Protein AF-0000000074348991 (afdb_homodimer)

Solvent-accessible surface area (backbone atoms only — not comparable to full-atom values): 45263 Å² total; per-residue (Å²): 136,55,72,43,71,66,46,67,35,63,48,34,35,74,49,80,70,52,80,92,56,30,65,42,67,34,27,38,48,21,31,56,59,82,60,31,51,48,46,37,37,40,30,33,69,56,85,78,79,43,39,41,62,57,38,49,52,49,49,36,43,49,51,55,18,43,14,53,38,24,48,67,44,35,65,44,15,8,23,32,58,52,93,51,30,32,35,25,71,50,68,14,24,43,36,32,38,31,39,31,73,45,47,51,62,62,43,41,61,57,63,55,77,89,54,54,53,74,50,27,69,58,70,78,49,81,76,64,64,44,72,66,30,64,26,27,32,33,14,42,35,38,18,65,52,19,12,38,35,43,8,32,36,32,33,28,56,43,32,37,71,68,22,47,43,47,50,50,46,24,29,17,27,44,40,52,66,46,84,64,76,60,71,60,32,79,55,46,26,70,44,30,50,51,87,69,62,63,51,37,53,51,34,50,51,51,47,63,54,61,62,63,90,60,56,23,33,56,48,42,39,34,28,45,50,64,39,46,52,51,47,34,48,55,24,36,77,64,70,38,77,81,60,50,68,68,42,43,51,50,23,47,53,50,46,49,50,52,52,26,48,18,66,73,70,72,50,68,54,29,34,34,43,33,38,54,41,74,41,59,84,42,44,71,83,88,52,76,74,41,37,46,28,36,55,57,46,81,23,35,24,76,44,56,50,86,52,82,80,48,58,40,60,40,26,48,38,46,48,54,22,48,60,66,69,36,43,66,50,54,60,51,34,33,40,91,65,2,60,58,51,46,52,53,49,48,45,66,50,59,46,74,77,63,67,75,84,57,57,50,64,35,41,36,38,70,58,52,92,67,52,76,61,63,46,35,52,67,84,53,50,31,56,44,72,44,60,78,73,22,61,73,29,52,89,36,54,31,30,32,40,33,30,53,36,80,86,63,64,25,38,34,33,38,38,18,26,43,45,72,46,39,64,46,44,79,64,34,63,73,61,54,73,43,24,44,75,64,65,42,67,59,80,130,135,56,74,44,70,65,46,65,36,63,48,34,37,74,49,80,70,53,80,90,56,31,65,42,67,33,27,40,50,20,32,56,58,82,60,30,50,48,45,37,36,39,31,33,68,55,86,78,78,43,39,41,63,56,40,49,53,48,50,36,42,50,53,55,16,43,13,53,38,25,47,66,43,35,63,44,14,8,23,32,57,53,92,50,29,31,35,25,72,50,68,14,24,42,36,32,38,31,40,31,74,45,46,50,63,62,43,42,62,57,61,55,76,89,55,53,52,74,49,28,68,58,69,76,50,84,78,66,64,45,72,66,30,63,26,28,32,34,14,40,33,38,17,64,49,19,11,36,36,45,8,33,36,31,34,28,55,45,31,36,71,67,22,47,44,48,51,50,47,26,30,16,27,43,39,50,64,45,86,63,76,61,71,61,31,78,54,45,27,69,44,30,48,51,88,70,62,62,51,36,54,50,35,51,52,51,48,62,53,62,60,63,89,62,56,22,33,56,48,40,38,34,28,45,49,66,39,46,52,52,47,34,49,55,22,35,76,65,70,38,78,80,59,50,69,68,43,43,53,51,22,48,51,50,45,48,49,50,54,25,48,18,67,73,69,71,50,67,54,29,33,34,42,33,37,55,39,73,43,58,85,41,45,69,83,86,51,76,72,42,38,45,28,36,55,56,47,80,23,34,26,76,44,57,51,86,52,80,80,47,59,39,60,39,26,50,36,46,48,54,21,49,60,67,70,37,44,66,50,53,58,51,35,32,41,91,66,2,61,56,51,47,50,53,49,48,44,67,51,59,47,74,78,64,67,75,84,56,58,48,64,35,41,36,40,70,59,53,90,68,51,74,61,64,48,35,52,66,84,54,50,30,57,44,73,44,62,80,74,23,61,73,28,53,90,36,54,32,31,32,40,33,30,53,35,81,87,62,66,26,37,35,34,38,38,18,27,42,46,71,45,40,63,46,45,79,65,34,62,73,61,52,74,41,25,46,75,64,64,45,67,58,81,130

Nearest PDB structures (foldseek):
  5kjv-assembly2_B  TM=7.854E-01  e=1.888E-31  Coleus scutellarioides
  5fal-assembly1_A  TM=7.527E-01  e=6.030E-32  Panicum virgatum
  5kjw-assembly1_A  TM=7.810E-01  e=7.012E-31  Coleus scutellarioides
  5fan-assembly1_A  TM=7.714E-01  e=3.963E-31  Panicum virgatum
  6lpv-assembly1_A  TM=7.382E-01  e=1.912E-26  Arabidopsis thaliana

Organism: Artemisia annua (NCBI:txid35608)

Foldseek 3Di:
DDKFWPDKDFQFAPDADDPVPQKAWFFPLLLLDLFFWWKKKFWFADPPQDFLVVLVVLVVLLSVLQNNLCNLVQLLQFWDADLTITRSGRSHETEIEMEDAAHSVVCLQFPDLVCVQVQAPHDGASPQRDHGHRFKYWYWYAYRSRIIMIMIIGTSSKADLLLVLLSLQQSLCSSQVHPDHRRADSCNCQFGPDPDSPSNVVSVVLLVLQQDDFFKAKWKWKFDLVLLVVQQVVLVVVPDDRQDSCLLLQLLLQLLLQVLVCVVVVAGFKEKEKEWAACLVLEDPPDDSNYIGDRTDIFMFIDHRPDDRDSNVSSVRRVVRRPVSHSVLSNCLTDPRNVVSNVVNCCVGCPPSPHRPRYHYAYEYESAPSCQQVSHSNNHGGLDMDIDGCGRHSSQANYWYWYAQNVRSMIIIIGMHHPSSCVRSVPDPSSVVRTDISGRSHDD/DDKFWPDKDFQFAPDADDPVPQKAWFFLLLLLDLFWWWKKKFWFADPPQDFLVVLVVLVVLLSVLQNNLCNLVQLLQFWDADLTITRSGRSHETEIEMEDADHSVVCLQFPDLVCVQVQAPHAGASPQRDGGHRFKYWYWYAYRSRIIMIMIIGTSSKADLLLVLLSLQQSLCSSQVHPDHRRADSCNCQFGPDPDSPSNVVSVVLLVLQQDDFFKAKWKWKFFLVLLVVQQVVLVVVPDPRQDSCLLLQLLLQLLLQVLVCVLVVAGFKEKEKEWAACLVLEDPPDDSNYIGDRTDIFMFIDHRPDDRDSNVSSVRRVVRRPVSHSVLSNCLTDPRNVVSRVVNCCVGCPPSPHRPRYHYAYEYESAPSCQQVSHSNNHGGLDMDIDGCGRHSSQANYWYWYAQNVRSMIIIIGMHHPSSVVRSVPDVSSVVRTDISGRSHDD

Secondary structure (DSSP, 8-state):
--EEEEEEEEE--SSPPPGGGSEEEPBGGGGG----EEEEEEEE---S---HHHHHHHHHHHHHHHHHHHHHTGGGGSEE--SSEEE-----EEEEEEEESS-HHHHHHS--GGGGGGGSSS---GGGGSTT-BSEEEEEEEETTS-EEEEEEEETTTB-HHHHHHHHHHHHHHHTT-S-----B--HHHHSB--SSHHHHHHHHHHHHH---S-EEEEEEEE-HHHHHHHHHHHHHTT-SS--HHHHHHHHHHHHHHHHHHHHHSSPPEEEEEEEEE-GGGS-TTS-S-B-B--EEEEEEEE-TTS---HHHHHHHHHHHHHTS-HHHHHHTSSTTHHHHHHHHHHHHH-S--STTSEEEEEEEE-TTS-GGG--SSS---SEEE----TT-GGGTTEEEEEE-TTSSSEEEEEEEEHHHHHHHTT-HHHHHHEEES--SS--/--EEEEEEEEE--SSPPPGGGSEEEPBGGGGG----EEEEEEEE---S---HHHHHHHHHHHHHHHHHHHHHTGGGGSEE--SSEEE-----EEEEEEEESS-HHHHHHS--GGGGGGGSSS---GGGGSTT-BSEEEEEEEETTS-EEEEEEEETTTB-HHHHHHHHHHHHHHHTT-S-----B--HHHHSB--SSHHHHHHHHHHHHH---S-EEEEEEEE-HHHHHHHHHHHHHTT-SS--HHHHHHHHHHHHHHHHHHHHHSSPPEEEEEEEEE-GGGS-TTS-S-B-B--EEEEEEEE-TTS---HHHHHHHHHHHHHTS-HHHHHHTSSTTHHHHHHHHHHHHH-S--STTSEEEEEEEE-TTS-GGG--SSS---SEEE----TT-GGGTTEEEEEE-TTSSSEEEEEEEEHHHHHHHTT-HHHHHHEEES--SS--

Structure (mmCIF, N/CA/C/O backbone):
data_AF-0000000074348991-model_v1
#
loop_
_entity.id
_entity.type
_entity.pdbx_description
1 polymer 'Uncharacterized protein'
#
loop_
_atom_site.group_PDB
_atom_site.id
_atom_site.type_symbol
_atom_site.label_atom_id
_atom_site.label_alt_id
_atom_site.label_comp_id
_atom_site.label_asym_id
_atom_site.label_entity_id
_atom_site.label_seq_id
_atom_site.pdbx_PDB_ins_code
_atom_site.Cartn_x
_atom_site.Cartn_y
_atom_site.Cartn_z
_atom_site.occupancy
_atom_site.B_iso_or_equiv
_atom_site.auth_seq_id
_atom_site.auth_comp_id
_atom_site.auth_asym_id
_atom_site.auth_atom_id
_atom_site.pdbx_PDB_model_num
ATOM 1 N N . MET A 1 1 ? -14.461 -16.938 4.84 1 86.19 1 MET A N 1
ATOM 2 C CA . MET A 1 1 ? -13.211 -16.266 5.168 1 86.19 1 MET A CA 1
ATOM 3 C C . MET A 1 1 ? -13.164 -14.859 4.566 1 86.19 1 MET A C 1
ATOM 5 O O . MET A 1 1 ? -13.328 -14.695 3.357 1 86.19 1 MET A O 1
ATOM 9 N N . GLU A 1 2 ? -13.055 -13.852 5.336 1 89.94 2 GLU A N 1
ATOM 10 C CA . GLU A 1 2 ? -13.078 -12.453 4.922 1 89.94 2 GLU A CA 1
ATOM 11 C C . GLU A 1 2 ? -11.664 -11.914 4.695 1 89.94 2 GLU A C 1
ATOM 13 O O . GLU A 1 2 ? -10.773 -12.141 5.516 1 89.94 2 GLU A O 1
ATOM 18 N N . ILE A 1 3 ? -11.477 -11.352 3.51 1 93.81 3 ILE A N 1
ATOM 19 C CA . ILE A 1 3 ? -10.188 -10.773 3.154 1 93.81 3 ILE A CA 1
ATOM 20 C C . ILE A 1 3 ? -10.352 -9.281 2.863 1 93.81 3 ILE A C 1
ATOM 22 O O . ILE A 1 3 ? -11.297 -8.883 2.188 1 93.81 3 ILE A O 1
ATOM 26 N N . GLU A 1 4 ? -9.523 -8.477 3.438 1 93.88 4 GLU A N 1
ATOM 27 C CA . GLU A 1 4 ? -9.539 -7.039 3.207 1 93.88 4 GLU A CA 1
ATOM 28 C C . GLU A 1 4 ? -8.242 -6.566 2.551 1 93.88 4 GLU A C 1
ATOM 30 O O . GLU A 1 4 ? -7.152 -6.891 3.02 1 93.88 4 GLU A O 1
ATOM 35 N N . ILE A 1 5 ? -8.383 -5.785 1.547 1 95.56 5 ILE A N 1
ATOM 36 C CA . ILE A 1 5 ? -7.203 -5.258 0.86 1 95.56 5 ILE A CA 1
ATOM 37 C C . ILE A 1 5 ? -6.676 -4.035 1.605 1 95.56 5 ILE A C 1
ATOM 39 O O . ILE A 1 5 ? -7.398 -3.055 1.796 1 95.56 5 ILE A O 1
ATOM 43 N N . ILE A 1 6 ? -5.441 -4.07 2.02 1 94.56 6 ILE A N 1
ATOM 44 C CA . ILE A 1 6 ? -4.797 -2.992 2.762 1 94.56 6 ILE A CA 1
ATOM 45 C C . ILE A 1 6 ? -4.191 -1.984 1.789 1 94.56 6 ILE A C 1
ATOM 47 O O . ILE A 1 6 ? -4.301 -0.773 1.989 1 94.56 6 ILE A O 1
ATOM 51 N N . SER A 1 7 ? -3.551 -2.502 0.775 1 94.62 7 SER A N 1
ATOM 52 C CA . SER A 1 7 ? -2.91 -1.6 -0.175 1 94.62 7 SER A CA 1
ATOM 53 C C . SER A 1 7 ? -2.703 -2.277 -1.526 1 94.62 7 SER A C 1
ATOM 55 O O . SER A 1 7 ? -2.701 -3.506 -1.617 1 94.62 7 SER A O 1
ATOM 57 N N . LYS A 1 8 ? -2.672 -1.532 -2.553 1 94.94 8 LYS A N 1
ATOM 58 C CA . LYS A 1 8 ? -2.287 -1.913 -3.908 1 94.94 8 LYS A CA 1
ATOM 59 C C . LYS A 1 8 ? -1.206 -0.985 -4.453 1 94.94 8 LYS A C 1
ATOM 61 O O . LYS A 1 8 ? -1.374 0.237 -4.457 1 94.94 8 LYS A O 1
ATOM 66 N N . GLU A 1 9 ? -0.074 -1.6 -4.867 1 95.75 9 GLU A N 1
ATOM 67 C CA . GLU A 1 9 ? 1.062 -0.821 -5.348 1 95.75 9 GLU A CA 1
ATOM 68 C C . GLU A 1 9 ? 1.662 -1.439 -6.605 1 95.75 9 GLU A C 1
ATOM 70 O O . GLU A 1 9 ? 1.386 -2.598 -6.93 1 95.75 9 GLU A O 1
ATOM 75 N N . SER A 1 10 ? 2.373 -0.638 -7.336 1 96.62 10 SER A N 1
ATOM 76 C CA . SER A 1 10 ? 3.246 -1.126 -8.398 1 96.62 10 SER A CA 1
ATOM 77 C C . SER A 1 10 ? 4.699 -1.179 -7.941 1 96.62 10 SER A C 1
ATOM 79 O O . SER A 1 10 ? 5.301 -0.143 -7.648 1 96.62 10 SER A O 1
ATOM 81 N N . ILE A 1 11 ? 5.219 -2.346 -7.832 1 98.12 11 ILE A N 1
ATOM 82 C CA . ILE A 1 11 ? 6.605 -2.498 -7.41 1 98.12 11 ILE A CA 1
ATOM 83 C C . ILE A 1 11 ? 7.523 -2.514 -8.633 1 98.12 11 ILE A C 1
ATOM 85 O O . ILE A 1 11 ? 7.566 -3.5 -9.367 1 98.12 11 ILE A O 1
ATOM 89 N N . LYS A 1 12 ? 8.258 -1.476 -8.836 1 98 12 LYS A N 1
ATOM 90 C CA . LYS A 1 12 ? 9.164 -1.32 -9.969 1 98 12 LYS A CA 1
ATOM 91 C C . LYS A 1 12 ? 10.547 -1.873 -9.648 1 98 12 LYS A C 1
ATOM 93 O O . LYS A 1 12 ? 10.914 -2.012 -8.477 1 98 12 LYS A O 1
ATOM 98 N N . PRO A 1 13 ? 11.266 -2.318 -10.719 1 98.25 13 PRO A N 1
ATOM 99 C CA . PRO A 1 13 ? 12.664 -2.672 -10.445 1 98.25 13 PRO A CA 1
ATOM 100 C C . PRO A 1 13 ? 13.438 -1.542 -9.773 1 98.25 13 PRO A C 1
ATOM 102 O O . PRO A 1 13 ? 13.219 -0.368 -10.094 1 98.25 13 PRO A O 1
ATOM 105 N N . SER A 1 14 ? 14.297 -1.888 -8.844 1 97.19 14 SER A N 1
ATOM 106 C CA . SER A 1 14 ? 15.055 -0.895 -8.086 1 97.19 14 SER A CA 1
ATOM 107 C C . SER A 1 14 ? 15.977 -0.089 -8.992 1 97.19 14 SER A C 1
ATOM 109 O O . SER A 1 14 ? 16.391 1.017 -8.641 1 97.19 14 SER A O 1
ATOM 111 N N . SER A 1 15 ? 16.359 -0.663 -10.109 1 97.19 15 SER A N 1
ATOM 112 C CA . SER A 1 15 ? 17.078 0.033 -11.164 1 97.19 15 SER A CA 1
ATOM 113 C C . SER A 1 15 ? 16.344 -0.072 -12.5 1 97.19 15 SER A C 1
ATOM 115 O O . SER A 1 15 ? 15.82 -1.13 -12.836 1 97.19 15 SER A O 1
ATOM 117 N N . PRO A 1 16 ? 16.312 0.953 -13.25 1 96.94 16 PRO A N 1
ATOM 118 C CA . PRO A 1 16 ? 15.555 0.938 -14.5 1 96.94 16 PRO A CA 1
ATOM 119 C C . PRO A 1 16 ? 16.109 -0.052 -15.516 1 96.94 16 PRO A C 1
ATOM 121 O O . PRO A 1 16 ? 17.328 -0.228 -15.609 1 96.94 16 PRO A O 1
ATOM 124 N N . THR A 1 17 ? 15.219 -0.67 -16.219 1 97.75 17 THR A N 1
ATOM 125 C CA . THR A 1 17 ? 15.625 -1.525 -17.328 1 97.75 17 THR A CA 1
ATOM 126 C C . THR A 1 17 ? 16.312 -0.708 -18.406 1 97.75 17 THR A C 1
ATOM 128 O O . THR A 1 17 ? 15.789 0.306 -18.875 1 97.75 17 THR A O 1
ATOM 131 N N . PRO A 1 18 ? 17.484 -1.064 -18.828 1 96.62 18 PRO A N 1
ATOM 132 C CA . PRO A 1 18 ? 18.203 -0.329 -19.875 1 96.62 18 PRO A CA 1
ATOM 133 C C . PRO A 1 18 ? 17.391 -0.209 -21.172 1 96.62 18 PRO A C 1
ATOM 135 O O . PRO A 1 18 ? 16.609 -1.099 -21.5 1 96.62 18 PRO A O 1
ATOM 138 N N . PRO A 1 19 ? 17.641 0.796 -21.922 1 95.19 19 PRO A N 1
ATOM 139 C CA . PRO A 1 19 ? 16.875 1.061 -23.125 1 95.19 19 PRO A CA 1
ATOM 140 C C . PRO A 1 19 ? 16.984 -0.063 -24.156 1 95.19 19 PRO A C 1
ATOM 142 O O . PRO A 1 19 ? 16.031 -0.341 -24.891 1 95.19 19 PRO A O 1
ATOM 145 N N . ASP A 1 20 ? 18.078 -0.737 -24.25 1 95.5 20 ASP A N 1
ATOM 146 C CA . ASP A 1 20 ? 18.297 -1.773 -25.25 1 95.5 20 ASP A CA 1
ATOM 147 C C . ASP A 1 20 ? 17.578 -3.064 -24.875 1 95.5 20 ASP A C 1
ATOM 149 O O . ASP A 1 20 ? 17.469 -3.986 -25.688 1 95.5 20 ASP A O 1
ATOM 153 N N . LEU A 1 21 ? 17.016 -3.057 -23.688 1 96.06 21 LEU A N 1
ATOM 154 C CA . LEU A 1 21 ? 16.328 -4.25 -23.203 1 96.06 21 LEU A CA 1
ATOM 155 C C . LEU A 1 21 ? 14.836 -3.986 -23.047 1 96.06 21 LEU A C 1
ATOM 157 O O . LEU A 1 21 ? 14.125 -4.766 -22.406 1 96.06 21 LEU A O 1
ATOM 161 N N . LYS A 1 22 ? 14.375 -3.041 -23.641 1 95.75 22 LYS A N 1
ATOM 162 C CA . LYS A 1 22 ? 13 -2.598 -23.422 1 95.75 22 LYS A CA 1
ATOM 163 C C . LYS A 1 22 ? 12.008 -3.531 -24.109 1 95.75 22 LYS A C 1
ATOM 165 O O . LYS A 1 22 ? 10.82 -3.531 -23.781 1 95.75 22 LYS A O 1
ATOM 170 N N . THR A 1 23 ? 12.492 -4.277 -25.078 1 96.38 23 THR A N 1
ATOM 171 C CA . THR A 1 23 ? 11.656 -5.281 -25.734 1 96.38 23 THR A CA 1
ATOM 172 C C . THR A 1 23 ? 12.234 -6.676 -25.547 1 96.38 23 THR A C 1
ATOM 174 O O . THR A 1 23 ? 13.352 -6.957 -25.984 1 96.38 23 THR A O 1
ATOM 177 N N . PHE A 1 24 ? 11.523 -7.52 -24.938 1 96.75 24 PHE A N 1
ATOM 178 C CA . PHE A 1 24 ? 11.922 -8.914 -24.766 1 96.75 24 PHE A CA 1
ATOM 179 C C . PHE A 1 24 ? 11.141 -9.82 -25.719 1 96.75 24 PHE A C 1
ATOM 181 O O . PHE A 1 24 ? 9.914 -9.898 -25.625 1 96.75 24 PHE A O 1
ATOM 188 N N . LYS A 1 25 ? 11.844 -10.516 -26.547 1 94.75 25 LYS A N 1
ATOM 189 C CA . LYS A 1 25 ? 11.195 -11.43 -27.469 1 94.75 25 LYS A CA 1
ATOM 190 C C . LYS A 1 25 ? 10.836 -12.75 -26.781 1 94.75 25 LYS A C 1
ATOM 192 O O . LYS A 1 25 ? 11.594 -13.25 -25.953 1 94.75 25 LYS A O 1
ATOM 197 N N . LEU A 1 26 ? 9.719 -13.289 -27.172 1 93.94 26 LEU A N 1
ATOM 198 C CA . LEU A 1 26 ? 9.281 -14.57 -26.641 1 93.94 26 LEU A CA 1
ATOM 199 C C . LEU A 1 26 ? 9.695 -15.711 -27.578 1 93.94 26 LEU A C 1
ATOM 201 O O . LEU A 1 26 ? 10.023 -15.484 -28.734 1 93.94 26 LEU A O 1
ATOM 205 N N . SER A 1 27 ? 9.758 -16.891 -27.016 1 94.25 27 SER A N 1
ATOM 206 C CA . SER A 1 27 ? 10.109 -18.078 -27.781 1 94.25 27 SER A CA 1
ATOM 207 C C . SER A 1 27 ? 8.875 -18.688 -28.438 1 94.25 27 SER A C 1
ATOM 209 O O . SER A 1 27 ? 7.746 -18.391 -28.062 1 94.25 27 SER A O 1
ATOM 211 N N . ILE A 1 28 ? 9.125 -19.547 -29.406 1 94.31 28 ILE A N 1
ATOM 212 C CA . ILE A 1 28 ? 8.023 -20.219 -30.078 1 94.31 28 ILE A CA 1
ATOM 213 C C . ILE A 1 28 ? 7.281 -21.125 -29.078 1 94.31 28 ILE A C 1
ATOM 215 O O . ILE A 1 28 ? 6.07 -21.328 -29.203 1 94.31 28 ILE A O 1
ATOM 219 N N . LEU A 1 29 ? 7.945 -21.625 -28.078 1 94.06 29 LEU A N 1
ATOM 220 C CA . LEU A 1 29 ? 7.348 -22.5 -27.078 1 94.06 29 LEU A CA 1
ATOM 221 C C . LEU A 1 29 ? 6.328 -21.734 -26.234 1 94.06 29 LEU A C 1
ATOM 223 O O . LEU A 1 29 ? 5.43 -22.344 -25.656 1 94.06 29 LEU A O 1
ATOM 227 N N . ASP A 1 30 ? 6.484 -20.438 -26.172 1 91.88 30 ASP A N 1
ATOM 228 C CA . ASP A 1 30 ? 5.594 -19.594 -25.391 1 91.88 30 ASP A CA 1
ATOM 229 C C . ASP A 1 30 ? 4.207 -19.516 -26.016 1 91.88 30 ASP A C 1
ATOM 231 O O . ASP A 1 30 ? 3.242 -19.109 -25.359 1 91.88 30 ASP A O 1
ATOM 235 N N . GLN A 1 31 ? 4.105 -19.906 -27.172 1 88.31 31 GLN A N 1
ATOM 236 C CA . GLN A 1 31 ? 2.846 -19.859 -27.906 1 88.31 31 GLN A CA 1
ATOM 237 C C . GLN A 1 31 ? 2.01 -21.109 -27.641 1 88.31 31 GLN A C 1
ATOM 239 O O . GLN A 1 31 ? 0.835 -21.172 -28.016 1 88.31 31 GLN A O 1
ATOM 244 N N . LEU A 1 32 ? 2.551 -22.062 -26.984 1 86.56 32 LEU A N 1
ATOM 245 C CA . LEU A 1 32 ? 1.924 -23.375 -26.781 1 86.56 32 LEU A CA 1
ATOM 246 C C . LEU A 1 32 ? 0.726 -23.25 -25.844 1 86.56 32 LEU A C 1
ATOM 248 O O . LEU A 1 32 ? -0.209 -24.047 -25.922 1 86.56 32 LEU A O 1
ATOM 252 N N . PHE A 1 33 ? 0.726 -22.281 -25.016 1 82.69 33 PHE A N 1
ATOM 253 C CA . PHE A 1 33 ? -0.28 -22.234 -23.953 1 82.69 33 PHE A CA 1
ATOM 254 C C . PHE A 1 33 ? -1.258 -21.094 -24.188 1 82.69 33 PHE A C 1
ATOM 256 O O . PHE A 1 33 ? -0.853 -19.984 -24.562 1 82.69 33 PHE A O 1
ATOM 263 N N . VAL A 1 34 ? -2.494 -21.469 -23.922 1 74.69 34 VAL A N 1
ATOM 264 C CA . VAL A 1 34 ? -3.561 -20.5 -24.141 1 74.69 34 VAL A CA 1
ATOM 265 C C . VAL A 1 34 ? -3.975 -19.859 -22.828 1 74.69 34 VAL A C 1
ATOM 267 O O . VAL A 1 34 ? -4.57 -18.781 -22.797 1 74.69 34 VAL A O 1
ATOM 270 N N . ILE A 1 35 ? -3.637 -20.578 -21.703 1 72 35 ILE A N 1
ATOM 271 C CA . ILE A 1 35 ? -3.971 -20.047 -20.391 1 72 35 ILE A CA 1
ATOM 272 C C . ILE A 1 35 ? -3.139 -18.797 -20.109 1 72 35 ILE A C 1
ATOM 274 O O . ILE A 1 35 ? -1.912 -18.812 -20.234 1 72 35 ILE A O 1
ATOM 278 N N . PRO A 1 36 ? -3.793 -17.828 -19.609 1 80.69 36 PRO A N 1
ATOM 279 C CA . PRO A 1 36 ? -3.074 -16.547 -19.562 1 80.69 36 PRO A CA 1
ATOM 280 C C . PRO A 1 36 ? -2.104 -16.453 -18.391 1 80.69 36 PRO A C 1
ATOM 282 O O . PRO A 1 36 ? -0.99 -15.945 -18.547 1 80.69 36 PRO A O 1
ATOM 285 N N . TYR A 1 37 ? -2.523 -16.984 -17.234 1 90.44 37 TYR A N 1
ATOM 286 C CA . TYR A 1 37 ? -1.667 -16.812 -16.062 1 90.44 37 TYR A CA 1
ATOM 287 C C . TYR A 1 37 ? -1.473 -18.125 -15.32 1 90.44 37 TYR A C 1
ATOM 289 O O . TYR A 1 37 ? -2.375 -18.953 -15.281 1 90.44 37 TYR A O 1
ATOM 297 N N . VAL A 1 38 ? -0.334 -18.281 -14.75 1 92.06 38 VAL A N 1
ATOM 298 C CA . VAL A 1 38 ? 0.005 -19.406 -13.891 1 92.06 38 VAL A CA 1
ATOM 299 C C . VAL A 1 38 ? -0.1 -18.984 -12.422 1 92.06 38 VAL A C 1
ATOM 301 O O . VAL A 1 38 ? 0.701 -18.188 -11.945 1 92.06 38 VAL A O 1
ATOM 304 N N . PRO A 1 39 ? -1.048 -19.578 -11.727 1 94.31 39 PRO A N 1
ATOM 305 C CA . PRO A 1 39 ? -1.184 -19.234 -10.305 1 94.31 39 PRO A CA 1
ATOM 306 C C . PRO A 1 39 ? -0.357 -20.141 -9.398 1 94.31 39 PRO A C 1
ATOM 308 O O . PRO A 1 39 ? -0.129 -21.312 -9.734 1 94.31 39 PRO A O 1
ATOM 311 N N . ILE A 1 40 ? 0.1 -19.641 -8.328 1 96.88 40 ILE A N 1
ATOM 312 C CA . ILE A 1 40 ? 0.729 -20.422 -7.27 1 96.88 40 ILE A CA 1
ATOM 313 C C . ILE A 1 40 ? 0.518 -19.734 -5.926 1 96.88 40 ILE A C 1
ATOM 315 O O . ILE A 1 40 ? 0.462 -18.5 -5.855 1 96.88 40 ILE A O 1
ATOM 319 N N . VAL A 1 41 ? 0.301 -20.469 -4.875 1 97.94 41 VAL A N 1
ATOM 320 C CA . VAL A 1 41 ? 0.186 -19.922 -3.529 1 97.94 41 VAL A CA 1
ATOM 321 C C . VAL A 1 41 ? 1.142 -20.656 -2.59 1 97.94 41 VAL A C 1
ATOM 323 O O . VAL A 1 41 ? 1.178 -21.891 -2.572 1 97.94 41 VAL A O 1
ATOM 326 N N . LEU A 1 42 ? 1.979 -19.969 -1.871 1 98.44 42 LEU A N 1
ATOM 327 C CA . LEU A 1 42 ? 2.855 -20.5 -0.835 1 98.44 42 LEU A CA 1
ATOM 328 C C . LEU A 1 42 ? 2.328 -20.172 0.554 1 98.44 42 LEU A C 1
ATOM 330 O O . LEU A 1 42 ? 1.887 -19.047 0.796 1 98.44 42 LEU A O 1
ATOM 334 N N . TYR A 1 43 ? 2.332 -21.109 1.487 1 97.94 43 TYR A N 1
ATOM 335 C CA . TYR A 1 43 ? 1.752 -20.953 2.816 1 97.94 43 TYR A CA 1
ATOM 336 C C . TYR A 1 43 ? 2.832 -20.984 3.891 1 97.94 43 TYR A C 1
ATOM 338 O O . TYR A 1 43 ? 3.537 -22 4.031 1 97.94 43 TYR A O 1
ATOM 346 N N . TYR A 1 44 ? 2.936 -19.938 4.625 1 97.06 44 TYR A N 1
ATOM 347 C CA . TYR A 1 44 ? 3.918 -19.828 5.695 1 97.06 44 TYR A CA 1
ATOM 348 C C . TYR A 1 44 ? 3.234 -19.625 7.043 1 97.06 44 TYR A C 1
ATOM 350 O O . TYR A 1 44 ? 3.092 -18.484 7.512 1 97.06 44 TYR A O 1
ATOM 358 N N . PRO A 1 45 ? 2.861 -20.688 7.676 1 94.88 45 PRO A N 1
ATOM 359 C CA . PRO A 1 45 ? 2.318 -20.5 9.023 1 94.88 45 PRO A CA 1
ATOM 360 C C . PRO A 1 45 ? 3.342 -19.938 10 1 94.88 45 PRO A C 1
ATOM 362 O O . PRO A 1 45 ? 4.551 -20.062 9.789 1 94.88 45 PRO A O 1
ATOM 365 N N . ASP A 1 46 ? 2.846 -19.188 10.938 1 87.12 46 ASP A N 1
ATOM 366 C CA . ASP A 1 46 ? 3.758 -18.672 11.945 1 87.12 46 ASP A CA 1
ATOM 367 C C . ASP A 1 46 ? 4.125 -19.75 12.961 1 87.12 46 ASP A C 1
ATOM 369 O O . ASP A 1 46 ? 3.246 -20.344 13.594 1 87.12 46 ASP A O 1
ATOM 373 N N . ARG A 1 47 ? 5.367 -20.047 13.102 1 79.44 47 ARG A N 1
ATOM 374 C CA . ARG A 1 47 ? 5.832 -21.078 14.031 1 79.44 47 ARG A CA 1
ATOM 375 C C . ARG A 1 47 ? 6.578 -20.453 15.203 1 79.44 47 ARG A C 1
ATOM 377 O O . ARG A 1 47 ? 6.93 -21.141 16.156 1 79.44 47 ARG A O 1
ATOM 384 N N . ASN A 1 48 ? 6.738 -19.172 15.148 1 80.56 48 ASN A N 1
ATOM 385 C CA . ASN A 1 48 ? 7.605 -18.516 16.125 1 80.56 48 ASN A CA 1
ATOM 386 C C . ASN A 1 48 ? 6.812 -17.578 17.047 1 80.56 48 ASN A C 1
ATOM 388 O O . ASN A 1 48 ? 7.398 -16.828 17.828 1 80.56 48 ASN A O 1
ATOM 392 N N . GLY A 1 49 ? 5.543 -17.656 17.016 1 81.12 49 GLY A N 1
ATOM 393 C CA . GLY A 1 49 ? 4.746 -16.781 17.875 1 81.12 49 GLY A CA 1
ATOM 394 C C . GLY A 1 49 ? 4.707 -15.344 17.391 1 81.12 49 GLY A C 1
ATOM 395 O O . GLY A 1 49 ? 4.508 -14.43 18.188 1 81.12 49 GLY A O 1
ATOM 396 N N . ASN A 1 50 ? 5.008 -15.188 16.156 1 80 50 ASN A N 1
ATOM 397 C CA . ASN A 1 50 ? 4.973 -13.844 15.578 1 80 50 ASN A CA 1
ATOM 398 C C . ASN A 1 50 ? 3.541 -13.359 15.383 1 80 50 ASN A C 1
ATOM 400 O O . ASN A 1 50 ? 2.615 -14.164 15.273 1 80 50 ASN A O 1
ATOM 404 N N . ASN A 1 51 ? 3.41 -12.047 15.555 1 87.5 51 ASN A N 1
ATOM 405 C CA . ASN A 1 51 ? 2.102 -11.43 15.367 1 87.5 51 ASN A CA 1
ATOM 406 C C . ASN A 1 51 ? 2.037 -10.633 14.062 1 87.5 51 ASN A C 1
ATOM 408 O O . ASN A 1 51 ? 2.912 -10.773 13.211 1 87.5 51 ASN A O 1
ATOM 412 N N . VAL A 1 52 ? 1.003 -9.922 13.883 1 91.62 52 VAL A N 1
ATOM 413 C CA . VAL A 1 52 ? 0.725 -9.172 12.664 1 91.62 52 VAL A CA 1
ATOM 414 C C . VAL A 1 52 ? 1.815 -8.125 12.438 1 91.62 52 VAL A C 1
ATOM 416 O O . VAL A 1 52 ? 2.189 -7.848 11.297 1 91.62 52 VAL A O 1
ATOM 419 N N . PHE A 1 53 ? 2.391 -7.582 13.508 1 90.81 53 PHE A N 1
ATOM 420 C CA . PHE A 1 53 ? 3.449 -6.586 13.398 1 90.81 53 PHE A CA 1
ATOM 421 C C . PHE A 1 53 ? 4.66 -7.16 12.68 1 90.81 53 PHE A C 1
ATOM 423 O O . PHE A 1 53 ? 5.176 -6.555 11.734 1 90.81 53 PHE A O 1
ATOM 430 N N . GLN A 1 54 ? 5.094 -8.336 13.102 1 91.62 54 GLN A N 1
ATOM 431 C CA . GLN A 1 54 ? 6.238 -8.984 12.477 1 91.62 54 GLN A CA 1
ATOM 432 C C . GLN A 1 54 ? 5.922 -9.375 11.039 1 91.62 54 GLN A C 1
ATOM 434 O O . GLN A 1 54 ? 6.801 -9.344 10.172 1 91.62 54 GLN A O 1
ATOM 439 N N . ALA A 1 55 ? 4.68 -9.805 10.82 1 94 55 ALA A N 1
ATOM 440 C CA . ALA A 1 55 ? 4.273 -10.148 9.461 1 94 55 ALA A CA 1
ATOM 441 C C . ALA A 1 55 ? 4.375 -8.945 8.531 1 94 55 ALA A C 1
ATOM 443 O O . ALA A 1 55 ? 4.762 -9.078 7.367 1 94 55 ALA A O 1
ATOM 444 N N . LEU A 1 56 ? 4.027 -7.781 9.023 1 94.19 56 LEU A N 1
ATOM 445 C CA . LEU A 1 56 ? 4.129 -6.555 8.234 1 94.19 56 LEU A CA 1
ATOM 446 C C . LEU A 1 56 ? 5.586 -6.219 7.938 1 94.19 56 LEU A C 1
ATOM 448 O O . LEU A 1 56 ? 5.91 -5.773 6.836 1 94.19 56 LEU A O 1
ATOM 452 N N . GLU A 1 57 ? 6.441 -6.426 8.875 1 92.25 57 GLU A N 1
ATOM 453 C CA . GLU A 1 57 ? 7.867 -6.238 8.641 1 92.25 57 GLU A CA 1
ATOM 454 C C . GLU A 1 57 ? 8.359 -7.137 7.504 1 92.25 57 GLU A C 1
ATOM 456 O O . GLU A 1 57 ? 9.148 -6.703 6.66 1 92.25 57 GLU A O 1
ATOM 461 N N . ARG A 1 58 ? 7.898 -8.352 7.559 1 94.5 58 ARG A N 1
ATOM 462 C CA . ARG A 1 58 ? 8.266 -9.297 6.508 1 94.5 58 ARG A CA 1
ATOM 463 C C . ARG A 1 58 ? 7.75 -8.828 5.152 1 94.5 58 ARG A C 1
ATOM 465 O O . ARG A 1 58 ? 8.422 -8.992 4.133 1 94.5 58 ARG A O 1
ATOM 472 N N . SER A 1 59 ? 6.539 -8.273 5.184 1 95.12 59 SER A N 1
ATOM 473 C CA . SER A 1 59 ? 5.977 -7.754 3.941 1 95.12 59 SER A CA 1
ATOM 474 C C . SER A 1 59 ? 6.852 -6.652 3.354 1 95.12 59 SER A C 1
ATOM 476 O O . SER A 1 59 ? 6.973 -6.535 2.131 1 95.12 59 SER A O 1
ATOM 478 N N . VAL A 1 60 ? 7.469 -5.824 4.184 1 94.5 60 VAL A N 1
ATOM 479 C CA . VAL A 1 60 ? 8.367 -4.766 3.73 1 94.5 60 VAL A CA 1
ATOM 480 C C . VAL A 1 60 ? 9.586 -5.379 3.053 1 94.5 60 VAL A C 1
ATOM 482 O O . VAL A 1 60 ? 10.016 -4.914 1.993 1 94.5 60 VAL A O 1
ATOM 485 N N . VAL A 1 61 ? 10.109 -6.426 3.693 1 95.75 61 VAL A N 1
ATOM 486 C CA . VAL A 1 61 ? 11.266 -7.129 3.139 1 95.75 61 VAL A CA 1
ATOM 487 C C . VAL A 1 61 ? 10.898 -7.738 1.787 1 95.75 61 VAL A C 1
ATOM 489 O O . VAL A 1 61 ? 11.68 -7.676 0.839 1 95.75 61 VAL A O 1
ATOM 492 N N . LEU A 1 62 ? 9.703 -8.336 1.688 1 97.81 62 LEU A N 1
ATOM 493 C CA . LEU A 1 62 ? 9.242 -8.953 0.449 1 97.81 62 LEU A CA 1
ATOM 494 C C . LEU A 1 62 ? 9.164 -7.922 -0.673 1 97.81 62 LEU A C 1
ATOM 496 O O . LEU A 1 62 ? 9.602 -8.18 -1.794 1 97.81 62 LEU A O 1
ATOM 500 N N . LYS A 1 63 ? 8.656 -6.754 -0.386 1 96.69 63 LYS A N 1
ATOM 501 C CA . LYS A 1 63 ? 8.508 -5.707 -1.393 1 96.69 63 LYS A CA 1
ATOM 502 C C . LYS A 1 63 ? 9.867 -5.219 -1.881 1 96.69 63 LYS A C 1
ATOM 504 O O . LYS A 1 63 ? 10.102 -5.113 -3.086 1 96.69 63 LYS A O 1
ATOM 509 N N . LYS A 1 64 ? 10.711 -4.914 -0.925 1 95.56 64 LYS A N 1
ATOM 510 C CA . LYS A 1 64 ? 12.047 -4.426 -1.261 1 95.56 64 LYS A CA 1
ATOM 511 C C . LYS A 1 64 ? 12.82 -5.449 -2.088 1 95.56 64 LYS A C 1
ATOM 513 O O . LYS A 1 64 ? 13.438 -5.102 -3.096 1 95.56 64 LYS A O 1
ATOM 518 N N . SER A 1 65 ? 12.805 -6.691 -1.617 1 97.5 65 SER A N 1
ATOM 519 C CA . SER A 1 65 ? 13.531 -7.746 -2.312 1 97.5 65 SER A CA 1
ATOM 520 C C . SER A 1 65 ? 12.93 -8.023 -3.686 1 97.5 65 SER A C 1
ATOM 522 O O . SER A 1 65 ? 13.648 -8.367 -4.629 1 97.5 65 SER A O 1
ATOM 524 N N . LEU A 1 66 ? 11.594 -7.922 -3.832 1 98.25 66 LEU A N 1
ATOM 525 C CA . LEU A 1 66 ? 10.961 -8.07 -5.141 1 98.25 66 LEU A CA 1
ATOM 526 C C . LEU A 1 66 ? 11.484 -7.023 -6.117 1 98.25 66 LEU A C 1
ATOM 528 O O . LEU A 1 66 ? 11.844 -7.348 -7.25 1 98.25 66 LEU A O 1
ATOM 532 N N . SER A 1 67 ? 11.508 -5.758 -5.652 1 97.75 67 SER A N 1
ATOM 533 C CA . SER A 1 67 ? 12.016 -4.664 -6.469 1 97.75 67 SER A CA 1
ATOM 534 C C . SER A 1 67 ? 13.438 -4.945 -6.945 1 97.75 67 SER A C 1
ATOM 536 O O . SER A 1 67 ? 13.773 -4.699 -8.109 1 97.75 67 SER A O 1
ATOM 538 N N . GLU A 1 68 ? 14.25 -5.465 -6.082 1 96.75 68 GLU A N 1
ATOM 539 C CA . GLU A 1 68 ? 15.641 -5.789 -6.406 1 96.75 68 GLU A CA 1
ATOM 540 C C . GLU A 1 68 ? 15.719 -6.973 -7.367 1 96.75 68 GLU A C 1
ATOM 542 O O . GLU A 1 68 ? 16.531 -6.977 -8.289 1 96.75 68 GLU A O 1
ATOM 547 N N . THR A 1 69 ? 14.898 -7.98 -7.152 1 97.44 69 THR A N 1
ATOM 548 C CA . THR A 1 69 ? 14.891 -9.188 -7.977 1 97.44 69 THR A CA 1
ATOM 549 C C . THR A 1 69 ? 14.461 -8.859 -9.406 1 97.44 69 THR A C 1
ATOM 551 O O . THR A 1 69 ? 14.984 -9.43 -10.359 1 97.44 69 THR A O 1
ATOM 554 N N . LEU A 1 70 ? 13.531 -7.918 -9.547 1 98.06 70 LEU A N 1
ATOM 555 C CA . LEU A 1 70 ? 12.961 -7.578 -10.844 1 98.06 70 LEU A CA 1
ATOM 556 C C . LEU A 1 70 ? 14.008 -6.945 -11.75 1 98.06 70 LEU A C 1
ATOM 558 O O . LEU A 1 70 ? 13.812 -6.871 -12.969 1 98.06 70 LEU A O 1
ATOM 562 N N . VAL A 1 71 ? 15.117 -6.488 -11.188 1 96.94 71 VAL A N 1
ATOM 563 C CA . VAL A 1 71 ? 16.188 -5.949 -12.016 1 96.94 71 VAL A CA 1
ATOM 564 C C . VAL A 1 71 ? 16.734 -7.039 -12.938 1 96.94 71 VAL A C 1
ATOM 566 O O . VAL A 1 71 ? 16.922 -6.812 -14.133 1 96.94 71 VAL A O 1
ATOM 569 N N . GLN A 1 72 ? 17 -8.242 -12.336 1 95.88 72 GLN A N 1
ATOM 570 C CA . GLN A 1 72 ? 17.5 -9.367 -13.125 1 95.88 72 GLN A CA 1
ATOM 571 C C . GLN A 1 72 ? 16.375 -10.016 -13.93 1 95.88 72 GLN A C 1
ATOM 573 O O . GLN A 1 72 ? 16.609 -10.586 -14.992 1 95.88 72 GLN A O 1
ATOM 578 N N . PHE A 1 73 ? 15.148 -9.938 -13.43 1 98 73 PHE A N 1
ATOM 579 C CA . PHE A 1 73 ? 13.969 -10.508 -14.078 1 98 73 PHE A CA 1
ATOM 580 C C . PHE A 1 73 ? 13.109 -9.414 -14.695 1 98 73 PHE A C 1
ATOM 582 O O . PHE A 1 73 ? 11.891 -9.43 -14.562 1 98 73 PHE A O 1
ATOM 589 N N . TYR A 1 74 ? 13.719 -8.477 -15.367 1 97.81 74 TYR A N 1
ATOM 590 C CA . TYR A 1 74 ? 13.117 -7.223 -15.812 1 97.81 74 TYR A CA 1
ATOM 591 C C . TYR A 1 74 ? 11.914 -7.48 -16.703 1 97.81 74 TYR A C 1
ATOM 593 O O . TYR A 1 74 ? 10.953 -6.707 -16.703 1 97.81 74 TYR A O 1
ATOM 601 N N . PRO A 1 75 ? 11.797 -8.578 -17.516 1 97.75 75 PRO A N 1
ATOM 602 C CA . PRO A 1 75 ? 10.586 -8.781 -18.312 1 97.75 75 PRO A CA 1
ATOM 603 C C . PRO A 1 75 ? 9.336 -8.953 -17.453 1 97.75 75 PRO A C 1
ATOM 605 O O . PRO A 1 75 ? 8.227 -8.641 -17.891 1 97.75 75 PRO A O 1
ATOM 608 N N . LEU A 1 76 ? 9.523 -9.453 -16.234 1 98.19 76 LEU A N 1
ATOM 609 C CA . LEU A 1 76 ? 8.383 -9.672 -15.344 1 98.19 76 LEU A CA 1
ATOM 610 C C . LEU A 1 76 ? 7.836 -8.344 -14.82 1 98.19 76 LEU A C 1
ATOM 612 O O . LEU A 1 76 ? 6.727 -8.297 -14.289 1 98.19 76 LEU A O 1
ATOM 616 N N . ALA A 1 77 ? 8.609 -7.277 -14.953 1 98.31 77 ALA A N 1
ATOM 617 C CA . ALA A 1 77 ? 8.188 -5.953 -14.516 1 98.31 77 ALA A CA 1
ATOM 618 C C . ALA A 1 77 ? 7.527 -5.18 -15.656 1 98.31 77 ALA A C 1
ATOM 620 O O . ALA A 1 77 ? 7.297 -3.975 -15.547 1 98.31 77 ALA A O 1
ATOM 621 N N . GLY A 1 78 ? 7.266 -5.875 -16.781 1 97.75 78 GLY A N 1
ATOM 622 C CA . GLY A 1 78 ? 6.715 -5.219 -17.969 1 97.75 78 GLY A CA 1
ATOM 623 C C . GLY A 1 78 ? 5.258 -5.566 -18.203 1 97.75 78 GLY A C 1
ATOM 624 O O . GLY A 1 78 ? 4.555 -6.008 -17.297 1 97.75 78 GLY A O 1
ATOM 625 N N . THR A 1 79 ? 4.809 -5.27 -19.438 1 96.5 79 THR A N 1
ATOM 626 C CA . THR A 1 79 ? 3.465 -5.578 -19.922 1 96.5 79 THR A CA 1
ATOM 627 C C . THR A 1 79 ? 3.525 -6.383 -21.203 1 96.5 79 THR A C 1
ATOM 629 O O . THR A 1 79 ? 4.488 -6.277 -21.969 1 96.5 79 THR A O 1
ATOM 632 N N . ILE A 1 80 ? 2.506 -7.199 -21.359 1 93.31 80 ILE A N 1
ATOM 633 C CA . ILE A 1 80 ? 2.414 -7.969 -22.594 1 93.31 80 ILE A CA 1
ATOM 634 C C . ILE A 1 80 ? 2.184 -7.031 -23.781 1 93.31 80 ILE A C 1
ATOM 636 O O . ILE A 1 80 ? 1.223 -6.258 -23.781 1 93.31 80 ILE A O 1
ATOM 640 N N . LYS A 1 81 ? 3.08 -7.047 -24.688 1 91.56 81 LYS A N 1
ATOM 641 C CA . LYS A 1 81 ? 2.916 -6.25 -25.906 1 91.56 81 LYS A CA 1
ATOM 642 C C . LYS A 1 81 ? 2.139 -7.016 -26.969 1 91.56 81 LYS A C 1
ATOM 644 O O . LYS A 1 81 ? 1.219 -6.477 -27.594 1 91.56 81 LYS A O 1
ATOM 649 N N . SER A 1 82 ? 2.59 -8.227 -27.188 1 86.56 82 SER A N 1
ATOM 650 C CA . SER A 1 82 ? 1.986 -9.148 -28.141 1 86.56 82 SER A CA 1
ATOM 651 C C . SER A 1 82 ? 2.344 -10.594 -27.812 1 86.56 82 SER A C 1
ATOM 653 O O . SER A 1 82 ? 2.881 -10.883 -26.734 1 86.56 82 SER A O 1
ATOM 655 N N . ASP A 1 83 ? 1.986 -11.484 -28.688 1 83.81 83 ASP A N 1
ATOM 656 C CA . ASP A 1 83 ? 2.35 -12.883 -28.516 1 83.81 83 ASP A CA 1
ATOM 657 C C . ASP A 1 83 ? 3.83 -13.109 -28.812 1 83.81 83 ASP A C 1
ATOM 659 O O . ASP A 1 83 ? 4.355 -14.203 -28.578 1 83.81 83 ASP A O 1
ATOM 663 N N . PHE A 1 84 ? 4.469 -11.969 -29.156 1 88.81 84 PHE A N 1
ATOM 664 C CA . PHE A 1 84 ? 5.848 -12.148 -29.594 1 88.81 84 PHE A CA 1
ATOM 665 C C . PHE A 1 84 ? 6.809 -11.43 -28.656 1 88.81 84 PHE A C 1
ATOM 667 O O . PHE A 1 84 ? 8.023 -11.648 -28.703 1 88.81 84 PHE A O 1
ATOM 674 N N . SER A 1 85 ? 6.141 -10.609 -27.828 1 93.38 85 SER A N 1
ATOM 675 C CA . SER A 1 85 ? 7.109 -9.82 -27.062 1 93.38 85 SER A CA 1
ATOM 676 C C . SER A 1 85 ? 6.477 -9.227 -25.812 1 93.38 85 SE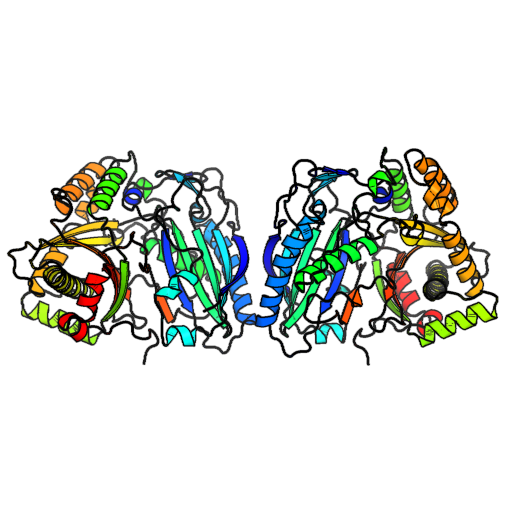R A C 1
ATOM 678 O O . SER A 1 85 ? 5.254 -9.164 -25.703 1 93.38 85 SER A O 1
ATOM 680 N N . ILE A 1 86 ? 7.297 -8.898 -24.891 1 95.44 86 ILE A N 1
ATOM 681 C CA . ILE A 1 86 ? 6.973 -8.164 -23.672 1 95.44 86 ILE A CA 1
ATOM 682 C C . ILE A 1 86 ? 7.57 -6.758 -23.75 1 95.44 86 ILE A C 1
ATOM 684 O O . ILE A 1 86 ? 8.711 -6.582 -24.172 1 95.44 86 ILE A O 1
ATOM 688 N N . ASP A 1 87 ? 6.734 -5.777 -23.484 1 97.44 87 ASP A N 1
ATOM 689 C CA . ASP A 1 87 ? 7.242 -4.422 -23.297 1 97.44 87 ASP A CA 1
ATOM 690 C C . ASP A 1 87 ? 7.836 -4.254 -21.891 1 97.44 87 ASP A C 1
ATOM 692 O O . ASP A 1 87 ? 7.102 -4.188 -20.906 1 97.44 87 ASP A O 1
ATOM 696 N N . CYS A 1 88 ? 9.148 -4.223 -21.875 1 98 88 CYS A N 1
ATOM 697 C CA . CYS A 1 88 ? 9.836 -4.059 -20.609 1 98 88 CYS A CA 1
ATOM 698 C C . CYS A 1 88 ? 9.859 -2.594 -20.188 1 98 88 CYS A C 1
ATOM 700 O O . CYS A 1 88 ? 10.93 -1.992 -20.078 1 98 88 CYS A O 1
ATOM 702 N N . ASN A 1 89 ? 8.719 -2.049 -19.766 1 97.31 89 ASN A N 1
ATOM 703 C CA . ASN A 1 89 ? 8.5 -0.627 -19.516 1 97.31 89 ASN A CA 1
ATOM 704 C C . ASN A 1 89 ? 8.578 -0.298 -18.031 1 97.31 89 ASN A C 1
ATOM 706 O O . ASN A 1 89 ? 8.281 0.826 -17.625 1 97.31 89 ASN A O 1
ATOM 710 N N . ASP A 1 90 ? 8.875 -1.217 -17.203 1 97.81 90 ASP A N 1
ATOM 711 C CA . ASP A 1 90 ? 9.086 -1.052 -15.773 1 97.81 90 ASP A CA 1
ATOM 712 C C . ASP A 1 90 ? 7.82 -0.547 -15.086 1 97.81 90 ASP A C 1
ATOM 714 O O . ASP A 1 90 ? 7.895 0.24 -14.141 1 97.81 90 ASP A O 1
ATOM 718 N N . VAL A 1 91 ? 6.621 -0.835 -15.648 1 96.88 91 VAL A N 1
ATOM 719 C CA . VAL A 1 91 ? 5.383 -0.519 -14.945 1 96.88 91 VAL A CA 1
ATOM 720 C C . VAL A 1 91 ? 5.391 -1.174 -13.57 1 96.88 91 VAL A C 1
ATOM 722 O O . VAL A 1 91 ? 4.812 -0.641 -12.617 1 96.88 91 VAL A O 1
ATOM 725 N N . GLY A 1 92 ? 6.082 -2.352 -13.461 1 97.5 92 GLY A N 1
ATOM 726 C CA . GLY A 1 92 ? 6.266 -3.027 -12.18 1 97.5 92 GLY A CA 1
ATOM 727 C C . GLY A 1 92 ? 5.238 -4.113 -11.93 1 97.5 92 GLY A C 1
ATOM 728 O O . GLY A 1 92 ? 4.254 -4.227 -12.664 1 97.5 92 GLY A O 1
ATOM 729 N N . ALA A 1 93 ? 5.457 -4.957 -10.938 1 98.19 93 ALA A N 1
ATOM 730 C CA . ALA A 1 93 ? 4.52 -5.992 -10.508 1 98.19 93 ALA A CA 1
ATOM 731 C C . ALA A 1 93 ? 3.359 -5.387 -9.727 1 98.19 93 ALA A C 1
ATOM 733 O O . ALA A 1 93 ? 3.562 -4.516 -8.875 1 98.19 93 ALA A O 1
ATOM 734 N N . ASN A 1 94 ? 2.152 -5.77 -10.117 1 97.62 94 ASN A N 1
ATOM 735 C CA . ASN A 1 94 ? 1.027 -5.449 -9.242 1 97.62 94 ASN A CA 1
ATOM 736 C C . ASN A 1 94 ? 1.16 -6.133 -7.883 1 97.62 94 ASN A C 1
ATOM 738 O O . ASN A 1 94 ? 1.26 -7.359 -7.805 1 97.62 94 ASN A O 1
ATOM 742 N N . TYR A 1 95 ? 1.254 -5.398 -6.852 1 97.81 95 TYR A N 1
ATOM 743 C CA . TYR A 1 95 ? 1.497 -5.914 -5.508 1 97.81 95 TYR A CA 1
ATOM 744 C C . TYR A 1 95 ? 0.361 -5.543 -4.566 1 97.81 95 TYR A C 1
ATOM 746 O O . TYR A 1 95 ? 0.154 -4.363 -4.27 1 97.81 95 TYR A O 1
ATOM 754 N N . VAL A 1 96 ? -0.324 -6.492 -4.078 1 97.75 96 VAL A N 1
ATOM 755 C CA . VAL A 1 96 ? -1.471 -6.301 -3.195 1 97.75 96 VAL A CA 1
ATOM 756 C C . VAL A 1 96 ? -1.142 -6.824 -1.798 1 97.75 96 VAL A C 1
ATOM 758 O O . VAL A 1 96 ? -0.618 -7.93 -1.65 1 97.75 96 VAL A O 1
ATOM 761 N N . LEU A 1 97 ? -1.32 -6.012 -0.824 1 97.31 97 LEU A N 1
ATOM 762 C CA . LEU A 1 97 ? -1.253 -6.438 0.569 1 97.31 97 LEU A CA 1
ATOM 763 C C . LEU A 1 97 ? -2.65 -6.617 1.151 1 97.31 97 LEU A C 1
ATOM 765 O O . LEU A 1 97 ? -3.469 -5.695 1.107 1 97.31 97 LEU A O 1
ATOM 769 N N . ALA A 1 98 ? -2.945 -7.812 1.668 1 97.38 98 ALA A N 1
ATOM 770 C CA . ALA A 1 98 ? -4.285 -8.117 2.164 1 97.38 98 ALA A CA 1
ATOM 771 C C . ALA A 1 98 ? -4.23 -8.633 3.602 1 97.38 98 ALA A C 1
ATOM 773 O O . ALA A 1 98 ? -3.209 -9.156 4.043 1 97.38 98 ALA A O 1
ATOM 774 N N . LEU A 1 99 ? -5.312 -8.438 4.332 1 95.38 99 LEU A N 1
ATOM 775 C CA . LEU A 1 99 ? -5.531 -8.938 5.688 1 95.38 99 LEU A CA 1
ATOM 776 C C . LEU A 1 99 ? -6.602 -10.023 5.703 1 95.38 99 LEU A C 1
ATOM 778 O O . LEU A 1 99 ? -7.664 -9.859 5.098 1 95.38 99 LEU A O 1
ATOM 782 N N . VAL A 1 100 ? -6.289 -11.156 6.301 1 96.06 100 VAL A N 1
ATOM 783 C CA . VAL A 1 100 ? -7.223 -12.273 6.363 1 96.06 100 VAL A CA 1
ATOM 784 C C . VAL A 1 100 ? -7.758 -12.422 7.785 1 96.06 100 VAL A C 1
ATOM 786 O O . VAL A 1 100 ? -6.984 -12.602 8.727 1 96.06 100 VAL A O 1
ATOM 789 N N . HIS A 1 101 ? -9.102 -12.406 7.91 1 93 101 HIS A N 1
ATOM 790 C CA . HIS A 1 101 ? -9.758 -12.484 9.211 1 93 101 HIS A CA 1
ATOM 791 C C . HIS A 1 101 ? -9.906 -13.93 9.664 1 93 101 HIS A C 1
ATOM 793 O O . HIS A 1 101 ? -11.016 -14.383 9.945 1 93 101 HIS A O 1
ATOM 799 N N . SER A 1 102 ? -8.93 -14.664 9.672 1 93.44 102 SER A N 1
ATOM 800 C CA . SER A 1 102 ? -8.852 -16.047 10.133 1 93.44 102 SER A CA 1
ATOM 801 C C . SER A 1 102 ? -7.418 -16.438 10.484 1 93.44 102 SER A C 1
ATOM 803 O O . SER A 1 102 ? -6.488 -15.648 10.281 1 93.44 102 SER A O 1
ATOM 805 N N . ARG A 1 103 ? -7.316 -17.547 11.125 1 93.38 103 ARG A N 1
ATOM 806 C CA . ARG A 1 103 ? -5.996 -18.094 11.398 1 93.38 103 ARG A CA 1
ATOM 807 C C . ARG A 1 103 ? -5.559 -19.031 10.281 1 93.38 103 ARG A C 1
ATOM 809 O O . ARG A 1 103 ? -6.352 -19.844 9.797 1 93.38 103 ARG A O 1
ATOM 816 N N . LEU A 1 104 ? -4.332 -18.938 9.789 1 95.75 104 LEU A N 1
ATOM 817 C CA . LEU A 1 104 ? -3.826 -19.781 8.711 1 95.75 104 LEU A CA 1
ATOM 818 C C . LEU A 1 104 ? -3.871 -21.25 9.094 1 95.75 104 LEU A C 1
ATOM 820 O O . LEU A 1 104 ? -4.227 -22.109 8.273 1 95.75 104 LEU A O 1
ATOM 824 N N . ASP A 1 105 ? -3.605 -21.531 10.336 1 93.56 105 ASP A N 1
ATOM 825 C CA . ASP A 1 105 ? -3.627 -22.906 10.812 1 93.56 105 ASP A CA 1
ATOM 826 C C . ASP A 1 105 ? -5.023 -23.516 10.672 1 93.56 105 ASP A C 1
ATOM 828 O O . ASP A 1 105 ? -5.164 -24.703 10.344 1 93.56 105 ASP A O 1
ATOM 832 N N . ASP A 1 106 ? -6 -22.719 11 1 93.81 106 ASP A N 1
ATOM 833 C CA . ASP A 1 106 ? -7.375 -23.188 10.852 1 93.81 106 ASP A CA 1
ATOM 834 C C . ASP A 1 106 ? -7.668 -23.562 9.398 1 93.81 106 ASP A C 1
ATOM 836 O O . ASP A 1 106 ? -8.297 -24.594 9.133 1 93.81 106 ASP A O 1
ATOM 840 N N . PHE A 1 107 ? -7.262 -22.797 8.484 1 95.44 107 PHE A N 1
ATOM 841 C CA . PHE A 1 107 ? -7.453 -23.078 7.066 1 95.44 107 PHE A CA 1
ATOM 842 C C . PHE A 1 107 ? -6.703 -24.344 6.66 1 95.44 107 PHE A C 1
ATOM 844 O O . PHE A 1 107 ? -7.238 -25.188 5.938 1 95.44 107 PHE A O 1
ATOM 851 N N . LEU A 1 108 ? -5.457 -24.484 7.137 1 95.75 108 LEU A N 1
ATOM 852 C CA . LEU A 1 108 ? -4.613 -25.594 6.742 1 95.75 108 LEU A CA 1
ATOM 853 C C . LEU A 1 108 ? -5.121 -26.906 7.355 1 95.75 108 LEU A C 1
ATOM 855 O O . LEU A 1 108 ? -4.906 -27.984 6.797 1 95.75 108 LEU A O 1
ATOM 859 N N . HIS A 1 109 ? -5.828 -26.844 8.469 1 94.75 109 HIS A N 1
ATOM 860 C CA . HIS A 1 109 ? -6.395 -28.047 9.094 1 94.75 109 HIS A CA 1
ATOM 861 C C . HIS A 1 109 ? -7.57 -28.578 8.281 1 94.75 109 HIS A C 1
ATOM 863 O O . HIS A 1 109 ? -7.797 -29.781 8.234 1 94.75 109 HIS A O 1
ATOM 869 N N . HIS A 1 110 ? -8.289 -27.688 7.684 1 92.88 110 HIS A N 1
ATOM 870 C CA . HIS A 1 110 ? -9.422 -28.047 6.832 1 92.88 110 HIS A CA 1
ATOM 871 C C . HIS A 1 110 ? -9.461 -27.188 5.578 1 92.88 110 HIS A C 1
ATOM 873 O O . HIS A 1 110 ? -10.391 -26.391 5.391 1 92.88 110 HIS A O 1
ATOM 879 N N . PRO A 1 111 ? -8.547 -27.562 4.734 1 92.12 111 PRO A N 1
ATOM 880 C CA . PRO A 1 111 ? -8.461 -26.672 3.57 1 92.12 111 PRO A CA 1
ATOM 881 C C . PRO A 1 111 ? -9.695 -26.766 2.678 1 92.12 111 PRO A C 1
ATOM 883 O O . PRO A 1 111 ? -10.211 -27.844 2.426 1 92.12 111 PRO A O 1
ATOM 886 N N . ASP A 1 112 ? -10.227 -25.625 2.34 1 91.12 112 ASP A N 1
ATOM 887 C CA . ASP A 1 112 ? -11.266 -25.484 1.327 1 91.12 112 ASP A CA 1
ATOM 888 C C . ASP A 1 112 ? -10.688 -24.953 0.014 1 91.12 112 ASP A C 1
ATOM 890 O O . ASP A 1 112 ? -10.383 -23.766 -0.106 1 91.12 112 ASP A O 1
ATOM 894 N N . HIS A 1 113 ? -10.625 -25.875 -0.975 1 88.75 113 HIS A N 1
ATOM 895 C CA . HIS A 1 113 ? -10.008 -25.531 -2.25 1 88.75 113 HIS A CA 1
ATOM 896 C C . HIS A 1 113 ? -10.711 -24.344 -2.902 1 88.75 113 HIS A C 1
ATOM 898 O O . HIS A 1 113 ? -10.086 -23.578 -3.646 1 88.75 113 HIS A O 1
ATOM 904 N N . ARG A 1 114 ? -12.039 -24.172 -2.613 1 89.75 114 ARG A N 1
ATOM 905 C CA . ARG A 1 114 ? -12.852 -23.125 -3.221 1 89.75 114 ARG A CA 1
ATOM 906 C C . ARG A 1 114 ? -12.414 -21.75 -2.744 1 89.75 114 ARG A C 1
ATOM 908 O O . ARG A 1 114 ? -12.75 -20.734 -3.359 1 89.75 114 ARG A O 1
ATOM 915 N N . LEU A 1 115 ? -11.57 -21.656 -1.671 1 92.38 115 LEU A N 1
ATOM 916 C CA . LEU A 1 115 ? -11.172 -20.391 -1.077 1 92.38 115 LEU A CA 1
ATOM 917 C C . LEU A 1 115 ? -9.75 -20.016 -1.484 1 92.38 115 LEU A C 1
ATOM 919 O O . LEU A 1 115 ? -9.312 -18.891 -1.267 1 92.38 115 LEU A O 1
ATOM 923 N N . ILE A 1 116 ? -9.031 -20.875 -2.152 1 93.31 116 ILE A N 1
ATOM 924 C CA . ILE A 1 116 ? -7.621 -20.672 -2.449 1 93.31 116 ILE A CA 1
ATOM 925 C C . ILE A 1 116 ? -7.453 -19.5 -3.408 1 93.31 116 ILE A C 1
ATOM 927 O O . ILE A 1 116 ? -6.488 -18.734 -3.307 1 93.31 116 ILE A O 1
ATOM 931 N N . HIS A 1 117 ? -8.438 -19.297 -4.301 1 91.88 117 HIS A N 1
ATOM 932 C CA . HIS A 1 117 ? -8.352 -18.219 -5.277 1 91.88 117 HIS A CA 1
ATOM 933 C C . HIS A 1 117 ? -8.359 -16.859 -4.59 1 91.88 117 HIS A C 1
ATOM 935 O O . HIS A 1 117 ? -7.898 -15.867 -5.164 1 91.88 117 HIS A O 1
ATOM 941 N N . LYS A 1 118 ? -8.859 -16.766 -3.332 1 94.81 118 LYS A N 1
ATOM 942 C CA . LYS A 1 118 ? -8.922 -15.5 -2.604 1 94.81 118 LYS A CA 1
ATOM 943 C C . LYS A 1 118 ? -7.527 -15.039 -2.182 1 94.81 118 LYS A C 1
ATOM 945 O O . LYS A 1 118 ? -7.332 -13.875 -1.846 1 94.81 118 LYS A O 1
ATOM 950 N N . PHE A 1 119 ? -6.562 -16.016 -2.158 1 97.12 119 PHE A N 1
ATOM 951 C CA . PHE A 1 119 ? -5.195 -15.672 -1.781 1 97.12 119 PHE A CA 1
ATOM 952 C C . PHE A 1 119 ? -4.398 -15.203 -2.994 1 97.12 119 PHE A C 1
ATOM 954 O O . PHE A 1 119 ? -3.205 -14.922 -2.889 1 97.12 119 PHE A O 1
ATOM 961 N N . LEU A 1 120 ? -5.066 -15.156 -4.176 1 96.19 120 LEU A N 1
ATOM 962 C CA . LEU A 1 120 ? -4.461 -14.695 -5.418 1 96.19 120 LEU A CA 1
ATOM 963 C C . LEU A 1 120 ? -4.902 -13.266 -5.734 1 96.19 120 LEU A C 1
ATOM 965 O O . LEU A 1 120 ? -5.953 -12.82 -5.266 1 96.19 120 LEU A O 1
ATOM 969 N N . PRO A 1 121 ? -4.039 -12.516 -6.473 1 95.19 121 PRO A N 1
ATOM 970 C CA . PRO A 1 121 ? -4.441 -11.156 -6.844 1 95.19 121 PRO A CA 1
ATOM 971 C C . PRO A 1 121 ? -5.762 -11.125 -7.617 1 95.19 121 PRO A C 1
ATOM 973 O O . PRO A 1 121 ? -6.496 -10.141 -7.543 1 95.19 121 PRO A O 1
ATOM 976 N N . PHE A 1 122 ? -6.02 -12.125 -8.352 1 89.75 122 PHE A N 1
ATOM 977 C CA . PHE A 1 122 ? -7.285 -12.305 -9.047 1 89.75 122 PHE A CA 1
ATOM 978 C C . PHE A 1 122 ? -7.488 -13.766 -9.438 1 89.75 122 PHE A C 1
ATOM 980 O O . PHE A 1 122 ? -6.559 -14.57 -9.367 1 89.75 122 PHE A O 1
ATOM 987 N N . ARG A 1 123 ? -8.672 -14.062 -9.773 1 83.56 123 ARG A N 1
ATOM 988 C CA . ARG A 1 123 ? -8.969 -15.391 -10.289 1 83.56 123 ARG A CA 1
ATOM 989 C C . ARG A 1 123 ? -8.609 -15.508 -11.766 1 83.56 123 ARG A C 1
ATOM 991 O O . ARG A 1 123 ? -9.148 -14.781 -12.602 1 83.56 123 ARG A O 1
ATOM 998 N N . PRO A 1 124 ? -7.676 -16.375 -12.031 1 78.81 124 PRO A N 1
ATOM 999 C CA . PRO A 1 124 ? -7.301 -16.516 -13.438 1 78.81 124 PRO A CA 1
ATOM 1000 C C . PRO A 1 124 ? -8.484 -16.859 -14.336 1 78.81 124 PRO A C 1
ATOM 1002 O O . PRO A 1 124 ? -9.359 -17.641 -13.938 1 78.81 124 PRO A O 1
ATOM 1005 N N . SER A 1 125 ? -8.609 -16.094 -15.43 1 74.75 125 SER A N 1
ATOM 1006 C CA . SER A 1 125 ? -9.633 -16.312 -16.438 1 74.75 125 SER A CA 1
ATOM 1007 C C . SER A 1 125 ? -9.062 -16.156 -17.844 1 74.75 125 SER A C 1
ATOM 1009 O O . SER A 1 125 ? -7.926 -15.703 -18.016 1 74.75 125 SER A O 1
ATOM 1011 N N . PHE A 1 126 ? -9.734 -16.703 -18.797 1 67.06 126 PHE A N 1
ATOM 1012 C CA . PHE A 1 126 ? -9.281 -16.641 -20.188 1 67.06 126 PHE A CA 1
ATOM 1013 C C . PHE A 1 126 ? -9.234 -15.203 -20.688 1 67.06 126 PHE A C 1
ATOM 1015 O O . PHE A 1 126 ? -8.523 -14.898 -21.641 1 67.06 126 PHE A O 1
ATOM 1022 N N . ASP A 1 127 ? -9.859 -14.281 -20 1 61.03 127 ASP A N 1
ATOM 1023 C CA . ASP A 1 127 ? -10.031 -12.93 -20.516 1 61.03 127 ASP A CA 1
ATOM 1024 C C . ASP A 1 127 ? -8.805 -12.07 -20.234 1 61.03 127 ASP A C 1
ATOM 1026 O O . ASP A 1 127 ? -8.547 -11.094 -20.938 1 61.03 127 ASP A O 1
ATOM 1030 N N . GLU A 1 128 ? -7.914 -12.391 -19.438 1 59.03 128 GLU A N 1
ATOM 1031 C CA . GLU A 1 128 ? -6.945 -11.445 -18.891 1 59.03 128 GLU A CA 1
ATOM 1032 C C . GLU A 1 128 ? -5.691 -11.375 -19.75 1 59.03 128 GLU A C 1
ATOM 1034 O O . GLU A 1 128 ? -4.762 -10.625 -19.453 1 59.03 128 GLU A O 1
ATOM 1039 N N . SER A 1 129 ? -5.523 -11.961 -20.953 1 60.97 129 SER A N 1
ATOM 1040 C CA . SER A 1 129 ? -4.223 -12.062 -21.594 1 60.97 129 SER A CA 1
ATOM 1041 C C . SER A 1 129 ? -4.086 -11.039 -22.719 1 60.97 129 SER A C 1
ATOM 1043 O O . SER A 1 129 ? -3.178 -11.141 -23.547 1 60.97 129 SER A O 1
ATOM 1045 N N . SER A 1 130 ? -4.762 -9.906 -22.516 1 66 130 SER A N 1
ATOM 1046 C CA . SER A 1 130 ? -4.73 -9.031 -23.688 1 66 130 SER A CA 1
ATOM 1047 C C . SER A 1 130 ? -3.588 -8.031 -23.594 1 66 130 SER A C 1
ATOM 1049 O O . SER A 1 130 ? -2.883 -7.973 -22.578 1 66 130 SER A O 1
ATOM 1051 N N . GLY A 1 131 ? -3.273 -7.5 -24.688 1 74.94 131 GLY A N 1
ATOM 1052 C CA . GLY A 1 131 ? -2.299 -6.426 -24.797 1 74.94 131 GLY A CA 1
ATOM 1053 C C . GLY A 1 131 ? -2.428 -5.383 -23.703 1 74.94 131 GLY A C 1
ATOM 1054 O O . GLY A 1 131 ? -3.539 -4.984 -23.344 1 74.94 131 GLY A O 1
ATOM 1055 N N . GLY A 1 132 ? -1.149 -5.168 -23.062 1 86.38 132 GLY A N 1
ATOM 1056 C CA . GLY A 1 132 ? -1.118 -4.148 -22.016 1 86.38 132 GLY A CA 1
ATOM 1057 C C . GLY A 1 132 ? -1.229 -4.715 -20.625 1 86.38 132 GLY A C 1
ATOM 1058 O O . GLY A 1 132 ? -1.007 -4.004 -19.641 1 86.38 132 GLY A O 1
ATOM 1059 N N . ALA A 1 133 ? -1.543 -6.027 -20.547 1 91.5 133 ALA A N 1
ATOM 1060 C CA . ALA A 1 133 ? -1.682 -6.66 -19.234 1 91.5 133 ALA A CA 1
ATOM 1061 C C . ALA A 1 133 ? -0.328 -6.789 -18.547 1 91.5 133 ALA A C 1
ATOM 1063 O O . ALA A 1 133 ? 0.684 -7.066 -19.188 1 91.5 133 ALA A O 1
ATOM 1064 N N . ARG A 1 134 ? -0.31 -6.594 -17.266 1 94.69 134 ARG A N 1
ATOM 1065 C CA . ARG A 1 134 ? 0.911 -6.766 -16.484 1 94.69 134 ARG A CA 1
ATOM 1066 C C . ARG A 1 134 ? 1.347 -8.227 -16.469 1 94.69 134 ARG A C 1
ATOM 1068 O O . ARG A 1 134 ? 0.507 -9.125 -16.438 1 94.69 134 ARG A O 1
ATOM 1075 N N . VAL A 1 135 ? 2.578 -8.461 -16.375 1 96.31 135 VAL A N 1
ATOM 1076 C CA . VAL A 1 135 ? 3.139 -9.812 -16.453 1 96.31 135 VAL A CA 1
ATOM 1077 C C . VAL A 1 135 ? 3.061 -10.477 -15.078 1 96.31 135 VAL A C 1
ATOM 1079 O O . VAL A 1 135 ? 2.754 -11.672 -14.984 1 96.31 135 VAL A O 1
ATOM 1082 N N . LEU A 1 136 ? 3.334 -9.688 -14.047 1 97.81 136 LEU A N 1
ATOM 1083 C CA . LEU A 1 136 ? 3.459 -10.266 -12.711 1 97.81 136 LEU A CA 1
ATOM 1084 C C . LEU A 1 136 ? 2.484 -9.609 -11.742 1 97.81 136 LEU A C 1
ATOM 1086 O O . LEU A 1 136 ? 2.414 -8.383 -11.656 1 97.81 136 LEU A O 1
ATOM 1090 N N . HIS A 1 137 ? 1.699 -10.43 -11.047 1 97.94 137 HIS A N 1
ATOM 1091 C CA . HIS A 1 137 ? 0.802 -10.008 -9.977 1 97.94 137 HIS A CA 1
ATOM 1092 C C . HIS A 1 137 ? 1.071 -10.789 -8.695 1 97.94 137 HIS A C 1
ATOM 1094 O O . HIS A 1 137 ? 1.216 -12.016 -8.727 1 97.94 137 HIS A O 1
ATOM 1100 N N . VAL A 1 138 ? 1.2 -10.094 -7.586 1 98.56 138 VAL A N 1
ATOM 1101 C CA . VAL A 1 138 ? 1.496 -10.695 -6.293 1 98.56 138 VAL A CA 1
ATOM 1102 C C . VAL A 1 138 ? 0.472 -10.234 -5.258 1 98.56 138 VAL A C 1
ATOM 1104 O O . VAL A 1 138 ? 0.079 -9.07 -5.242 1 98.56 138 VAL A O 1
ATOM 1107 N N . GLN A 1 139 ? -0.026 -11.086 -4.512 1 98.5 139 GLN A N 1
ATOM 1108 C CA . GLN A 1 139 ? -0.82 -10.75 -3.336 1 98.5 139 GLN A CA 1
ATOM 1109 C C . GLN A 1 139 ? -0.238 -11.391 -2.08 1 98.5 139 GLN A C 1
ATOM 1111 O O . GLN A 1 139 ? -0.047 -12.609 -2.029 1 98.5 139 GLN A O 1
ATOM 1116 N N . VAL A 1 140 ? 0.15 -10.609 -1.139 1 98.5 140 VAL A N 1
ATOM 1117 C CA . VAL A 1 140 ? 0.602 -11.078 0.168 1 98.5 140 VAL A CA 1
ATOM 1118 C C . VAL A 1 140 ? -0.549 -11 1.169 1 98.5 140 VAL A C 1
ATOM 1120 O O . VAL A 1 140 ? -1.131 -9.938 1.376 1 98.5 140 VAL A O 1
ATOM 1123 N N . ASN A 1 141 ? -0.9 -12.133 1.785 1 98.25 141 ASN A N 1
ATOM 1124 C CA . ASN A 1 141 ? -2.008 -12.242 2.729 1 98.25 141 ASN A CA 1
ATOM 1125 C C . ASN A 1 141 ? -1.511 -12.422 4.16 1 98.25 141 ASN A C 1
ATOM 1127 O O . ASN A 1 141 ? -0.868 -13.422 4.477 1 98.25 141 ASN A O 1
ATOM 1131 N N . ILE A 1 142 ? -1.821 -11.5 4.953 1 96.81 142 ILE A N 1
ATOM 1132 C CA . ILE A 1 142 ? -1.427 -11.562 6.355 1 96.81 142 ILE A CA 1
ATOM 1133 C C . ILE A 1 142 ? -2.605 -12.039 7.203 1 96.81 142 ILE A C 1
ATOM 1135 O O . ILE A 1 142 ? -3.662 -11.406 7.223 1 96.81 142 ILE A O 1
ATOM 1139 N N . PHE A 1 143 ? -2.402 -13.102 7.902 1 96.06 143 PHE A N 1
ATOM 1140 C CA . PHE A 1 143 ? -3.432 -13.68 8.758 1 96.06 143 PHE A CA 1
ATOM 1141 C C . PHE A 1 143 ? -3.359 -13.102 10.164 1 96.06 143 PHE A C 1
ATOM 1143 O O . PHE A 1 143 ? -2.316 -12.586 10.578 1 96.06 143 PHE A O 1
ATOM 1150 N N . ARG A 1 144 ? -4.391 -13.219 10.922 1 91.25 144 ARG A N 1
ATOM 1151 C CA . ARG A 1 144 ? -4.5 -12.695 12.273 1 91.25 144 ARG A CA 1
ATOM 1152 C C . ARG A 1 144 ? -3.416 -13.273 13.18 1 91.25 144 ARG A C 1
ATOM 1154 O O . ARG A 1 144 ? -2.967 -12.617 14.117 1 91.25 144 ARG A O 1
ATOM 1161 N N . CYS A 1 145 ? -3.006 -14.445 12.898 1 92.06 145 CYS A N 1
ATOM 1162 C CA . CYS A 1 145 ? -2.043 -15.148 13.742 1 92.06 145 CYS A CA 1
ATOM 1163 C C . CYS A 1 145 ? -0.614 -14.805 13.344 1 92.06 145 CYS A C 1
ATOM 1165 O O . CYS A 1 145 ? 0.341 -15.328 13.914 1 92.06 145 CYS A O 1
ATOM 1167 N N . GLY A 1 146 ? -0.474 -14.016 12.281 1 93.06 146 GLY A N 1
ATOM 1168 C CA . GLY A 1 146 ? 0.857 -13.672 11.812 1 93.06 146 GLY A CA 1
ATOM 1169 C C . GLY A 1 146 ? 1.329 -14.547 10.664 1 93.06 146 GLY A C 1
ATOM 1170 O O . GLY A 1 146 ? 2.363 -14.266 10.055 1 93.06 146 GLY A O 1
ATOM 1171 N N . GLY A 1 147 ? 0.579 -15.617 10.32 1 96.25 147 GLY A N 1
ATOM 1172 C CA . GLY A 1 147 ? 0.884 -16.406 9.141 1 96.25 147 GLY A CA 1
ATOM 1173 C C . GLY A 1 147 ? 0.75 -15.633 7.852 1 96.25 147 GLY A C 1
ATOM 1174 O O . GLY A 1 147 ? 0.024 -14.633 7.793 1 96.25 147 GLY A O 1
ATOM 1175 N N . ILE A 1 148 ? 1.464 -16.047 6.844 1 97.69 148 ILE A N 1
ATOM 1176 C CA . ILE A 1 148 ? 1.48 -15.336 5.57 1 97.69 148 ILE A CA 1
ATOM 1177 C C . ILE A 1 148 ? 1.265 -16.328 4.426 1 97.69 148 ILE A C 1
ATOM 1179 O O . ILE A 1 148 ? 1.818 -17.422 4.434 1 97.69 148 ILE A O 1
ATOM 1183 N N . THR A 1 149 ? 0.409 -16.016 3.521 1 98.31 149 THR A N 1
ATOM 1184 C CA . THR A 1 149 ? 0.431 -16.672 2.223 1 98.31 149 THR A CA 1
ATOM 1185 C C . THR A 1 149 ? 0.852 -15.703 1.125 1 98.31 149 THR A C 1
ATOM 1187 O O . THR A 1 149 ? 0.553 -14.508 1.198 1 98.31 149 THR A O 1
ATOM 1190 N N . ILE A 1 150 ? 1.561 -16.172 0.19 1 98.75 150 ILE A N 1
ATOM 1191 C CA . ILE A 1 150 ? 2.004 -15.406 -0.966 1 98.75 150 ILE A CA 1
ATOM 1192 C C . ILE A 1 150 ? 1.423 -16 -2.242 1 98.75 150 ILE A C 1
ATOM 1194 O O . ILE A 1 150 ? 1.778 -17.125 -2.625 1 98.75 150 ILE A O 1
ATOM 1198 N N . GLY A 1 151 ? 0.474 -15.312 -2.844 1 98.38 151 GLY A N 1
ATOM 1199 C CA . GLY A 1 151 ? -0.133 -15.734 -4.098 1 98.38 151 GLY A CA 1
ATOM 1200 C C . GLY A 1 151 ? 0.39 -14.977 -5.301 1 98.38 151 GLY A C 1
ATOM 1201 O O . GLY A 1 151 ? 0.55 -13.758 -5.25 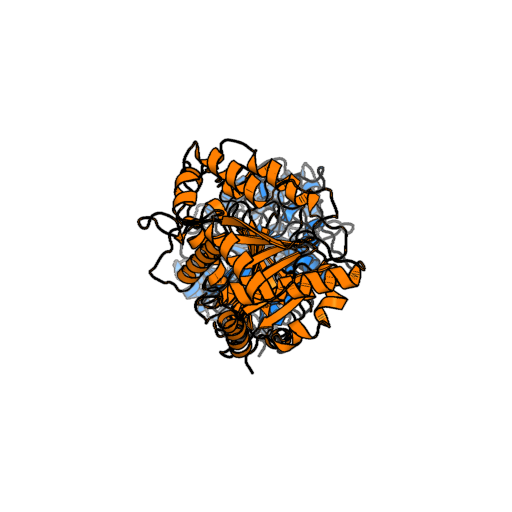1 98.38 151 GLY A O 1
ATOM 1202 N N . LEU A 1 152 ? 0.679 -15.695 -6.348 1 98.06 152 LEU A N 1
ATOM 1203 C CA . LEU A 1 152 ? 1.166 -15.086 -7.582 1 98.06 152 LEU A CA 1
ATOM 1204 C C . LEU A 1 152 ? 0.313 -15.508 -8.773 1 98.06 152 LEU A C 1
ATOM 1206 O O . LEU A 1 152 ? -0.177 -16.641 -8.82 1 98.06 152 LEU A O 1
ATOM 1210 N N . CYS A 1 153 ? 0.113 -14.625 -9.648 1 95.81 153 CYS A N 1
ATOM 1211 C CA . CYS A 1 153 ? -0.308 -14.883 -11.023 1 95.81 153 CYS A CA 1
ATOM 1212 C C . CYS A 1 153 ? 0.687 -14.289 -12.016 1 95.81 153 CYS A C 1
ATOM 1214 O O . CYS A 1 153 ? 0.849 -13.07 -12.086 1 95.81 153 CYS A O 1
ATOM 1216 N N . VAL A 1 154 ? 1.37 -15.133 -12.711 1 96.19 154 VAL A N 1
ATOM 1217 C CA . VAL A 1 154 ? 2.369 -14.695 -13.68 1 96.19 154 VAL A CA 1
ATOM 1218 C C . VAL A 1 154 ? 1.937 -15.102 -15.086 1 96.19 154 VAL A C 1
ATOM 1220 O O . VAL A 1 154 ? 1.394 -16.188 -15.289 1 96.19 154 VAL A O 1
ATOM 1223 N N . SER A 1 155 ? 2.188 -14.281 -16.016 1 94 155 SER A N 1
ATOM 1224 C CA . SER A 1 155 ? 1.772 -14.57 -17.375 1 94 155 SER A CA 1
ATOM 1225 C C . SER A 1 155 ? 2.395 -15.875 -17.875 1 94 155 SER A C 1
ATOM 1227 O O . SER A 1 155 ? 3.613 -16.047 -17.797 1 94 155 SER A O 1
ATOM 1229 N N . HIS A 1 156 ? 1.56 -16.703 -18.359 1 92.62 156 HIS A N 1
ATOM 1230 C CA . HIS A 1 156 ? 2.02 -17.984 -18.875 1 92.62 156 HIS A CA 1
ATOM 1231 C C . HIS A 1 156 ? 2.816 -17.797 -20.172 1 92.62 156 HIS A C 1
ATOM 1233 O O . HIS A 1 156 ? 3.502 -18.719 -20.609 1 92.62 156 HIS A O 1
ATOM 1239 N N . LYS A 1 157 ? 2.818 -16.625 -20.719 1 91.25 157 LYS A N 1
ATOM 1240 C CA . LYS A 1 157 ? 3.551 -16.328 -21.938 1 91.25 157 LYS A CA 1
ATOM 1241 C C . LYS A 1 157 ? 5.059 -16.328 -21.703 1 91.25 157 LYS A C 1
ATOM 1243 O O . LYS A 1 157 ? 5.848 -16.406 -22.641 1 91.25 157 LYS A O 1
ATOM 1248 N N . ILE A 1 158 ? 5.391 -16.281 -20.438 1 94.12 158 ILE A N 1
ATOM 1249 C CA . ILE A 1 158 ? 6.828 -16.141 -20.234 1 94.12 158 ILE A CA 1
ATOM 1250 C C . ILE A 1 158 ? 7.301 -17.094 -19.156 1 94.12 158 ILE A C 1
ATOM 1252 O O . ILE A 1 158 ? 8.5 -17.188 -18.875 1 94.12 158 ILE A O 1
ATOM 1256 N N . VAL A 1 159 ? 6.34 -17.797 -18.516 1 95.44 159 VAL A N 1
ATOM 1257 C CA . VAL A 1 159 ? 6.84 -18.688 -17.469 1 95.44 159 VAL A CA 1
ATOM 1258 C C . VAL A 1 159 ? 6.105 -20.016 -17.531 1 95.44 159 VAL A C 1
ATOM 1260 O O . VAL A 1 159 ? 4.906 -20.062 -17.797 1 95.44 159 VAL A O 1
ATOM 1263 N N . ASP A 1 160 ? 6.801 -21.078 -17.328 1 95.38 160 ASP A N 1
ATOM 1264 C CA . ASP A 1 160 ? 6.289 -22.375 -16.891 1 95.38 160 ASP A CA 1
ATOM 1265 C C . ASP A 1 160 ? 6.602 -22.625 -15.414 1 95.38 160 ASP A C 1
ATOM 1267 O O . ASP A 1 160 ? 7.066 -21.719 -14.711 1 95.38 160 ASP A O 1
ATOM 1271 N N . ALA A 1 161 ? 6.32 -23.719 -14.898 1 95.69 161 ALA A N 1
ATOM 1272 C CA . ALA A 1 161 ? 6.488 -23.984 -13.477 1 95.69 161 ALA A CA 1
ATOM 1273 C C . ALA A 1 161 ? 7.953 -23.859 -13.062 1 95.69 161 ALA A C 1
ATOM 1275 O O . ALA A 1 161 ? 8.266 -23.312 -12.008 1 95.69 161 ALA A O 1
ATOM 1276 N N . ALA A 1 162 ? 8.852 -24.375 -13.867 1 95.81 162 ALA A N 1
ATOM 1277 C CA . ALA A 1 162 ? 10.273 -24.312 -13.539 1 95.81 162 ALA A CA 1
ATOM 1278 C C . ALA A 1 162 ? 10.773 -22.875 -13.555 1 95.81 162 ALA A C 1
ATOM 1280 O O . ALA A 1 162 ? 11.594 -22.484 -12.719 1 95.81 162 ALA A O 1
ATOM 1281 N N . ALA A 1 163 ? 10.375 -22.141 -14.539 1 96.69 163 ALA A N 1
ATOM 1282 C CA . ALA A 1 163 ? 10.727 -20.719 -14.586 1 96.69 163 ALA A CA 1
ATOM 1283 C C . ALA A 1 163 ? 10.172 -19.984 -13.375 1 96.69 163 ALA A C 1
ATOM 1285 O O . ALA A 1 163 ? 10.836 -19.109 -12.812 1 96.69 163 ALA A O 1
ATOM 1286 N N . LEU A 1 164 ? 8.938 -20.312 -13.062 1 97.31 164 LEU A N 1
ATOM 1287 C CA . LEU A 1 164 ? 8.328 -19.734 -11.867 1 97.31 164 LEU A CA 1
ATOM 1288 C C . LEU A 1 164 ? 9.164 -20.031 -10.625 1 97.31 164 LEU A C 1
ATOM 1290 O O . LEU A 1 164 ? 9.383 -19.156 -9.789 1 97.31 164 LEU A O 1
ATOM 1294 N N . TYR A 1 165 ? 9.633 -21.25 -10.531 1 96.69 165 TYR A N 1
ATOM 1295 C CA . TYR A 1 165 ? 10.508 -21.625 -9.43 1 96.69 165 TYR A CA 1
ATOM 1296 C C . TYR A 1 165 ? 11.781 -20.781 -9.43 1 96.69 165 TYR A C 1
ATOM 1298 O O . TYR A 1 165 ? 12.219 -20.312 -8.375 1 96.69 165 TYR A O 1
ATOM 1306 N N . THR A 1 166 ? 12.391 -20.609 -10.578 1 96.44 166 THR A N 1
ATOM 1307 C CA . THR A 1 166 ? 13.617 -19.828 -10.695 1 96.44 166 THR A CA 1
ATOM 1308 C C . THR A 1 166 ? 13.398 -18.406 -10.188 1 96.44 166 THR A C 1
ATOM 1310 O O . THR A 1 166 ? 14.234 -17.859 -9.469 1 96.44 166 THR A O 1
ATOM 1313 N N . PHE A 1 167 ? 12.32 -17.875 -10.57 1 97.81 167 PHE A N 1
ATOM 1314 C CA . PHE A 1 167 ? 11.984 -16.531 -10.125 1 97.81 167 PHE A CA 1
ATOM 1315 C C . PHE A 1 167 ? 11.805 -16.5 -8.609 1 97.81 167 PHE A C 1
ATOM 1317 O O . PHE A 1 167 ? 12.383 -15.641 -7.93 1 97.81 167 PHE A O 1
ATOM 1324 N N . LEU A 1 168 ? 10.992 -17.406 -8.047 1 97.94 168 LEU A N 1
ATOM 1325 C CA . LEU A 1 168 ? 10.719 -17.453 -6.613 1 97.94 168 LEU A CA 1
ATOM 1326 C C . LEU A 1 168 ? 12 -17.688 -5.82 1 97.94 168 LEU A C 1
ATOM 1328 O O . LEU A 1 168 ? 12.195 -17.078 -4.762 1 97.94 168 LEU A O 1
ATOM 1332 N N . LYS A 1 169 ? 12.852 -18.516 -6.355 1 96.12 169 LYS A N 1
ATOM 1333 C CA . LYS A 1 169 ? 14.141 -18.766 -5.723 1 96.12 169 LYS A CA 1
ATOM 1334 C C . LYS A 1 169 ? 14.977 -17.484 -5.672 1 96.12 169 LYS A C 1
ATOM 1336 O O . LYS A 1 169 ? 15.57 -17.156 -4.645 1 96.12 169 LYS A O 1
ATOM 1341 N N . GLY A 1 170 ? 15.031 -16.797 -6.773 1 96.5 170 GLY A N 1
ATOM 1342 C CA . GLY A 1 170 ? 15.727 -15.516 -6.805 1 96.5 170 GLY A CA 1
ATOM 1343 C C . GLY A 1 170 ? 15.172 -14.508 -5.82 1 96.5 170 GLY A C 1
ATOM 1344 O O . GLY A 1 170 ? 15.93 -13.844 -5.105 1 96.5 170 GLY A O 1
ATOM 1345 N N . TRP A 1 171 ? 13.875 -14.406 -5.805 1 97.81 171 TRP A N 1
ATOM 1346 C CA . TRP A 1 171 ? 13.203 -13.484 -4.902 1 97.81 171 TRP A CA 1
ATOM 1347 C C . TRP A 1 171 ? 13.484 -13.844 -3.445 1 97.81 171 TRP A C 1
ATOM 1349 O O . TRP A 1 171 ? 13.836 -12.969 -2.645 1 97.81 171 TRP A O 1
ATOM 1359 N N . ALA A 1 172 ? 13.383 -15.125 -3.119 1 97.06 172 ALA A N 1
ATOM 1360 C CA . ALA A 1 172 ? 13.633 -15.594 -1.76 1 97.06 172 ALA A CA 1
ATOM 1361 C C . ALA A 1 172 ? 15.086 -15.344 -1.351 1 97.06 172 ALA A C 1
ATOM 1363 O O . ALA A 1 172 ? 15.352 -14.906 -0.23 1 97.06 172 ALA A O 1
ATOM 1364 N N . ASN A 1 173 ? 15.969 -15.594 -2.256 1 95.88 173 ASN A N 1
ATOM 1365 C CA . ASN A 1 173 ? 17.375 -15.344 -1.977 1 95.88 173 ASN A CA 1
ATOM 1366 C C . ASN A 1 173 ? 17.641 -13.867 -1.664 1 95.88 173 ASN A C 1
ATOM 1368 O O . ASN A 1 173 ? 18.375 -13.547 -0.738 1 95.88 173 ASN A O 1
ATOM 1372 N N . MET A 1 174 ? 17.031 -13.016 -2.447 1 95.69 174 MET A N 1
ATOM 1373 C CA . MET A 1 174 ? 17.203 -11.578 -2.234 1 95.69 174 MET A CA 1
ATOM 1374 C C . MET A 1 174 ? 16.625 -11.156 -0.884 1 95.69 174 MET A C 1
ATOM 1376 O O . MET A 1 174 ? 17.219 -10.336 -0.183 1 95.69 174 MET A O 1
ATOM 1380 N N . ALA A 1 175 ? 15.516 -11.711 -0.493 1 96 175 ALA A N 1
ATOM 1381 C CA . ALA A 1 175 ? 14.867 -11.391 0.773 1 96 175 ALA A CA 1
ATOM 1382 C C . ALA A 1 175 ? 15.727 -11.812 1.958 1 96 175 ALA A C 1
ATOM 1384 O O . ALA A 1 175 ? 15.711 -11.164 3.008 1 96 175 ALA A O 1
ATOM 1385 N N . CYS A 1 176 ? 16.453 -12.883 1.784 1 93.12 176 CYS A N 1
ATOM 1386 C CA . CYS A 1 176 ? 17.312 -13.398 2.846 1 93.12 176 CYS A CA 1
ATOM 1387 C C . CYS A 1 176 ? 18.625 -12.641 2.893 1 93.12 176 CYS A C 1
ATOM 1389 O O . CYS A 1 176 ? 19.422 -12.828 3.818 1 93.12 176 CYS A O 1
ATOM 1391 N N . GLY A 1 177 ? 18.812 -11.742 1.999 1 82.75 177 GLY A N 1
ATOM 1392 C CA . GLY A 1 177 ? 20.094 -11.047 1.942 1 82.75 177 GLY A CA 1
ATOM 1393 C C . GLY A 1 177 ? 21.219 -11.93 1.445 1 82.75 177 GLY A C 1
ATOM 1394 O O . GLY A 1 177 ? 22.391 -11.695 1.774 1 82.75 177 GLY A O 1
ATOM 1395 N N . ALA A 1 178 ? 20.797 -13.023 0.886 1 70 178 ALA A N 1
ATOM 1396 C CA . ALA A 1 178 ? 21.781 -14 0.445 1 70 178 ALA A CA 1
ATOM 1397 C C . ALA A 1 178 ? 22.703 -13.406 -0.621 1 70 178 ALA A C 1
ATOM 1399 O O . ALA A 1 178 ? 22.312 -12.508 -1.365 1 70 178 ALA A O 1
ATOM 1400 N N . ILE A 1 179 ? 23.844 -13.766 -0.507 1 69.5 179 ILE A N 1
ATOM 1401 C CA . ILE A 1 179 ? 24.906 -13.328 -1.404 1 69.5 179 ILE A CA 1
ATOM 1402 C C . ILE A 1 179 ? 24.672 -13.898 -2.801 1 69.5 179 ILE A C 1
ATOM 1404 O O . ILE A 1 179 ? 24.969 -13.25 -3.803 1 69.5 179 ILE A O 1
ATOM 1408 N N . GLU A 1 180 ? 23.906 -14.984 -2.875 1 81.06 180 GLU A N 1
ATOM 1409 C CA . GLU A 1 180 ? 23.797 -15.617 -4.184 1 81.06 180 GLU A CA 1
ATOM 1410 C C . GLU A 1 180 ? 22.641 -15.023 -4.98 1 81.06 180 GLU A C 1
ATOM 1412 O O . GLU A 1 180 ? 21.469 -15.227 -4.637 1 81.06 180 GLU A O 1
ATOM 1417 N N . VAL A 1 181 ? 22.938 -14.266 -5.934 1 82.56 181 VAL A N 1
ATOM 1418 C CA . VAL A 1 181 ? 21.969 -13.703 -6.859 1 82.56 181 VAL A CA 1
ATOM 1419 C C . VAL A 1 181 ? 21.656 -14.703 -7.965 1 82.56 181 VAL A C 1
ATOM 1421 O O . VAL A 1 181 ? 22.562 -15.352 -8.492 1 82.56 181 VAL A O 1
ATOM 1424 N N . VAL A 1 182 ? 20.359 -15.023 -8.156 1 89.56 182 VAL A N 1
ATOM 1425 C CA . VAL A 1 182 ? 19.922 -15.875 -9.258 1 89.56 182 VAL A CA 1
ATOM 1426 C C . VAL A 1 182 ? 19.812 -15.055 -10.539 1 89.56 182 VAL A C 1
ATOM 1428 O O . VAL A 1 182 ? 19.078 -14.062 -10.586 1 89.56 182 VAL A O 1
ATOM 1431 N N . TYR A 1 183 ? 20.578 -15.438 -11.5 1 91.25 183 TYR A N 1
ATOM 1432 C CA . TYR A 1 183 ? 20.484 -14.797 -12.812 1 91.25 183 TYR A CA 1
ATOM 1433 C C . TYR A 1 183 ? 19.703 -15.664 -13.789 1 91.25 183 TYR A C 1
ATOM 1435 O O . TYR A 1 183 ? 20.141 -16.766 -14.148 1 91.25 183 TYR A O 1
ATOM 1443 N N . PRO A 1 184 ? 18.547 -15.156 -14.18 1 94.88 184 PRO A N 1
ATOM 1444 C CA . PRO A 1 184 ? 17.781 -15.961 -15.125 1 94.88 184 PRO A CA 1
ATOM 1445 C C . PRO A 1 184 ? 18.438 -16.047 -16.5 1 94.88 184 PRO A C 1
ATOM 1447 O O . PRO A 1 184 ? 19.094 -15.094 -16.938 1 94.88 184 PRO A O 1
ATOM 1450 N N . ASN A 1 185 ? 18.375 -17.203 -17.125 1 94.88 185 ASN A N 1
ATOM 1451 C CA . ASN A 1 185 ? 18.781 -17.391 -18.516 1 94.88 185 ASN A CA 1
ATOM 1452 C C . ASN A 1 185 ? 17.703 -16.891 -19.469 1 94.88 185 ASN A C 1
ATOM 1454 O O . ASN A 1 185 ? 16.641 -17.5 -19.609 1 94.88 185 ASN A O 1
ATOM 1458 N N . LEU A 1 186 ? 17.969 -15.805 -20.203 1 94.88 186 LEU A N 1
ATOM 1459 C CA . LEU A 1 186 ? 16.969 -15.141 -21.031 1 94.88 186 LEU A CA 1
ATOM 1460 C C . LEU A 1 186 ? 17.203 -15.453 -22.516 1 94.88 186 LEU A C 1
ATOM 1462 O O . LEU A 1 186 ? 16.719 -14.734 -23.391 1 94.88 186 LEU A O 1
ATOM 1466 N N . THR A 1 187 ? 17.859 -16.562 -22.797 1 93.88 187 THR A N 1
ATOM 1467 C CA . THR A 1 187 ? 18.281 -16.844 -24.172 1 93.88 187 THR A CA 1
ATOM 1468 C C . THR A 1 187 ? 17.312 -17.797 -24.859 1 93.88 187 THR A C 1
ATOM 1470 O O . THR A 1 187 ? 17.547 -18.219 -25.984 1 93.88 187 THR A O 1
ATOM 1473 N N . ALA A 1 188 ? 16.219 -18.219 -24.219 1 94.25 188 ALA A N 1
ATOM 1474 C CA . ALA A 1 188 ? 15.266 -19.156 -24.781 1 94.25 188 ALA A CA 1
ATOM 1475 C C . ALA A 1 188 ? 14.781 -18.703 -26.156 1 94.25 188 ALA A C 1
ATOM 1477 O O . ALA A 1 188 ? 14.672 -19.5 -27.078 1 94.25 188 ALA A O 1
ATOM 1478 N N . PRO A 1 189 ? 14.555 -17.406 -26.359 1 94 189 PRO A N 1
ATOM 1479 C CA . PRO A 1 189 ? 14.102 -16.953 -27.688 1 94 189 PRO A CA 1
ATOM 1480 C C . PRO A 1 189 ? 15.141 -17.188 -28.781 1 94 189 PRO A C 1
ATOM 1482 O O . PRO A 1 189 ? 14.797 -17.359 -29.953 1 94 189 PRO A O 1
ATOM 1485 N N . SER A 1 190 ? 16.375 -17.156 -28.406 1 93.25 190 SER A N 1
ATOM 1486 C CA . SER A 1 190 ? 17.438 -17.422 -29.375 1 93.25 190 SER A CA 1
ATOM 1487 C C . SER A 1 190 ? 17.531 -18.906 -29.703 1 93.25 190 SER A C 1
ATOM 1489 O O . SER A 1 190 ? 17.828 -19.281 -30.844 1 93.25 190 SER A O 1
ATOM 1491 N N . LEU A 1 191 ? 17.281 -19.781 -28.75 1 93.69 191 LEU A N 1
ATOM 1492 C CA . LEU A 1 191 ? 17.328 -21.219 -28.938 1 93.69 191 LEU A CA 1
ATOM 1493 C C . LEU A 1 191 ? 16.109 -21.703 -29.734 1 93.69 191 LEU A C 1
ATOM 1495 O O . LEU A 1 191 ? 16.234 -22.578 -30.594 1 93.69 191 LEU A O 1
ATOM 1499 N N . PHE A 1 192 ? 14.977 -21.156 -29.391 1 95.06 192 PHE A N 1
ATOM 1500 C CA . PHE A 1 192 ? 13.711 -21.5 -30.016 1 95.06 192 PHE A CA 1
ATOM 1501 C C . PHE A 1 192 ? 13.023 -20.25 -30.578 1 95.06 192 PHE A C 1
ATOM 1503 O O . PHE A 1 192 ? 12 -19.812 -30.062 1 95.06 192 PHE A O 1
ATOM 1510 N N . PRO A 1 193 ? 13.469 -19.766 -31.688 1 94.38 193 PRO A N 1
ATOM 1511 C CA . PRO A 1 193 ? 12.969 -18.484 -32.188 1 94.38 193 PRO A CA 1
ATOM 1512 C C . PRO A 1 193 ? 11.516 -18.562 -32.656 1 94.38 193 PRO A C 1
ATOM 1514 O O . PRO A 1 193 ? 11.102 -19.578 -33.25 1 94.38 193 PRO A O 1
ATOM 1517 N N . ALA A 1 194 ? 10.727 -17.562 -32.375 1 91.56 194 ALA A N 1
ATOM 1518 C CA . ALA A 1 194 ? 9.352 -17.422 -32.844 1 91.56 194 ALA A CA 1
ATOM 1519 C C . ALA A 1 194 ? 9.281 -16.594 -34.125 1 91.56 194 ALA A C 1
ATOM 1521 O O . ALA A 1 194 ? 9.312 -15.359 -34.062 1 91.56 194 ALA A O 1
ATOM 1522 N N . THR A 1 195 ? 9.156 -17.203 -35.219 1 84.38 195 THR A N 1
ATOM 1523 C CA . THR A 1 195 ? 9.156 -16.5 -36.469 1 84.38 195 THR A CA 1
ATOM 1524 C C . THR A 1 195 ? 7.742 -16.375 -37.031 1 84.38 195 THR A C 1
ATOM 1526 O O . THR A 1 195 ? 7.504 -15.617 -38 1 84.38 195 THR A O 1
ATOM 1529 N N . SER A 1 196 ? 6.84 -17.172 -36.5 1 85.38 196 SER A N 1
ATOM 1530 C CA . SER A 1 196 ? 5.453 -17.109 -36.969 1 85.38 196 SER A CA 1
ATOM 1531 C C . SER A 1 196 ? 4.496 -17.5 -35.844 1 85.38 196 SER A C 1
ATOM 1533 O O . SER A 1 196 ? 4.926 -17.781 -34.719 1 85.38 196 SER A O 1
ATOM 1535 N N . PHE A 1 197 ? 3.137 -17.547 -36.188 1 86 197 PHE A N 1
ATOM 1536 C CA . PHE A 1 197 ? 2.102 -17.828 -35.219 1 86 197 PHE A CA 1
ATOM 1537 C C . PHE A 1 197 ? 1.565 -19.25 -35.375 1 86 197 PHE A C 1
ATOM 1539 O O . PHE A 1 197 ? 0.477 -19.562 -34.906 1 86 197 PHE A O 1
ATOM 1546 N N . TRP A 1 198 ? 2.332 -20.031 -36 1 87.19 198 TRP A N 1
ATOM 1547 C CA . TRP A 1 198 ? 1.785 -21.344 -36.344 1 87.19 198 TRP A CA 1
ATOM 1548 C C . TRP A 1 198 ? 1.448 -22.125 -35.062 1 87.19 198 TRP A C 1
ATOM 1550 O O . TRP A 1 198 ? 0.434 -22.828 -35 1 87.19 198 TRP A O 1
ATOM 1560 N N . MET A 1 199 ? 2.303 -22.062 -34.094 1 88.19 199 MET A N 1
ATOM 1561 C CA . MET A 1 199 ? 2.094 -22.812 -32.844 1 88.19 199 MET A CA 1
ATOM 1562 C C . MET A 1 199 ? 0.863 -22.297 -32.125 1 88.19 199 MET A C 1
ATOM 1564 O O . MET A 1 199 ? 0.092 -23.078 -31.562 1 88.19 199 MET A O 1
ATOM 1568 N N . LYS A 1 200 ? 0.688 -21.031 -32.094 1 87.44 200 LYS A N 1
ATOM 1569 C CA . LYS A 1 200 ? -0.488 -20.453 -31.453 1 87.44 200 LYS A CA 1
ATOM 1570 C C . LYS A 1 200 ? -1.772 -20.938 -32.125 1 87.44 200 LYS A C 1
ATOM 1572 O O . LYS A 1 200 ? -2.736 -21.281 -31.438 1 87.44 200 LYS A O 1
ATOM 1577 N N . GLU A 1 201 ? -1.744 -20.938 -33.375 1 85.81 201 GLU A N 1
ATOM 1578 C CA . GLU A 1 201 ? -2.906 -21.391 -34.125 1 85.81 201 GLU A CA 1
ATOM 1579 C C . GLU A 1 201 ? -3.219 -22.844 -33.844 1 85.81 201 GLU A C 1
ATOM 1581 O O . GLU A 1 201 ? -4.375 -23.203 -33.594 1 85.81 201 GLU A O 1
ATOM 1586 N N . LYS A 1 202 ? -2.211 -23.609 -33.844 1 83.75 202 LYS A N 1
ATOM 1587 C CA . LYS A 1 202 ? -2.395 -25.031 -33.562 1 83.75 202 LYS A CA 1
ATOM 1588 C C . LYS A 1 202 ? -2.875 -25.25 -32.156 1 83.75 202 LYS A C 1
ATOM 1590 O O . LYS A 1 202 ? -3.752 -26.078 -31.891 1 83.75 202 LYS A O 1
ATOM 1595 N N . SER A 1 203 ? -2.277 -24.562 -31.266 1 83.56 203 SER A N 1
ATOM 1596 C CA . SER A 1 203 ? -2.66 -24.672 -29.875 1 83.56 203 SER A CA 1
ATOM 1597 C C . SER A 1 203 ? -4.117 -24.281 -29.656 1 83.56 203 SER A C 1
ATOM 1599 O O . SER A 1 203 ? -4.836 -24.906 -28.875 1 83.56 203 SER A O 1
ATOM 1601 N N . MET A 1 204 ? -4.555 -23.266 -30.266 1 80.12 204 MET A N 1
ATOM 1602 C CA . MET A 1 204 ? -5.934 -22.812 -30.172 1 80.12 204 MET A CA 1
ATOM 1603 C C . MET A 1 204 ? -6.898 -23.859 -30.719 1 80.12 204 MET A C 1
ATOM 1605 O O . MET A 1 204 ? -7.973 -24.078 -30.156 1 80.12 204 MET A O 1
ATOM 1609 N N . ASP A 1 205 ? -6.449 -24.453 -31.703 1 77.38 205 ASP A N 1
ATOM 1610 C CA . ASP A 1 205 ? -7.262 -25.516 -32.312 1 77.38 205 ASP A CA 1
ATOM 1611 C C . ASP A 1 205 ? -7.414 -26.688 -31.359 1 77.38 205 ASP A C 1
ATOM 1613 O O . ASP A 1 205 ? -8.508 -27.25 -31.219 1 77.38 205 ASP A O 1
ATOM 1617 N N . ILE A 1 206 ? -6.359 -26.969 -30.828 1 74.75 206 ILE A N 1
ATOM 1618 C CA . ILE A 1 206 ? -6.359 -28.094 -29.891 1 74.75 206 ILE A CA 1
ATOM 1619 C C . ILE A 1 206 ? -7.227 -27.734 -28.672 1 74.75 206 ILE A C 1
ATOM 1621 O O . ILE A 1 206 ? -8.055 -28.547 -28.25 1 74.75 206 ILE A O 1
ATOM 1625 N N . ALA A 1 207 ? -7.086 -26.578 -28.172 1 74.75 207 ALA A N 1
ATOM 1626 C CA . ALA A 1 207 ? -7.844 -26.125 -27.016 1 74.75 207 ALA A CA 1
ATOM 1627 C C . ALA A 1 207 ? -9.344 -26.125 -27.297 1 74.75 207 ALA A C 1
ATOM 1629 O O . ALA A 1 207 ? -10.141 -26.562 -26.453 1 74.75 207 ALA A O 1
ATOM 1630 N N . LYS A 1 208 ? -9.688 -25.672 -28.406 1 70.94 208 LYS A N 1
ATOM 1631 C CA . LYS A 1 208 ? -11.086 -25.625 -28.812 1 70.94 208 LYS A CA 1
ATOM 1632 C C . LYS A 1 208 ? -11.672 -27.047 -28.906 1 70.94 208 LYS A C 1
ATOM 1634 O O . LYS A 1 208 ? -12.836 -27.25 -28.578 1 70.94 208 LYS A O 1
ATOM 1639 N N . SER A 1 209 ? -10.852 -27.891 -29.281 1 66.62 209 SER A N 1
ATOM 1640 C CA . SER A 1 209 ? -11.32 -29.25 -29.484 1 66.62 209 SER A CA 1
ATOM 1641 C C . SER A 1 209 ? -11.5 -30 -28.172 1 66.62 209 SER A C 1
ATOM 1643 O O . SER A 1 209 ? -12.289 -30.938 -28.078 1 66.62 209 SER A O 1
ATOM 1645 N N . VAL A 1 210 ? -10.812 -29.469 -27.219 1 64.44 210 VAL A N 1
ATOM 1646 C CA . VAL A 1 210 ? -10.82 -30.219 -25.953 1 64.44 210 VAL A CA 1
ATOM 1647 C C . VAL A 1 210 ? -11.695 -29.484 -24.938 1 64.44 210 VAL A C 1
ATOM 1649 O O . VAL A 1 210 ? -12.062 -30.062 -23.906 1 64.44 210 VAL A O 1
ATOM 1652 N N . LEU A 1 211 ? -12.008 -28.188 -25.266 1 61.81 211 LEU A N 1
ATOM 1653 C CA . LEU A 1 211 ? -12.797 -27.406 -24.328 1 61.81 211 LEU A CA 1
ATOM 1654 C C . LEU A 1 211 ? -14.172 -28.031 -24.125 1 61.81 211 LEU A C 1
ATOM 1656 O O . LEU A 1 211 ? -14.914 -28.25 -25.078 1 61.81 211 LEU A O 1
ATOM 1660 N N . LYS A 1 212 ? -14.289 -28.672 -23.016 1 64.25 212 LYS A N 1
ATOM 1661 C CA . LYS A 1 212 ? -15.555 -29.234 -22.578 1 64.25 212 LYS A CA 1
ATOM 1662 C C . LYS A 1 212 ? -16.391 -28.203 -21.828 1 64.25 212 LYS A C 1
ATOM 1664 O O . LYS A 1 212 ? -15.875 -27.453 -21.016 1 64.25 212 LYS A O 1
ATOM 1669 N N . GLN A 1 213 ? -17.578 -28.109 -22.375 1 65 213 GLN A N 1
ATOM 1670 C CA . GLN A 1 213 ? -18.547 -27.234 -21.688 1 65 213 GLN A CA 1
ATOM 1671 C C . GLN A 1 213 ? -18.984 -27.844 -20.359 1 65 213 GLN A C 1
ATOM 1673 O O . GLN A 1 213 ? -19.125 -29.062 -20.25 1 65 213 GLN A O 1
ATOM 1678 N N . GLY A 1 214 ? -18.75 -27.359 -19.266 1 72.69 214 GLY A N 1
ATOM 1679 C CA . GLY A 1 214 ? -19.25 -27.828 -17.984 1 72.69 214 GLY A CA 1
ATOM 1680 C C . GLY A 1 214 ? -18.672 -27.062 -16.812 1 72.69 214 GLY A C 1
ATOM 1681 O O . GLY A 1 214 ? -17.969 -26.078 -16.984 1 72.69 214 GLY A O 1
ATOM 1682 N N . LYS A 1 215 ? -19.266 -27.484 -15.656 1 83.25 215 LYS A N 1
ATOM 1683 C CA . LYS A 1 215 ? -18.766 -26.938 -14.398 1 83.25 215 LYS A CA 1
ATOM 1684 C C . LYS A 1 215 ? -17.562 -27.719 -13.891 1 83.25 215 LYS A C 1
ATOM 1686 O O . LYS A 1 215 ? -17.656 -28.922 -13.648 1 83.25 215 LYS A O 1
ATOM 1691 N N . SER A 1 216 ? -16.438 -27.125 -13.938 1 87.56 216 SER A N 1
ATOM 1692 C CA . SER A 1 216 ? -15.211 -27.781 -13.492 1 87.56 216 SER A CA 1
ATOM 1693 C C . SER A 1 216 ? -15.172 -27.906 -11.977 1 87.56 216 SER A C 1
ATOM 1695 O O . SER A 1 216 ? -15.594 -27 -11.258 1 87.56 216 SER A O 1
ATOM 1697 N N . CYS A 1 217 ? -14.734 -29.016 -11.555 1 91.12 217 CYS A N 1
ATOM 1698 C CA . CYS A 1 217 ? -14.555 -29.312 -10.133 1 91.12 217 CYS A CA 1
ATOM 1699 C C . CYS A 1 217 ? -13.156 -29.844 -9.859 1 91.12 217 CYS A C 1
ATOM 1701 O O . CYS A 1 217 ? -12.656 -30.703 -10.586 1 91.12 217 CYS A O 1
ATOM 1703 N N . THR A 1 218 ? -12.539 -29.281 -8.828 1 93.88 218 THR A N 1
ATOM 1704 C CA . THR A 1 218 ? -11.188 -29.703 -8.453 1 93.88 218 THR A CA 1
ATOM 1705 C C . THR A 1 218 ? -11.219 -30.531 -7.168 1 93.88 218 THR A C 1
ATOM 1707 O O . THR A 1 218 ? -11.906 -30.172 -6.211 1 93.88 218 THR A O 1
ATOM 1710 N N . LYS A 1 219 ? -10.523 -31.625 -7.207 1 95.44 219 LYS A N 1
ATOM 1711 C CA . LYS A 1 219 ? -10.25 -32.406 -6 1 95.44 219 LYS A CA 1
ATOM 1712 C C . LYS A 1 219 ? -8.766 -32.75 -5.898 1 95.44 219 LYS A C 1
ATOM 1714 O O . LYS A 1 219 ? -8.07 -32.812 -6.91 1 95.44 219 LYS A O 1
ATOM 1719 N N . ARG A 1 220 ? -8.367 -32.875 -4.684 1 96.44 220 ARG A N 1
ATOM 1720 C CA . ARG A 1 220 ? -6.973 -33.219 -4.406 1 96.44 220 ARG A CA 1
ATOM 1721 C C . ARG A 1 220 ? -6.852 -34.656 -3.893 1 96.44 220 ARG A C 1
ATOM 1723 O O . ARG A 1 220 ? -7.457 -35 -2.881 1 96.44 220 ARG A O 1
ATOM 1730 N N . PHE A 1 221 ? -6.133 -35.469 -4.605 1 97.88 221 PHE A N 1
ATOM 1731 C CA . PHE A 1 221 ? -5.832 -36.844 -4.215 1 97.88 221 PHE A CA 1
ATOM 1732 C C . PHE A 1 221 ? -4.379 -36.969 -3.785 1 97.88 221 PHE A C 1
ATOM 1734 O O . PHE A 1 221 ? -3.467 -36.812 -4.598 1 97.88 221 PHE A O 1
ATOM 1741 N N . VAL A 1 222 ? -4.191 -37.344 -2.533 1 97.56 222 VAL A N 1
ATOM 1742 C CA . VAL A 1 222 ? -2.832 -37.344 -2.002 1 97.56 222 VAL A CA 1
ATOM 1743 C C . VAL A 1 222 ? -2.342 -38.781 -1.904 1 97.56 222 VAL A C 1
ATOM 1745 O O . VAL A 1 222 ? -2.955 -39.625 -1.225 1 97.56 222 VAL A O 1
ATOM 1748 N N . PHE A 1 223 ? -1.261 -39.062 -2.631 1 98.31 223 PHE A N 1
ATOM 1749 C CA . PHE A 1 223 ? -0.587 -40.375 -2.602 1 98.31 223 PHE A CA 1
ATOM 1750 C C . PHE A 1 223 ? 0.608 -40.344 -1.656 1 98.31 223 PHE A C 1
ATOM 1752 O O . PHE A 1 223 ? 1.595 -39.656 -1.92 1 98.31 223 PHE A O 1
ATOM 1759 N N . GLY A 1 224 ? 0.505 -41.062 -0.583 1 96.69 224 GLY A N 1
ATOM 1760 C CA . GLY A 1 224 ? 1.644 -41.188 0.317 1 96.69 224 GLY A CA 1
ATOM 1761 C C . GLY A 1 224 ? 2.77 -42.031 -0.235 1 96.69 224 GLY A C 1
ATOM 1762 O O . GLY A 1 224 ? 2.617 -42.656 -1.28 1 96.69 224 GLY A O 1
ATOM 1763 N N . SER A 1 225 ? 3.875 -42.031 0.466 1 95.81 225 SER A N 1
ATOM 1764 C CA . SER A 1 225 ? 5.059 -42.75 0.032 1 95.81 225 SER A CA 1
ATOM 1765 C C . SER A 1 225 ? 4.781 -44.25 -0.058 1 95.81 225 SER A C 1
ATOM 1767 O O . SER A 1 225 ? 5.242 -44.938 -0.985 1 95.81 225 SER A O 1
ATOM 1769 N N . ASN A 1 226 ? 4.008 -44.781 0.837 1 96.62 226 ASN A N 1
ATOM 1770 C CA . ASN A 1 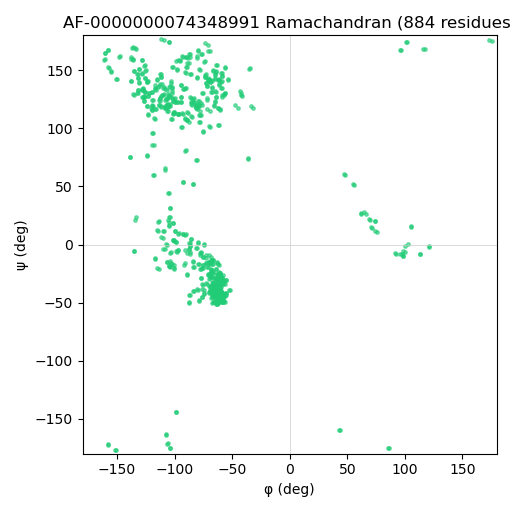226 ? 3.688 -46.188 0.837 1 96.62 226 ASN A CA 1
ATOM 1771 C C . ASN A 1 226 ? 2.822 -46.594 -0.361 1 96.62 226 ASN A C 1
ATOM 1773 O O . ASN A 1 226 ? 3.035 -47.625 -0.98 1 96.62 226 ASN A O 1
ATOM 1777 N N . ALA A 1 227 ? 1.836 -45.781 -0.599 1 97.62 227 ALA A N 1
ATOM 1778 C CA . ALA A 1 227 ? 0.96 -46.031 -1.741 1 97.62 227 ALA A CA 1
ATOM 1779 C C . ALA A 1 227 ? 1.749 -46.031 -3.049 1 97.62 227 ALA A C 1
ATOM 1781 O O . ALA A 1 227 ? 1.541 -46.875 -3.908 1 97.62 227 ALA A O 1
ATOM 1782 N N . ILE A 1 228 ? 2.66 -45.125 -3.188 1 98.12 228 ILE A N 1
ATOM 1783 C CA . ILE A 1 228 ? 3.473 -45 -4.391 1 98.12 228 ILE A CA 1
ATOM 1784 C C . ILE A 1 228 ? 4.387 -46.219 -4.527 1 98.12 228 ILE A C 1
ATOM 1786 O O . ILE A 1 228 ? 4.539 -46.781 -5.621 1 98.12 228 ILE A O 1
ATOM 1790 N N . ALA A 1 229 ? 4.949 -46.656 -3.408 1 97.62 229 ALA A N 1
ATOM 1791 C CA . ALA A 1 229 ? 5.797 -47.844 -3.418 1 97.62 229 ALA A CA 1
ATOM 1792 C C . ALA A 1 229 ? 5.016 -49.062 -3.869 1 97.62 229 ALA A C 1
ATOM 1794 O O . ALA A 1 229 ? 5.52 -49.875 -4.637 1 97.62 229 ALA A O 1
ATOM 1795 N N . THR A 1 230 ? 3.82 -49.156 -3.408 1 98.19 230 THR A N 1
ATOM 1796 C CA . THR A 1 230 ? 2.959 -50.281 -3.775 1 98.19 230 THR A CA 1
ATOM 1797 C C . THR A 1 230 ? 2.646 -50.25 -5.27 1 98.19 230 THR A C 1
ATOM 1799 O O . THR A 1 230 ? 2.684 -51.281 -5.93 1 98.19 230 THR A O 1
ATOM 1802 N N . LEU A 1 231 ? 2.346 -49.094 -5.789 1 98.38 231 LEU A N 1
ATOM 1803 C CA . LEU A 1 231 ? 2.055 -48.969 -7.211 1 98.38 231 LEU A CA 1
ATOM 1804 C C . LEU A 1 231 ? 3.275 -49.312 -8.055 1 98.38 231 LEU A C 1
ATOM 1806 O O . LEU A 1 231 ? 3.154 -49.969 -9.086 1 98.38 231 LEU A O 1
ATOM 1810 N N . LYS A 1 232 ? 4.426 -48.844 -7.625 1 98.19 232 LYS A N 1
ATOM 1811 C CA . LYS A 1 232 ? 5.664 -49.156 -8.328 1 98.19 232 LYS A CA 1
ATOM 1812 C C . LYS A 1 232 ? 5.91 -50.688 -8.352 1 98.19 232 LYS A C 1
ATOM 1814 O O . LYS A 1 232 ? 6.289 -51.219 -9.383 1 98.19 232 LYS A O 1
ATOM 1819 N N . GLU A 1 233 ? 5.672 -51.281 -7.254 1 98.06 233 GLU A N 1
ATOM 1820 C CA . GLU A 1 233 ? 5.867 -52.719 -7.148 1 98.06 233 GLU A CA 1
ATOM 1821 C C . GLU A 1 233 ? 4.914 -53.469 -8.07 1 98.06 233 GLU A C 1
ATOM 1823 O O . GLU A 1 233 ? 5.312 -54.438 -8.719 1 98.06 233 GLU A O 1
ATOM 1828 N N . GLU A 1 234 ? 3.738 -53.062 -8.062 1 97.38 234 GLU A N 1
ATOM 1829 C CA . GLU A 1 234 ? 2.742 -53.688 -8.914 1 97.38 234 GLU A CA 1
ATOM 1830 C C . GLU A 1 234 ? 3.137 -53.594 -10.391 1 97.38 234 GLU A C 1
ATOM 1832 O O . GLU A 1 234 ? 3.045 -54.562 -11.133 1 97.38 234 GLU A O 1
ATOM 1837 N N . ALA A 1 235 ? 3.52 -52.406 -10.812 1 97.5 235 ALA A N 1
ATOM 1838 C CA . ALA A 1 235 ? 3.949 -52.219 -12.195 1 97.5 235 ALA A CA 1
ATOM 1839 C C . ALA A 1 235 ? 5.195 -53.062 -12.5 1 97.5 235 ALA A C 1
ATOM 1841 O O . ALA A 1 235 ? 5.297 -53.656 -13.57 1 97.5 235 ALA A O 1
ATOM 1842 N N . HIS A 1 236 ? 6.102 -53.094 -11.547 1 97.25 236 HIS A N 1
ATOM 1843 C CA . HIS A 1 236 ? 7.355 -53.812 -11.711 1 97.25 236 HIS A CA 1
ATOM 1844 C C . HIS A 1 236 ? 7.109 -55.312 -11.844 1 97.25 236 HIS A C 1
ATOM 1846 O O . HIS A 1 236 ? 7.707 -56 -12.695 1 97.25 236 HIS A O 1
ATOM 1852 N N . LYS A 1 237 ? 6.254 -55.844 -11.047 1 97.19 237 LYS A N 1
ATOM 1853 C CA . LYS A 1 237 ? 5.922 -57.25 -11.078 1 97.19 237 LYS A CA 1
ATOM 1854 C C . LYS A 1 237 ? 5.344 -57.656 -12.43 1 97.19 237 LYS A C 1
ATOM 1856 O O . LYS A 1 237 ? 5.453 -58.812 -12.836 1 97.19 237 LYS A O 1
ATOM 1861 N N . ASN A 1 238 ? 4.812 -56.688 -13.078 1 95.88 238 ASN A N 1
ATOM 1862 C CA . ASN A 1 238 ? 4.172 -56.969 -14.359 1 95.88 238 ASN A CA 1
ATOM 1863 C C . ASN A 1 238 ? 5.035 -56.5 -15.523 1 95.88 238 ASN A C 1
ATOM 1865 O O . ASN A 1 238 ? 4.516 -56.219 -16.609 1 95.88 238 ASN A O 1
ATOM 1869 N N . GLY A 1 239 ? 6.359 -56.219 -15.273 1 94.38 239 GLY A N 1
ATOM 1870 C CA . GLY A 1 239 ? 7.289 -56.094 -16.391 1 94.38 239 GLY A CA 1
ATOM 1871 C C . GLY A 1 239 ? 7.828 -54.688 -16.578 1 94.38 239 GLY A C 1
ATOM 1872 O O . GLY A 1 239 ? 8.719 -54.469 -17.406 1 94.38 239 GLY A O 1
ATOM 1873 N N . VAL A 1 240 ? 7.328 -53.688 -15.883 1 96.31 240 VAL A N 1
ATOM 1874 C CA . VAL A 1 240 ? 7.836 -52.344 -16.047 1 96.31 240 VAL A CA 1
ATOM 1875 C C . VAL A 1 240 ? 9.133 -52.188 -15.25 1 96.31 240 VAL A C 1
ATOM 1877 O O . VAL A 1 240 ? 9.148 -52.406 -14.039 1 96.31 240 VAL A O 1
ATOM 1880 N N . GLN A 1 241 ? 10.156 -51.812 -15.922 1 96.5 241 GLN A N 1
ATOM 1881 C CA . GLN A 1 241 ? 11.453 -51.656 -15.266 1 96.5 241 GLN A CA 1
ATOM 1882 C C . GLN A 1 241 ? 11.547 -50.312 -14.539 1 96.5 241 GLN A C 1
ATOM 1884 O O . GLN A 1 241 ? 11.469 -49.25 -15.164 1 96.5 241 GLN A O 1
ATOM 1889 N N . GLN A 1 242 ? 11.711 -50.312 -13.305 1 96.44 242 GLN A N 1
ATOM 1890 C CA . GLN A 1 242 ? 11.961 -49.156 -12.445 1 96.44 242 GLN A CA 1
ATOM 1891 C C . GLN A 1 242 ? 10.984 -48.031 -12.742 1 96.44 242 GLN A C 1
ATOM 1893 O O . GLN A 1 242 ? 11.391 -46.906 -13.055 1 96.44 242 GLN A O 1
ATOM 1898 N N . PRO A 1 243 ? 9.711 -48.25 -12.594 1 97.75 243 PRO A N 1
ATOM 1899 C CA . PRO A 1 243 ? 8.75 -47.188 -12.828 1 97.75 243 PRO A CA 1
ATOM 1900 C C . PRO A 1 243 ? 8.945 -46 -11.883 1 97.75 243 PRO A C 1
ATOM 1902 O O . PRO A 1 243 ? 9.273 -46.188 -10.711 1 97.75 243 PRO A O 1
ATOM 1905 N N . THR A 1 244 ? 8.859 -44.75 -12.367 1 96.56 244 THR A N 1
ATOM 1906 C CA . THR A 1 244 ? 8.992 -43.562 -11.539 1 96.56 244 THR A CA 1
ATOM 1907 C C . THR A 1 244 ? 7.684 -43.281 -10.812 1 96.56 244 THR A C 1
ATOM 1909 O O . THR A 1 244 ? 6.633 -43.812 -11.172 1 96.56 244 THR A O 1
ATOM 1912 N N . ARG A 1 245 ? 7.691 -42.5 -9.781 1 97.25 245 ARG A N 1
ATOM 1913 C CA . ARG A 1 245 ? 6.496 -42.156 -9.023 1 97.25 245 ARG A CA 1
ATOM 1914 C C . ARG A 1 245 ? 5.5 -41.406 -9.898 1 97.25 245 ARG A C 1
ATOM 1916 O O . ARG A 1 245 ? 4.293 -41.625 -9.82 1 97.25 245 ARG A O 1
ATOM 1923 N N . VAL A 1 246 ? 5.996 -40.5 -10.82 1 97.5 246 VAL A N 1
ATOM 1924 C CA . VAL A 1 246 ? 5.125 -39.719 -11.703 1 97.5 246 VAL A CA 1
ATOM 1925 C C . VAL A 1 246 ? 4.418 -40.656 -12.68 1 97.5 246 VAL A C 1
ATOM 1927 O O . VAL A 1 246 ? 3.217 -40.531 -12.922 1 97.5 246 VAL A O 1
ATOM 1930 N N . GLU A 1 247 ? 5.102 -41.688 -13.227 1 97.94 247 GLU A N 1
ATOM 1931 C CA . GLU A 1 247 ? 4.535 -42.625 -14.18 1 97.94 247 GLU A CA 1
ATOM 1932 C C . GLU A 1 247 ? 3.395 -43.438 -13.562 1 97.94 247 GLU A C 1
ATOM 1934 O O . GLU A 1 247 ? 2.312 -43.531 -14.141 1 97.94 247 GLU A O 1
ATOM 1939 N N . VAL A 1 248 ? 3.613 -43.938 -12.391 1 98.5 248 VAL A N 1
ATOM 1940 C CA . VAL A 1 248 ? 2.635 -44.844 -11.812 1 98.5 248 VAL A CA 1
ATOM 1941 C C . VAL A 1 248 ? 1.418 -44.062 -11.328 1 98.5 248 VAL A C 1
ATOM 1943 O O . VAL A 1 248 ? 0.282 -44.531 -11.445 1 98.5 248 VAL A O 1
ATOM 1946 N N . VAL A 1 249 ? 1.634 -42.875 -10.742 1 98.69 249 VAL A N 1
ATOM 1947 C CA . VAL A 1 249 ? 0.52 -42.062 -10.258 1 98.69 249 VAL A CA 1
ATOM 1948 C C . VAL A 1 249 ? -0.299 -41.562 -11.445 1 98.69 249 VAL A C 1
ATOM 1950 O O . VAL A 1 249 ? -1.53 -41.594 -11.43 1 98.69 249 VAL A O 1
ATOM 1953 N N . SER A 1 250 ? 0.371 -41.094 -12.516 1 98.62 250 SER A N 1
ATOM 1954 C CA . SER A 1 250 ? -0.325 -40.625 -13.719 1 98.62 250 SER A CA 1
ATOM 1955 C C . SER A 1 250 ? -1.146 -41.781 -14.328 1 98.62 250 SER A C 1
ATOM 1957 O O . SER A 1 250 ? -2.303 -41.562 -14.711 1 98.62 250 SER A O 1
ATOM 1959 N N . ALA A 1 251 ? -0.539 -42.906 -14.406 1 98.31 251 ALA A N 1
ATOM 1960 C CA . ALA A 1 251 ? -1.211 -44.062 -15.008 1 98.31 251 ALA A CA 1
ATOM 1961 C C . ALA A 1 251 ? -2.447 -44.438 -14.203 1 98.31 251 ALA A C 1
ATOM 1963 O O . ALA A 1 251 ? -3.494 -44.75 -14.773 1 98.31 251 ALA A O 1
ATOM 1964 N N . LEU A 1 252 ? -2.305 -44.5 -12.898 1 98.62 252 LEU A N 1
ATOM 1965 C CA . LEU A 1 252 ? -3.438 -44.844 -12.055 1 98.62 252 LEU A CA 1
ATOM 1966 C C . LEU A 1 252 ? -4.582 -43.875 -12.227 1 98.62 252 LEU A C 1
ATOM 1968 O O . LEU A 1 252 ? -5.738 -44.25 -12.367 1 98.62 252 LEU A O 1
ATOM 1972 N N . ILE A 1 253 ? -4.266 -42.562 -12.172 1 98.56 253 ILE A N 1
ATOM 1973 C CA . ILE A 1 253 ? -5.289 -41.531 -12.312 1 98.56 253 ILE A CA 1
ATOM 1974 C C . ILE A 1 253 ? -5.949 -41.656 -13.68 1 98.56 253 ILE A C 1
ATOM 1976 O O . ILE A 1 253 ? -7.172 -41.562 -13.805 1 98.56 253 ILE A O 1
ATOM 1980 N N . TRP A 1 254 ? -5.113 -41.844 -14.703 1 97.81 254 TRP A N 1
ATOM 1981 C CA . TRP A 1 254 ? -5.613 -42.031 -16.062 1 97.81 254 TRP A CA 1
ATOM 1982 C C . TRP A 1 254 ? -6.562 -43.219 -16.141 1 97.81 254 TRP A C 1
ATOM 1984 O O . TRP A 1 254 ? -7.652 -43.125 -16.719 1 97.81 254 TRP A O 1
ATOM 1994 N N . LYS A 1 255 ? -6.227 -44.312 -15.57 1 97.44 255 LYS A N 1
ATOM 1995 C CA . LYS A 1 255 ? -7.043 -45.5 -15.523 1 97.44 255 LYS A CA 1
ATOM 1996 C C . LYS A 1 255 ? -8.398 -45.219 -14.875 1 97.44 255 LYS A C 1
ATOM 1998 O O . LYS A 1 255 ? -9.438 -45.594 -15.422 1 97.44 255 LYS A O 1
ATOM 2003 N N . CYS A 1 256 ? -8.312 -44.594 -13.75 1 97.56 256 CYS A N 1
ATOM 2004 C CA . CYS A 1 256 ? -9.531 -44.312 -13 1 97.56 256 CYS A CA 1
ATOM 2005 C C . CYS A 1 256 ? -10.383 -43.281 -13.742 1 97.56 256 CYS A C 1
ATOM 2007 O O . CYS A 1 256 ? -11.617 -43.344 -13.68 1 97.56 256 CYS A O 1
ATOM 2009 N N . ALA A 1 257 ? -9.758 -42.312 -14.406 1 96.25 257 ALA A N 1
ATOM 2010 C CA . ALA A 1 257 ? -10.492 -41.344 -15.195 1 96.25 257 ALA A CA 1
ATOM 2011 C C . ALA A 1 257 ? -11.234 -42 -16.359 1 96.25 257 ALA A C 1
ATOM 2013 O O . ALA A 1 257 ? -12.375 -41.625 -16.656 1 96.25 257 ALA A O 1
ATOM 2014 N N . MET A 1 258 ? -10.586 -42.906 -17 1 95.38 258 MET A N 1
ATOM 2015 C CA . MET A 1 258 ? -11.234 -43.656 -18.078 1 95.38 258 MET A CA 1
ATOM 2016 C C . MET A 1 258 ? -12.438 -44.438 -17.562 1 95.38 258 MET A C 1
ATOM 2018 O O . MET A 1 258 ? -13.492 -44.469 -18.188 1 95.38 258 MET A O 1
ATOM 2022 N N . ALA A 1 259 ? -12.242 -45.094 -16.453 1 95.25 259 ALA A N 1
ATOM 2023 C CA . ALA A 1 259 ? -13.352 -45.844 -15.844 1 95.25 259 ALA A CA 1
ATOM 2024 C C . ALA A 1 259 ? -14.5 -44.906 -15.492 1 95.25 259 ALA A C 1
ATOM 2026 O O . ALA A 1 259 ? -15.672 -45.25 -15.664 1 95.25 259 ALA A O 1
ATOM 2027 N N . THR A 1 260 ? -14.156 -43.781 -14.953 1 95.69 260 THR A N 1
ATOM 2028 C CA . THR A 1 260 ? -15.133 -42.75 -14.594 1 95.69 260 THR A CA 1
ATOM 2029 C C . THR A 1 260 ? -15.906 -42.281 -15.828 1 95.69 260 THR A C 1
ATOM 2031 O O . THR A 1 260 ? -17.125 -42.188 -15.797 1 95.69 260 THR A O 1
ATOM 2034 N N . SER A 1 261 ? -15.164 -41.969 -16.891 1 93.31 261 SER A N 1
ATOM 2035 C CA . SER A 1 261 ? -15.781 -41.562 -18.156 1 93.31 261 SER A CA 1
ATOM 2036 C C . SER A 1 261 ? -16.719 -42.656 -18.688 1 93.31 261 SER A C 1
ATOM 2038 O O . SER A 1 261 ? -17.812 -42.344 -19.156 1 93.31 261 SER A O 1
ATOM 2040 N N . LYS A 1 262 ? -16.312 -43.844 -18.625 1 93.62 262 LYS A N 1
ATOM 2041 C CA . LYS A 1 262 ? -17.141 -44.969 -19.078 1 93.62 262 LYS A CA 1
ATOM 2042 C C . LYS A 1 262 ? -18.438 -45.062 -18.281 1 93.62 262 LYS A C 1
ATOM 2044 O O . LYS A 1 262 ? -19.516 -45.25 -18.875 1 93.62 262 LYS A O 1
ATOM 2049 N N . GLU A 1 263 ? -18.266 -44.938 -17.031 1 94.5 263 GLU A N 1
ATOM 2050 C CA . GLU A 1 263 ? -19.453 -44.969 -16.188 1 94.5 263 GLU A CA 1
ATOM 2051 C C . GLU A 1 263 ? -20.391 -43.812 -16.484 1 94.5 263 GLU A C 1
ATOM 2053 O O . GLU A 1 263 ? -21.609 -43.969 -16.484 1 94.5 263 GLU A O 1
ATOM 2058 N N . ALA A 1 264 ? -19.859 -42.688 -16.656 1 92.12 264 ALA A N 1
ATOM 2059 C CA . ALA A 1 264 ? -20.641 -41.469 -16.891 1 92.12 264 ALA A CA 1
ATOM 2060 C C . ALA A 1 264 ? -21.344 -41.531 -18.234 1 92.12 264 ALA A C 1
ATOM 2062 O O . ALA A 1 264 ? -22.484 -41.094 -18.359 1 92.12 264 ALA A O 1
ATOM 2063 N N . CYS A 1 265 ? -20.703 -42.062 -19.25 1 90.06 265 CYS A N 1
ATOM 2064 C CA . CYS A 1 265 ? -21.266 -42 -20.594 1 90.06 265 CYS A CA 1
ATOM 2065 C C . CYS A 1 265 ? -21.859 -43.344 -21.016 1 90.06 265 CYS A C 1
ATOM 2067 O O . CYS A 1 265 ? -22.625 -43.438 -21.969 1 90.06 265 CYS A O 1
ATOM 2069 N N . GLY A 1 266 ? -21.484 -44.438 -20.391 1 90.75 266 GLY A N 1
ATOM 2070 C CA . GLY A 1 266 ? -22.094 -45.719 -20.641 1 90.75 266 GLY A CA 1
ATOM 2071 C C . GLY A 1 266 ? -21.266 -46.594 -21.578 1 90.75 266 GLY A C 1
ATOM 2072 O O . GLY A 1 266 ? -21.609 -47.75 -21.828 1 90.75 266 GLY A O 1
ATOM 2073 N N . PHE A 1 267 ? -20.156 -46 -22.141 1 90.06 267 PHE A N 1
ATOM 2074 C CA . PHE A 1 267 ? -19.281 -46.812 -23 1 90.06 267 PHE A CA 1
ATOM 2075 C C . PHE A 1 267 ? -17.828 -46.344 -22.875 1 90.06 267 PHE A C 1
ATOM 2077 O O . PHE A 1 267 ? -17.562 -45.219 -22.406 1 90.06 267 PHE A O 1
ATOM 2084 N N . GLN A 1 268 ? -16.938 -47.156 -23.281 1 88.81 268 GLN A N 1
ATOM 2085 C CA . GLN A 1 268 ? -15.516 -46.844 -23.203 1 88.81 268 GLN A CA 1
ATOM 2086 C C . GLN A 1 268 ? -15.07 -46.062 -24.422 1 88.81 268 GLN A C 1
ATOM 2088 O O . GLN A 1 268 ? -15.273 -46.469 -25.562 1 88.81 268 GLN A O 1
ATOM 2093 N N . LYS A 1 269 ? -14.539 -44.938 -24.172 1 89.38 269 LYS A N 1
ATOM 2094 C CA . LYS A 1 269 ? -13.984 -44.094 -25.219 1 89.38 269 LYS A CA 1
ATOM 2095 C C . LYS A 1 269 ? -12.477 -44.281 -25.328 1 89.38 269 LYS A C 1
ATOM 2097 O O . LYS A 1 269 ? -11.836 -44.75 -24.391 1 89.38 269 LYS A O 1
ATOM 2102 N N . GLN A 1 270 ? -12.008 -43.906 -26.531 1 90.75 270 GLN A N 1
ATOM 2103 C CA . GLN A 1 270 ? -10.562 -43.688 -26.625 1 90.75 270 GLN A CA 1
ATOM 2104 C C . GLN A 1 270 ? -10.117 -42.562 -25.703 1 90.75 270 GLN A C 1
ATOM 2106 O O . GLN A 1 270 ? -10.852 -41.594 -25.5 1 90.75 270 GLN A O 1
ATOM 2111 N N . SER A 1 271 ? -8.953 -42.812 -25.125 1 92.25 271 SER A N 1
ATOM 2112 C CA . SER A 1 271 ? -8.461 -41.844 -24.156 1 92.25 271 SER A CA 1
ATOM 2113 C C . SER A 1 271 ? -7.008 -41.469 -24.453 1 92.25 271 SER A C 1
ATOM 2115 O O . SER A 1 271 ? -6.219 -42.312 -24.875 1 92.25 271 SER A O 1
ATOM 2117 N N . ARG A 1 272 ? -6.695 -40.188 -24.312 1 92 272 ARG A N 1
ATOM 2118 C CA . ARG A 1 272 ? -5.336 -39.688 -24.5 1 92 272 ARG A CA 1
ATOM 2119 C C . ARG A 1 272 ? -4.84 -38.969 -23.234 1 92 272 ARG A C 1
ATOM 2121 O O . ARG A 1 272 ? -5.562 -38.188 -22.656 1 92 272 ARG A O 1
ATOM 2128 N N . LEU A 1 273 ? -3.68 -39.344 -22.812 1 94.12 273 LEU A N 1
ATOM 2129 C CA . LEU A 1 273 ? -2.969 -38.625 -21.766 1 94.12 273 LEU A CA 1
ATOM 2130 C C . LEU A 1 273 ? -1.827 -37.812 -22.328 1 94.12 273 LEU A C 1
ATOM 2132 O O . LEU A 1 273 ? -0.968 -38.344 -23.047 1 94.12 273 LEU A O 1
ATOM 2136 N N . THR A 1 274 ? -1.908 -36.531 -22.125 1 92.69 274 THR A N 1
ATOM 2137 C CA . THR A 1 274 ? -0.831 -35.625 -22.516 1 92.69 274 THR A CA 1
ATOM 2138 C C . THR A 1 274 ? -0.019 -35.188 -21.312 1 92.69 274 THR A C 1
ATOM 2140 O O . THR A 1 274 ? -0.584 -34.75 -20.297 1 92.69 274 THR A O 1
ATOM 2143 N N . HIS A 1 275 ? 1.292 -35.344 -21.328 1 94.5 275 HIS A N 1
ATOM 2144 C CA . HIS A 1 275 ? 2.199 -34.812 -20.312 1 94.5 275 HIS A CA 1
ATOM 2145 C C . HIS A 1 275 ? 3.031 -33.656 -20.844 1 94.5 275 HIS A C 1
ATOM 2147 O O . HIS A 1 275 ? 3.52 -33.719 -21.984 1 94.5 275 HIS A O 1
ATOM 2153 N N . PHE A 1 276 ? 3.16 -32.656 -20.125 1 93.5 276 PHE A N 1
ATOM 2154 C CA . PHE A 1 276 ? 4.105 -31.594 -20.438 1 93.5 276 PHE A CA 1
ATOM 2155 C C . PHE A 1 276 ? 5.496 -31.922 -19.922 1 93.5 276 PHE A C 1
ATOM 2157 O O . PHE A 1 276 ? 5.676 -32.125 -18.719 1 93.5 276 PHE A O 1
ATOM 2164 N N . VAL A 1 277 ? 6.418 -31.984 -20.812 1 94.69 277 VAL A N 1
ATOM 2165 C CA . VAL A 1 277 ? 7.758 -32.469 -20.484 1 94.69 277 VAL A CA 1
ATOM 2166 C C . VAL A 1 277 ? 8.727 -31.281 -20.422 1 94.69 277 VAL A C 1
ATOM 2168 O O . VAL A 1 277 ? 8.773 -30.453 -21.344 1 94.69 277 VAL A O 1
ATOM 2171 N N . ASN A 1 278 ? 9.469 -31.203 -19.344 1 94.69 278 ASN A N 1
ATOM 2172 C CA . ASN A 1 278 ? 10.492 -30.172 -19.156 1 94.69 278 ASN A CA 1
ATOM 2173 C C . ASN A 1 278 ? 11.703 -30.422 -20.047 1 94.69 278 ASN A C 1
ATOM 2175 O O . ASN A 1 278 ? 12.352 -31.469 -19.953 1 94.69 278 ASN A O 1
ATOM 2179 N N . LEU A 1 279 ? 12.109 -29.469 -20.828 1 95.62 279 LEU A N 1
ATOM 2180 C CA . LEU A 1 279 ? 13.156 -29.656 -21.844 1 95.62 279 LEU A CA 1
ATOM 2181 C C . LEU A 1 279 ? 14.523 -29.312 -21.266 1 95.62 279 LEU A C 1
ATOM 2183 O O . LEU A 1 279 ? 15.555 -29.641 -21.859 1 95.62 279 LEU A O 1
ATOM 2187 N N . ARG A 1 280 ? 14.562 -28.609 -20.172 1 93.88 280 ARG A N 1
ATOM 2188 C CA . ARG A 1 280 ? 15.781 -28 -19.641 1 93.88 280 ARG A CA 1
ATOM 2189 C C . ARG A 1 280 ? 16.875 -29.047 -19.438 1 93.88 280 ARG A C 1
ATOM 2191 O O . ARG A 1 280 ? 18.031 -28.828 -19.812 1 93.88 280 ARG A O 1
ATOM 2198 N N . ARG A 1 281 ? 16.531 -30.172 -18.906 1 88.38 281 ARG A N 1
ATOM 2199 C CA . ARG A 1 281 ? 17.531 -31.203 -18.625 1 88.38 281 ARG A CA 1
ATOM 2200 C C . ARG A 1 281 ? 17.969 -31.906 -19.906 1 88.38 281 ARG A C 1
ATOM 2202 O O . ARG A 1 281 ? 18.984 -32.594 -19.922 1 88.38 281 ARG A O 1
ATOM 2209 N N . LYS A 1 282 ? 17.297 -31.688 -20.984 1 92.25 282 LYS A N 1
ATOM 2210 C CA . LYS A 1 282 ? 17.594 -32.344 -22.25 1 92.25 282 LYS A CA 1
ATOM 2211 C C . LYS A 1 282 ? 18.438 -31.438 -23.156 1 92.25 282 LYS A C 1
ATOM 2213 O O . LYS A 1 282 ? 18.844 -31.844 -24.25 1 92.25 282 LYS A O 1
ATOM 2218 N N . LEU A 1 283 ? 18.594 -30.234 -22.641 1 91 283 LEU A N 1
ATOM 2219 C CA . LEU A 1 283 ? 19.438 -29.297 -23.359 1 91 283 LEU A CA 1
ATOM 2220 C C . LEU A 1 283 ? 20.922 -29.594 -23.078 1 91 283 LEU A C 1
ATOM 2222 O O . LEU A 1 283 ? 21.25 -30.344 -22.172 1 91 283 LEU A O 1
ATOM 2226 N N . ALA A 1 284 ? 21.719 -28.938 -23.922 1 79.81 284 ALA A N 1
ATOM 2227 C CA . ALA A 1 284 ? 23.156 -29.125 -23.75 1 79.81 284 ALA A CA 1
ATOM 2228 C C . ALA A 1 284 ? 23.609 -28.703 -22.359 1 79.81 284 ALA A C 1
ATOM 2230 O O . ALA A 1 284 ? 23.109 -27.719 -21.812 1 79.81 284 ALA A O 1
ATOM 2231 N N . THR A 1 285 ? 24.562 -29.375 -21.828 1 72.5 285 THR A N 1
ATOM 2232 C CA . THR A 1 285 ? 24.984 -29.297 -20.422 1 72.5 285 THR A CA 1
ATOM 2233 C C . THR A 1 285 ? 25.641 -27.953 -20.125 1 72.5 285 THR A C 1
ATOM 2235 O O . THR A 1 285 ? 25.656 -27.5 -18.984 1 72.5 285 THR A O 1
ATOM 2238 N N . THR A 1 286 ? 26.031 -27.25 -20.969 1 71.88 286 THR A N 1
ATOM 2239 C CA . THR A 1 286 ? 26.812 -26.031 -20.734 1 71.88 286 THR A CA 1
ATOM 2240 C C . THR A 1 286 ? 25.891 -24.844 -20.484 1 71.88 286 THR A C 1
ATOM 2242 O O . THR A 1 286 ? 26.344 -23.781 -20.031 1 71.88 286 THR A O 1
ATOM 2245 N N . MET A 1 287 ? 24.719 -25.125 -20.547 1 72.81 287 MET A N 1
ATOM 2246 C CA . MET A 1 287 ? 23.812 -24 -20.438 1 72.81 287 MET A CA 1
ATOM 2247 C C . MET A 1 287 ? 23.172 -23.938 -19.047 1 72.81 287 MET A C 1
ATOM 2249 O O . MET A 1 287 ? 22.922 -24.969 -18.438 1 72.81 287 MET A O 1
ATOM 2253 N N . SER A 1 288 ? 23.078 -22.719 -18.562 1 80.06 288 SER A N 1
ATOM 2254 C CA . SER A 1 288 ? 22.312 -22.562 -17.344 1 80.06 288 SER A CA 1
ATOM 2255 C C . SER A 1 288 ? 20.875 -23.047 -17.531 1 80.06 288 SER A C 1
ATOM 2257 O O . SER A 1 288 ? 20.266 -22.812 -18.578 1 80.06 288 SER A O 1
ATOM 2259 N N . LYS A 1 289 ? 20.359 -23.703 -16.5 1 83.25 289 LYS A N 1
ATOM 2260 C CA . LYS A 1 289 ? 19.031 -24.297 -16.609 1 83.25 289 LYS A CA 1
ATOM 2261 C C . LYS A 1 289 ? 17.969 -23.375 -16.016 1 83.25 289 LYS A C 1
ATOM 2263 O O .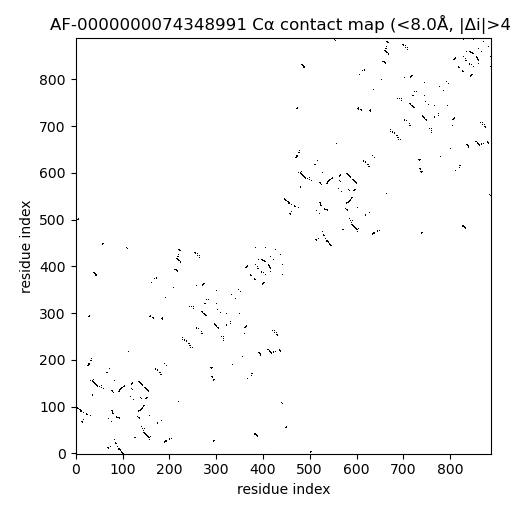 LYS A 1 289 ? 16.781 -23.734 -15.977 1 83.25 289 LYS A O 1
ATOM 2268 N N . ASP A 1 290 ? 18.453 -22.172 -15.711 1 91.94 290 ASP A N 1
ATOM 2269 C CA . ASP A 1 290 ? 17.516 -21.234 -15.102 1 91.94 290 ASP A CA 1
ATOM 2270 C C . ASP A 1 290 ? 16.844 -20.359 -16.156 1 91.94 290 ASP A C 1
ATOM 2272 O O . ASP A 1 290 ? 16.828 -19.125 -16.047 1 91.94 290 ASP A O 1
ATOM 2276 N N . PHE A 1 291 ? 16.25 -21.062 -17.141 1 92.94 291 PHE A N 1
ATOM 2277 C CA . PHE A 1 291 ? 15.594 -20.375 -18.234 1 92.94 291 PHE A CA 1
ATOM 2278 C C . PHE A 1 291 ? 14.297 -19.734 -17.781 1 92.94 291 PHE A C 1
ATOM 2280 O O . PHE A 1 291 ? 13.555 -20.312 -16.969 1 92.94 291 PHE A O 1
ATOM 2287 N N . ILE A 1 292 ? 14.18 -18.531 -18.266 1 92.88 292 ILE A N 1
ATOM 2288 C CA . ILE A 1 292 ? 12.844 -17.953 -18.219 1 92.88 292 ILE A CA 1
ATOM 2289 C C . ILE A 1 292 ? 12.156 -18.125 -19.578 1 92.88 292 ILE A C 1
ATOM 2291 O O . ILE A 1 292 ? 12.82 -18.328 -20.594 1 92.88 292 ILE A O 1
ATOM 2295 N N . CYS A 1 293 ? 10.906 -18.234 -19.641 1 92.94 293 CYS A N 1
ATOM 2296 C CA . CYS A 1 293 ? 10.047 -18.656 -20.75 1 92.94 293 CYS A CA 1
ATOM 2297 C C . CYS A 1 293 ? 9.578 -20.094 -20.578 1 92.94 293 CYS A C 1
ATOM 2299 O O . CYS A 1 293 ? 9.93 -20.75 -19.594 1 92.94 293 CYS A O 1
ATOM 2301 N N . ASN A 1 294 ? 8.766 -20.453 -21.422 1 94.94 294 ASN A N 1
ATOM 2302 C CA . ASN A 1 294 ? 8.328 -21.844 -21.422 1 94.94 294 ASN A CA 1
ATOM 2303 C C . ASN A 1 294 ? 9.359 -22.75 -22.078 1 94.94 294 ASN A C 1
ATOM 2305 O O . ASN A 1 294 ? 9.805 -22.484 -23.203 1 94.94 294 ASN A O 1
ATOM 2309 N N . MET A 1 295 ? 9.836 -23.719 -21.328 1 95.25 295 MET A N 1
ATOM 2310 C CA . MET A 1 295 ? 10.734 -24.766 -21.828 1 95.25 295 MET A CA 1
ATOM 2311 C C . MET A 1 295 ? 10.102 -26.141 -21.688 1 95.25 295 MET A C 1
ATOM 2313 O O . MET A 1 295 ? 10.641 -27.016 -21.016 1 95.25 295 MET A O 1
ATOM 2317 N N . VAL A 1 296 ? 8.945 -26.297 -22.344 1 95.44 296 VAL A N 1
ATOM 2318 C CA . VAL A 1 296 ? 8.148 -27.516 -22.219 1 95.44 296 VAL A CA 1
ATOM 2319 C C . VAL A 1 296 ? 7.672 -27.969 -23.594 1 95.44 296 VAL A C 1
ATOM 2321 O O . VAL A 1 296 ? 7.547 -27.156 -24.516 1 95.44 296 VAL A O 1
ATOM 2324 N N . TRP A 1 297 ? 7.52 -29.234 -23.75 1 94.81 297 TRP A N 1
ATOM 2325 C CA . TRP A 1 297 ? 6.895 -29.828 -24.922 1 94.81 297 TRP A CA 1
ATOM 2326 C C . TRP A 1 297 ? 5.891 -30.906 -24.516 1 94.81 297 TRP A C 1
ATOM 2328 O O . TRP A 1 297 ? 5.77 -31.234 -23.328 1 94.81 297 TRP A O 1
ATOM 2338 N N . ILE A 1 298 ? 5.098 -31.359 -25.469 1 92.44 298 ILE A N 1
ATOM 2339 C CA . ILE A 1 298 ? 3.973 -32.25 -25.172 1 92.44 298 ILE A CA 1
ATOM 2340 C C . ILE A 1 298 ? 4.336 -33.688 -25.531 1 92.44 298 ILE A C 1
ATOM 2342 O O . ILE A 1 298 ? 4.922 -33.938 -26.594 1 92.44 298 ILE A O 1
ATOM 2346 N N . SER A 1 299 ? 4.074 -34.562 -24.641 1 93.88 299 SER A N 1
ATOM 2347 C CA . SER A 1 299 ? 4.102 -36 -24.906 1 93.88 299 SER A CA 1
ATOM 2348 C C . SER A 1 299 ? 2.701 -36.594 -24.812 1 93.88 299 SER A C 1
ATOM 2350 O O . SER A 1 299 ? 1.859 -36.125 -24.047 1 93.88 299 SER A O 1
ATOM 2352 N N . SER A 1 300 ? 2.438 -37.594 -25.609 1 92.81 300 SER A N 1
ATOM 2353 C CA . SER A 1 300 ? 1.098 -38.156 -25.625 1 92.81 300 SER A CA 1
ATOM 2354 C C . SER A 1 300 ? 1.147 -39.688 -25.516 1 92.81 300 SER A C 1
ATOM 2356 O O . SER A 1 300 ? 2.078 -40.312 -26 1 92.81 300 SER A O 1
ATOM 2358 N N . ALA A 1 301 ? 0.222 -40.219 -24.828 1 93.38 301 ALA A N 1
ATOM 2359 C CA . ALA A 1 301 ? -0.091 -41.625 -24.75 1 93.38 301 ALA A CA 1
ATOM 2360 C C . ALA A 1 301 ? -1.566 -41.875 -25.047 1 93.38 301 ALA A C 1
ATOM 2362 O O . ALA A 1 301 ? -2.439 -41.188 -24.516 1 93.38 301 ALA A O 1
ATOM 2363 N N . VAL A 1 302 ? -1.837 -42.844 -25.891 1 92.06 302 VAL A N 1
ATOM 2364 C CA . VAL A 1 302 ? -3.213 -43.125 -26.297 1 92.06 302 VAL A CA 1
ATOM 2365 C C . VAL A 1 302 ? -3.617 -44.531 -25.844 1 92.06 302 VAL A C 1
ATOM 2367 O O . VAL A 1 302 ? -2.822 -45.469 -25.938 1 92.06 302 VAL A O 1
ATOM 2370 N N . CYS A 1 303 ? -4.719 -44.625 -25.328 1 92.81 303 CYS A N 1
ATOM 2371 C CA . CYS A 1 303 ? -5.367 -45.875 -25.016 1 92.81 303 CYS A CA 1
ATOM 2372 C C . CYS A 1 303 ? -6.648 -46.062 -25.812 1 92.81 303 CYS A C 1
ATOM 2374 O O . CYS A 1 303 ? -7.617 -45.312 -25.625 1 92.81 303 CYS A O 1
ATOM 2376 N N . LEU A 1 304 ? -6.695 -47.062 -26.656 1 90.62 304 LEU A N 1
ATOM 2377 C CA . LEU A 1 304 ? -7.855 -47.312 -27.516 1 90.62 304 LEU A CA 1
ATOM 2378 C C . LEU A 1 304 ? -9.016 -47.875 -26.703 1 90.62 304 LEU A C 1
ATOM 2380 O O . LEU A 1 304 ? -8.805 -48.469 -25.641 1 90.62 304 LEU A O 1
ATOM 2384 N N . ALA A 1 305 ? -10.188 -47.719 -27.219 1 88.5 305 ALA A N 1
ATOM 2385 C CA . ALA A 1 305 ? -11.391 -48.188 -26.547 1 88.5 305 ALA A CA 1
ATOM 2386 C C . ALA A 1 305 ? -11.359 -49.688 -26.312 1 88.5 305 ALA A C 1
ATOM 2388 O O . ALA A 1 305 ? -11.914 -50.188 -25.344 1 88.5 305 ALA A O 1
ATOM 2389 N N . SER A 1 306 ? -10.664 -50.406 -27.141 1 84.88 306 SER A N 1
ATOM 2390 C CA . SER A 1 306 ? -10.656 -51.844 -27.125 1 84.88 306 SER A CA 1
ATOM 2391 C C . SER A 1 306 ? -9.562 -52.375 -26.203 1 84.88 306 SER A C 1
ATOM 2393 O O . SER A 1 306 ? -9.531 -53.562 -25.875 1 84.88 306 SER A O 1
ATOM 2395 N N . CYS A 1 307 ? -8.773 -51.531 -25.734 1 80.31 307 CYS A N 1
ATOM 2396 C CA . CYS A 1 307 ? -7.594 -51.969 -25 1 80.31 307 CYS A CA 1
ATOM 2397 C C . CYS A 1 307 ? -7.922 -52.219 -23.531 1 80.31 307 CYS A C 1
ATOM 2399 O O . CYS A 1 307 ? -8.82 -51.562 -22.984 1 80.31 307 CYS A O 1
ATOM 2401 N N . GLU A 1 308 ? -7.195 -53.188 -23.062 1 77.12 308 GLU A N 1
ATOM 2402 C CA . GLU A 1 308 ? -7.262 -53.375 -21.609 1 77.12 308 GLU A CA 1
ATOM 2403 C C . GLU A 1 308 ? -6.566 -52.25 -20.859 1 77.12 308 GLU A C 1
ATOM 2405 O O . GLU A 1 308 ? -5.52 -51.781 -21.297 1 77.12 308 GLU A O 1
ATOM 2410 N N . THR A 1 309 ? -7.117 -51.906 -19.797 1 87.62 309 THR A N 1
ATOM 2411 C CA . THR A 1 309 ? -6.621 -50.75 -19.047 1 87.62 309 THR A CA 1
ATOM 2412 C C . THR A 1 309 ? -5.934 -51.219 -17.766 1 87.62 309 THR A C 1
ATOM 2414 O O . THR A 1 309 ? -6.34 -50.812 -16.672 1 87.62 309 THR A O 1
ATOM 2417 N N . THR A 1 310 ? -4.789 -51.938 -17.969 1 94.38 310 THR A N 1
ATOM 2418 C CA . THR A 1 310 ? -4.047 -52.344 -16.781 1 94.38 310 THR A CA 1
ATOM 2419 C C . THR A 1 310 ? -3.037 -51.25 -16.406 1 94.38 310 THR A C 1
ATOM 2421 O O . THR A 1 310 ? -2.609 -50.469 -17.266 1 94.38 310 THR A O 1
ATOM 2424 N N . LEU A 1 311 ? -2.67 -51.25 -15.164 1 96.88 311 LEU A N 1
ATOM 2425 C CA . LEU A 1 311 ? -1.749 -50.25 -14.672 1 96.88 311 LEU A CA 1
ATOM 2426 C C . LEU A 1 311 ? -0.417 -50.312 -15.406 1 96.88 311 LEU A C 1
ATOM 2428 O O . LEU A 1 311 ? 0.1 -49.281 -15.859 1 96.88 311 LEU A O 1
ATOM 2432 N N . HIS A 1 312 ? 0.195 -51.531 -15.531 1 97.06 312 HIS A N 1
ATOM 2433 C CA . HIS A 1 312 ? 1.519 -51.688 -16.125 1 97.06 312 HIS A CA 1
ATOM 2434 C C . HIS A 1 312 ? 1.508 -51.281 -17.594 1 97.06 312 HIS A C 1
ATOM 2436 O O . HIS A 1 312 ? 2.467 -50.688 -18.094 1 97.06 312 HIS A O 1
ATOM 2442 N N . ASP A 1 313 ? 0.389 -51.562 -18.344 1 96.38 313 ASP A N 1
ATOM 2443 C CA . ASP A 1 313 ? 0.28 -51.156 -19.734 1 96.38 313 ASP A CA 1
ATOM 2444 C C . ASP A 1 313 ? 0.24 -49.656 -19.859 1 96.38 313 ASP A C 1
ATOM 2446 O O . ASP A 1 313 ? 0.865 -49.062 -20.766 1 96.38 313 ASP A O 1
ATOM 2450 N N . LEU A 1 314 ? -0.499 -49.062 -19 1 97.56 314 LEU A N 1
ATOM 2451 C CA . LEU A 1 314 ? -0.644 -47.594 -19.062 1 97.56 314 LEU A CA 1
ATOM 2452 C C . LEU A 1 314 ? 0.66 -46.906 -18.672 1 97.56 314 LEU A C 1
ATOM 2454 O O . LEU A 1 314 ? 1.024 -45.906 -19.266 1 97.56 314 LEU A O 1
ATOM 2458 N N . VAL A 1 315 ? 1.396 -47.438 -17.641 1 98.25 315 VAL A N 1
ATOM 2459 C CA . VAL A 1 315 ? 2.701 -46.875 -17.266 1 98.25 315 VAL A CA 1
ATOM 2460 C C . VAL A 1 315 ? 3.645 -46.938 -18.469 1 98.25 315 VAL A C 1
ATOM 2462 O O . VAL A 1 315 ? 4.348 -45.969 -18.75 1 98.25 315 VAL A O 1
ATOM 2465 N N . GLU A 1 316 ? 3.613 -48 -19.188 1 97.12 316 GLU A N 1
ATOM 2466 C CA . GLU A 1 316 ? 4.48 -48.156 -20.359 1 97.12 316 GLU A CA 1
ATOM 2467 C C . GLU A 1 316 ? 4.113 -47.156 -21.453 1 97.12 316 GLU A C 1
ATOM 2469 O O . GLU A 1 316 ? 4.992 -46.625 -22.125 1 97.12 316 GLU A O 1
ATOM 2474 N N . LYS A 1 317 ? 2.848 -47 -21.641 1 96 317 LYS A N 1
ATOM 2475 C CA . LYS A 1 317 ? 2.404 -46.031 -22.641 1 96 317 LYS A CA 1
ATOM 2476 C C . LYS A 1 317 ? 2.863 -44.625 -22.281 1 96 317 LYS A C 1
ATOM 2478 O O . LYS A 1 317 ? 3.307 -43.875 -23.141 1 96 317 LYS A O 1
ATOM 2483 N N . VAL A 1 318 ? 2.689 -44.25 -20.984 1 96.81 318 VAL A N 1
ATOM 2484 C CA . VAL A 1 318 ? 3.129 -42.938 -20.516 1 96.81 318 VAL A CA 1
ATOM 2485 C C . VAL A 1 318 ? 4.633 -42.781 -20.719 1 96.81 318 VAL A C 1
ATOM 2487 O O . VAL A 1 318 ? 5.094 -41.781 -21.25 1 96.81 318 VAL A O 1
ATOM 2490 N N . ARG A 1 319 ? 5.391 -43.844 -20.359 1 97.31 319 ARG A N 1
ATOM 2491 C CA . ARG A 1 319 ? 6.84 -43.812 -20.516 1 97.31 319 ARG A CA 1
ATOM 2492 C C . ARG A 1 319 ? 7.23 -43.688 -21.984 1 97.31 319 ARG A C 1
ATOM 2494 O O . ARG A 1 319 ? 8.133 -42.906 -22.312 1 97.31 319 ARG A O 1
ATOM 2501 N N . LYS A 1 320 ? 6.598 -44.438 -22.812 1 95.38 320 LYS A N 1
ATOM 2502 C CA . LYS A 1 320 ? 6.891 -44.375 -24.25 1 95.38 320 LYS A CA 1
ATOM 2503 C C . LYS A 1 320 ? 6.633 -42.969 -24.812 1 95.38 320 LYS A C 1
ATOM 2505 O O . LYS A 1 320 ? 7.43 -42.469 -25.594 1 95.38 320 LYS A O 1
ATOM 2510 N N . GLY A 1 321 ? 5.535 -42.406 -24.438 1 94.06 321 GLY A N 1
ATOM 2511 C CA . GLY A 1 321 ? 5.25 -41.031 -24.859 1 94.06 321 GLY A CA 1
ATOM 2512 C C . GLY A 1 321 ? 6.312 -40.062 -24.422 1 94.06 321 GLY A C 1
ATOM 2513 O O . GLY A 1 321 ? 6.801 -39.25 -25.234 1 94.06 321 GLY A O 1
ATOM 2514 N N . ILE A 1 322 ? 6.703 -40.094 -23.172 1 95 322 ILE A N 1
ATOM 2515 C CA . ILE A 1 322 ? 7.668 -39.156 -22.594 1 95 322 ILE A CA 1
ATOM 2516 C C . ILE A 1 322 ? 9.039 -39.375 -23.234 1 95 322 ILE A C 1
ATOM 2518 O O . ILE A 1 322 ? 9.766 -38.406 -23.5 1 95 322 ILE A O 1
ATOM 2522 N N . SER A 1 323 ? 9.406 -40.625 -23.531 1 94.31 323 SER A N 1
ATOM 2523 C CA . SER A 1 323 ? 10.727 -40.969 -24.031 1 94.31 323 SER A CA 1
ATOM 2524 C C . SER A 1 323 ? 10.953 -40.438 -25.438 1 94.31 323 SER A C 1
ATOM 2526 O O . SER A 1 323 ? 12.102 -40.281 -25.875 1 94.31 323 SER A O 1
ATOM 2528 N N . LYS A 1 324 ? 9.859 -40.156 -26.156 1 93.62 324 LYS A N 1
ATOM 2529 C CA . LYS A 1 324 ? 9.984 -39.594 -27.5 1 93.62 324 LYS A CA 1
ATOM 2530 C C . LYS A 1 324 ? 10.562 -38.188 -27.453 1 93.62 324 LYS A C 1
ATOM 2532 O O . LYS A 1 324 ? 11.117 -37.688 -28.453 1 93.62 324 LYS A O 1
ATOM 2537 N N . ILE A 1 325 ? 10.383 -37.562 -26.344 1 95.12 325 ILE A N 1
ATOM 2538 C CA . ILE A 1 325 ? 10.969 -36.219 -26.141 1 95.12 325 ILE A CA 1
ATOM 2539 C C . ILE A 1 325 ? 12.359 -36.375 -25.531 1 95.12 325 ILE A C 1
ATOM 2541 O O . ILE A 1 325 ? 12.539 -36.156 -24.328 1 95.12 325 ILE A O 1
ATOM 2545 N N . ASP A 1 326 ? 13.344 -36.656 -26.344 1 94.62 326 ASP A N 1
ATOM 2546 C CA . ASP A 1 326 ? 14.711 -36.906 -25.891 1 94.62 326 ASP A CA 1
ATOM 2547 C C . ASP A 1 326 ? 15.656 -35.781 -26.328 1 94.62 326 ASP A C 1
ATOM 2549 O O . ASP A 1 326 ? 15.234 -34.844 -26.984 1 94.62 326 ASP A O 1
ATOM 2553 N N . PRO A 1 327 ? 16.906 -35.875 -25.922 1 94.31 327 PRO A N 1
ATOM 2554 C CA . PRO A 1 327 ? 17.859 -34.812 -26.25 1 94.31 327 PRO A CA 1
ATOM 2555 C C . PRO A 1 327 ? 18 -34.594 -27.75 1 94.31 327 PRO A C 1
ATOM 2557 O O . PRO A 1 327 ? 18.203 -33.469 -28.203 1 94.31 327 PRO A O 1
ATOM 2560 N N . GLU A 1 328 ? 17.891 -35.625 -28.516 1 95.44 328 GLU A N 1
ATOM 2561 C CA . GLU A 1 328 ? 18 -35.5 -29.953 1 95.44 328 GLU A CA 1
ATOM 2562 C C . GLU A 1 328 ? 16.844 -34.688 -30.531 1 95.44 328 GLU A C 1
ATOM 2564 O O . GLU A 1 328 ? 17.062 -33.812 -31.375 1 95.44 328 GLU A O 1
ATOM 2569 N N . PHE A 1 329 ? 15.711 -35 -30.094 1 95.44 329 PHE A N 1
ATOM 2570 C CA . PHE A 1 329 ? 14.57 -34.188 -30.516 1 95.44 329 PHE A CA 1
ATOM 2571 C C . PHE A 1 329 ? 14.781 -32.719 -30.156 1 95.44 329 PHE A C 1
ATOM 2573 O O . PHE A 1 329 ? 14.547 -31.844 -30.984 1 95.44 329 PHE A O 1
ATOM 2580 N N . VAL A 1 330 ? 15.172 -32.469 -28.906 1 95.5 330 VAL A N 1
ATOM 2581 C CA . VAL A 1 330 ? 15.328 -31.094 -28.422 1 95.5 330 VAL A CA 1
ATOM 2582 C C . VAL A 1 330 ? 16.375 -30.359 -29.25 1 95.5 330 VAL A C 1
ATOM 2584 O O . VAL A 1 330 ? 16.203 -29.188 -29.578 1 95.5 330 VAL A O 1
ATOM 2587 N N . LYS A 1 331 ? 17.422 -31.031 -29.594 1 94.81 331 LYS A N 1
ATOM 2588 C CA . LYS A 1 331 ? 18.453 -30.453 -30.438 1 94.81 331 LYS A CA 1
ATOM 2589 C C . LYS A 1 331 ? 17.891 -30.078 -31.797 1 94.81 331 LYS A C 1
ATOM 2591 O O . LYS A 1 331 ? 18.156 -28.969 -32.312 1 94.81 331 LYS A O 1
ATOM 2596 N N . LYS A 1 332 ? 17.125 -30.969 -32.375 1 95.75 332 LYS A N 1
ATOM 2597 C CA . LYS A 1 332 ? 16.562 -30.75 -33.688 1 95.75 332 LYS A CA 1
ATOM 2598 C C . LYS A 1 332 ? 15.508 -29.641 -33.688 1 95.75 332 LYS A C 1
ATOM 2600 O O . LYS A 1 332 ? 15.258 -28.984 -34.688 1 95.75 332 LYS A O 1
ATOM 2605 N N . ALA A 1 333 ? 14.898 -29.484 -32.562 1 95.62 333 ALA A N 1
ATOM 2606 C CA . ALA A 1 333 ? 13.82 -28.5 -32.406 1 95.62 333 ALA A CA 1
ATOM 2607 C C . ALA A 1 333 ? 14.367 -27.094 -32.25 1 95.62 333 ALA A C 1
ATOM 2609 O O . ALA A 1 333 ? 13.617 -26.125 -32.312 1 95.62 333 ALA A O 1
ATOM 2610 N N . GLN A 1 334 ? 15.664 -26.906 -32.125 1 95 334 GLN A N 1
ATOM 2611 C CA . GLN A 1 334 ? 16.297 -25.609 -31.938 1 95 334 GLN A CA 1
ATOM 2612 C C . GLN A 1 334 ? 16.609 -24.953 -33.281 1 95 334 GLN A C 1
ATOM 2614 O O . GLN A 1 334 ? 16.641 -25.625 -34.312 1 95 334 GLN A O 1
ATOM 2619 N N . GLY A 1 335 ? 16.797 -23.625 -33.219 1 93.44 335 GLY A N 1
ATOM 2620 C CA . GLY A 1 335 ? 17.25 -22.891 -34.406 1 93.44 335 GLY A CA 1
ATOM 2621 C C . GLY A 1 335 ? 16.109 -22.469 -35.312 1 93.44 335 GLY A C 1
ATOM 2622 O O . GLY A 1 335 ? 14.945 -22.75 -35.031 1 93.44 335 GLY A O 1
ATOM 2623 N N . ASP A 1 336 ? 16.391 -21.938 -36.375 1 91.56 336 ASP A N 1
ATOM 2624 C CA . ASP A 1 336 ? 15.438 -21.328 -37.312 1 91.56 336 ASP A CA 1
ATOM 2625 C C . ASP A 1 336 ? 14.586 -22.406 -37.969 1 91.56 336 ASP A C 1
ATOM 2627 O O . ASP A 1 336 ? 13.422 -22.156 -38.312 1 91.56 336 ASP A O 1
ATOM 2631 N N . GLU A 1 337 ? 15.18 -23.578 -38.094 1 92.5 337 GLU A N 1
ATOM 2632 C CA . GLU A 1 337 ? 14.445 -24.641 -38.781 1 92.5 337 GLU A CA 1
ATOM 2633 C C . GLU A 1 337 ? 13.844 -25.625 -37.781 1 92.5 337 GLU A C 1
ATOM 2635 O O . GLU A 1 337 ? 13.25 -26.625 -38.188 1 92.5 337 GLU A O 1
ATOM 2640 N N . GLY A 1 338 ? 13.992 -25.359 -36.562 1 94.19 338 GLY A N 1
ATOM 2641 C CA . GLY A 1 338 ? 13.508 -26.266 -35.531 1 94.19 338 GLY A CA 1
ATOM 2642 C C . GLY A 1 338 ? 12.008 -26.484 -35.594 1 94.19 338 GLY A C 1
ATOM 2643 O O . GLY A 1 338 ? 11.516 -27.531 -35.156 1 94.19 338 GLY A O 1
ATOM 2644 N N . TYR A 1 339 ? 11.312 -25.516 -36.125 1 91.62 339 TYR A N 1
ATOM 2645 C CA . TYR A 1 339 ? 9.859 -25.594 -36.219 1 91.62 339 TYR A CA 1
ATOM 2646 C C . TYR A 1 339 ? 9.406 -26.797 -37 1 91.62 339 TYR A C 1
ATOM 2648 O O . TYR A 1 339 ? 8.328 -27.344 -36.781 1 91.62 339 TYR A O 1
ATOM 2656 N N . ILE A 1 340 ? 10.211 -27.281 -37.875 1 93.38 340 ILE A N 1
ATOM 2657 C CA . ILE A 1 340 ? 9.875 -28.438 -38.719 1 93.38 340 ILE A CA 1
ATOM 2658 C C . ILE A 1 340 ? 9.75 -29.688 -37.844 1 93.38 340 ILE A C 1
ATOM 2660 O O . ILE A 1 340 ? 8.766 -30.422 -37.938 1 93.38 340 ILE A O 1
ATOM 2664 N N . GLU A 1 341 ? 10.766 -29.859 -37.031 1 95 341 GLU A N 1
ATOM 2665 C CA . GLU A 1 341 ? 10.742 -31 -36.125 1 95 341 GLU A CA 1
ATOM 2666 C C . GLU A 1 341 ? 9.586 -30.875 -35.125 1 95 341 GLU A C 1
ATOM 2668 O O . GLU A 1 341 ? 8.969 -31.891 -34.781 1 95 341 GLU A O 1
ATOM 2673 N N . MET A 1 342 ? 9.305 -29.719 -34.688 1 93.94 342 MET A N 1
ATOM 2674 C CA . MET A 1 342 ? 8.211 -29.484 -33.75 1 93.94 342 MET A CA 1
ATOM 2675 C C . MET A 1 342 ? 6.863 -29.812 -34.375 1 93.94 342 MET A C 1
ATOM 2677 O O . MET A 1 342 ? 6.004 -30.422 -33.75 1 93.94 342 MET A O 1
ATOM 2681 N N . GLN A 1 343 ? 6.723 -29.406 -35.594 1 91.56 343 GLN A N 1
ATOM 2682 C CA . GLN A 1 343 ? 5.484 -29.688 -36.312 1 91.56 343 GLN A CA 1
ATOM 2683 C C . GLN A 1 343 ? 5.289 -31.188 -36.5 1 91.56 343 GLN A C 1
ATOM 2685 O O . GLN A 1 343 ? 4.184 -31.703 -36.312 1 91.56 343 GLN A O 1
ATOM 2690 N N . LYS A 1 344 ? 6.324 -31.828 -36.875 1 92.12 344 LYS A N 1
ATOM 2691 C CA . LYS A 1 344 ? 6.273 -33.281 -37.031 1 92.12 344 LYS A CA 1
ATOM 2692 C C . LYS A 1 344 ? 5.898 -33.969 -35.719 1 92.12 344 LYS A C 1
ATOM 2694 O O . LYS A 1 344 ? 5.051 -34.844 -35.688 1 92.12 344 LYS A O 1
ATOM 2699 N N . SER A 1 345 ? 6.562 -33.531 -34.719 1 92.12 345 SER A N 1
ATOM 2700 C CA . SER A 1 345 ? 6.309 -34.094 -33.406 1 92.12 345 SER A CA 1
ATOM 2701 C C . SER A 1 345 ? 4.863 -33.875 -32.969 1 92.12 345 SER A C 1
ATOM 2703 O O . SER A 1 345 ? 4.215 -34.781 -32.438 1 92.12 345 SER A O 1
ATOM 2705 N N . LEU A 1 346 ? 4.348 -32.688 -33.156 1 88.25 346 LEU A N 1
ATOM 2706 C CA . LEU A 1 346 ? 2.984 -32.344 -32.781 1 88.25 346 LEU A CA 1
ATOM 2707 C C . LEU A 1 346 ? 1.972 -33.219 -33.531 1 88.25 346 LEU A C 1
ATOM 2709 O O . LEU A 1 346 ? 0.976 -33.656 -32.969 1 88.25 346 LEU A O 1
ATOM 2713 N N . GLU A 1 347 ? 2.232 -33.375 -34.719 1 84.62 347 GLU A N 1
ATOM 2714 C CA . GLU A 1 347 ? 1.363 -34.219 -35.531 1 84.62 347 GLU A CA 1
ATOM 2715 C C . GLU A 1 347 ? 1.368 -35.656 -35.062 1 84.62 347 GLU A C 1
ATOM 2717 O O . GLU A 1 347 ? 0.326 -36.312 -35.031 1 84.62 347 GLU A O 1
ATOM 2722 N N . GLU A 1 348 ? 2.506 -36.094 -34.719 1 83.38 348 GLU A N 1
ATOM 2723 C CA . GLU A 1 348 ? 2.643 -37.438 -34.219 1 83.38 348 GLU A CA 1
ATOM 2724 C C . GLU A 1 348 ? 1.93 -37.594 -32.875 1 83.38 348 GLU A C 1
ATOM 2726 O O . GLU A 1 348 ? 1.33 -38.656 -32.594 1 83.38 348 GLU A O 1
ATOM 2731 N N . GLN A 1 349 ? 2.072 -36.656 -32.062 1 79.75 349 GLN A N 1
ATOM 2732 C CA . GLN A 1 349 ? 1.563 -36.719 -30.703 1 79.75 349 GLN A CA 1
ATOM 2733 C C . GLN A 1 349 ? 0.052 -36.5 -30.672 1 79.75 349 GLN A C 1
ATOM 2735 O O . GLN A 1 349 ? -0.655 -37.188 -29.906 1 79.75 349 GLN A O 1
ATOM 2740 N N . ILE A 1 350 ? -0.467 -35.562 -31.359 1 74.88 350 ILE A N 1
ATOM 2741 C CA . ILE A 1 350 ? -1.873 -35.188 -31.234 1 74.88 350 ILE A CA 1
ATOM 2742 C C . ILE A 1 350 ? -2.68 -35.875 -32.344 1 74.88 350 ILE A C 1
ATOM 2744 O O . ILE A 1 350 ? -3.855 -36.188 -32.156 1 74.88 350 ILE A O 1
ATOM 2748 N N . GLY A 1 351 ? -1.926 -36.562 -33.219 1 65.12 351 GLY A N 1
ATOM 2749 C CA . GLY A 1 351 ? -2.611 -37.219 -34.344 1 65.12 351 GLY A CA 1
ATOM 2750 C C . GLY A 1 351 ? -3.676 -36.344 -34.969 1 65.12 351 GLY A C 1
ATOM 2751 O O . GLY A 1 351 ? -3.574 -35.094 -34.938 1 65.12 351 GLY A O 1
ATOM 2752 N N . GLU A 1 352 ? -4.59 -37.031 -35.688 1 55.31 352 GLU A N 1
ATOM 2753 C CA . GLU A 1 352 ? -5.738 -36.344 -36.25 1 55.31 352 GLU A CA 1
ATOM 2754 C C . GLU A 1 352 ? -6.699 -35.906 -35.125 1 55.31 352 GLU A C 1
ATOM 2756 O O . GLU A 1 352 ? -7.059 -36.688 -34.25 1 55.31 352 GLU A O 1
ATOM 2761 N N . ILE A 1 353 ? -6.621 -34.531 -34.75 1 54.53 353 ILE A N 1
ATOM 2762 C CA . ILE A 1 353 ? -7.582 -33.969 -33.812 1 54.53 353 ILE A CA 1
ATOM 2763 C C . ILE A 1 353 ? -8.961 -34.594 -34.031 1 54.53 353 ILE A C 1
ATOM 2765 O O . ILE A 1 353 ? -9.523 -34.469 -35.125 1 54.53 353 ILE A O 1
ATOM 2769 N N . GLY A 1 354 ? -9.102 -35.844 -33.594 1 50.28 354 GLY A N 1
ATOM 2770 C CA . GLY A 1 354 ? -10.383 -36.5 -33.75 1 50.28 354 GLY A CA 1
ATOM 2771 C C . GLY A 1 354 ? -11.562 -35.562 -33.594 1 50.28 354 GLY A C 1
ATOM 2772 O O . GLY A 1 354 ? -11.414 -34.438 -33.125 1 50.28 354 GLY A O 1
ATOM 2773 N N . ALA A 1 355 ? -12.719 -35.875 -34.281 1 49.44 355 ALA A N 1
ATOM 2774 C CA . ALA A 1 355 ? -14 -35.188 -34.125 1 49.44 355 ALA A CA 1
ATOM 2775 C C . ALA A 1 355 ? -14.289 -34.938 -32.625 1 49.44 355 ALA A C 1
ATOM 2777 O O . ALA A 1 355 ? -13.906 -35.75 -31.781 1 49.44 355 ALA A O 1
ATOM 2778 N N . LYS A 1 356 ? -14.688 -33.719 -32.25 1 55.28 356 LYS A N 1
ATOM 2779 C CA . LYS A 1 356 ? -15.172 -33.25 -30.938 1 55.28 356 LYS A CA 1
ATOM 2780 C C . LYS A 1 356 ? -15.969 -34.375 -30.234 1 55.28 356 LYS A C 1
ATOM 2782 O O . LYS A 1 356 ? -16.891 -34.938 -30.812 1 55.28 356 LYS A O 1
ATOM 2787 N N . GLY A 1 357 ? -15.555 -34.844 -29.078 1 57.53 357 GLY A N 1
ATOM 2788 C CA . GLY A 1 357 ? -16.375 -35.719 -28.25 1 57.53 357 GLY A CA 1
ATOM 2789 C C . GLY A 1 357 ? -16.016 -37.188 -28.359 1 57.53 357 GLY A C 1
ATOM 2790 O O . GLY A 1 357 ? -16.484 -38 -27.562 1 57.53 357 GLY A O 1
ATOM 2791 N N . THR A 1 358 ? -14.969 -37.531 -29.25 1 68.12 358 THR A N 1
ATOM 2792 C CA . THR A 1 358 ? -14.75 -38.969 -29.438 1 68.12 358 THR A CA 1
ATOM 2793 C C . THR A 1 358 ? -13.562 -39.438 -28.594 1 68.12 358 THR A C 1
ATOM 2795 O O . THR A 1 358 ? -13.477 -40.625 -28.25 1 68.12 358 THR A O 1
ATOM 2798 N N . ILE A 1 359 ? -12.711 -38.562 -28.125 1 83.06 359 ILE A N 1
ATOM 2799 C CA . ILE A 1 359 ? -11.531 -38.938 -27.359 1 83.06 359 ILE A CA 1
ATOM 2800 C C . ILE A 1 359 ? -11.508 -38.125 -26.047 1 83.06 359 ILE A C 1
ATOM 2802 O O . ILE A 1 359 ? -11.789 -36.938 -26.031 1 83.06 359 ILE A O 1
ATOM 2806 N N . ASP A 1 360 ? -11.383 -38.844 -24.969 1 88.06 360 ASP A N 1
ATOM 2807 C CA . ASP A 1 360 ? -11.164 -38.156 -23.688 1 88.06 360 ASP A CA 1
ATOM 2808 C C . ASP A 1 360 ? -9.703 -37.75 -23.547 1 88.06 360 ASP A C 1
ATOM 2810 O O . ASP A 1 360 ? -8.797 -38.594 -23.578 1 88.06 360 ASP A O 1
ATOM 2814 N N . ASN A 1 361 ? -9.508 -36.469 -23.453 1 89.19 361 ASN A N 1
ATOM 2815 C CA . ASN A 1 361 ? -8.156 -35.938 -23.281 1 89.19 361 ASN A CA 1
ATOM 2816 C C . ASN A 1 361 ? -7.883 -35.531 -21.844 1 89.19 361 ASN A C 1
ATOM 2818 O O . ASN A 1 361 ? -8.672 -34.781 -21.25 1 89.19 361 ASN A O 1
ATOM 2822 N N . TYR A 1 362 ? -6.855 -36.031 -21.281 1 92.12 362 TYR A N 1
ATOM 2823 C CA . TYR A 1 362 ? -6.41 -35.625 -19.938 1 92.12 362 TYR A CA 1
ATOM 2824 C C . TYR A 1 362 ? -5 -35.031 -20 1 92.12 362 TYR A C 1
ATOM 2826 O O . TYR A 1 362 ? -4.074 -35.688 -20.484 1 92.12 362 TYR A O 1
ATOM 2834 N N . ASN A 1 363 ? -4.832 -33.812 -19.516 1 91.94 363 ASN A N 1
ATOM 2835 C CA . ASN A 1 363 ? -3.543 -33.125 -19.516 1 91.94 363 ASN A CA 1
ATOM 2836 C C . ASN A 1 363 ? -2.869 -33.219 -18.141 1 91.94 363 ASN A C 1
ATOM 2838 O O . ASN A 1 363 ? -3.475 -32.875 -17.125 1 91.94 363 ASN A O 1
ATOM 2842 N N . PHE A 1 364 ? -1.66 -33.688 -18.172 1 95.06 364 PHE A N 1
ATOM 2843 C CA . PHE A 1 364 ? -0.899 -33.844 -16.938 1 95.06 364 PHE A CA 1
ATOM 2844 C C . PHE A 1 364 ? 0.304 -32.906 -16.922 1 95.06 364 PHE A C 1
ATOM 2846 O O . PHE A 1 364 ? 0.96 -32.719 -17.953 1 95.06 364 PHE A O 1
ATOM 2853 N N . THR A 1 365 ? 0.522 -32.281 -15.836 1 95 365 THR A N 1
ATOM 2854 C CA . THR A 1 365 ? 1.749 -31.516 -15.594 1 95 365 THR A CA 1
ATOM 2855 C C . THR A 1 365 ? 2.328 -31.859 -14.227 1 95 365 THR A C 1
ATOM 2857 O O . THR A 1 365 ? 1.589 -32 -13.25 1 95 365 THR A O 1
ATOM 2860 N N . SER A 1 366 ? 3.592 -32.156 -14.172 1 96.25 366 SER A N 1
ATOM 2861 C CA . SER A 1 366 ? 4.25 -32.5 -12.906 1 96.25 366 SER A CA 1
ATOM 2862 C C . SER A 1 366 ? 5.152 -31.359 -12.445 1 96.25 366 SER A C 1
ATOM 2864 O O . SER A 1 366 ? 6.062 -30.938 -13.164 1 96.25 366 SER A O 1
ATOM 2866 N N . TRP A 1 367 ? 4.852 -30.844 -11.266 1 96.56 367 TRP A N 1
ATOM 2867 C CA . TRP A 1 367 ? 5.688 -29.859 -10.602 1 96.56 367 TRP A CA 1
ATOM 2868 C C . TRP A 1 367 ? 6.531 -30.5 -9.508 1 96.56 367 TRP A C 1
ATOM 2870 O O . TRP A 1 367 ? 7.051 -29.812 -8.625 1 96.56 367 TRP A O 1
ATOM 2880 N N . CYS A 1 368 ? 6.664 -31.812 -9.594 1 94.94 368 CYS A N 1
ATOM 2881 C CA . CYS A 1 368 ? 7.402 -32.562 -8.578 1 94.94 368 CYS A CA 1
ATOM 2882 C C . CYS A 1 368 ? 8.898 -32.281 -8.688 1 94.94 368 CYS A C 1
ATOM 2884 O O . CYS A 1 368 ? 9.422 -32.094 -9.789 1 94.94 368 CYS A O 1
ATOM 2886 N N . LYS A 1 369 ? 9.531 -32.188 -7.547 1 92.69 369 LYS A N 1
ATOM 2887 C CA . LYS A 1 369 ? 10.977 -32.094 -7.383 1 92.69 369 LYS A CA 1
ATOM 2888 C C . LYS A 1 369 ? 11.508 -30.781 -7.965 1 92.69 369 LYS A C 1
ATOM 2890 O O . LYS A 1 369 ? 12.617 -30.75 -8.508 1 92.69 369 LYS A O 1
ATOM 2895 N N . MET A 1 370 ? 10.711 -29.797 -8.008 1 92.69 370 MET A N 1
ATOM 2896 C CA . MET A 1 370 ? 11.148 -28.484 -8.477 1 92.69 370 MET A CA 1
ATOM 2897 C C . MET A 1 370 ? 11.695 -27.641 -7.324 1 92.69 370 MET A C 1
ATOM 2899 O O . MET A 1 370 ? 12.461 -26.703 -7.543 1 92.69 370 MET A O 1
ATOM 2903 N N . GLY A 1 371 ? 11.273 -27.891 -6.09 1 94.12 371 GLY A N 1
ATOM 2904 C CA . GLY A 1 371 ? 11.844 -27.219 -4.938 1 94.12 371 GLY A CA 1
ATOM 2905 C C . GLY A 1 371 ? 10.938 -26.156 -4.359 1 94.12 371 GLY A C 1
ATOM 2906 O O . GLY A 1 371 ? 11.375 -25.328 -3.553 1 94.12 371 GLY A O 1
ATOM 2907 N N . PHE A 1 372 ? 9.672 -26.141 -4.715 1 96.5 372 PHE A N 1
ATOM 2908 C CA . PHE A 1 372 ? 8.766 -25.094 -4.266 1 96.5 372 PHE A CA 1
ATOM 2909 C C . PHE A 1 372 ? 8.656 -25.078 -2.746 1 96.5 372 PHE A C 1
ATOM 2911 O O . PHE A 1 372 ? 8.484 -24.031 -2.135 1 96.5 372 PHE A O 1
ATOM 2918 N N . HIS A 1 373 ? 8.805 -26.25 -2.07 1 96.19 373 HIS A N 1
ATOM 2919 C CA . HIS A 1 373 ? 8.68 -26.344 -0.621 1 96.19 373 HIS A CA 1
ATOM 2920 C C . HIS A 1 373 ? 9.945 -25.875 0.079 1 96.19 373 HIS A C 1
ATOM 2922 O O . HIS A 1 373 ? 10 -25.828 1.311 1 96.19 373 HIS A O 1
ATOM 2928 N N . GLU A 1 374 ? 10.93 -25.422 -0.706 1 95.31 374 GLU A N 1
ATOM 2929 C CA . GLU A 1 374 ? 12.188 -24.969 -0.128 1 95.31 374 GLU A CA 1
ATOM 2930 C C . GLU A 1 374 ? 12.352 -23.453 -0.291 1 95.31 374 GLU A C 1
ATOM 2932 O O . GLU A 1 374 ? 13.398 -22.891 0.029 1 95.31 374 GLU A O 1
ATOM 2937 N N . ILE A 1 375 ? 11.359 -22.828 -0.764 1 96.5 375 ILE A N 1
ATOM 2938 C CA . ILE A 1 375 ? 11.414 -21.391 -0.968 1 96.5 375 ILE A CA 1
ATOM 2939 C C . ILE A 1 375 ? 11.289 -20.672 0.375 1 96.5 375 ILE A C 1
ATOM 2941 O O . ILE A 1 375 ? 10.18 -20.469 0.876 1 96.5 375 ILE A O 1
ATOM 2945 N N . ASP A 1 376 ? 12.422 -20.297 0.931 1 95.88 376 ASP A N 1
ATOM 2946 C CA . ASP A 1 376 ? 12.5 -19.641 2.232 1 95.88 376 ASP A CA 1
ATOM 2947 C C . ASP A 1 376 ? 12.828 -18.156 2.078 1 95.88 376 ASP A C 1
ATOM 2949 O O . ASP A 1 376 ? 13.938 -17.797 1.688 1 95.88 376 ASP A O 1
ATOM 2953 N N . PHE A 1 377 ? 11.945 -17.312 2.432 1 96.25 377 PHE A N 1
ATOM 2954 C CA . PHE A 1 377 ? 12.156 -15.867 2.322 1 96.25 377 PHE A CA 1
ATOM 2955 C C . PHE A 1 377 ? 12.883 -15.336 3.553 1 96.25 377 PHE A C 1
ATOM 2957 O O . PHE A 1 377 ? 13.039 -14.125 3.709 1 96.25 377 PHE A O 1
ATOM 2964 N N . GLY A 1 378 ? 13.281 -16.188 4.418 1 92.5 378 GLY A N 1
ATOM 2965 C CA . GLY A 1 378 ? 14.039 -15.789 5.59 1 92.5 378 GLY A CA 1
ATOM 2966 C C . GLY A 1 378 ? 13.367 -16.156 6.898 1 92.5 378 GLY A C 1
ATOM 2967 O O . GLY A 1 378 ? 13.93 -15.953 7.973 1 92.5 378 GLY A O 1
ATOM 2968 N N . TRP A 1 379 ? 12.195 -16.734 6.863 1 92.5 379 TRP A N 1
ATOM 2969 C CA . TRP A 1 379 ? 11.5 -17.078 8.102 1 92.5 379 TRP A CA 1
ATOM 2970 C C . TRP A 1 379 ? 10.945 -18.484 8.055 1 92.5 379 TRP A C 1
ATOM 2972 O O . TRP A 1 379 ? 9.922 -18.781 8.68 1 92.5 379 TRP A O 1
ATOM 2982 N N . GLY A 1 380 ? 11.57 -19.312 7.184 1 93 380 GLY A N 1
ATOM 2983 C CA . GLY A 1 380 ? 11.227 -20.734 7.117 1 93 380 GLY A CA 1
ATOM 2984 C C . GLY A 1 380 ? 10.625 -21.141 5.785 1 93 380 GLY A C 1
ATOM 2985 O O . GLY A 1 3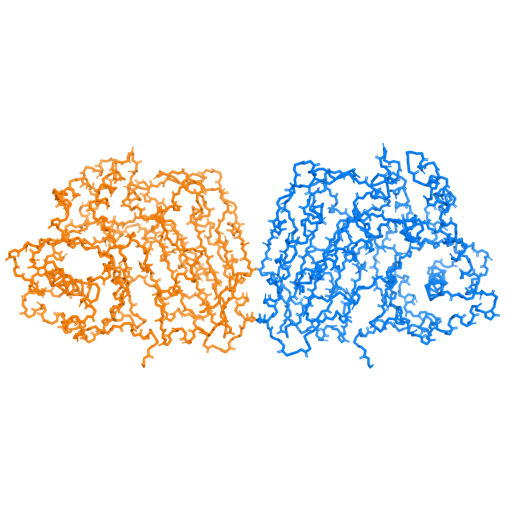80 ? 10.227 -20.281 4.992 1 93 380 GLY A O 1
ATOM 2986 N N . ASN A 1 381 ? 10.516 -22.453 5.559 1 95.06 381 ASN A N 1
ATOM 2987 C CA . ASN A 1 381 ? 9.914 -23.016 4.355 1 95.06 381 ASN A CA 1
ATOM 2988 C C . ASN A 1 381 ? 8.391 -22.984 4.41 1 95.06 381 ASN A C 1
ATOM 2990 O O . ASN A 1 381 ? 7.809 -22.969 5.496 1 95.06 381 ASN A O 1
ATOM 2994 N N . PRO A 1 382 ? 7.812 -22.891 3.246 1 96.75 382 PRO A N 1
ATOM 2995 C CA . PRO A 1 382 ? 6.355 -23.016 3.285 1 96.75 382 PRO A CA 1
ATOM 2996 C C . PRO A 1 382 ? 5.891 -24.406 3.742 1 96.75 382 PRO A C 1
ATOM 2998 O O . PRO A 1 382 ? 6.547 -25.406 3.447 1 96.75 382 PRO A O 1
ATOM 3001 N N . SER A 1 383 ? 4.789 -24.422 4.434 1 95.75 383 SER A N 1
ATOM 3002 C CA . SER A 1 383 ? 4.215 -25.688 4.887 1 95.75 383 SER A CA 1
ATOM 3003 C C . SER A 1 383 ? 3.371 -26.328 3.795 1 95.75 383 SER A C 1
ATOM 3005 O O . SER A 1 383 ? 3.059 -27.516 3.867 1 95.75 383 SER A O 1
ATOM 3007 N N . TRP A 1 384 ? 2.979 -25.578 2.861 1 96.75 384 TRP A N 1
ATOM 3008 C CA . TRP A 1 384 ? 2.154 -26.062 1.754 1 96.75 384 TRP A CA 1
ATOM 3009 C C . TRP A 1 384 ? 2.34 -25.172 0.521 1 96.75 384 TRP A C 1
ATOM 3011 O O . TRP A 1 384 ? 2.768 -24.031 0.632 1 96.75 384 TRP A O 1
ATOM 3021 N N . VAL A 1 385 ? 2.217 -25.703 -0.615 1 97.25 385 VAL A N 1
ATOM 3022 C CA . VAL A 1 385 ? 2.25 -25 -1.894 1 97.25 385 VAL A CA 1
ATOM 3023 C C . VAL A 1 385 ? 1.131 -25.516 -2.795 1 97.25 385 VAL A C 1
ATOM 3025 O O . VAL A 1 385 ? 0.951 -26.719 -2.941 1 97.25 385 VAL A O 1
ATOM 3028 N N . THR A 1 386 ? 0.369 -24.578 -3.324 1 96 386 THR A N 1
ATOM 3029 C CA . THR A 1 386 ? -0.71 -24.969 -4.219 1 96 386 THR A CA 1
ATOM 3030 C C . THR A 1 386 ? -0.575 -24.281 -5.574 1 96 386 THR A C 1
ATOM 3032 O O . THR A 1 386 ? -0.099 -23.156 -5.652 1 96 386 THR A O 1
ATOM 3035 N N . GLY A 1 387 ? -0.888 -25.078 -6.57 1 91 387 GLY A N 1
ATOM 3036 C CA . GLY A 1 387 ? -0.922 -24.547 -7.922 1 91 387 GLY A CA 1
ATOM 3037 C C . GLY A 1 387 ? -2.322 -24.203 -8.391 1 91 387 GLY A C 1
ATOM 3038 O O . GLY A 1 387 ? -3.135 -23.688 -7.621 1 91 387 GLY A O 1
ATOM 3039 N N . PRO A 1 388 ? -2.578 -24.422 -9.641 1 85.69 388 PRO A N 1
ATOM 3040 C CA . PRO A 1 388 ? -3.885 -24.062 -10.195 1 85.69 388 PRO A CA 1
ATOM 3041 C C . PRO A 1 388 ? -5.027 -24.859 -9.586 1 85.69 388 PRO A C 1
ATOM 3043 O O . PRO A 1 388 ? -4.922 -26.094 -9.453 1 85.69 388 PRO A O 1
ATOM 3046 N N . VAL A 1 389 ? -6.004 -24.172 -9.195 1 81.88 389 VAL A N 1
ATOM 3047 C CA . VAL A 1 389 ? -7.27 -24.75 -8.75 1 81.88 389 VAL A CA 1
ATOM 3048 C C . VAL A 1 389 ? -8.383 -24.375 -9.734 1 81.88 389 VAL A C 1
ATOM 3050 O O . VAL A 1 389 ? -8.578 -23.203 -10.047 1 81.88 389 VAL A O 1
ATOM 3053 N N . GLY A 1 390 ? -9.062 -25.344 -10.266 1 75.06 390 GLY A N 1
ATOM 3054 C CA . GLY A 1 390 ? -9.906 -25.156 -11.438 1 75.06 390 GLY A CA 1
ATOM 3055 C C . GLY A 1 390 ? -11.375 -25 -11.086 1 75.06 390 GLY A C 1
ATOM 3056 O O . GLY A 1 390 ? -12.234 -25 -11.977 1 75.06 390 GLY A O 1
ATOM 3057 N N . ASP A 1 391 ? -11.672 -24.828 -9.867 1 78.12 391 ASP A N 1
ATOM 3058 C CA . ASP A 1 391 ? -13.094 -24.734 -9.547 1 78.12 391 ASP A CA 1
ATOM 3059 C C . ASP A 1 391 ? -13.742 -23.547 -10.266 1 78.12 391 ASP A C 1
ATOM 3061 O O . ASP A 1 391 ? -13.352 -22.406 -10.055 1 78.12 391 ASP A O 1
ATOM 3065 N N . GLY A 1 392 ? -14.641 -23.922 -11.086 1 67.5 392 GLY A N 1
ATOM 3066 C CA . GLY A 1 392 ? -15.383 -22.906 -11.812 1 67.5 392 GLY A CA 1
ATOM 3067 C C . GLY A 1 392 ? -14.57 -22.25 -12.914 1 67.5 392 GLY A C 1
ATOM 3068 O O . GLY A 1 392 ? -14.961 -21.203 -13.43 1 67.5 392 GLY A O 1
ATOM 3069 N N . VAL A 1 393 ? -13.422 -22.844 -13.211 1 70.06 393 VAL A N 1
ATOM 3070 C CA . VAL A 1 393 ? -12.555 -22.281 -14.234 1 70.06 393 VAL A CA 1
ATOM 3071 C C . VAL A 1 393 ? -12.367 -23.297 -15.367 1 70.06 393 VAL A C 1
ATOM 3073 O O . VAL A 1 393 ? -11.445 -24.109 -15.344 1 70.06 393 VAL A O 1
ATOM 3076 N N . PRO A 1 394 ? -13.102 -23.203 -16.375 1 68.5 394 PRO A N 1
ATOM 3077 C CA . PRO A 1 394 ? -13.117 -24.219 -17.438 1 68.5 394 PRO A CA 1
ATOM 3078 C C . PRO A 1 394 ? -11.766 -24.359 -18.125 1 68.5 394 PRO A C 1
ATOM 3080 O O . PRO A 1 394 ? -11.492 -25.391 -18.734 1 68.5 394 PRO A O 1
ATOM 3083 N N . VAL A 1 395 ? -10.984 -23.359 -17.922 1 66.62 395 VAL A N 1
ATOM 3084 C CA . VAL A 1 395 ? -9.719 -23.375 -18.656 1 66.62 395 VAL A CA 1
ATOM 3085 C C . VAL A 1 395 ? -8.844 -24.516 -18.156 1 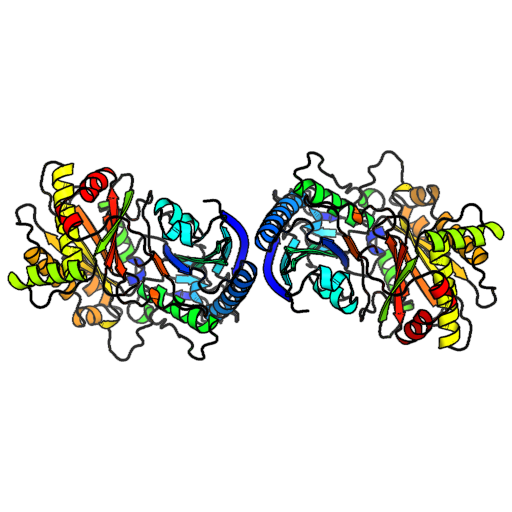66.62 395 VAL A C 1
ATOM 3087 O O . VAL A 1 395 ? -7.957 -24.984 -18.875 1 66.62 395 VAL A O 1
ATOM 3090 N N . PHE A 1 396 ? -9.172 -25.094 -17.062 1 71.69 396 PHE A N 1
ATOM 3091 C CA . PHE A 1 396 ? -8.336 -26.141 -16.484 1 71.69 396 PHE A CA 1
ATOM 3092 C C . PHE A 1 396 ? -9.016 -27.5 -16.594 1 71.69 396 PHE A C 1
ATOM 3094 O O . PHE A 1 396 ? -8.531 -28.484 -16.031 1 71.69 396 PHE A O 1
ATOM 3101 N N . MET A 1 397 ? -10.039 -27.594 -17.328 1 81.88 397 MET A N 1
ATOM 3102 C CA . MET A 1 397 ? -10.781 -28.844 -17.422 1 81.88 397 MET A CA 1
ATOM 3103 C C . MET A 1 397 ? -9.867 -29.984 -17.875 1 81.88 397 MET A C 1
ATOM 3105 O O . MET A 1 397 ? -9.078 -29.828 -18.812 1 81.88 397 MET A O 1
ATOM 3109 N N . ASN A 1 398 ? -9.914 -31.078 -17.141 1 89.62 398 ASN A N 1
ATOM 3110 C CA . ASN A 1 398 ? -9.18 -32.312 -17.406 1 89.62 398 ASN A CA 1
ATOM 3111 C C . ASN A 1 398 ? -7.68 -32.125 -17.188 1 89.62 398 ASN A C 1
ATOM 3113 O O . ASN A 1 398 ? -6.871 -32.844 -17.766 1 89.62 398 ASN A O 1
ATOM 3117 N N . LEU A 1 399 ? -7.383 -31.109 -16.406 1 91.56 399 LEU A N 1
ATOM 3118 C CA . LEU A 1 399 ? -5.992 -30.891 -16.031 1 91.56 399 LEU A CA 1
ATOM 3119 C C . LEU A 1 399 ? -5.676 -31.594 -14.711 1 91.56 399 LEU A C 1
ATOM 3121 O O . LEU A 1 399 ? -6.469 -31.531 -13.766 1 91.56 399 LEU A O 1
ATOM 3125 N N . VAL A 1 400 ? -4.574 -32.281 -14.703 1 95.75 400 VAL A N 1
ATOM 3126 C CA . VAL A 1 400 ? -4.047 -32.875 -13.484 1 95.75 400 VAL A CA 1
ATOM 3127 C C . VAL A 1 400 ? -2.66 -32.312 -13.188 1 95.75 400 VAL A C 1
ATOM 3129 O O . VAL A 1 400 ? -1.732 -32.469 -13.984 1 95.75 400 VAL A O 1
ATOM 3132 N N . THR A 1 401 ? -2.523 -31.672 -12.055 1 96.31 401 THR A N 1
ATOM 3133 C CA . THR A 1 401 ? -1.243 -31.141 -11.617 1 96.31 401 THR A CA 1
ATOM 3134 C C . THR A 1 401 ? -0.674 -31.969 -10.469 1 96.31 401 THR A C 1
ATOM 3136 O O . THR A 1 401 ? -1.321 -32.156 -9.438 1 96.31 401 THR A O 1
ATOM 3139 N N . LEU A 1 402 ? 0.479 -32.562 -10.688 1 97.81 402 LEU A N 1
ATOM 3140 C CA . LEU A 1 402 ? 1.159 -33.344 -9.664 1 97.81 402 LEU A CA 1
ATOM 3141 C C . LEU A 1 402 ? 2.176 -32.5 -8.906 1 97.81 402 LEU A C 1
ATOM 3143 O O . LEU A 1 402 ? 3.059 -31.875 -9.523 1 97.81 402 LEU A O 1
ATOM 3147 N N . MET A 1 403 ? 2.018 -32.438 -7.656 1 96.81 403 MET A N 1
ATOM 3148 C CA . MET A 1 403 ? 2.914 -31.656 -6.801 1 96.81 403 MET A CA 1
ATOM 3149 C C . MET A 1 403 ? 3.436 -32.5 -5.648 1 96.81 403 MET A C 1
ATOM 3151 O O . MET A 1 403 ? 2.82 -33.5 -5.281 1 96.81 403 MET A O 1
ATOM 3155 N N . ASP A 1 404 ? 4.555 -32.094 -5.07 1 95.69 404 ASP A N 1
ATOM 3156 C CA . ASP A 1 404 ? 5.113 -32.812 -3.936 1 95.69 404 ASP A CA 1
ATOM 3157 C C . ASP A 1 404 ? 4.309 -32.562 -2.664 1 95.69 404 ASP A C 1
ATOM 3159 O O . ASP A 1 404 ? 3.785 -31.453 -2.471 1 95.69 404 ASP A O 1
ATOM 3163 N N . THR A 1 405 ? 4.203 -33.562 -1.872 1 94 405 THR A N 1
ATOM 3164 C CA . THR A 1 405 ? 3.818 -33.312 -0.487 1 94 405 THR A CA 1
ATOM 3165 C C . THR A 1 405 ? 4.949 -32.594 0.269 1 94 405 THR A C 1
ATOM 3167 O O . THR A 1 405 ? 6.078 -32.531 -0.219 1 94 405 THR A O 1
ATOM 3170 N N . ASN A 1 406 ? 4.645 -32.094 1.377 1 89.94 406 ASN A N 1
ATOM 3171 C CA . ASN A 1 406 ? 5.625 -31.344 2.158 1 89.94 406 ASN A CA 1
ATOM 3172 C C . ASN A 1 406 ? 6.828 -32.219 2.52 1 89.94 406 ASN A C 1
ATOM 3174 O O . ASN A 1 406 ? 7.957 -31.719 2.562 1 89.94 406 ASN A O 1
ATOM 3178 N N . CYS A 1 407 ? 6.637 -33.5 2.705 1 85.25 407 CYS A N 1
ATOM 3179 C CA . CYS A 1 407 ? 7.723 -34.375 3.098 1 85.25 407 CYS A CA 1
ATOM 3180 C C . CYS A 1 407 ? 8.578 -34.75 1.895 1 85.25 407 CYS A C 1
ATOM 3182 O O . CYS A 1 407 ? 9.68 -35.281 2.053 1 85.25 407 CYS A O 1
ATOM 3184 N N . GLY A 1 408 ? 8.094 -34.562 0.695 1 87.38 408 GLY A N 1
ATOM 3185 C CA . GLY A 1 408 ? 8.891 -34.781 -0.507 1 87.38 408 GLY A CA 1
ATOM 3186 C C . GLY A 1 408 ? 8.766 -36.156 -1.072 1 87.38 408 GLY A C 1
ATOM 3187 O O . GLY A 1 408 ? 9.219 -36.438 -2.188 1 87.38 408 GLY A O 1
ATOM 3188 N N . GLU A 1 409 ? 8.141 -37.031 -0.416 1 90.94 409 GLU A N 1
ATOM 3189 C CA . GLU A 1 409 ? 8.102 -38.438 -0.848 1 90.94 409 GLU A CA 1
ATOM 3190 C C . GLU A 1 409 ? 6.742 -38.781 -1.452 1 90.94 409 GLU A C 1
ATOM 3192 O O . GLU A 1 409 ? 6.617 -39.781 -2.17 1 90.94 409 GLU A O 1
ATOM 3197 N N . GLY A 1 410 ? 5.785 -37.969 -1.163 1 95.88 410 GLY A N 1
ATOM 3198 C CA . GLY A 1 410 ? 4.453 -38.219 -1.699 1 95.88 410 GLY A CA 1
ATOM 3199 C C . GLY A 1 410 ? 4.098 -37.281 -2.832 1 95.88 410 GLY A C 1
ATOM 3200 O O . GLY A 1 410 ? 4.906 -36.438 -3.23 1 95.88 410 GLY A O 1
ATOM 3201 N N . ILE A 1 411 ? 2.932 -37.531 -3.447 1 97.81 411 ILE A N 1
ATOM 3202 C CA . ILE A 1 411 ? 2.434 -36.688 -4.535 1 97.81 411 ILE A CA 1
ATOM 3203 C C . ILE A 1 411 ? 1.015 -36.219 -4.219 1 97.81 411 ILE A C 1
ATOM 3205 O O . ILE A 1 411 ? 0.163 -37.031 -3.828 1 97.81 411 ILE A O 1
ATOM 3209 N N . GLU A 1 412 ? 0.807 -34.938 -4.281 1 97.12 412 GLU A N 1
ATOM 3210 C CA . GLU A 1 412 ? -0.534 -34.375 -4.305 1 97.12 412 GLU A CA 1
ATOM 3211 C C . GLU A 1 412 ? -1.021 -34.156 -5.734 1 97.12 412 GLU A C 1
ATOM 3213 O O . GLU A 1 412 ? -0.476 -33.344 -6.469 1 97.12 412 GLU A O 1
ATOM 3218 N N . ALA A 1 413 ? -2.021 -34.906 -6.121 1 97.81 413 ALA A N 1
ATOM 3219 C CA . ALA A 1 413 ? -2.59 -34.75 -7.457 1 97.81 413 ALA A CA 1
ATOM 3220 C C . ALA A 1 413 ? -3.826 -33.844 -7.438 1 97.81 413 ALA A C 1
ATOM 3222 O O . ALA A 1 413 ? -4.84 -34.188 -6.82 1 97.81 413 ALA A O 1
ATOM 3223 N N . TRP A 1 414 ? -3.709 -32.719 -8.031 1 96.5 414 TRP A N 1
ATOM 3224 C CA . TRP A 1 414 ? -4.844 -31.828 -8.219 1 96.5 414 TRP A CA 1
ATOM 3225 C C . TRP A 1 414 ? -5.57 -32.125 -9.523 1 96.5 414 TRP A C 1
ATOM 3227 O O . TRP A 1 414 ? -5.074 -31.812 -10.609 1 96.5 414 TRP A O 1
ATOM 3237 N N . VAL A 1 415 ? -6.75 -32.719 -9.398 1 96.25 415 VAL A N 1
ATOM 3238 C CA . VAL A 1 415 ? -7.492 -33.219 -10.555 1 96.25 415 VAL A CA 1
ATOM 3239 C C . VAL A 1 415 ? -8.688 -32.312 -10.836 1 96.25 415 VAL A C 1
ATOM 3241 O O . VAL A 1 415 ? -9.492 -32.031 -9.945 1 96.25 415 VAL A O 1
ATOM 3244 N N . VAL A 1 416 ? -8.758 -31.844 -12.047 1 92.88 416 VAL A N 1
ATOM 3245 C CA . VAL A 1 416 ? -9.891 -31.031 -12.469 1 92.88 416 VAL A CA 1
ATOM 3246 C C . VAL A 1 416 ? -10.727 -31.781 -13.492 1 92.88 416 VAL A C 1
ATOM 3248 O O . VAL A 1 416 ? -10.227 -32.156 -14.555 1 92.88 416 VAL A O 1
ATOM 3251 N N . LEU A 1 417 ? -11.953 -32.031 -13.18 1 92.94 417 LEU A N 1
ATOM 3252 C CA . LEU A 1 417 ? -12.883 -32.719 -14.078 1 92.94 417 LEU A CA 1
ATOM 3253 C C . LEU A 1 417 ? -14.242 -32.031 -14.062 1 92.94 417 LEU A C 1
ATOM 3255 O O . LEU A 1 417 ? -14.469 -31.109 -13.281 1 92.94 417 LEU A O 1
ATOM 3259 N N . ASP A 1 418 ? -14.992 -32.469 -14.992 1 90.75 418 ASP A N 1
ATOM 3260 C CA . ASP A 1 418 ? -16.406 -32.094 -14.922 1 90.75 418 ASP A CA 1
ATOM 3261 C C . ASP A 1 418 ? -17.031 -32.562 -13.625 1 90.75 418 ASP A C 1
ATOM 3263 O O . ASP A 1 418 ? -16.719 -33.656 -13.125 1 90.75 418 ASP A O 1
ATOM 3267 N N . GLU A 1 419 ? -17.984 -31.781 -13.164 1 91.62 419 GLU A N 1
ATOM 3268 C CA . GLU A 1 419 ? -18.594 -32.031 -11.859 1 91.62 419 GLU A CA 1
ATOM 3269 C C . GLU A 1 419 ? -19.188 -33.438 -11.789 1 91.62 419 GLU A C 1
ATOM 3271 O O . GLU A 1 419 ? -19.047 -34.125 -10.766 1 91.62 419 GLU A O 1
ATOM 3276 N N . LYS A 1 420 ? -19.859 -33.844 -12.797 1 92 420 LYS A N 1
ATOM 3277 C CA . LYS A 1 420 ? -20.484 -35.156 -12.812 1 92 420 LYS A CA 1
ATOM 3278 C C . LYS A 1 420 ? -19.422 -36.25 -12.773 1 92 420 LYS A C 1
ATOM 3280 O O . LYS A 1 420 ? -19.562 -37.25 -12.047 1 92 420 LYS A O 1
ATOM 3285 N N . GLU A 1 421 ? -18.422 -36.094 -13.531 1 93.94 421 GLU A N 1
ATOM 3286 C CA . GLU A 1 421 ? -17.328 -37.062 -13.547 1 93.94 421 GLU A CA 1
ATOM 3287 C C . GLU A 1 421 ? -16.594 -37.094 -12.211 1 93.94 421 GLU A C 1
ATOM 3289 O O . GLU A 1 421 ? -16.188 -38.156 -11.734 1 93.94 421 GLU A O 1
ATOM 3294 N N . MET A 1 422 ? -16.438 -35.938 -11.656 1 95.38 422 MET A N 1
ATOM 3295 C CA . MET A 1 422 ? -15.734 -35.875 -10.375 1 95.38 422 MET A CA 1
ATOM 3296 C C . MET A 1 422 ? -16.531 -36.594 -9.281 1 95.38 422 MET A C 1
ATOM 3298 O O . MET A 1 422 ? -15.953 -37.219 -8.414 1 95.38 422 MET A O 1
ATOM 3302 N N . GLU A 1 423 ? -17.859 -36.438 -9.336 1 96.56 423 GLU A N 1
ATOM 3303 C CA . GLU A 1 423 ? -18.703 -37.156 -8.375 1 96.56 423 GLU A CA 1
ATOM 3304 C C . GLU A 1 423 ? -18.469 -38.656 -8.43 1 96.56 423 GLU A C 1
ATOM 3306 O O . GLU A 1 423 ? -18.531 -39.344 -7.402 1 96.56 423 GLU A O 1
ATOM 3311 N N . ILE A 1 424 ? -18.188 -39.094 -9.609 1 97.94 424 ILE A N 1
ATOM 3312 C CA . ILE A 1 424 ? -17.922 -40.531 -9.805 1 97.94 424 ILE A CA 1
ATOM 3313 C C . ILE A 1 424 ? -16.5 -40.844 -9.344 1 97.94 424 ILE A C 1
ATOM 3315 O O . ILE A 1 424 ? -16.297 -41.781 -8.562 1 97.94 424 ILE A O 1
ATOM 3319 N N . LEU A 1 425 ? -15.539 -40.094 -9.75 1 97.94 425 LEU A N 1
ATOM 3320 C CA . LEU A 1 425 ? -14.141 -40.375 -9.477 1 97.94 425 LEU A CA 1
ATOM 3321 C C . LEU A 1 425 ? -13.859 -40.312 -7.977 1 97.94 425 LEU A C 1
ATOM 3323 O O . LEU A 1 425 ? -13.125 -41.156 -7.453 1 97.94 425 LEU A O 1
ATOM 3327 N N . GLN A 1 426 ? -14.43 -39.344 -7.316 1 97.56 426 GLN A N 1
ATOM 3328 C CA . GLN A 1 426 ? -14.117 -39.156 -5.906 1 97.56 426 GLN A CA 1
ATOM 3329 C C . GLN A 1 426 ? -14.633 -40.312 -5.062 1 97.56 426 GLN A C 1
ATOM 3331 O O . GLN A 1 426 ? -14.242 -40.469 -3.906 1 97.56 426 GLN A O 1
ATOM 3336 N N . ARG A 1 427 ? -15.5 -41.125 -5.645 1 97.38 427 ARG A N 1
ATOM 3337 C CA . ARG A 1 427 ? -16.031 -42.312 -4.961 1 97.38 427 ARG A CA 1
ATOM 3338 C C . ARG A 1 427 ? -15.422 -43.594 -5.527 1 97.38 427 ARG A C 1
ATOM 3340 O O . ARG A 1 427 ? -15.773 -44.688 -5.102 1 97.38 427 ARG A O 1
ATOM 3347 N N . ASN A 1 428 ? -14.578 -43.438 -6.488 1 97.19 428 ASN A N 1
ATOM 3348 C CA . ASN A 1 428 ? -13.953 -44.594 -7.117 1 97.19 428 ASN A CA 1
ATOM 3349 C C . ASN A 1 428 ? -13.062 -45.344 -6.137 1 97.19 428 ASN A C 1
ATOM 3351 O O . ASN A 1 428 ? -12.109 -44.781 -5.594 1 97.19 428 ASN A O 1
ATOM 3355 N N . GLN A 1 429 ? -13.273 -46.594 -5.906 1 96.56 429 GLN A N 1
ATOM 3356 C CA . GLN A 1 429 ? -12.594 -47.375 -4.883 1 96.56 429 GLN A CA 1
ATOM 3357 C C . GLN A 1 429 ? -11.133 -47.594 -5.242 1 96.56 429 GLN A C 1
ATOM 3359 O O . GLN A 1 429 ? -10.273 -47.656 -4.363 1 96.56 429 GLN A O 1
ATOM 3364 N N . GLU A 1 430 ? -10.852 -47.75 -6.461 1 96.75 430 GLU A N 1
ATOM 3365 C CA . GLU A 1 430 ? -9.477 -48.031 -6.871 1 96.75 430 GLU A CA 1
ATOM 3366 C C . GLU A 1 430 ? -8.547 -46.875 -6.512 1 96.75 430 GLU A C 1
ATOM 3368 O O . GLU A 1 430 ? -7.488 -47.094 -5.922 1 96.75 430 GLU A O 1
ATOM 3373 N N . ILE A 1 431 ? -8.914 -45.656 -6.891 1 98.06 431 ILE A N 1
ATOM 3374 C CA . ILE A 1 431 ? -8.055 -44.5 -6.594 1 98.06 431 ILE A CA 1
ATOM 3375 C C . ILE A 1 431 ? -8 -44.281 -5.086 1 98.06 431 ILE A C 1
ATOM 3377 O O . ILE A 1 431 ? -6.953 -43.906 -4.543 1 98.06 431 ILE A O 1
ATOM 3381 N N . LEU A 1 432 ? -9.109 -44.562 -4.348 1 98.06 432 LEU A N 1
ATOM 3382 C CA . LEU A 1 432 ? -9.195 -44.312 -2.916 1 98.06 432 LEU A CA 1
ATOM 3383 C C . LEU A 1 432 ? -8.398 -45.344 -2.127 1 98.06 432 LEU A C 1
ATOM 3385 O O . LEU A 1 432 ? -8.086 -45.125 -0.953 1 98.06 432 LEU A O 1
ATOM 3389 N N . THR A 1 433 ? -8.062 -46.438 -2.717 1 97.81 433 THR A N 1
ATOM 3390 C CA . THR A 1 433 ? -7.195 -47.438 -2.092 1 97.81 433 THR A CA 1
ATOM 3391 C C . THR A 1 433 ? -5.781 -46.875 -1.926 1 97.81 433 THR A C 1
ATOM 3393 O O . THR A 1 433 ? -5.074 -47.25 -0.984 1 97.81 433 THR A O 1
ATOM 3396 N N . TYR A 1 434 ? -5.391 -45.969 -2.781 1 98.06 434 TYR A N 1
ATOM 3397 C CA . TYR A 1 434 ? -4.004 -45.531 -2.807 1 98.06 434 TYR A CA 1
ATOM 3398 C C . TYR A 1 434 ? -3.891 -44.062 -2.383 1 98.06 434 TYR A C 1
ATOM 3400 O O . TYR A 1 434 ? -2.809 -43.594 -2.016 1 98.06 434 TYR A O 1
ATOM 3408 N N . ALA A 1 435 ? -4.965 -43.344 -2.484 1 98.25 435 ALA A N 1
ATOM 3409 C CA . ALA A 1 435 ? -4.875 -41.906 -2.254 1 98.25 435 ALA A CA 1
ATOM 3410 C C . ALA A 1 435 ? -5.922 -41.438 -1.242 1 98.25 435 ALA A C 1
ATOM 3412 O O . ALA A 1 435 ? -7.008 -42 -1.158 1 98.25 435 ALA A O 1
ATOM 3413 N N . SER A 1 436 ? -5.594 -40.406 -0.427 1 96.88 436 SER A N 1
ATOM 3414 C CA . SER A 1 436 ? -6.539 -39.75 0.46 1 96.88 436 SER A CA 1
ATOM 3415 C C . SER A 1 436 ? -7.145 -38.5 -0.206 1 96.88 436 SER A C 1
ATOM 3417 O O . SER A 1 436 ? -6.438 -37.75 -0.859 1 96.88 436 SER A O 1
ATOM 3419 N N . LEU A 1 437 ? -8.43 -38.344 -0.028 1 96.94 437 LEU A N 1
ATOM 3420 C CA . LEU A 1 437 ? -9.156 -37.25 -0.651 1 96.94 437 LEU A CA 1
ATOM 3421 C C . LEU A 1 437 ? -9.141 -36 0.243 1 96.94 437 LEU A C 1
ATOM 3423 O O . LEU A 1 437 ? -9.68 -36.031 1.351 1 96.94 437 LEU A O 1
ATOM 3427 N N . ASP A 1 438 ? -8.516 -34.938 -0.129 1 95.19 438 ASP A N 1
ATOM 3428 C CA . ASP A 1 438 ? -8.492 -33.594 0.443 1 95.19 438 ASP A CA 1
ATOM 3429 C C . ASP A 1 438 ? -8.078 -33.625 1.911 1 95.19 438 ASP A C 1
ATOM 3431 O O . ASP A 1 438 ? -8.75 -33.062 2.768 1 95.19 438 ASP A O 1
ATOM 3435 N N . PRO A 1 439 ? -6.949 -34.281 2.24 1 95.56 439 PRO A N 1
ATOM 3436 C CA . PRO A 1 439 ? -6.492 -34.25 3.631 1 95.56 439 PRO A CA 1
ATOM 3437 C C . PRO A 1 439 ? -5.836 -32.938 4.008 1 95.56 439 PRO A C 1
ATOM 3439 O O . PRO A 1 439 ? -5.547 -32.125 3.133 1 95.56 439 PRO A O 1
ATOM 3442 N N . SER A 1 440 ? -5.695 -32.688 5.293 1 95.31 440 SER A N 1
ATOM 3443 C CA . SER A 1 440 ? -4.895 -31.562 5.738 1 95.31 440 SER A CA 1
ATOM 3444 C C . SER A 1 440 ? -3.457 -31.672 5.246 1 95.31 440 SER A C 1
ATOM 3446 O O . SER A 1 440 ? -2.877 -32.75 5.242 1 95.31 440 SER A O 1
ATOM 3448 N N . PRO A 1 441 ? -2.92 -30.594 4.746 1 93.62 441 PRO A N 1
ATOM 3449 C CA . PRO A 1 441 ? -1.51 -30.641 4.352 1 93.62 441 PRO A CA 1
ATOM 3450 C C . PRO A 1 441 ? -0.564 -30.672 5.551 1 93.62 441 PRO A C 1
ATOM 3452 O O . PRO A 1 441 ? 0.649 -30.812 5.383 1 93.62 441 PRO A O 1
ATOM 3455 N N . LEU A 1 442 ? -1.174 -30.406 6.707 1 87.19 442 LEU A N 1
ATOM 3456 C CA . LEU A 1 442 ? -0.358 -30.422 7.918 1 87.19 442 LEU A CA 1
ATOM 3457 C C . LEU A 1 442 ? -0.068 -31.844 8.367 1 87.19 442 LEU A C 1
ATOM 3459 O O . LEU A 1 442 ? -0.921 -32.719 8.242 1 87.19 442 LEU A O 1
ATOM 3463 N N . ALA A 1 443 ? 1.178 -32.25 8.266 1 64.12 443 ALA A N 1
ATOM 3464 C CA . ALA A 1 443 ? 1.627 -33.594 8.648 1 64.12 443 ALA A CA 1
ATOM 3465 C C . ALA A 1 443 ? 1.038 -34.031 9.992 1 64.12 443 ALA A C 1
ATOM 3467 O O . ALA A 1 443 ? 0.962 -33.219 10.922 1 64.12 443 ALA A O 1
ATOM 3468 N N . LYS A 1 444 ? 0.143 -35.219 10 1 49.75 444 LYS A N 1
ATOM 3469 C CA . LYS A 1 444 ? -0.009 -35.875 11.297 1 49.75 444 LYS A CA 1
ATOM 3470 C C . LYS A 1 444 ? 1.326 -36.406 11.805 1 49.75 444 LYS A C 1
ATOM 3472 O O . LYS A 1 444 ? 2.197 -36.75 11.016 1 49.75 444 LYS A O 1
ATOM 3477 N N . MET B 1 1 ? 13.602 6.23 17.406 1 86.19 1 MET B N 1
ATOM 3478 C CA . MET B 1 1 ? 12.352 5.617 16.969 1 86.19 1 MET B CA 1
ATOM 3479 C C . MET B 1 1 ? 12.414 5.207 15.5 1 86.19 1 MET B C 1
ATOM 3481 O O . MET B 1 1 ? 12.703 6.035 14.633 1 86.19 1 MET B O 1
ATOM 3485 N N . GLU B 1 2 ? 12.273 3.988 15.188 1 89.88 2 GLU B N 1
ATOM 3486 C CA . GLU B 1 2 ? 12.383 3.43 13.844 1 89.88 2 GLU B CA 1
ATOM 3487 C C . GLU B 1 2 ? 11.023 3.332 13.172 1 89.88 2 GLU B C 1
ATOM 3489 O O . GLU B 1 2 ? 10.055 2.871 13.781 1 89.88 2 GLU B O 1
ATOM 3494 N N . ILE B 1 3 ? 10.961 3.906 11.977 1 93.81 3 ILE B N 1
ATOM 3495 C CA . ILE B 1 3 ? 9.727 3.875 11.195 1 93.81 3 ILE B CA 1
ATOM 3496 C C . ILE B 1 3 ? 9.977 3.166 9.867 1 93.81 3 ILE B C 1
ATOM 3498 O O . ILE B 1 3 ? 10.992 3.398 9.211 1 93.81 3 ILE B O 1
ATOM 3502 N N . GLU B 1 4 ? 9.133 2.252 9.523 1 93.88 4 GLU B N 1
ATOM 3503 C CA . GLU B 1 4 ? 9.227 1.531 8.258 1 93.88 4 GLU B CA 1
ATOM 3504 C C . GLU B 1 4 ? 8.008 1.8 7.379 1 93.88 4 GLU B C 1
ATOM 3506 O O . GLU B 1 4 ? 6.871 1.686 7.836 1 93.88 4 GLU B O 1
ATOM 3511 N N . ILE B 1 5 ? 8.25 2.076 6.148 1 95.56 5 ILE B N 1
ATOM 3512 C CA . ILE B 1 5 ? 7.16 2.326 5.219 1 95.56 5 ILE B CA 1
ATOM 3513 C C . ILE B 1 5 ? 6.617 1.001 4.688 1 95.56 5 ILE B C 1
ATOM 3515 O O . ILE B 1 5 ? 7.359 0.209 4.102 1 95.56 5 ILE B O 1
ATOM 3519 N N . ILE B 1 6 ? 5.348 0.76 4.887 1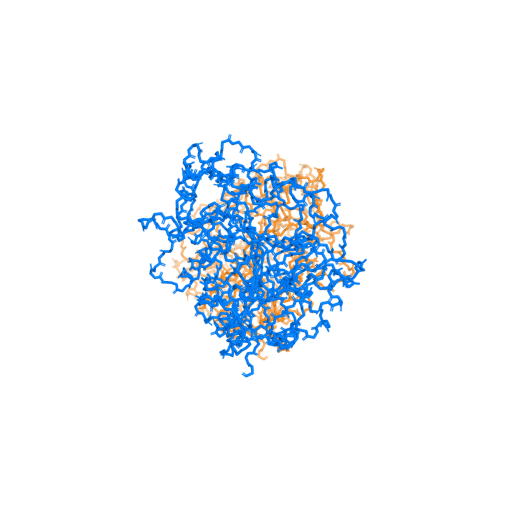 94.56 6 ILE B N 1
ATOM 3520 C CA . ILE B 1 6 ? 4.688 -0.468 4.461 1 94.56 6 ILE B CA 1
ATOM 3521 C C . ILE B 1 6 ? 4.207 -0.322 3.02 1 94.56 6 ILE B C 1
ATOM 3523 O O . ILE B 1 6 ? 4.352 -1.244 2.215 1 94.56 6 ILE B O 1
ATOM 3527 N N . SER B 1 7 ? 3.633 0.811 2.74 1 94.56 7 SER B N 1
ATOM 3528 C CA . SER B 1 7 ? 3.109 1.009 1.393 1 94.56 7 SER B CA 1
ATOM 3529 C C . SER B 1 7 ? 2.988 2.492 1.059 1 94.56 7 SER B C 1
ATOM 3531 O O . SER B 1 7 ? 2.949 3.334 1.958 1 94.56 7 SER B O 1
ATOM 3533 N N . LYS B 1 8 ? 3.08 2.834 -0.157 1 94.88 8 LYS B N 1
ATOM 3534 C CA . LYS B 1 8 ? 2.795 4.145 -0.739 1 94.88 8 LYS B CA 1
ATOM 3535 C C . LYS B 1 8 ? 1.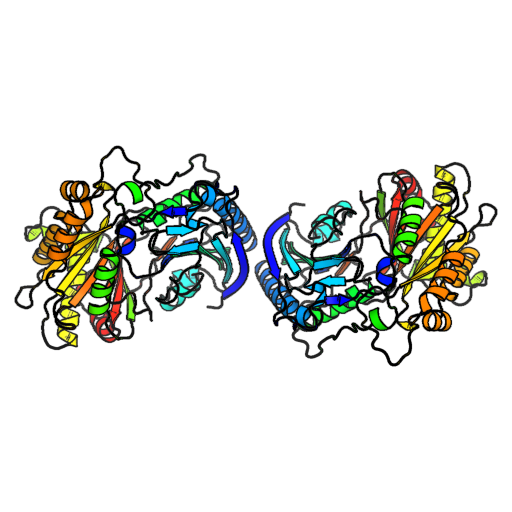801 4.027 -1.892 1 94.88 8 LYS B C 1
ATOM 3537 O O . LYS B 1 8 ? 2.016 3.254 -2.828 1 94.88 8 LYS B O 1
ATOM 3542 N N . GLU B 1 9 ? 0.678 4.773 -1.773 1 95.75 9 GLU B N 1
ATOM 3543 C CA . GLU B 1 9 ? -0.383 4.707 -2.773 1 95.75 9 GLU B CA 1
ATOM 3544 C C . GLU B 1 9 ? -0.898 6.098 -3.127 1 95.75 9 GLU B C 1
ATOM 3546 O O . GLU B 1 9 ? -0.641 7.062 -2.402 1 95.75 9 GLU B O 1
ATOM 3551 N N . SER B 1 10 ? -1.509 6.184 -4.262 1 96.69 10 SER B N 1
ATOM 3552 C CA . SER B 1 10 ? -2.307 7.352 -4.617 1 96.69 10 SER B CA 1
ATOM 3553 C C . SER B 1 10 ? -3.795 7.09 -4.41 1 96.69 10 SER B C 1
ATOM 3555 O O . SER B 1 10 ? -4.379 6.238 -5.086 1 96.69 10 SER B O 1
ATOM 3557 N N . ILE B 1 11 ? -4.367 7.762 -3.479 1 98.12 11 ILE B N 1
ATOM 3558 C CA . ILE B 1 11 ? -5.789 7.586 -3.211 1 98.12 11 ILE B CA 1
ATOM 3559 C C . ILE B 1 11 ? -6.598 8.586 -4.039 1 98.12 11 ILE B C 1
ATOM 3561 O O . ILE B 1 11 ? -6.617 9.781 -3.736 1 98.12 11 ILE B O 1
ATOM 3565 N N . LYS B 1 12 ? -7.281 8.117 -5.027 1 98 12 LYS B N 1
ATOM 3566 C CA . LYS B 1 12 ? -8.086 8.945 -5.93 1 98 12 LYS B CA 1
ATOM 3567 C C . LYS B 1 12 ? -9.508 9.094 -5.414 1 98 12 LYS B C 1
ATOM 3569 O O . LYS B 1 12 ? -9.969 8.289 -4.605 1 98 12 LYS B O 1
ATOM 3574 N N . PRO B 1 13 ? -10.156 10.234 -5.797 1 98.25 13 PRO B N 1
ATOM 3575 C CA . PRO B 1 13 ? -11.586 10.297 -5.465 1 98.25 13 PRO B CA 1
ATOM 3576 C C . PRO B 1 13 ? -12.367 9.094 -5.984 1 98.25 13 PRO B C 1
ATOM 3578 O O . PRO B 1 13 ? -12.078 8.586 -7.074 1 98.25 13 PRO B O 1
ATOM 3581 N N . SER B 1 14 ? -13.32 8.633 -5.207 1 97.12 14 SER B N 1
ATOM 3582 C CA . SER B 1 14 ? -14.102 7.449 -5.566 1 97.12 14 SER B CA 1
ATOM 3583 C C . SER B 1 14 ? -14.906 7.688 -6.84 1 97.12 14 SER B C 1
ATOM 3585 O O . SER B 1 14 ? -15.312 6.734 -7.512 1 97.12 14 SER B O 1
ATOM 3587 N N . SER B 1 15 ? -15.211 8.922 -7.109 1 97.12 15 SER B N 1
ATOM 3588 C CA . SER B 1 15 ? -15.82 9.336 -8.375 1 97.12 15 SER B CA 1
ATOM 3589 C C . SER B 1 15 ? -14.984 10.406 -9.062 1 97.12 15 SER B C 1
ATOM 3591 O O . SER B 1 15 ? -14.461 11.312 -8.414 1 97.12 15 SER B O 1
ATOM 3593 N N . PRO B 1 16 ? -14.852 10.344 -10.336 1 96.94 16 PRO B N 1
ATOM 3594 C CA . PRO B 1 16 ? -13.992 11.297 -11.039 1 96.94 16 PRO B CA 1
ATOM 3595 C C . PRO B 1 16 ? -14.5 12.734 -10.945 1 96.94 16 PRO B C 1
ATOM 3597 O O . PRO B 1 16 ? -15.711 12.969 -10.969 1 96.94 16 PRO B O 1
ATOM 3600 N N . THR B 1 17 ? -13.57 13.625 -10.836 1 97.81 17 THR B N 1
ATOM 3601 C CA . THR B 1 17 ? -13.914 15.039 -10.891 1 97.81 17 THR B CA 1
ATOM 3602 C C . THR B 1 17 ? -14.492 15.398 -12.258 1 97.81 17 THR B C 1
ATOM 3604 O O . THR B 1 17 ? -13.891 15.094 -13.289 1 97.81 17 THR B O 1
ATOM 3607 N N . PRO B 1 18 ? -15.625 16 -12.328 1 96.56 18 PRO B N 1
ATOM 3608 C CA . PRO B 1 18 ? -16.234 16.391 -13.602 1 96.56 18 PRO B CA 1
ATOM 3609 C C . PRO B 1 18 ? -15.32 17.281 -14.445 1 96.56 18 PRO B C 1
ATOM 3611 O O . PRO B 1 18 ? -14.539 18.062 -13.891 1 96.56 18 PRO B O 1
ATOM 3614 N N . PRO B 1 19 ? -15.469 17.234 -15.711 1 95.19 19 PRO B N 1
ATOM 3615 C CA . PRO B 1 19 ? -14.586 17.984 -16.609 1 95.19 19 PRO B CA 1
ATOM 3616 C C . PRO B 1 19 ? -14.656 19.484 -16.391 1 95.19 19 PRO B C 1
ATOM 3618 O O . PRO B 1 19 ? -13.656 20.188 -16.562 1 95.19 19 PRO B O 1
ATOM 3621 N N . ASP B 1 20 ? -15.758 20.016 -16.016 1 95.44 20 ASP B N 1
ATOM 3622 C CA . ASP B 1 20 ? -15.93 21.469 -15.852 1 95.44 20 ASP B CA 1
ATOM 3623 C C . ASP B 1 20 ? -15.281 21.953 -14.555 1 95.44 20 ASP B C 1
ATOM 3625 O O . ASP B 1 20 ? -15.141 23.156 -14.344 1 95.44 20 ASP B O 1
ATOM 3629 N N . LEU B 1 21 ? -14.844 21.016 -13.766 1 96.06 21 LEU B N 1
ATOM 3630 C CA . LEU B 1 21 ? -14.234 21.359 -12.492 1 96.06 21 LEU B CA 1
ATOM 3631 C C . LEU B 1 21 ? -12.75 21 -12.477 1 96.06 21 LEU B C 1
ATOM 3633 O O . LEU B 1 21 ? -12.125 20.969 -11.414 1 96.06 21 LEU B O 1
ATOM 3637 N N . LYS B 1 22 ? -12.203 20.859 -13.547 1 95.81 22 LYS B N 1
ATOM 3638 C CA . LYS B 1 22 ? -10.836 20.359 -13.648 1 95.81 22 LYS B CA 1
ATOM 3639 C C . LYS B 1 22 ? -9.82 21.438 -13.266 1 95.81 22 LYS B C 1
ATOM 3641 O O . LYS B 1 22 ? -8.664 21.125 -12.969 1 95.81 22 LYS B O 1
ATOM 3646 N N . THR B 1 23 ? -10.25 22.672 -13.32 1 96.5 23 THR B N 1
ATOM 3647 C CA . THR B 1 23 ? -9.398 23.766 -12.875 1 96.5 23 THR B CA 1
ATOM 3648 C C . THR B 1 23 ? -10.047 24.516 -11.719 1 96.5 23 THR B C 1
ATOM 3650 O O . THR B 1 23 ? -11.141 25.078 -11.867 1 96.5 23 THR B O 1
ATOM 3653 N N . PHE B 1 24 ? -9.422 24.562 -10.633 1 96.81 24 PHE B N 1
ATOM 3654 C CA . PHE B 1 24 ? -9.891 25.328 -9.477 1 96.81 24 PHE B CA 1
ATOM 3655 C C . PHE B 1 24 ? -9.062 26.594 -9.297 1 96.81 24 PHE B C 1
ATOM 3657 O O . PHE B 1 24 ? -7.855 26.516 -9.078 1 96.81 24 PHE B O 1
ATOM 3664 N N . LYS B 1 25 ? -9.719 27.688 -9.336 1 94.81 25 LYS B N 1
ATOM 3665 C CA . LYS B 1 25 ? -9.031 28.969 -9.156 1 94.81 25 LYS B CA 1
ATOM 3666 C C . LYS B 1 25 ? -8.781 29.25 -7.676 1 94.81 25 LYS B C 1
ATOM 3668 O O . LYS B 1 25 ? -9.617 28.938 -6.828 1 94.81 25 LYS B O 1
ATOM 3673 N N . LEU B 1 26 ? -7.656 29.844 -7.406 1 94.12 26 LEU B N 1
ATOM 3674 C CA . LEU B 1 26 ? -7.309 30.219 -6.039 1 94.12 26 LEU B CA 1
ATOM 3675 C C . LEU B 1 26 ? -7.695 31.672 -5.762 1 94.12 26 LEU B C 1
ATOM 3677 O O . LEU B 1 26 ? -7.918 32.438 -6.695 1 94.12 26 LEU B O 1
ATOM 3681 N N . SER B 1 27 ? -7.832 31.984 -4.512 1 94.31 27 SER B N 1
ATOM 3682 C CA . SER B 1 27 ? -8.164 33.344 -4.094 1 94.31 27 SER B CA 1
ATOM 3683 C C . SER B 1 27 ? -6.906 34.188 -3.918 1 94.31 27 SER B C 1
ATOM 3685 O O . SER B 1 27 ? -5.801 33.656 -3.828 1 94.31 27 SER B O 1
ATOM 3687 N N . ILE B 1 28 ? -7.113 35.469 -3.869 1 94.38 28 ILE B N 1
ATOM 3688 C CA . ILE B 1 28 ? -5.988 36.375 -3.672 1 94.38 28 ILE B CA 1
ATOM 3689 C C . ILE B 1 28 ? -5.363 36.125 -2.299 1 94.38 28 ILE B C 1
ATOM 3691 O O . ILE B 1 28 ? -4.156 36.312 -2.119 1 94.38 28 ILE B O 1
ATOM 3695 N N . LEU B 1 29 ? -6.125 35.688 -1.339 1 94.12 29 LEU B N 1
ATOM 3696 C CA . LEU B 1 29 ? -5.648 35.438 0.017 1 94.12 29 LEU B CA 1
ATOM 3697 C C . LEU B 1 29 ? -4.676 34.281 0.044 1 94.12 29 LEU B C 1
ATOM 3699 O O . LEU B 1 29 ? -3.854 34.156 0.958 1 94.12 29 LEU B O 1
ATOM 3703 N N . ASP B 1 30 ? -4.781 33.438 -0.945 1 91.88 30 ASP B N 1
ATOM 3704 C CA . ASP B 1 30 ? -3.924 32.25 -1.032 1 91.88 30 ASP B CA 1
ATOM 3705 C C . ASP B 1 30 ? -2.484 32.625 -1.362 1 91.88 30 ASP B C 1
ATOM 3707 O O . ASP B 1 30 ? -1.563 31.828 -1.18 1 91.88 30 ASP B O 1
ATOM 3711 N N . GLN B 1 31 ? -2.303 33.781 -1.796 1 88.38 31 GLN B N 1
ATOM 3712 C CA . GLN B 1 31 ? -0.983 34.25 -2.18 1 88.38 31 GLN B CA 1
ATOM 3713 C C . GLN B 1 31 ? -0.226 34.812 -0.972 1 88.38 31 GLN B C 1
ATOM 3715 O O . GLN B 1 31 ? 0.975 35.062 -1.055 1 88.38 31 GLN B O 1
ATOM 3720 N N . LEU B 1 32 ? -0.865 34.906 0.135 1 86.69 32 LEU B N 1
ATOM 3721 C CA . LEU B 1 32 ? -0.309 35.531 1.33 1 86.69 32 LEU B CA 1
ATOM 3722 C C . LEU B 1 32 ? 0.807 34.688 1.923 1 86.69 32 LEU B C 1
ATOM 3724 O O . LEU B 1 32 ? 1.702 35.219 2.594 1 86.69 32 LEU B O 1
ATOM 3728 N N . PHE B 1 33 ? 0.783 33.438 1.67 1 82.75 33 PHE B N 1
ATOM 3729 C CA . PHE B 1 33 ? 1.694 32.531 2.381 1 82.75 33 PHE B CA 1
ATOM 3730 C C . PHE B 1 33 ? 2.73 31.953 1.429 1 82.75 33 PHE B C 1
ATOM 3732 O O . PHE B 1 33 ? 2.398 31.562 0.309 1 82.75 33 PHE B O 1
ATOM 3739 N N . VAL B 1 34 ? 3.922 31.938 1.985 1 74.75 34 VAL B N 1
ATOM 3740 C CA . VAL B 1 34 ? 5.039 31.469 1.176 1 74.75 34 VAL B CA 1
ATOM 3741 C C . VAL B 1 34 ? 5.367 30.016 1.547 1 74.75 34 VAL B C 1
ATOM 3743 O O . VAL B 1 34 ? 5.996 29.297 0.769 1 74.75 34 VAL B O 1
ATOM 3746 N N . ILE B 1 35 ? 4.914 29.625 2.771 1 72.44 35 ILE B N 1
ATOM 3747 C CA . ILE B 1 35 ? 5.16 28.25 3.209 1 72.44 35 ILE B CA 1
ATOM 3748 C C . ILE B 1 35 ? 4.352 27.281 2.348 1 72.44 35 ILE B C 1
ATOM 3750 O O . ILE B 1 35 ? 3.137 27.438 2.195 1 72.44 35 ILE B O 1
ATOM 3754 N N . PRO B 1 36 ? 4.992 26.266 1.954 1 80.75 36 PRO B N 1
ATOM 3755 C CA . PRO B 1 36 ? 4.316 25.469 0.925 1 80.75 36 PRO B CA 1
ATOM 3756 C C . PRO B 1 36 ? 3.258 24.531 1.503 1 80.75 36 PRO B C 1
ATOM 3758 O O . PRO B 1 36 ? 2.178 24.375 0.926 1 80.75 36 PRO B O 1
ATOM 3761 N N . TYR B 1 37 ? 3.559 23.938 2.672 1 90.5 37 TYR B N 1
ATOM 3762 C CA . TYR B 1 37 ? 2.617 22.953 3.188 1 90.5 37 TYR B CA 1
ATOM 3763 C C . TYR B 1 37 ? 2.314 23.203 4.66 1 90.5 37 TYR B C 1
ATOM 3765 O O . TYR B 1 37 ? 3.178 23.672 5.406 1 90.5 37 TYR B O 1
ATOM 3773 N N . VAL B 1 38 ? 1.129 22.906 5.051 1 92.12 38 VAL B N 1
ATOM 3774 C CA . VAL B 1 38 ? 0.68 22.969 6.438 1 92.12 38 VAL B CA 1
ATOM 3775 C C . VAL B 1 38 ? 0.678 21.562 7.031 1 92.12 38 VAL B C 1
ATOM 3777 O O . VAL B 1 38 ? -0.122 20.703 6.633 1 92.12 38 VAL B O 1
ATOM 3780 N N . PRO B 1 39 ? 1.547 21.344 7.992 1 94.38 39 PRO B N 1
ATOM 3781 C CA . PRO B 1 39 ? 1.573 20.016 8.625 1 94.38 39 PRO B CA 1
ATOM 3782 C C . PRO B 1 39 ? 0.641 19.922 9.828 1 94.38 39 PRO B C 1
ATOM 3784 O O . PRO B 1 39 ? 0.405 20.922 10.516 1 94.38 39 PRO B O 1
ATOM 3787 N N . ILE B 1 40 ? 0.102 18.797 10.062 1 96.88 40 ILE B N 1
ATOM 3788 C CA . ILE B 1 40 ? -0.643 18.484 11.281 1 96.88 40 ILE B CA 1
ATOM 3789 C C . ILE B 1 40 ? -0.519 17 11.602 1 96.88 40 ILE B C 1
ATOM 3791 O O . ILE B 1 40 ? -0.42 16.172 10.695 1 96.88 40 ILE B O 1
ATOM 3795 N N . VAL B 1 41 ? -0.411 16.641 12.844 1 97.94 41 VAL B N 1
ATOM 3796 C CA . VAL B 1 41 ? -0.39 15.242 13.273 1 97.94 41 VAL B CA 1
ATOM 3797 C C . VAL B 1 41 ? -1.447 15.008 14.352 1 97.94 41 VAL B C 1
ATOM 3799 O O . VAL B 1 41 ? -1.53 15.773 15.312 1 97.94 41 VAL B O 1
ATOM 3802 N N . LEU B 1 42 ? -2.309 14.062 14.203 1 98.38 42 LEU B N 1
ATOM 3803 C CA . LEU B 1 42 ? -3.293 13.633 15.188 1 98.38 42 LEU B CA 1
ATOM 3804 C C . LEU B 1 42 ? -2.871 12.312 15.836 1 98.38 42 LEU B C 1
ATOM 3806 O O . LEU B 1 42 ? -2.414 11.398 15.148 1 98.38 42 LEU B O 1
ATOM 3810 N N . TYR B 1 43 ? -2.982 12.188 17.156 1 97.94 43 TYR B N 1
ATOM 3811 C CA . TYR B 1 43 ? -2.514 11.031 17.906 1 97.94 43 TYR B CA 1
ATOM 3812 C C . TYR B 1 43 ? -3.682 10.266 18.516 1 97.94 43 TYR B C 1
ATOM 3814 O O . TYR B 1 43 ? -4.43 10.812 19.328 1 97.94 43 TYR B O 1
ATOM 3822 N N . TYR B 1 44 ? -3.814 9.039 18.141 1 97 44 TYR B N 1
ATOM 3823 C CA . TYR B 1 44 ? -4.879 8.172 18.641 1 97 44 TYR B CA 1
ATOM 3824 C C . TYR B 1 44 ? -4.301 6.973 19.391 1 97 44 TYR B C 1
ATOM 3826 O O . TYR B 1 44 ? -4.145 5.895 18.797 1 97 44 TYR B O 1
ATOM 3834 N N . PRO B 1 45 ? -4.031 7.129 20.641 1 94.81 45 PRO B N 1
ATOM 3835 C CA . PRO B 1 45 ? -3.596 5.945 21.391 1 94.81 45 PRO B CA 1
ATOM 3836 C C . PRO B 1 45 ? -4.672 4.867 21.469 1 94.81 45 PRO B C 1
ATOM 3838 O O . PRO B 1 45 ? -5.863 5.168 21.344 1 94.81 45 PRO B O 1
ATOM 3841 N N . ASP B 1 46 ? -4.234 3.656 21.516 1 87.06 46 ASP B N 1
ATOM 3842 C CA . ASP B 1 46 ? -5.207 2.576 21.672 1 87.06 46 ASP B CA 1
ATOM 3843 C C . ASP B 1 46 ? -5.703 2.482 23.109 1 87.06 46 ASP B C 1
ATOM 3845 O O . ASP B 1 46 ? -4.906 2.322 24.031 1 87.06 46 ASP B O 1
ATOM 3849 N N . ARG B 1 47 ? -6.961 2.627 23.312 1 79.31 47 ARG B N 1
ATOM 3850 C CA . ARG B 1 47 ? -7.543 2.566 24.641 1 79.31 47 ARG B CA 1
ATOM 3851 C C . ARG B 1 47 ? -8.352 1.288 24.828 1 79.31 47 ARG B C 1
ATOM 3853 O O . ARG B 1 47 ? -8.812 0.991 25.938 1 79.31 47 ARG B O 1
ATOM 3860 N N . ASN B 1 48 ? -8.453 0.526 23.797 1 80.69 48 ASN B N 1
ATOM 3861 C CA . ASN B 1 48 ? -9.367 -0.609 23.844 1 80.69 48 ASN B CA 1
ATOM 3862 C C . ASN B 1 48 ? -8.625 -1.937 23.75 1 80.69 48 ASN B C 1
ATOM 3864 O O . ASN B 1 48 ? -9.242 -2.992 23.594 1 80.69 48 ASN B O 1
ATOM 3868 N N . GLY B 1 49 ? -7.367 -1.918 23.891 1 81.25 49 GLY B N 1
ATOM 3869 C CA . GLY B 1 49 ? -6.609 -3.156 23.812 1 81.25 49 GLY B CA 1
ATOM 3870 C C . GLY B 1 49 ? -6.477 -3.689 22.391 1 81.25 49 GLY B C 1
ATOM 3871 O O . GLY B 1 49 ? -6.309 -4.895 22.188 1 81.25 49 GLY B O 1
ATOM 3872 N N . ASN B 1 50 ? -6.664 -2.812 21.469 1 80.12 50 ASN B N 1
ATOM 3873 C CA . ASN B 1 50 ? -6.531 -3.211 20.078 1 80.12 50 ASN B CA 1
ATOM 3874 C C . ASN B 1 50 ? -5.07 -3.426 19.688 1 80.12 50 ASN B C 1
ATOM 3876 O O . ASN B 1 50 ? -4.172 -2.871 20.328 1 80.12 50 ASN B O 1
ATOM 3880 N N . ASN B 1 51 ? -4.918 -4.395 18.797 1 87.69 51 ASN B N 1
ATOM 3881 C CA . ASN B 1 51 ? -3.576 -4.691 18.312 1 87.69 51 ASN B CA 1
ATOM 3882 C C . ASN B 1 51 ? -3.367 -4.184 16.891 1 87.69 51 ASN B C 1
ATOM 3884 O O . ASN B 1 51 ? -4.168 -3.395 16.375 1 87.69 51 ASN B O 1
ATOM 3888 N N . VAL B 1 52 ? -2.287 -4.543 16.297 1 91.69 52 VAL B N 1
ATOM 3889 C CA . VAL B 1 52 ? -1.877 -4.074 14.984 1 91.69 52 VAL B CA 1
ATOM 3890 C C . VAL B 1 52 ? -2.9 -4.512 13.938 1 91.69 52 VAL B C 1
ATOM 3892 O O . VAL B 1 52 ? -3.16 -3.787 12.977 1 91.69 52 VAL B O 1
ATOM 3895 N N . PHE B 1 53 ? -3.541 -5.664 14.141 1 90.81 53 PHE B N 1
ATOM 3896 C CA . PHE B 1 53 ? -4.547 -6.16 13.203 1 90.81 53 PHE B CA 1
ATOM 3897 C C . PHE B 1 53 ? -5.715 -5.188 13.102 1 90.81 53 PHE B C 1
ATOM 3899 O O . PHE B 1 53 ? -6.121 -4.816 12 1 90.81 53 PHE B O 1
ATOM 3906 N N . GLN B 1 54 ? -6.234 -4.77 14.234 1 91.75 54 GLN B N 1
ATOM 3907 C CA . GLN B 1 54 ? -7.348 -3.826 14.25 1 91.75 54 GLN B CA 1
ATOM 3908 C C . GLN B 1 54 ? -6.93 -2.471 13.688 1 91.75 54 GLN B C 1
ATOM 3910 O O . GLN B 1 54 ? -7.73 -1.785 13.047 1 91.75 54 GLN B O 1
ATOM 3915 N N . ALA B 1 55 ? -5.684 -2.088 13.984 1 94.12 55 ALA B N 1
ATOM 3916 C CA . ALA B 1 55 ? -5.18 -0.832 13.445 1 94.12 55 ALA B CA 1
ATOM 3917 C C . ALA B 1 55 ? -5.152 -0.864 11.922 1 94.12 55 ALA B C 1
ATOM 3919 O O . ALA B 1 55 ? -5.449 0.14 11.266 1 94.12 55 ALA B O 1
ATOM 3920 N N . LEU B 1 56 ? -4.805 -1.983 11.352 1 94.12 56 LEU B N 1
ATOM 3921 C CA . LEU B 1 56 ? -4.793 -2.137 9.898 1 94.12 56 LEU B CA 1
ATOM 3922 C C . LEU B 1 56 ? -6.207 -2.057 9.328 1 94.12 56 LEU B C 1
ATOM 3924 O O . LEU B 1 56 ? -6.418 -1.469 8.266 1 94.12 56 LEU B O 1
ATOM 3928 N N . GLU B 1 57 ? -7.141 -2.627 10.008 1 92.25 57 GLU B N 1
ATOM 3929 C CA . GLU B 1 57 ? -8.531 -2.498 9.594 1 92.25 57 GLU B CA 1
ATOM 3930 C C . GLU B 1 57 ? -8.961 -1.034 9.547 1 92.25 57 GLU B C 1
ATOM 3932 O O . GLU B 1 57 ? -9.656 -0.614 8.617 1 92.25 57 GLU B O 1
ATOM 3937 N N . ARG B 1 58 ? -8.555 -0.339 10.562 1 94.44 58 ARG B N 1
ATOM 3938 C CA . ARG B 1 58 ? -8.867 1.086 10.617 1 94.44 58 ARG B CA 1
ATOM 3939 C C . ARG B 1 58 ? -8.227 1.83 9.453 1 94.44 58 ARG B C 1
ATOM 3941 O O . ARG B 1 58 ? -8.82 2.756 8.891 1 94.44 58 ARG B O 1
ATOM 3948 N N . SER B 1 59 ? -7.008 1.406 9.133 1 95.12 59 SER B N 1
ATOM 3949 C CA . SER B 1 59 ? -6.324 2.031 8 1 95.12 59 SER B CA 1
ATOM 3950 C C . SER B 1 59 ? -7.102 1.835 6.707 1 95.12 59 SER B C 1
ATOM 3952 O O . SER B 1 59 ? -7.109 2.715 5.844 1 95.12 59 SER B O 1
ATOM 3954 N N . VAL B 1 60 ? -7.75 0.701 6.535 1 94.5 60 VAL B N 1
ATOM 3955 C CA . VAL B 1 60 ? -8.562 0.431 5.352 1 94.5 60 VAL B CA 1
ATOM 3956 C C . VAL B 1 60 ? -9.75 1.395 5.309 1 94.5 60 VAL B C 1
ATOM 3958 O O . VAL B 1 60 ? -10.07 1.946 4.254 1 94.5 60 VAL B O 1
ATOM 3961 N N . VAL B 1 61 ? -10.359 1.572 6.477 1 95.75 61 VAL B N 1
ATOM 3962 C CA . VAL B 1 61 ? -11.484 2.494 6.582 1 95.75 61 VAL B CA 1
ATOM 3963 C C . VAL B 1 61 ? -11.031 3.91 6.246 1 95.75 61 VAL B C 1
ATOM 3965 O O . VAL B 1 61 ? -11.734 4.645 5.547 1 95.75 61 VAL B O 1
ATOM 3968 N N . LEU B 1 62 ? -9.859 4.312 6.742 1 97.81 62 LEU B N 1
ATOM 3969 C CA . LEU B 1 62 ? -9.32 5.641 6.488 1 97.81 62 LEU B CA 1
ATOM 3970 C C . LEU B 1 62 ? -9.109 5.863 4.992 1 97.81 62 LEU B C 1
ATOM 3972 O O . LEU B 1 62 ? -9.461 6.918 4.461 1 97.81 62 LEU B O 1
ATOM 3976 N N . LYS B 1 63 ? -8.578 4.887 4.309 1 96.62 63 LYS B N 1
ATOM 3977 C CA . LYS B 1 63 ? -8.312 5.004 2.881 1 96.62 63 LYS B CA 1
ATOM 3978 C C . LYS B 1 63 ? -9.602 5.137 2.086 1 96.62 63 LYS B C 1
ATOM 3980 O O . LYS B 1 63 ? -9.727 6.012 1.229 1 96.62 63 LYS B O 1
ATOM 3985 N N . LYS B 1 64 ? -10.516 4.242 2.377 1 95.56 64 LYS B N 1
ATOM 3986 C CA . LYS B 1 64 ? -11.797 4.25 1.676 1 95.56 64 LYS B CA 1
ATOM 3987 C C . LYS B 1 64 ? -12.531 5.57 1.893 1 95.56 64 LYS B C 1
ATOM 3989 O O . LYS B 1 64 ? -13.055 6.16 0.944 1 95.56 64 LYS B O 1
ATOM 3994 N N . SER B 1 65 ? -12.602 5.973 3.152 1 97.5 65 SER B N 1
ATOM 3995 C CA . SER B 1 65 ? -13.312 7.207 3.477 1 97.5 65 SER B CA 1
ATOM 3996 C C . SER B 1 65 ? -12.602 8.422 2.883 1 97.5 65 SER B C 1
ATOM 3998 O O . SER B 1 65 ? -13.258 9.398 2.502 1 97.5 65 SER B O 1
ATOM 4000 N N . LEU B 1 66 ? -11.258 8.414 2.828 1 98.25 66 LEU B N 1
ATOM 4001 C CA . LEU B 1 66 ? -10.523 9.5 2.178 1 98.25 66 LEU B CA 1
ATOM 4002 C C . LEU B 1 66 ? -10.93 9.625 0.713 1 98.25 66 LEU B C 1
ATOM 4004 O O . LEU B 1 66 ? -11.203 10.727 0.232 1 98.25 66 LEU B O 1
ATOM 4008 N N . SER B 1 67 ? -10.945 8.477 0.022 1 97.75 67 SER B N 1
ATOM 4009 C CA . SER B 1 67 ? -11.344 8.445 -1.381 1 97.75 67 SER B CA 1
ATOM 4010 C C . SER B 1 67 ? -12.727 9.047 -1.574 1 97.75 67 SER B C 1
ATOM 4012 O O . SER B 1 67 ? -12.953 9.812 -2.518 1 97.75 67 SER B O 1
ATOM 4014 N N . GLU B 1 68 ? -13.633 8.742 -0.707 1 96.75 68 GLU B N 1
ATOM 4015 C CA . GLU B 1 68 ? -15 9.258 -0.769 1 96.75 68 GLU B CA 1
ATOM 4016 C C . GLU B 1 68 ? -15.039 10.75 -0.454 1 96.75 68 GLU B C 1
ATOM 4018 O O . GLU B 1 68 ? -15.773 11.508 -1.094 1 96.75 68 GLU B O 1
ATOM 4023 N N . THR B 1 69 ? -14.273 11.172 0.533 1 97.5 69 THR B N 1
ATOM 4024 C CA . THR B 1 69 ? -14.242 12.57 0.954 1 97.5 69 THR B CA 1
ATOM 4025 C C . THR B 1 69 ? -13.688 13.461 -0.156 1 97.5 69 THR B C 1
ATOM 4027 O O . THR B 1 69 ? -14.148 14.586 -0.352 1 97.5 69 THR B O 1
ATOM 4030 N N . LEU B 1 70 ? -12.727 12.938 -0.902 1 98.12 70 LEU B N 1
ATOM 4031 C CA . LEU B 1 70 ? -12.031 13.711 -1.929 1 98.12 70 LEU B CA 1
ATOM 4032 C C . LEU B 1 70 ? -12.977 14.062 -3.074 1 98.12 70 LEU B C 1
ATOM 4034 O O . LEU B 1 70 ? -12.68 14.953 -3.875 1 98.12 70 LEU B O 1
ATOM 4038 N N . VAL B 1 71 ? -14.102 13.375 -3.156 1 96.94 71 VAL B N 1
ATOM 4039 C CA . VAL B 1 71 ? -15.086 13.727 -4.18 1 96.94 71 VAL B CA 1
ATOM 4040 C C . VAL B 1 71 ? -15.586 15.148 -3.947 1 96.94 71 VAL B C 1
ATOM 4042 O O . VAL B 1 71 ? -15.672 15.938 -4.887 1 96.94 71 VAL B O 1
ATOM 4045 N N . GLN B 1 72 ? -15.945 15.445 -2.664 1 95.88 72 GLN B N 1
ATOM 4046 C CA . GLN B 1 72 ? -16.422 16.781 -2.322 1 95.88 72 GLN B CA 1
ATOM 4047 C C . GLN B 1 72 ? -15.258 17.766 -2.229 1 95.88 72 GLN B C 1
ATOM 4049 O O . GLN B 1 72 ? -15.43 18.969 -2.469 1 95.88 72 GLN B O 1
ATOM 4054 N N . PHE B 1 73 ? -14.086 17.297 -1.882 1 98 73 PHE B N 1
ATOM 4055 C CA . PHE B 1 73 ? -12.875 18.094 -1.745 1 98 73 PHE B CA 1
ATOM 4056 C C . PHE B 1 73 ? -11.93 17.859 -2.916 1 98 73 PHE B C 1
ATOM 4058 O O . PHE B 1 73 ? -10.719 17.703 -2.723 1 98 73 PHE B O 1
ATOM 4065 N N . TYR B 1 74 ? -12.445 17.828 -4.117 1 97.81 74 TYR B N 1
ATOM 4066 C CA . TYR B 1 74 ? -11.758 17.344 -5.316 1 97.81 74 TYR B CA 1
ATOM 4067 C C . TYR B 1 74 ? -10.492 18.156 -5.574 1 97.81 74 TYR B C 1
ATOM 4069 O O . TYR B 1 74 ? -9.508 17.625 -6.09 1 97.81 74 TYR B O 1
ATOM 4077 N N . PRO B 1 75 ? -10.352 19.469 -5.223 1 97.81 75 PRO B N 1
ATOM 4078 C CA . PRO B 1 75 ? -9.086 20.156 -5.465 1 97.81 75 PRO B CA 1
ATOM 4079 C C . PRO B 1 75 ? -7.918 19.547 -4.688 1 97.81 75 PRO B C 1
ATOM 4081 O O . PRO B 1 75 ? -6.766 19.656 -5.117 1 97.81 75 PRO B O 1
ATOM 4084 N N . LEU B 1 76 ? -8.227 18.922 -3.555 1 98.25 76 LEU B N 1
ATOM 4085 C CA . LEU B 1 76 ? -7.176 18.328 -2.738 1 98.25 76 LEU B CA 1
ATOM 4086 C C . LEU B 1 76 ? -6.621 17.062 -3.398 1 98.25 76 LEU B C 1
ATOM 4088 O O . LEU B 1 76 ? -5.559 16.578 -3.012 1 98.25 76 LEU B O 1
ATOM 4092 N N . ALA B 1 77 ? -7.34 16.531 -4.367 1 98.38 77 ALA B N 1
ATOM 4093 C CA . ALA B 1 77 ? -6.902 15.336 -5.09 1 98.38 77 ALA B CA 1
ATOM 4094 C C . ALA B 1 77 ? -6.121 15.711 -6.348 1 98.38 77 ALA B C 1
ATOM 4096 O O . ALA B 1 77 ? -5.855 14.859 -7.195 1 98.38 77 ALA B O 1
ATOM 4097 N N . GLY B 1 78 ? -5.797 17.016 -6.492 1 97.81 78 GLY B N 1
ATOM 4098 C CA . GLY B 1 78 ? -5.121 17.484 -7.691 1 97.81 78 GLY B CA 1
ATOM 4099 C C . GLY B 1 78 ? -3.664 17.844 -7.453 1 97.81 78 GLY B C 1
ATOM 4100 O O . GLY B 1 78 ? -3.061 17.391 -6.48 1 97.81 78 GLY B O 1
ATOM 4101 N N . THR B 1 79 ? -3.098 18.594 -8.406 1 96.56 79 THR B N 1
ATOM 4102 C CA . THR B 1 79 ? -1.732 19.094 -8.359 1 96.56 79 THR B CA 1
ATOM 4103 C C . THR B 1 79 ? -1.715 20.609 -8.539 1 96.56 79 THR B C 1
ATOM 4105 O O . THR B 1 79 ? -2.607 21.172 -9.18 1 96.56 79 THR B O 1
ATOM 4108 N N . ILE B 1 80 ? -0.725 21.203 -7.914 1 93.5 80 ILE B N 1
ATOM 4109 C CA . ILE B 1 80 ? -0.561 22.641 -8.078 1 93.5 80 ILE B CA 1
ATOM 4110 C C . ILE B 1 80 ? -0.202 22.969 -9.523 1 93.5 80 ILE B C 1
ATOM 4112 O O . ILE B 1 80 ? 0.781 22.438 -10.055 1 93.5 80 ILE B O 1
ATOM 4116 N N . LYS B 1 81 ? -1.016 23.734 -10.156 1 91.81 81 LYS B N 1
ATOM 4117 C CA . LYS B 1 81 ? -0.722 24.172 -11.523 1 91.81 81 LYS B CA 1
ATOM 4118 C C . LYS B 1 81 ? 0.115 25.438 -11.523 1 91.81 81 LYS B C 1
ATOM 4120 O O . LYS B 1 81 ? 1.103 25.547 -12.258 1 91.81 81 LYS B O 1
ATOM 4125 N N . SER B 1 82 ? -0.367 26.391 -10.75 1 86.81 82 SER B N 1
ATOM 4126 C CA . SER B 1 82 ? 0.284 27.688 -10.578 1 86.81 82 SER B CA 1
ATOM 4127 C C . SER B 1 82 ? -0.153 28.344 -9.281 1 86.81 82 SER B C 1
ATOM 4129 O O . SER B 1 82 ? -0.787 27.719 -8.43 1 86.81 82 SER B O 1
ATOM 4131 N N . ASP B 1 83 ? 0.238 29.578 -9.109 1 83.94 83 ASP B N 1
ATOM 4132 C CA . ASP B 1 83 ? -0.192 30.344 -7.938 1 83.94 83 ASP B CA 1
ATOM 4133 C C . ASP B 1 83 ? -1.65 30.766 -8.07 1 83.94 83 ASP B C 1
ATOM 4135 O O . ASP B 1 83 ? -2.234 31.297 -7.121 1 83.94 83 ASP B O 1
ATOM 4139 N N . PHE B 1 84 ? -2.215 30.344 -9.227 1 89.06 84 PHE B N 1
ATOM 4140 C CA . PHE B 1 84 ? -3.562 30.859 -9.469 1 89.06 84 PHE B CA 1
ATOM 4141 C C . PHE B 1 84 ? -4.566 29.703 -9.516 1 89.06 84 PHE B C 1
ATOM 4143 O O . PHE B 1 84 ? -5.777 29.938 -9.484 1 89.06 84 PHE B O 1
ATOM 4150 N N . SER B 1 85 ? -3.943 28.531 -9.594 1 93.44 85 SER B N 1
ATOM 4151 C CA . SER B 1 85 ? -4.941 27.484 -9.805 1 93.44 85 SER B CA 1
ATOM 4152 C C . SER B 1 85 ? -4.395 26.109 -9.438 1 93.44 85 SER B C 1
ATOM 4154 O O . SER B 1 85 ? -3.18 25.922 -9.32 1 93.44 85 SER B O 1
ATOM 4156 N N . ILE B 1 86 ? -5.273 25.219 -9.195 1 95.5 86 ILE B N 1
ATOM 4157 C CA . ILE B 1 86 ? -5.027 23.797 -8.977 1 95.5 86 ILE B CA 1
ATOM 4158 C C . ILE B 1 86 ? -5.559 23 -10.164 1 95.5 86 ILE B C 1
ATOM 4160 O O . ILE B 1 86 ? -6.652 23.266 -10.664 1 95.5 86 ILE B O 1
ATOM 4164 N N . ASP B 1 87 ? -4.711 22.156 -10.695 1 97.44 87 ASP B N 1
ATOM 4165 C CA . ASP B 1 87 ? -5.18 21.172 -11.664 1 97.44 87 ASP B CA 1
ATOM 4166 C C . ASP B 1 87 ? -5.879 20 -10.969 1 97.44 87 ASP B C 1
ATOM 4168 O O . ASP B 1 87 ? -5.23 19.156 -10.352 1 97.44 87 ASP B O 1
ATOM 4172 N N . CYS B 1 88 ? -7.188 20.016 -11.094 1 98.06 88 CYS B N 1
ATOM 4173 C CA . CYS B 1 88 ? -7.973 18.938 -10.484 1 98.06 88 CYS B CA 1
ATOM 4174 C C . CYS B 1 88 ? -7.977 17.703 -11.359 1 98.06 88 CYS B C 1
ATOM 4176 O O . CYS B 1 88 ? -9.023 17.281 -11.852 1 98.06 88 CYS B O 1
ATOM 4178 N N . ASN B 1 89 ? -6.859 16.984 -11.438 1 97.38 89 ASN B N 1
ATOM 4179 C CA . ASN B 1 89 ? -6.605 15.898 -12.367 1 97.38 89 ASN B CA 1
ATOM 4180 C C . ASN B 1 89 ? -6.793 14.539 -11.703 1 97.38 89 ASN B C 1
ATOM 4182 O O . ASN B 1 89 ? -6.484 13.5 -12.297 1 97.38 89 ASN B O 1
ATOM 4186 N N . ASP B 1 90 ? -7.199 14.484 -10.5 1 97.81 90 ASP B N 1
ATOM 4187 C CA . ASP B 1 90 ? -7.523 13.273 -9.75 1 97.81 90 ASP B CA 1
ATOM 4188 C C . ASP B 1 90 ? -6.301 12.367 -9.609 1 97.81 90 ASP B C 1
ATOM 4190 O O . ASP B 1 90 ? -6.426 11.141 -9.625 1 97.81 90 ASP B O 1
ATOM 4194 N N . VAL B 1 91 ? -5.074 12.938 -9.648 1 96.88 91 VAL B N 1
ATOM 4195 C CA . VAL B 1 91 ? -3.885 12.141 -9.359 1 96.88 91 VAL B CA 1
ATOM 4196 C C . VAL B 1 91 ? -4.027 11.484 -7.984 1 96.88 91 VAL B C 1
ATOM 4198 O O . VAL B 1 91 ? -3.506 10.391 -7.758 1 96.88 91 VAL B O 1
ATOM 4201 N N . GLY B 1 92 ? -4.773 12.18 -7.055 1 97.56 92 GLY B N 1
ATOM 4202 C CA . GLY B 1 92 ? -5.082 11.617 -5.75 1 97.56 92 GLY B CA 1
ATOM 4203 C C . GLY B 1 92 ? -4.121 12.07 -4.664 1 97.56 92 GLY B C 1
ATOM 4204 O O . GLY B 1 92 ? -3.086 12.672 -4.957 1 97.56 92 GLY B O 1
ATOM 4205 N N . ALA B 1 93 ? -4.441 11.828 -3.414 1 98.19 93 ALA B N 1
ATOM 4206 C CA . ALA B 1 93 ? -3.584 12.109 -2.266 1 98.19 93 ALA B CA 1
ATOM 4207 C C . ALA B 1 93 ? -2.469 11.07 -2.15 1 98.19 93 ALA B C 1
ATOM 4209 O O . ALA B 1 93 ? -2.707 9.875 -2.322 1 98.19 93 ALA B O 1
ATOM 4210 N N . ASN B 1 94 ? -1.245 11.562 -1.994 1 97.69 94 ASN B N 1
ATOM 4211 C CA . ASN B 1 94 ? -0.186 10.641 -1.606 1 97.69 94 ASN B CA 1
ATOM 4212 C C . ASN B 1 94 ? -0.458 10.016 -0.24 1 97.69 94 ASN B C 1
ATOM 4214 O O . ASN B 1 94 ? -0.612 10.734 0.752 1 97.69 94 ASN B O 1
ATOM 4218 N N . TYR B 1 95 ? -0.619 8.766 -0.17 1 97.81 95 TYR B N 1
ATOM 4219 C CA . TYR B 1 95 ? -0.992 8.055 1.05 1 97.81 95 TYR B CA 1
ATOM 4220 C C . TYR B 1 95 ? 0.076 7.043 1.44 1 97.81 95 TYR B C 1
ATOM 4222 O O . TYR B 1 95 ? 0.297 6.059 0.729 1 97.81 95 TYR B O 1
ATOM 4230 N N . VAL B 1 96 ? 0.681 7.23 2.539 1 97.75 96 VAL B N 1
ATOM 4231 C CA . VAL B 1 96 ? 1.756 6.375 3.033 1 97.75 96 VAL B CA 1
ATOM 4232 C C . VAL B 1 96 ? 1.291 5.633 4.281 1 97.75 96 VAL B C 1
ATOM 4234 O O . VAL B 1 96 ? 0.722 6.234 5.195 1 97.75 96 VAL B O 1
ATOM 4237 N N . LEU B 1 97 ? 1.411 4.359 4.277 1 97.31 97 LEU B N 1
ATOM 4238 C CA . LEU B 1 97 ? 1.211 3.545 5.473 1 97.31 97 LEU B CA 1
ATOM 4239 C C . LEU B 1 97 ? 2.547 3.145 6.086 1 97.31 97 LEU B C 1
ATOM 4241 O O . LEU B 1 97 ? 3.398 2.566 5.41 1 97.31 97 LEU B O 1
ATOM 4245 N N . ALA B 1 98 ? 2.754 3.482 7.363 1 97.44 98 ALA B N 1
ATOM 4246 C CA . ALA B 1 98 ? 4.035 3.234 8.023 1 97.44 98 ALA B CA 1
ATOM 4247 C C . ALA B 1 98 ? 3.844 2.436 9.305 1 97.44 98 ALA B C 1
ATOM 4249 O O . ALA B 1 98 ? 2.768 2.463 9.906 1 97.44 98 ALA B O 1
ATOM 4250 N N . LEU B 1 99 ? 4.871 1.708 9.711 1 95.38 99 LEU B N 1
ATOM 4251 C CA . LEU B 1 99 ? 4.953 0.953 10.953 1 95.38 99 LEU B CA 1
ATOM 4252 C C . LEU B 1 99 ? 5.977 1.576 11.898 1 95.38 99 LEU B C 1
ATOM 4254 O O . LEU B 1 99 ? 7.09 1.902 11.484 1 95.38 99 LEU B O 1
ATOM 4258 N N . VAL B 1 100 ? 5.566 1.83 13.117 1 96.06 100 VAL B N 1
ATOM 4259 C CA . VAL B 1 100 ? 6.449 2.447 14.102 1 96.06 100 VAL B CA 1
ATOM 4260 C C . VAL B 1 100 ? 6.852 1.416 15.156 1 96.06 100 VAL B C 1
ATOM 4262 O O . VAL B 1 100 ? 5.992 0.829 15.812 1 96.06 100 VAL B O 1
ATOM 4265 N N . HIS B 1 101 ? 8.18 1.244 15.336 1 93.06 101 HIS B N 1
ATOM 4266 C CA . HIS B 1 101 ? 8.719 0.258 16.266 1 93.06 101 HIS B CA 1
ATOM 4267 C C . HIS B 1 101 ? 8.773 0.809 17.688 1 93.06 101 HIS B C 1
ATOM 4269 O O . HIS B 1 101 ? 9.836 0.831 18.297 1 93.06 101 HIS B O 1
ATOM 4275 N N . SER B 1 102 ? 7.773 1.31 18.188 1 93.38 102 SER B N 1
ATOM 4276 C CA . SER B 1 102 ? 7.609 1.826 19.547 1 93.38 102 SER B CA 1
ATOM 4277 C C . SER B 1 102 ? 6.137 1.857 19.938 1 93.38 102 SER B C 1
ATOM 4279 O O . SER B 1 102 ? 5.258 1.564 19.125 1 93.38 102 SER B O 1
ATOM 4281 N N . ARG B 1 103 ? 5.953 2.053 21.188 1 93.31 103 ARG B N 1
ATOM 4282 C CA . ARG B 1 103 ? 4.594 2.248 21.688 1 93.31 103 ARG B CA 1
ATOM 4283 C C . ARG B 1 103 ? 4.215 3.727 21.672 1 93.31 103 ARG B C 1
ATOM 4285 O O . ARG B 1 103 ? 5.016 4.578 22.062 1 93.31 103 ARG B O 1
ATOM 4292 N N . LEU B 1 104 ? 3.033 4.094 21.203 1 95.75 104 LEU B N 1
ATOM 4293 C CA . LEU B 1 104 ? 2.59 5.48 21.125 1 95.75 104 LEU B CA 1
ATOM 4294 C C . LEU B 1 104 ? 2.545 6.105 22.516 1 95.75 104 LEU B C 1
ATOM 4296 O O . LEU B 1 104 ? 2.932 7.262 22.703 1 95.75 104 LEU B O 1
ATOM 4300 N N . ASP B 1 105 ? 2.164 5.332 23.5 1 93.5 105 ASP B N 1
ATOM 4301 C CA . ASP B 1 105 ? 2.094 5.828 24.859 1 93.5 105 ASP B CA 1
ATOM 4302 C C . ASP B 1 105 ? 3.473 6.254 25.359 1 93.5 105 ASP B C 1
ATOM 4304 O O . ASP B 1 105 ? 3.596 7.242 26.094 1 93.5 105 ASP B O 1
ATOM 4308 N N . ASP B 1 106 ? 4.449 5.465 25.031 1 93.69 106 ASP B N 1
ATOM 4309 C CA . ASP B 1 106 ? 5.812 5.82 25.406 1 93.69 106 ASP B CA 1
ATOM 4310 C C . ASP B 1 106 ? 6.211 7.172 24.828 1 93.69 106 ASP B C 1
ATOM 4312 O O . ASP B 1 106 ? 6.828 7.992 25.516 1 93.69 106 ASP B O 1
ATOM 4316 N N . PHE B 1 107 ? 5.91 7.41 23.625 1 95.38 107 PHE B N 1
ATOM 4317 C CA . PHE B 1 107 ? 6.207 8.688 22.969 1 95.38 107 PHE B CA 1
ATOM 4318 C C . PHE B 1 107 ? 5.445 9.82 23.641 1 95.38 107 PHE B C 1
ATOM 4320 O O . PHE B 1 107 ? 6.012 10.891 23.891 1 95.38 107 PHE B O 1
ATOM 4327 N N . LEU B 1 108 ? 4.168 9.594 23.953 1 95.62 108 LEU B N 1
ATOM 4328 C CA . LEU B 1 108 ? 3.32 10.633 24.516 1 95.62 108 LEU B CA 1
ATOM 4329 C C . LEU B 1 108 ? 3.729 10.953 25.938 1 95.62 108 LEU B C 1
ATOM 4331 O O . LEU B 1 108 ? 3.531 12.078 26.422 1 95.62 108 LEU B O 1
ATOM 4335 N N . HIS B 1 109 ? 4.34 10.023 26.656 1 94.62 109 HIS B N 1
ATOM 4336 C CA . HIS B 1 109 ? 4.809 10.258 28.016 1 94.62 109 HIS B CA 1
ATOM 4337 C C . HIS B 1 109 ? 6.027 11.18 28.016 1 94.62 109 HIS B C 1
ATOM 4339 O O . HIS B 1 109 ? 6.211 11.969 28.953 1 94.62 109 HIS B O 1
ATOM 4345 N N . HIS B 1 110 ? 6.824 11.047 27 1 92.62 110 HIS B N 1
ATOM 4346 C CA . HIS B 1 110 ? 8.008 11.891 26.844 1 92.62 110 HIS B CA 1
ATOM 4347 C C . HIS B 1 110 ? 8.18 12.32 25.391 1 92.62 110 HIS B C 1
ATOM 4349 O O . HIS B 1 110 ? 9.156 11.938 24.734 1 92.62 110 HIS B O 1
ATOM 4355 N N . PRO B 1 111 ? 7.312 13.258 25.094 1 92 111 PRO B N 1
ATOM 4356 C CA . PRO B 1 111 ? 7.355 13.609 23.672 1 92 111 PRO B CA 1
ATOM 4357 C C . PRO B 1 111 ? 8.656 14.305 23.281 1 92 111 PRO B C 1
ATOM 4359 O O . PRO B 1 111 ? 9.141 15.18 24.016 1 92 111 PRO B O 1
ATOM 4362 N N . ASP B 1 112 ? 9.258 13.836 22.219 1 91.12 112 ASP B N 1
ATOM 4363 C CA . ASP B 1 112 ? 10.383 14.5 21.562 1 91.12 112 ASP B CA 1
ATOM 4364 C C . ASP B 1 112 ? 9.938 15.219 20.297 1 91.12 112 ASP B C 1
ATOM 4366 O O . ASP B 1 112 ? 9.68 14.578 19.281 1 91.12 112 ASP B O 1
ATOM 4370 N N . HIS B 1 113 ? 9.922 16.547 20.391 1 88.56 113 HIS B N 1
ATOM 4371 C CA . HIS B 1 113 ? 9.422 17.344 19.281 1 88.56 113 HIS B CA 1
ATOM 4372 C C . HIS B 1 113 ? 10.227 17.078 18 1 88.56 113 HIS B C 1
ATOM 4374 O O . HIS B 1 113 ? 9.703 17.219 16.891 1 88.56 113 HIS B O 1
ATOM 4380 N N . ARG B 1 114 ? 11.523 16.703 18.156 1 89.38 114 ARG B N 1
ATOM 4381 C CA . ARG B 1 114 ? 12.422 16.484 17.031 1 89.38 114 ARG B CA 1
ATOM 4382 C C . ARG B 1 114 ? 12 15.266 16.219 1 89.38 114 ARG B C 1
ATOM 4384 O O . ARG B 1 114 ? 12.43 15.094 15.07 1 89.38 114 ARG B O 1
ATOM 4391 N N . LEU B 1 115 ? 11.086 14.414 16.766 1 92.38 115 LEU B N 1
ATOM 4392 C CA . LEU B 1 115 ? 10.688 13.172 16.109 1 92.38 115 LEU B CA 1
ATOM 4393 C C . LEU B 1 115 ? 9.32 13.312 15.445 1 92.38 115 LEU B C 1
ATOM 4395 O O . LEU B 1 115 ? 8.914 12.453 14.664 1 92.38 115 LEU B O 1
ATOM 4399 N N . ILE B 1 116 ? 8.633 14.398 15.633 1 93.38 116 ILE B N 1
ATOM 4400 C CA . ILE B 1 116 ? 7.258 14.562 15.18 1 93.38 116 ILE B CA 1
ATOM 4401 C C . ILE B 1 116 ? 7.219 14.578 13.648 1 93.38 116 ILE B C 1
ATOM 4403 O O . ILE B 1 116 ? 6.277 14.055 13.047 1 93.38 116 ILE B O 1
ATOM 4407 N N . HIS B 1 117 ? 8.281 15.109 13.023 1 91.88 117 HIS B N 1
ATOM 4408 C CA . HIS B 1 117 ? 8.32 15.188 11.57 1 91.88 117 HIS B CA 1
ATOM 4409 C C . HIS B 1 117 ? 8.32 13.797 10.938 1 91.88 117 HIS B C 1
ATOM 4411 O O . HIS B 1 117 ? 7.945 13.641 9.773 1 91.88 117 HIS B O 1
ATOM 4417 N N . LYS B 1 118 ? 8.711 12.742 11.695 1 94.88 118 LYS B N 1
ATOM 4418 C CA . LYS B 1 118 ? 8.766 11.383 11.172 1 94.88 118 LYS B CA 1
ATOM 4419 C C . LYS B 1 118 ? 7.359 10.82 10.961 1 94.88 118 LYS B C 1
ATOM 4421 O O . LYS B 1 118 ? 7.18 9.836 10.242 1 94.88 118 LYS B O 1
ATOM 4426 N N . PHE B 1 119 ? 6.355 11.461 11.648 1 97.19 119 PHE B N 1
ATOM 4427 C CA . PHE B 1 119 ? 4.977 11.008 11.508 1 97.19 119 PHE B CA 1
ATOM 4428 C C . PHE B 1 119 ? 4.305 11.695 10.32 1 97.19 119 PHE B C 1
ATOM 4430 O O . PHE B 1 119 ? 3.117 11.484 10.07 1 97.19 119 PHE B O 1
ATOM 4437 N N . LEU B 1 120 ? 5.074 12.547 9.609 1 96.31 120 LEU B N 1
ATOM 4438 C CA . LEU B 1 120 ? 4.594 13.242 8.414 1 96.31 120 LEU B CA 1
ATOM 4439 C C . LEU B 1 120 ? 5.113 12.57 7.148 1 96.31 120 LEU B C 1
ATOM 4441 O O . LEU B 1 120 ? 6.137 11.883 7.18 1 96.31 120 LEU B O 1
ATOM 4445 N N . PRO B 1 121 ? 4.348 12.711 6.027 1 95.31 121 PRO B N 1
ATOM 4446 C CA . PRO B 1 121 ? 4.836 12.133 4.773 1 95.31 121 PRO B CA 1
ATOM 4447 C C . PRO B 1 121 ? 6.215 12.664 4.375 1 95.31 121 PRO B C 1
ATOM 4449 O O . PRO B 1 121 ? 6.98 11.961 3.717 1 95.31 121 PRO B O 1
ATOM 4452 N N . PHE B 1 122 ? 6.488 13.859 4.719 1 90 122 PHE B N 1
ATOM 4453 C CA . PHE B 1 122 ? 7.797 14.469 4.527 1 90 122 PHE B CA 1
ATOM 4454 C C . PHE B 1 122 ? 7.973 15.68 5.438 1 90 122 PHE B C 1
ATOM 4456 O O . PHE B 1 122 ? 7.008 16.172 6.027 1 90 122 PHE B O 1
ATOM 4463 N N . ARG B 1 123 ? 9.172 16.078 5.555 1 84.44 123 ARG B N 1
ATOM 4464 C CA . ARG B 1 123 ? 9.453 17.297 6.297 1 84.44 123 ARG B CA 1
ATOM 4465 C C . ARG B 1 123 ? 9.211 18.547 5.438 1 84.44 123 ARG B C 1
ATOM 4467 O O . ARG B 1 123 ? 9.844 18.703 4.395 1 84.44 123 ARG B O 1
ATOM 4474 N N . PRO B 1 124 ? 8.281 19.328 5.875 1 79.19 124 PRO B N 1
ATOM 4475 C CA . PRO B 1 124 ? 8.016 20.531 5.07 1 79.19 124 PRO B CA 1
ATOM 4476 C C . PRO B 1 124 ? 9.258 21.391 4.875 1 79.19 124 PRO B C 1
ATOM 4478 O O . PRO B 1 124 ? 10.07 21.531 5.797 1 79.19 124 PRO B O 1
ATOM 4481 N N . SER B 1 125 ? 9.5 21.75 3.6 1 75.12 125 SER B N 1
ATOM 4482 C CA . SER B 1 125 ? 10.594 22.641 3.227 1 75.12 125 SER B CA 1
ATOM 4483 C C . SER B 1 125 ? 10.156 23.656 2.174 1 75.12 125 SER B C 1
ATOM 4485 O O . SER B 1 125 ? 9.062 23.531 1.616 1 75.12 125 SER B O 1
ATOM 4487 N N . PHE B 1 126 ? 10.875 24.688 2.045 1 67.31 126 PHE B N 1
ATOM 4488 C CA . PHE B 1 126 ? 10.555 25.766 1.102 1 67.31 126 PHE B CA 1
ATOM 4489 C C . PHE B 1 126 ? 10.602 25.25 -0.332 1 67.31 126 PHE B C 1
ATOM 4491 O O . PHE B 1 126 ? 9.992 25.828 -1.229 1 67.31 126 PHE B O 1
ATOM 4498 N N . ASP B 1 127 ? 11.203 24.109 -0.574 1 61.41 127 ASP B N 1
ATOM 4499 C CA . ASP B 1 127 ? 11.469 23.656 -1.937 1 61.41 127 ASP B CA 1
ATOM 4500 C C . ASP B 1 127 ? 10.25 22.953 -2.525 1 61.41 127 ASP B C 1
ATOM 4502 O O . ASP B 1 127 ? 10.086 22.891 -3.746 1 61.41 127 ASP B O 1
ATOM 4506 N N . GLU B 1 128 ? 9.305 22.562 -1.845 1 59 128 GLU B N 1
ATOM 4507 C CA . GLU B 1 128 ? 8.328 21.578 -2.311 1 59 128 GLU B CA 1
ATOM 4508 C C . GLU B 1 128 ? 7.148 22.266 -3 1 59 128 GLU B C 1
ATOM 4510 O O . GLU B 1 128 ? 6.215 21.594 -3.449 1 59 128 GLU B O 1
ATOM 4515 N N . SER B 1 129 ? 7.062 23.547 -3.316 1 61.38 129 SER B N 1
ATOM 4516 C CA . SER B 1 129 ? 5.816 24.172 -3.754 1 61.38 129 SER B CA 1
ATOM 4517 C C . SER B 1 129 ? 5.812 24.406 -5.258 1 61.38 129 SER B C 1
ATOM 4519 O O . SER B 1 129 ? 4.984 25.156 -5.773 1 61.38 129 SER B O 1
ATOM 4521 N N . SER B 1 130 ? 6.5 23.5 -5.945 1 66.44 130 SER B N 1
ATOM 4522 C CA . SER B 1 130 ? 6.602 23.844 -7.359 1 66.44 130 SER B CA 1
ATOM 4523 C C . SER B 1 130 ? 5.488 23.203 -8.172 1 66.44 130 SER B C 1
ATOM 4525 O O . SER B 1 130 ? 4.707 22.406 -7.641 1 66.44 130 SER B O 1
ATOM 4527 N N . GLY B 1 131 ? 5.297 23.734 -9.297 1 75.75 131 GLY B N 1
ATOM 4528 C CA . GLY B 1 131 ? 4.367 23.188 -10.273 1 75.75 131 GLY B CA 1
ATOM 4529 C C . GLY B 1 131 ? 4.441 21.672 -10.398 1 75.75 131 GLY B C 1
ATOM 4530 O O . GLY B 1 131 ? 5.531 21.094 -10.391 1 75.75 131 GLY B O 1
ATOM 4531 N N . GLY B 1 132 ? 3.119 21.094 -10.266 1 86.94 132 GLY B N 1
ATOM 4532 C CA . GLY B 1 132 ? 3.037 19.656 -10.414 1 86.94 132 GLY B CA 1
ATOM 4533 C C . GLY B 1 132 ? 3.008 18.922 -9.086 1 86.94 132 GLY B C 1
ATOM 4534 O O . GLY B 1 132 ? 2.732 17.719 -9.039 1 86.94 132 GLY B O 1
ATOM 4535 N N . ALA B 1 133 ? 3.27 19.672 -7.992 1 91.69 133 ALA B N 1
ATOM 4536 C CA . ALA B 1 133 ? 3.277 19.047 -6.672 1 91.69 133 ALA B CA 1
ATOM 4537 C C . ALA B 1 133 ? 1.867 18.641 -6.25 1 91.69 133 ALA B C 1
ATOM 4539 O O . ALA B 1 133 ? 0.902 19.359 -6.516 1 91.69 133 ALA B O 1
ATOM 4540 N N . ARG B 1 134 ? 1.751 17.531 -5.617 1 94.75 134 ARG B N 1
ATOM 4541 C CA . ARG B 1 134 ? 0.465 17.078 -5.09 1 94.75 134 ARG B CA 1
ATOM 4542 C C . ARG B 1 134 ? -0.019 18 -3.975 1 94.75 134 ARG B C 1
ATOM 4544 O O . ARG B 1 134 ? 0.785 18.531 -3.199 1 94.75 134 ARG B O 1
ATOM 4551 N N . VAL B 1 135 ? -1.262 18.141 -3.836 1 96.38 135 VAL B N 1
ATOM 4552 C CA . VAL B 1 135 ? -1.858 19.062 -2.879 1 96.38 135 VAL B CA 1
ATOM 4553 C C . VAL B 1 135 ? -1.918 18.422 -1.498 1 96.38 135 VAL B C 1
ATOM 4555 O O . VAL B 1 135 ? -1.667 19.078 -0.486 1 96.38 135 VAL B O 1
ATOM 4558 N N . LEU B 1 136 ? -2.25 17.125 -1.492 1 97.88 136 LEU B N 1
ATOM 4559 C CA . LEU B 1 136 ? -2.508 16.453 -0.221 1 97.88 136 LEU B CA 1
ATOM 4560 C C . LEU B 1 136 ? -1.594 15.25 -0.046 1 97.88 136 LEU B C 1
ATOM 4562 O O . LEU B 1 136 ? -1.483 14.406 -0.945 1 97.88 136 LEU B O 1
ATOM 4566 N N . HIS B 1 137 ? -0.906 15.195 1.086 1 97.94 137 HIS B N 1
ATOM 4567 C CA . HIS B 1 137 ? -0.085 14.062 1.5 1 97.94 137 HIS B CA 1
ATOM 4568 C C . HIS B 1 137 ? -0.489 13.562 2.885 1 97.94 137 HIS B C 1
ATOM 4570 O O . HIS B 1 137 ? -0.679 14.359 3.805 1 97.94 137 HIS B O 1
ATOM 4576 N N . VAL B 1 138 ? -0.677 12.273 3.025 1 98.56 138 VAL B N 1
ATOM 4577 C CA . VAL B 1 138 ? -1.103 11.664 4.281 1 98.56 138 VAL B CA 1
ATOM 4578 C C . VAL B 1 138 ? -0.152 10.531 4.652 1 98.56 138 VAL B C 1
ATOM 4580 O O . VAL B 1 138 ? 0.286 9.766 3.787 1 98.56 138 VAL B O 1
ATOM 4583 N N . GLN B 1 139 ? 0.244 10.461 5.812 1 98.5 139 GLN B N 1
ATOM 4584 C CA . GLN B 1 139 ? 0.946 9.305 6.352 1 98.5 139 GLN B CA 1
ATOM 4585 C C . GLN B 1 139 ? 0.235 8.75 7.586 1 98.5 139 GLN B C 1
ATOM 4587 O O . GLN B 1 139 ? -0.003 9.484 8.547 1 98.5 139 GLN B O 1
ATOM 4592 N N . VAL B 1 140 ? -0.192 7.547 7.539 1 98.5 140 VAL B N 1
ATOM 4593 C CA . VAL B 1 140 ? -0.769 6.844 8.68 1 98.5 140 VAL B CA 1
ATOM 4594 C C . VAL B 1 140 ? 0.296 5.969 9.336 1 98.5 140 VAL B C 1
ATOM 4596 O O . VAL B 1 140 ? 0.898 5.113 8.688 1 98.5 140 VAL B O 1
ATOM 4599 N N . ASN B 1 141 ? 0.545 6.188 10.633 1 98.25 141 ASN B N 1
ATOM 4600 C CA . ASN B 1 141 ? 1.565 5.473 11.391 1 98.25 141 ASN B CA 1
ATOM 4601 C C . ASN B 1 141 ? 0.943 4.492 12.383 1 98.25 141 ASN B C 1
ATOM 4603 O O . ASN B 1 141 ? 0.238 4.902 13.305 1 98.25 141 ASN B O 1
ATOM 4607 N N . ILE B 1 142 ? 1.21 3.285 12.188 1 96.88 142 ILE B N 1
ATOM 4608 C CA . ILE B 1 142 ? 0.7 2.25 13.078 1 96.88 142 ILE B CA 1
ATOM 4609 C C . ILE B 1 142 ? 1.786 1.847 14.07 1 96.88 142 ILE B C 1
ATOM 4611 O O . ILE B 1 142 ? 2.861 1.391 13.68 1 96.88 142 ILE B O 1
ATOM 4615 N N . PHE B 1 143 ? 1.487 1.976 15.312 1 96.12 143 PHE B N 1
ATOM 4616 C CA . PHE B 1 143 ? 2.42 1.634 16.375 1 96.12 143 PHE B CA 1
ATOM 4617 C C . PHE B 1 143 ? 2.254 0.178 16.797 1 96.12 143 PHE B C 1
ATOM 4619 O O . PHE B 1 143 ? 1.2 -0.422 16.578 1 96.12 143 PHE B O 1
ATOM 4626 N N . ARG B 1 144 ? 3.223 -0.382 17.453 1 91.31 144 ARG B N 1
ATOM 4627 C CA . ARG B 1 144 ? 3.236 -1.771 17.891 1 91.31 144 ARG B CA 1
ATOM 4628 C C . ARG B 1 144 ? 2.057 -2.061 18.812 1 91.31 144 ARG B C 1
ATOM 4630 O O . ARG B 1 144 ? 1.555 -3.186 18.859 1 91.31 144 ARG B O 1
ATOM 4637 N N . CYS B 1 145 ? 1.619 -1.081 19.516 1 92.12 145 CYS B N 1
ATOM 4638 C CA . CYS B 1 145 ? 0.563 -1.252 20.516 1 92.12 145 CYS B CA 1
ATOM 4639 C C . CYS B 1 145 ? -0.813 -1.102 19.875 1 92.12 145 CYS B C 1
ATOM 4641 O O . CYS B 1 145 ? -1.832 -1.175 20.562 1 92.12 145 CYS B O 1
ATOM 4643 N N . GLY B 1 146 ? -0.833 -0.774 18.578 1 93.06 146 GLY B N 1
ATOM 4644 C CA . GLY B 1 146 ? -2.105 -0.57 17.906 1 93.06 146 GLY B CA 1
ATOM 4645 C C . GLY B 1 146 ? -2.514 0.889 17.844 1 93.06 146 GLY B C 1
ATOM 4646 O O . GLY B 1 146 ? -3.482 1.234 17.156 1 93.06 146 GLY B O 1
ATOM 4647 N N . GLY B 1 147 ? -1.784 1.797 18.531 1 96.25 147 GLY B N 1
ATOM 4648 C CA . GLY B 1 147 ? -2.021 3.225 18.391 1 96.25 147 GLY B CA 1
ATOM 4649 C C . GLY B 1 147 ? -1.749 3.734 16.984 1 96.25 147 GLY B C 1
ATOM 4650 O O . GLY B 1 147 ? -0.983 3.127 16.234 1 96.25 147 GLY B O 1
ATOM 4651 N N . ILE B 1 148 ? -2.391 4.812 16.625 1 97.75 148 ILE B N 1
ATOM 4652 C CA . ILE B 1 148 ? -2.273 5.355 15.281 1 97.75 148 ILE B CA 1
ATOM 4653 C C . ILE B 1 148 ? -2 6.855 15.344 1 97.75 148 ILE B C 1
ATOM 4655 O O . ILE B 1 148 ? -2.596 7.562 16.156 1 97.75 148 ILE B O 1
ATOM 4659 N N . THR B 1 149 ? -1.059 7.324 14.609 1 98.31 149 THR B N 1
ATOM 4660 C CA . THR B 1 149 ? -0.998 8.75 14.32 1 98.31 149 THR B CA 1
ATOM 4661 C C . THR B 1 149 ? -1.288 9.016 12.844 1 98.31 149 THR B C 1
ATOM 4663 O O . THR B 1 149 ? -0.955 8.195 11.984 1 98.31 149 THR B O 1
ATOM 4666 N N . ILE B 1 150 ? -1.926 10.07 12.57 1 98.75 150 ILE B N 1
ATOM 4667 C CA . ILE B 1 150 ? -2.242 10.5 11.219 1 98.75 150 ILE B CA 1
ATOM 4668 C C . ILE B 1 150 ? -1.578 11.852 10.938 1 98.75 150 ILE B C 1
ATOM 4670 O O . ILE B 1 150 ? -1.941 12.867 11.539 1 98.75 150 ILE B O 1
ATOM 4674 N N . GLY B 1 151 ? -0.553 11.844 10.094 1 98.38 151 GLY B N 1
ATOM 4675 C CA . GLY B 1 151 ? 0.141 13.055 9.695 1 98.38 151 GLY B CA 1
ATOM 4676 C C . GLY B 1 151 ? -0.25 13.539 8.305 1 98.38 151 GLY B C 1
ATOM 4677 O O . GLY B 1 151 ? -0.369 12.742 7.375 1 98.38 151 GLY B O 1
ATOM 4678 N N . LEU B 1 152 ? -0.478 14.812 8.195 1 98.12 152 LEU B N 1
ATOM 4679 C CA . LEU B 1 152 ? -0.838 15.406 6.914 1 98.12 152 LEU B CA 1
ATOM 4680 C C . LEU B 1 152 ? 0.096 16.562 6.566 1 98.12 152 LEU B C 1
ATOM 4682 O O . LEU B 1 152 ? 0.546 17.281 7.457 1 98.12 152 LEU B O 1
ATOM 4686 N N . CYS B 1 153 ? 0.402 16.688 5.352 1 95.88 153 CYS B N 1
ATOM 4687 C CA . CYS B 1 153 ? 0.925 17.891 4.723 1 95.88 153 CYS B CA 1
ATOM 4688 C C . CYS B 1 153 ? 0.038 18.328 3.564 1 95.88 153 CYS B C 1
ATOM 4690 O O . CYS B 1 153 ? -0.07 17.641 2.557 1 95.88 153 CYS B O 1
ATOM 4692 N N . VAL B 1 154 ? -0.617 19.422 3.73 1 96.19 154 VAL B N 1
ATOM 4693 C CA . VAL B 1 154 ? -1.516 19.938 2.707 1 96.19 154 VAL B CA 1
ATOM 4694 C C . VAL B 1 154 ? -0.983 21.281 2.178 1 96.19 154 VAL B C 1
ATOM 4696 O O . VAL B 1 154 ? -0.468 22.094 2.945 1 96.19 154 VAL B O 1
ATOM 4699 N N . SER B 1 155 ? -1.122 21.484 0.944 1 94.06 155 SER B N 1
ATOM 4700 C CA . SER B 1 155 ? -0.606 22.719 0.353 1 94.06 155 SER B CA 1
ATOM 4701 C C . SER B 1 155 ? -1.237 23.953 0.998 1 94.06 155 SER B C 1
ATOM 4703 O O . SER B 1 155 ? -2.463 24.047 1.077 1 94.06 155 SER B O 1
ATOM 4705 N N . HIS B 1 156 ? -0.4 24.797 1.422 1 92.62 156 HIS B N 1
ATOM 4706 C CA . HIS B 1 156 ? -0.864 26.031 2.053 1 92.62 156 HIS B CA 1
ATOM 4707 C C . HIS B 1 156 ? -1.543 26.938 1.039 1 92.62 156 HIS B C 1
ATOM 4709 O O . HIS B 1 156 ? -2.227 27.906 1.419 1 92.62 156 HIS B O 1
ATOM 4715 N N . LYS B 1 157 ? -1.445 26.641 -0.209 1 91.31 157 LYS B N 1
ATOM 4716 C CA . LYS B 1 157 ? -2.062 27.438 -1.264 1 91.31 157 LYS B CA 1
ATOM 4717 C C . LYS B 1 157 ? -3.582 27.312 -1.234 1 91.31 157 LYS B C 1
ATOM 4719 O O . LYS B 1 157 ? -4.293 28.141 -1.816 1 91.31 157 LYS B O 1
ATOM 4724 N N . ILE B 1 158 ? -4.016 26.312 -0.508 1 94.12 158 ILE B N 1
ATOM 4725 C CA . ILE B 1 158 ? -5.461 26.125 -0.621 1 94.12 158 ILE B CA 1
ATOM 4726 C C . ILE B 1 158 ? -6.062 25.906 0.765 1 94.12 158 ILE B C 1
ATOM 4728 O O . ILE B 1 158 ? -7.281 25.797 0.909 1 94.12 158 ILE B O 1
ATOM 4732 N N . VAL B 1 159 ? -5.188 25.812 1.781 1 95.44 159 VAL B N 1
ATOM 4733 C CA . VAL B 1 159 ? -5.809 25.578 3.082 1 95.44 159 VAL B CA 1
ATOM 4734 C C . VAL B 1 159 ? -5.121 26.438 4.141 1 95.44 159 VAL B C 1
ATOM 4736 O O . VAL B 1 159 ? -3.906 26.625 4.102 1 95.44 159 VAL B O 1
ATOM 4739 N N . ASP B 1 160 ? -5.875 26.969 5.031 1 95.44 160 ASP B N 1
ATOM 4740 C CA . ASP B 1 160 ? -5.453 27.422 6.352 1 95.44 160 ASP B CA 1
ATOM 4741 C C . ASP B 1 160 ? -5.895 26.438 7.438 1 95.44 160 ASP B C 1
ATOM 4743 O O . ASP B 1 160 ? -6.375 25.344 7.133 1 95.44 160 ASP B O 1
ATOM 4747 N N . ALA B 1 161 ? -5.699 26.719 8.641 1 95.69 161 ALA B N 1
ATOM 4748 C CA . ALA B 1 161 ? -6 25.781 9.719 1 95.69 161 ALA B CA 1
ATOM 4749 C C . ALA B 1 161 ? -7.488 25.453 9.758 1 95.69 161 ALA B C 1
ATOM 4751 O O . ALA B 1 161 ? -7.859 24.297 9.961 1 95.69 161 ALA B O 1
ATOM 4752 N N . ALA B 1 162 ? -8.328 26.438 9.586 1 95.88 162 ALA B N 1
ATOM 4753 C CA . ALA B 1 162 ? -9.766 26.203 9.625 1 95.88 162 ALA B CA 1
ATOM 4754 C C . ALA B 1 162 ? -10.211 25.328 8.453 1 95.88 162 ALA B C 1
ATOM 4756 O O . ALA B 1 162 ? -11.086 24.469 8.602 1 95.88 162 ALA B O 1
ATOM 4757 N N . ALA B 1 163 ? -9.703 25.625 7.297 1 96.75 163 ALA B N 1
ATOM 4758 C CA . ALA B 1 163 ? -9.992 24.781 6.137 1 96.75 163 ALA B CA 1
ATOM 4759 C C . ALA B 1 163 ? -9.508 23.344 6.363 1 96.75 163 ALA B C 1
ATOM 4761 O O . ALA B 1 163 ? -10.188 22.391 5.977 1 96.75 163 ALA B O 1
ATOM 4762 N N . LEU B 1 164 ? -8.32 23.25 6.91 1 97.31 164 LEU B N 1
ATOM 4763 C CA . LEU B 1 164 ? -7.789 21.938 7.254 1 97.31 164 LEU B CA 1
ATOM 4764 C C . LEU B 1 164 ? -8.734 21.203 8.195 1 97.31 164 LEU B C 1
ATOM 4766 O O . LEU B 1 164 ? -8.992 20.016 8.016 1 97.31 164 LEU B O 1
ATOM 4770 N N . TYR B 1 165 ? -9.258 21.906 9.164 1 96.69 165 TYR B N 1
ATOM 4771 C CA . TYR B 1 165 ? -10.234 21.328 10.078 1 96.69 165 TYR B CA 1
ATOM 4772 C C . TYR B 1 165 ? -11.469 20.859 9.32 1 96.69 165 TYR B C 1
ATOM 4774 O O . TYR B 1 165 ? -11.969 19.75 9.57 1 96.69 165 TYR B O 1
ATOM 4782 N N . THR B 1 166 ? -11.969 21.656 8.422 1 96.44 166 THR B N 1
ATOM 4783 C CA . THR B 1 166 ? -13.148 21.312 7.637 1 96.44 166 THR B CA 1
ATOM 4784 C C . THR B 1 166 ? -12.922 20.016 6.867 1 96.44 166 THR B C 1
ATOM 4786 O O . THR B 1 166 ? -13.797 19.141 6.828 1 96.44 166 THR B O 1
ATOM 4789 N N . PHE B 1 167 ? -11.797 19.922 6.305 1 97.81 167 PHE B N 1
ATOM 4790 C CA . PHE B 1 167 ? -11.445 18.719 5.562 1 97.81 167 PHE B CA 1
ATOM 4791 C C . PHE B 1 167 ? -11.391 17.516 6.492 1 97.81 167 PHE B C 1
ATOM 4793 O O . PHE B 1 167 ? -11.992 16.469 6.203 1 97.81 167 PHE B O 1
ATOM 4800 N N . LEU B 1 168 ? -10.672 17.609 7.605 1 98 168 LEU B N 1
ATOM 4801 C CA . LEU B 1 168 ? -10.516 16.516 8.562 1 98 168 LEU B CA 1
ATOM 4802 C C . LEU B 1 168 ? -11.867 16.094 9.125 1 98 168 LEU B C 1
ATOM 4804 O O . LEU B 1 168 ? -12.125 14.906 9.305 1 98 168 LEU B O 1
ATOM 4808 N N . LYS B 1 169 ? -12.703 17.078 9.383 1 96.19 169 LYS B N 1
ATOM 4809 C CA . LYS B 1 169 ? -14.055 16.797 9.859 1 96.19 169 LYS B CA 1
ATOM 4810 C C . LYS B 1 169 ? -14.836 15.984 8.828 1 96.19 169 LYS B C 1
ATOM 4812 O O . LYS B 1 169 ? -15.508 15.008 9.172 1 96.19 169 LYS B O 1
ATOM 4817 N N . GLY B 1 170 ? -14.773 16.422 7.598 1 96.5 170 GLY B N 1
ATOM 4818 C CA . GLY B 1 170 ? -15.422 15.664 6.531 1 96.5 170 GLY B CA 1
ATOM 4819 C C . GLY B 1 170 ? -14.914 14.242 6.41 1 96.5 170 GLY B C 1
ATOM 4820 O O . GLY B 1 170 ? -15.695 13.305 6.277 1 96.5 170 GLY B O 1
ATOM 4821 N N . TRP B 1 171 ? -13.617 14.109 6.445 1 97.81 171 TRP B N 1
ATOM 4822 C CA . TRP B 1 171 ? -12.977 12.797 6.348 1 97.81 171 TRP B CA 1
ATOM 4823 C C . TRP B 1 171 ? -13.398 11.898 7.512 1 97.81 171 TRP B C 1
ATOM 4825 O O . TRP B 1 171 ? -13.781 10.75 7.305 1 97.81 171 TRP B O 1
ATOM 4835 N N . ALA B 1 172 ? -13.383 12.453 8.719 1 97.06 172 ALA B N 1
ATOM 4836 C CA . ALA B 1 172 ? -13.766 11.703 9.914 1 97.06 172 ALA B CA 1
ATOM 4837 C C . ALA B 1 172 ? -15.227 11.289 9.852 1 97.06 172 ALA B C 1
ATOM 4839 O O . ALA B 1 172 ? -15.57 10.148 10.188 1 97.06 172 ALA B O 1
ATOM 4840 N N . ASN B 1 173 ? -16.047 12.188 9.414 1 95.88 173 ASN B N 1
ATOM 4841 C CA . ASN B 1 173 ? -17.469 11.875 9.273 1 95.88 173 ASN B CA 1
ATOM 4842 C C . ASN B 1 173 ? -17.688 10.711 8.305 1 95.88 173 ASN B C 1
ATOM 4844 O O . ASN B 1 173 ? -18.5 9.828 8.57 1 95.88 173 ASN B O 1
ATOM 4848 N N . MET B 1 174 ? -17 10.758 7.191 1 95.75 174 MET B N 1
ATOM 4849 C CA . MET B 1 174 ? -17.125 9.695 6.195 1 95.75 174 MET B CA 1
ATOM 4850 C C . MET B 1 174 ? -16.656 8.359 6.762 1 95.75 174 MET B C 1
ATOM 4852 O O . MET B 1 174 ? -17.266 7.324 6.512 1 95.75 174 MET B O 1
ATOM 4856 N N . ALA B 1 175 ? -15.594 8.352 7.523 1 96.06 175 ALA B N 1
ATOM 4857 C CA . ALA B 1 175 ? -15.039 7.141 8.117 1 96.06 175 ALA B CA 1
ATOM 4858 C C . ALA B 1 175 ? -16.016 6.52 9.109 1 96.06 175 ALA B C 1
ATOM 4860 O O . ALA B 1 175 ? -16.062 5.297 9.266 1 96.06 175 ALA B O 1
ATOM 4861 N N . CYS B 1 176 ? -16.75 7.363 9.789 1 93 176 CYS B N 1
ATOM 4862 C CA . CYS B 1 176 ? -17.719 6.898 10.789 1 93 176 CYS B CA 1
ATOM 4863 C C . CYS B 1 176 ? -19 6.438 10.117 1 93 176 CYS B C 1
ATOM 4865 O O . CYS B 1 176 ? -19.875 5.867 10.773 1 93 176 CYS B O 1
ATOM 4867 N N . GLY B 1 177 ? -19.078 6.57 8.844 1 82.62 177 GLY B N 1
ATOM 4868 C CA . GLY B 1 177 ? -20.312 6.234 8.164 1 82.62 177 GLY B CA 1
ATOM 4869 C C . GLY B 1 177 ? -21.438 7.219 8.445 1 82.62 177 GLY B C 1
ATOM 4870 O O . GLY B 1 177 ? -22.609 6.863 8.367 1 82.62 177 GLY B O 1
ATOM 4871 N N . ALA B 1 178 ? -21 8.32 8.977 1 70.12 178 ALA B N 1
ATOM 4872 C CA . ALA B 1 178 ? -21.984 9.32 9.383 1 70.12 178 ALA B CA 1
ATOM 4873 C C . ALA B 1 178 ? -22.797 9.812 8.18 1 70.12 178 ALA B C 1
ATOM 4875 O O . ALA B 1 178 ? -22.297 9.805 7.051 1 70.12 178 ALA B O 1
ATOM 4876 N N . ILE B 1 179 ? -23.953 10.008 8.438 1 69.5 179 ILE B N 1
ATOM 4877 C CA . ILE B 1 179 ? -24.922 10.469 7.453 1 69.5 179 ILE B CA 1
ATOM 4878 C C . ILE B 1 179 ? -24.594 11.906 7.043 1 69.5 179 ILE B C 1
ATOM 4880 O O . ILE B 1 179 ? -24.781 12.289 5.887 1 69.5 179 ILE B O 1
ATOM 4884 N N . GLU B 1 180 ? -23.875 12.625 7.91 1 81.06 180 GLU B N 1
ATOM 4885 C CA . GLU B 1 180 ? -23.656 14.031 7.598 1 81.06 180 GLU B CA 1
ATOM 4886 C C . GLU B 1 180 ? -22.422 14.234 6.734 1 81.06 180 GLU B C 1
ATOM 4888 O O . GLU B 1 180 ? -21.297 14.055 7.203 1 81.06 180 GLU B O 1
ATOM 4893 N N . VAL B 1 181 ? -22.625 14.508 5.523 1 82.62 181 VAL B N 1
ATOM 4894 C CA . VAL B 1 181 ? -21.547 14.836 4.586 1 82.62 181 VAL B CA 1
ATOM 4895 C C . VAL B 1 181 ? -21.188 16.312 4.707 1 82.62 181 VAL B C 1
ATOM 4897 O O . VAL B 1 181 ? -22.062 17.172 4.809 1 82.62 181 VAL B O 1
ATOM 4900 N N . VAL B 1 182 ? -19.891 16.609 4.938 1 89.5 182 VAL B N 1
ATOM 4901 C CA . VAL B 1 182 ? -19.406 17.984 4.949 1 89.5 182 VAL B CA 1
ATOM 4902 C C . VAL B 1 182 ? -19.156 18.453 3.521 1 89.5 182 VAL B C 1
ATOM 4904 O O . VAL B 1 182 ? -18.375 17.828 2.787 1 89.5 182 VAL B O 1
ATOM 4907 N N . TYR B 1 183 ? -19.844 19.469 3.15 1 91.25 183 TYR B N 1
ATOM 4908 C CA . TYR B 1 183 ? -19.625 20.078 1.846 1 91.25 183 TYR B CA 1
ATOM 4909 C C . TYR B 1 183 ? -18.797 21.344 1.971 1 91.25 183 TYR B C 1
ATOM 4911 O O . TYR B 1 183 ? -19.234 22.344 2.559 1 91.25 183 TYR B O 1
ATOM 4919 N N . PRO B 1 184 ? -17.578 21.281 1.434 1 94.88 184 PRO B N 1
ATOM 4920 C CA . PRO B 1 184 ? -16.766 22.484 1.528 1 94.88 184 PRO B CA 1
ATOM 4921 C C . PRO B 1 184 ? -17.312 23.641 0.686 1 94.88 184 PRO B C 1
ATOM 4923 O O . PRO B 1 184 ? -17.891 23.406 -0.384 1 94.88 184 PRO B O 1
ATOM 4926 N N . ASN B 1 185 ? -17.25 24.859 1.202 1 94.88 185 ASN B N 1
ATOM 4927 C CA . ASN B 1 185 ? -17.547 26.062 0.439 1 94.88 185 ASN B CA 1
ATOM 4928 C C . ASN B 1 185 ? -16.375 26.453 -0.464 1 94.88 185 ASN B C 1
ATOM 4930 O O . ASN B 1 185 ? -15.344 26.906 0.02 1 94.88 185 ASN B O 1
ATOM 4934 N N . LEU B 1 186 ? -16.531 26.344 -1.778 1 94.88 186 LEU B N 1
ATOM 4935 C CA . LEU B 1 186 ? -15.461 26.547 -2.74 1 94.88 186 LEU B CA 1
ATOM 4936 C C . LEU B 1 186 ? -15.578 27.891 -3.43 1 94.88 186 LEU B C 1
ATOM 4938 O O . LEU B 1 186 ? -14.992 28.109 -4.496 1 94.88 186 LEU B O 1
ATOM 4942 N N . THR B 1 187 ? -16.25 28.844 -2.799 1 93.88 187 THR B N 1
ATOM 4943 C CA . THR B 1 187 ? -16.562 30.109 -3.473 1 93.88 187 THR B CA 1
ATOM 4944 C C . THR B 1 187 ? -15.578 31.203 -3.076 1 93.88 187 THR B C 1
ATOM 4946 O O . THR B 1 187 ? -15.734 32.344 -3.473 1 93.88 187 THR B O 1
ATOM 4949 N N . ALA B 1 188 ? -14.578 30.906 -2.254 1 94.19 188 ALA B N 1
ATOM 4950 C CA . ALA B 1 188 ? -13.602 31.906 -1.796 1 94.19 188 ALA B CA 1
ATOM 4951 C C . ALA B 1 188 ? -12.992 32.656 -2.975 1 94.19 188 ALA B C 1
ATOM 4953 O O . ALA B 1 188 ? -12.828 33.875 -2.918 1 94.19 188 ALA B O 1
ATOM 4954 N N . PRO B 1 189 ? -12.695 31.984 -4.098 1 94 189 PRO B N 1
ATOM 4955 C CA . PRO B 1 189 ? -12.117 32.719 -5.23 1 94 189 PRO B CA 1
ATOM 4956 C C . PRO B 1 189 ? -13.07 33.75 -5.816 1 94 189 PRO B C 1
ATOM 4958 O O . PRO B 1 189 ? -12.633 34.75 -6.383 1 94 189 PRO B O 1
ATOM 4961 N N . SER B 1 190 ? -14.32 33.5 -5.699 1 93.25 190 SER B N 1
ATOM 4962 C CA . SER B 1 190 ? -15.305 34.469 -6.184 1 93.25 190 SER B CA 1
ATOM 4963 C C . SER B 1 190 ? -15.43 35.656 -5.242 1 93.25 190 SER B C 1
ATOM 4965 O O . SER B 1 190 ? -15.641 36.781 -5.688 1 93.25 190 SER B O 1
ATOM 4967 N N . LEU B 1 191 ? -15.289 35.438 -3.955 1 93.69 191 LEU B N 1
ATOM 4968 C CA . LEU B 1 191 ? -15.375 36.5 -2.957 1 93.69 191 LEU B CA 1
ATOM 4969 C C . LEU B 1 191 ? -14.117 37.375 -2.977 1 93.69 191 LEU B C 1
ATOM 4971 O O . LEU B 1 191 ? -14.203 38.594 -2.842 1 93.69 191 LEU B O 1
ATOM 4975 N N . PHE B 1 192 ? -13.008 36.719 -3.096 1 95.12 192 PHE B N 1
ATOM 4976 C CA . PHE B 1 192 ? -11.703 37.375 -3.113 1 95.12 192 PHE B CA 1
ATOM 4977 C C . PHE B 1 192 ? -10.93 37 -4.371 1 95.12 192 PHE B C 1
ATOM 4979 O O . PHE B 1 192 ? -9.922 36.281 -4.301 1 95.12 192 PHE B O 1
ATOM 4986 N N . PRO B 1 193 ? -11.266 37.562 -5.488 1 94.44 193 PRO B N 1
ATOM 4987 C CA . PRO B 1 193 ? -10.672 37.125 -6.758 1 94.44 193 PRO B CA 1
ATOM 4988 C C . PRO B 1 193 ? -9.188 37.5 -6.867 1 94.44 193 PRO B C 1
ATOM 4990 O O . PRO B 1 193 ? -8.773 38.562 -6.414 1 94.44 193 PRO B O 1
ATOM 4993 N N . ALA B 1 194 ? -8.391 36.594 -7.406 1 91.56 194 ALA B N 1
ATOM 4994 C CA . ALA B 1 194 ? -6.973 36.812 -7.684 1 91.56 194 ALA B CA 1
ATOM 4995 C C . ALA B 1 194 ? -6.762 37.281 -9.117 1 91.56 194 ALA B C 1
ATOM 4997 O O . ALA B 1 194 ? -6.758 36.469 -10.047 1 91.56 194 ALA B O 1
ATOM 4998 N N . THR B 1 195 ? -6.566 38.531 -9.312 1 84.44 195 THR B N 1
ATOM 4999 C CA . THR B 1 195 ? -6.434 39.062 -10.656 1 84.44 195 THR B CA 1
ATOM 5000 C C . THR B 1 195 ? -4.977 39.375 -10.984 1 84.44 195 THR B C 1
ATOM 5002 O O . THR B 1 195 ? -4.629 39.625 -12.133 1 84.44 195 THR B O 1
ATOM 5005 N N . SER B 1 196 ? -4.16 39.406 -9.953 1 85.38 196 SER B N 1
ATOM 5006 C CA . SER B 1 196 ? -2.738 39.656 -10.164 1 85.38 196 SER B CA 1
ATOM 5007 C C . SER B 1 196 ? -1.892 39 -9.086 1 85.38 196 SER B C 1
ATOM 5009 O O . SER B 1 196 ? -2.424 38.344 -8.195 1 85.38 196 SER B O 1
ATOM 5011 N N . PHE B 1 197 ? -0.505 39.25 -9.156 1 86.25 197 PHE B N 1
ATOM 5012 C CA . PHE B 1 197 ? 0.435 38.625 -8.234 1 86.25 197 PHE B CA 1
ATOM 5013 C C . PHE B 1 197 ? 0.924 39.625 -7.195 1 86.25 197 PHE B C 1
ATOM 5015 O O . PHE B 1 197 ? 1.952 39.406 -6.551 1 86.25 197 PHE B O 1
ATOM 5022 N N . TRP B 1 198 ? 0.175 40.625 -7.043 1 87.25 198 TRP B N 1
ATOM 5023 C CA . TRP B 1 198 ? 0.693 41.688 -6.184 1 87.25 198 TRP B CA 1
ATOM 5024 C C . TRP B 1 198 ? 0.895 41.188 -4.758 1 87.25 198 TRP B C 1
ATOM 5026 O O . TRP B 1 198 ? 1.874 41.531 -4.098 1 87.25 198 TRP B O 1
ATOM 5036 N N . MET B 1 199 ? -0.034 40.438 -4.27 1 88.19 199 MET B N 1
ATOM 5037 C CA . MET B 1 199 ? 0.043 39.906 -2.904 1 88.19 199 MET B CA 1
ATOM 5038 C C . MET B 1 199 ? 1.227 38.969 -2.74 1 88.19 199 MET B C 1
ATOM 5040 O O . MET B 1 199 ? 1.916 39 -1.72 1 88.19 199 MET B O 1
ATOM 5044 N N . LYS B 1 200 ? 1.457 38.156 -3.688 1 87.5 200 LYS B N 1
ATOM 5045 C CA . LYS B 1 200 ? 2.602 37.25 -3.656 1 87.5 200 LYS B CA 1
ATOM 5046 C C . LYS B 1 200 ? 3.914 38.031 -3.578 1 87.5 200 LYS B C 1
ATOM 5048 O O . LYS B 1 200 ? 4.805 37.656 -2.803 1 87.5 200 LYS B O 1
ATOM 5053 N N . GLU B 1 201 ? 3.988 39 -4.367 1 85.75 201 GLU B N 1
ATOM 5054 C CA . GLU B 1 201 ? 5.191 39.812 -4.395 1 85.75 201 GLU B CA 1
ATOM 5055 C C . GLU B 1 201 ? 5.422 40.5 -3.049 1 85.75 201 GLU B C 1
ATOM 5057 O O . GLU B 1 201 ? 6.539 40.5 -2.531 1 85.75 201 GLU B O 1
ATOM 5062 N N . LYS B 1 202 ? 4.383 41.031 -2.562 1 83.75 202 LYS B N 1
ATOM 5063 C CA . LYS B 1 202 ? 4.484 41.688 -1.268 1 83.75 202 LYS B CA 1
ATOM 5064 C C . LYS B 1 202 ? 4.84 40.688 -0.165 1 83.75 202 LYS B C 1
ATOM 5066 O O . LYS B 1 202 ? 5.656 41 0.71 1 83.75 202 LYS B O 1
ATOM 5071 N N . SER B 1 203 ? 4.203 39.625 -0.197 1 83.62 203 SER B N 1
ATOM 5072 C CA . SER B 1 203 ? 4.465 38.594 0.798 1 83.62 203 SER B CA 1
ATOM 5073 C C . SER B 1 203 ? 5.914 38.125 0.734 1 83.62 203 SER B C 1
ATOM 5075 O O . SER B 1 203 ? 6.539 37.875 1.769 1 83.62 203 SER B O 1
ATOM 5077 N N . MET B 1 204 ? 6.434 37.938 -0.39 1 80.25 204 MET B N 1
ATOM 5078 C CA . MET B 1 204 ? 7.82 37.5 -0.574 1 80.25 204 MET B CA 1
ATOM 5079 C C . MET B 1 204 ? 8.781 38.562 -0.024 1 80.25 204 MET B C 1
ATOM 5081 O O . MET B 1 204 ? 9.797 38.219 0.583 1 80.25 204 MET B O 1
ATOM 5085 N N . ASP B 1 205 ? 8.398 39.719 -0.211 1 77.44 205 ASP B N 1
ATOM 5086 C CA . ASP B 1 205 ? 9.211 40.812 0.3 1 77.44 205 ASP B CA 1
ATOM 5087 C C . ASP B 1 205 ? 9.234 40.812 1.826 1 77.44 205 ASP B C 1
ATOM 5089 O O . ASP B 1 205 ? 10.289 41.031 2.436 1 77.44 205 ASP B O 1
ATOM 5093 N N . ILE B 1 206 ? 8.125 40.625 2.289 1 74.81 206 ILE B N 1
ATOM 5094 C CA . ILE B 1 206 ? 8.008 40.594 3.744 1 74.81 206 ILE B CA 1
ATOM 5095 C C . ILE B 1 206 ? 8.789 39.406 4.297 1 74.81 206 ILE B C 1
ATOM 5097 O O . ILE B 1 206 ? 9.547 39.531 5.258 1 74.81 206 ILE B O 1
ATOM 5101 N N . ALA B 1 207 ? 8.656 38.281 3.697 1 74.69 207 ALA B N 1
ATOM 5102 C CA . ALA B 1 207 ? 9.328 37.062 4.141 1 74.69 207 ALA B CA 1
ATOM 5103 C C . ALA B 1 207 ? 10.844 37.219 4.086 1 74.69 207 ALA B C 1
ATOM 5105 O O . ALA B 1 207 ? 11.555 36.812 5 1 74.69 207 ALA B O 1
ATOM 5106 N N . LYS B 1 208 ? 11.297 37.781 3.072 1 70.81 208 LYS B N 1
ATOM 5107 C CA . LYS B 1 208 ? 12.727 38.031 2.908 1 70.81 208 LYS B CA 1
ATOM 5108 C C . LYS B 1 208 ? 13.258 38.969 3.99 1 70.81 208 LYS B C 1
ATOM 5110 O O . LYS B 1 208 ? 14.391 38.812 4.449 1 70.81 208 LYS B O 1
ATOM 5115 N N . SER B 1 209 ? 12.445 39.812 4.352 1 66.5 209 SER B N 1
ATOM 5116 C CA . SER B 1 209 ? 12.875 40.812 5.32 1 66.5 209 SER B CA 1
ATOM 5117 C C . SER B 1 209 ? 12.914 40.25 6.73 1 66.5 209 SER B C 1
ATOM 5119 O O . SER B 1 209 ? 13.656 40.719 7.586 1 66.5 209 SER B O 1
ATOM 5121 N N . VAL B 1 210 ? 12.172 39.188 6.859 1 64.31 210 VAL B N 1
ATOM 5122 C CA . VAL B 1 210 ? 12.047 38.688 8.219 1 64.31 210 VAL B CA 1
ATOM 5123 C C . VAL B 1 210 ? 12.867 37.406 8.359 1 64.31 210 VAL B C 1
ATOM 5125 O O . VAL B 1 210 ? 13.133 36.938 9.477 1 64.31 210 VAL B O 1
ATOM 5128 N N . LEU B 1 211 ? 13.258 36.844 7.168 1 61.81 211 LEU B N 1
ATOM 5129 C CA . LEU B 1 211 ? 14.008 35.594 7.207 1 61.81 211 LEU B CA 1
ATOM 5130 C C . LEU B 1 211 ? 15.32 35.75 7.949 1 61.81 211 LEU B C 1
ATOM 5132 O O . LEU B 1 211 ? 16.141 36.625 7.586 1 61.81 211 LEU B O 1
ATOM 5136 N N . LYS B 1 212 ? 15.328 35.281 9.117 1 64.38 212 LYS B N 1
ATOM 5137 C CA . LYS B 1 212 ? 16.531 35.25 9.945 1 64.38 212 LYS B CA 1
ATOM 5138 C C . LYS B 1 212 ? 17.344 33.969 9.664 1 64.38 212 LYS B C 1
ATOM 5140 O O . LYS B 1 212 ? 16.781 32.906 9.523 1 64.38 212 LYS B O 1
ATOM 5145 N N . GLN B 1 213 ? 18.578 34.312 9.383 1 65.12 213 GLN B N 1
ATOM 5146 C CA . GLN B 1 213 ? 19.5 33.188 9.211 1 65.12 213 GLN B CA 1
ATOM 5147 C C . GLN B 1 213 ? 19.812 32.5 10.539 1 65.12 213 GLN B C 1
ATOM 5149 O O . GLN B 1 213 ? 19.875 33.188 11.578 1 65.12 213 GLN B O 1
ATOM 5154 N N . GLY B 1 214 ? 19.531 31.359 10.812 1 72.88 214 GLY B N 1
ATOM 5155 C CA . GLY B 1 214 ? 19.906 30.625 12.016 1 72.88 214 GLY B CA 1
ATOM 5156 C C . GLY B 1 214 ? 19.25 29.266 12.117 1 72.88 214 GLY B C 1
ATOM 5157 O O . GLY B 1 214 ? 18.578 28.828 11.18 1 72.88 214 GLY B O 1
ATOM 5158 N N . LYS B 1 215 ? 19.703 28.609 13.203 1 83.44 215 LYS B N 1
ATOM 5159 C CA . LYS B 1 215 ? 19.125 27.312 13.508 1 83.44 215 LYS B CA 1
ATOM 5160 C C . LYS B 1 215 ? 17.844 27.453 14.336 1 83.44 215 LYS B C 1
ATOM 5162 O O . LYS B 1 215 ? 17.875 28.031 15.43 1 83.44 215 LYS B O 1
ATOM 5167 N N . SER B 1 216 ? 16.734 27.156 13.758 1 87.75 216 SER B N 1
ATOM 5168 C CA . SER B 1 216 ? 15.461 27.281 14.453 1 87.75 216 SER B CA 1
ATOM 5169 C C . SER B 1 216 ? 15.289 26.188 15.492 1 87.75 216 SER B C 1
ATOM 5171 O O . SER B 1 216 ? 15.688 25.047 15.273 1 87.75 216 SER B O 1
ATOM 5173 N N . CYS B 1 217 ? 14.781 26.578 16.578 1 91.19 217 CYS B N 1
ATOM 5174 C CA . CYS B 1 217 ? 14.477 25.672 17.672 1 91.19 217 CYS B CA 1
ATOM 5175 C C . CYS B 1 217 ? 13.031 25.844 18.141 1 91.19 217 CYS B C 1
ATOM 5177 O O . CYS B 1 217 ? 12.562 26.969 18.312 1 91.19 217 CYS B O 1
ATOM 5179 N N . THR B 1 218 ? 12.359 24.719 18.312 1 93.94 218 THR B N 1
ATOM 5180 C CA . THR B 1 218 ? 10.969 24.75 18.766 1 93.94 218 THR B CA 1
ATOM 5181 C C . THR B 1 218 ? 10.852 24.266 20.203 1 93.94 218 THR B C 1
ATOM 5183 O O . THR B 1 218 ? 11.469 23.266 20.578 1 93.94 218 THR B O 1
ATOM 5186 N N . LYS B 1 219 ? 10.125 25 20.969 1 95.44 219 LYS B N 1
ATOM 5187 C CA . LYS B 1 219 ? 9.719 24.562 22.312 1 95.44 219 LYS B CA 1
ATOM 5188 C C . LYS B 1 219 ? 8.227 24.766 22.516 1 95.44 219 LYS B C 1
ATOM 5190 O O . LYS B 1 219 ? 7.609 25.625 21.875 1 95.44 219 LYS B O 1
ATOM 5195 N N . ARG B 1 220 ? 7.719 23.922 23.344 1 96.44 220 ARG B N 1
ATOM 5196 C CA . ARG B 1 220 ? 6.297 23.969 23.672 1 96.44 220 ARG B CA 1
ATOM 5197 C C . ARG B 1 220 ? 6.074 24.484 25.094 1 96.44 220 ARG B C 1
ATOM 5199 O O . ARG B 1 220 ? 6.582 23.891 26.047 1 96.44 220 ARG B O 1
ATOM 5206 N N . PHE B 1 221 ? 5.387 25.594 25.219 1 97.81 221 PHE B N 1
ATOM 5207 C CA . PHE B 1 221 ? 5 26.156 26.516 1 97.81 221 PHE B CA 1
ATOM 5208 C C . PHE B 1 221 ? 3.508 25.969 26.766 1 97.81 221 PHE B C 1
ATOM 5210 O O . PHE B 1 221 ? 2.678 26.531 26.047 1 97.81 221 PHE B O 1
ATOM 5217 N N . VAL B 1 222 ? 3.209 25.219 27.812 1 97.5 222 VAL B N 1
ATOM 5218 C CA . VAL B 1 222 ? 1.811 24.875 28.047 1 97.5 222 VAL B CA 1
ATOM 5219 C C . VAL B 1 222 ? 1.258 25.719 29.188 1 97.5 222 VAL B C 1
ATOM 5221 O O . VAL B 1 222 ? 1.775 25.688 30.297 1 97.5 222 VAL B O 1
ATOM 5224 N N . PHE B 1 223 ? 0.226 26.516 28.844 1 98.25 223 PHE B N 1
ATOM 5225 C CA . PHE B 1 223 ? -0.497 27.328 29.812 1 98.25 223 PHE B CA 1
ATOM 5226 C C . PHE B 1 223 ? -1.766 26.625 30.281 1 98.25 223 PHE B C 1
ATOM 5228 O O . PHE B 1 223 ? -2.699 26.438 29.5 1 98.25 223 PHE B O 1
ATOM 5235 N N . GLY B 1 224 ? -1.775 26.234 31.531 1 96.5 224 GLY B N 1
ATOM 5236 C CA . GLY B 1 224 ? -2.986 25.641 32.062 1 96.5 224 GLY B CA 1
ATOM 5237 C C . GLY B 1 224 ? -4.098 26.656 32.312 1 96.5 224 GLY B C 1
ATOM 5238 O O . GLY B 1 224 ? -3.883 27.859 32.156 1 96.5 224 GLY B O 1
ATOM 5239 N N . SER B 1 225 ? -5.258 26.156 32.656 1 95.75 225 SER B N 1
ATOM 5240 C CA . SER B 1 225 ? -6.434 27 32.844 1 95.75 225 SER B CA 1
ATOM 5241 C C . SER B 1 225 ? -6.207 28 34 1 95.75 225 SER B C 1
ATOM 5243 O O . SER B 1 225 ? -6.617 29.156 33.875 1 95.75 225 SER B O 1
ATOM 5245 N N . ASN B 1 226 ? -5.535 27.609 35 1 96.56 226 ASN B N 1
ATOM 5246 C CA . ASN B 1 226 ? -5.273 28.484 36.156 1 96.56 226 ASN B CA 1
ATOM 5247 C C . ASN B 1 226 ? -4.324 29.625 35.75 1 96.56 226 ASN B C 1
ATOM 5249 O O . ASN B 1 226 ? -4.527 30.766 36.156 1 96.56 226 ASN B O 1
ATOM 5253 N N . ALA B 1 227 ? -3.293 29.266 35.062 1 97.56 227 ALA B N 1
ATOM 5254 C CA . ALA B 1 227 ? -2.336 30.266 34.625 1 97.56 227 ALA B CA 1
ATOM 5255 C C . ALA B 1 227 ? -3.012 31.312 33.75 1 97.56 227 ALA B C 1
ATOM 5257 O O . ALA B 1 227 ? -2.766 32.5 33.875 1 97.56 227 ALA B O 1
ATOM 5258 N N . ILE B 1 228 ? -3.863 30.906 32.875 1 98.12 228 ILE B N 1
ATOM 5259 C CA . ILE B 1 228 ? -4.566 31.797 31.969 1 98.12 228 ILE B CA 1
ATOM 5260 C C . ILE B 1 228 ? -5.512 32.688 32.75 1 98.12 228 ILE B C 1
ATOM 5262 O O . ILE B 1 228 ? -5.598 33.906 32.469 1 98.12 228 ILE B O 1
ATOM 5266 N N . ALA B 1 229 ? -6.184 32.094 33.719 1 97.62 229 ALA B N 1
ATOM 5267 C CA . ALA B 1 229 ? -7.074 32.906 34.562 1 97.62 229 ALA B CA 1
ATOM 5268 C C . ALA B 1 229 ? -6.305 33.969 35.312 1 97.62 229 ALA B C 1
ATOM 5270 O O . ALA B 1 229 ? -6.777 35.125 35.438 1 97.62 229 ALA B O 1
ATOM 5271 N N . THR B 1 230 ? -5.156 33.625 35.781 1 98.19 230 THR B N 1
ATOM 5272 C CA . THR B 1 230 ? -4.312 34.594 36.5 1 98.19 230 THR B CA 1
ATOM 5273 C C . THR B 1 230 ? -3.873 35.719 35.562 1 98.19 230 THR B C 1
ATOM 5275 O O . THR B 1 230 ? -3.896 36.906 35.969 1 98.19 230 THR B O 1
ATOM 5278 N N . LEU B 1 231 ? -3.492 35.406 34.375 1 98.38 231 LEU B N 1
ATOM 5279 C CA . LEU B 1 231 ? -3.072 36.406 33.406 1 98.38 231 LEU B CA 1
ATOM 5280 C C . LEU B 1 231 ? -4.23 37.312 33.031 1 98.38 231 LEU B C 1
ATOM 5282 O O . LEU B 1 231 ? -4.047 38.531 32.906 1 98.38 231 LEU B O 1
ATOM 5286 N N . LYS B 1 232 ? -5.387 36.75 32.875 1 98.19 232 LYS B N 1
ATOM 5287 C CA . LYS B 1 232 ? -6.57 37.562 32.562 1 98.19 232 LYS B CA 1
ATOM 5288 C C . LYS B 1 232 ? -6.875 38.531 33.688 1 98.19 232 LYS B C 1
ATOM 5290 O O . LYS B 1 232 ? -7.188 39.688 33.438 1 98.19 232 LYS B O 1
ATOM 5295 N N . GLU B 1 233 ? -6.754 38.031 34.875 1 98.06 233 GLU B N 1
ATOM 5296 C CA . GLU B 1 233 ? -7.02 38.875 36.031 1 98.06 233 GLU B CA 1
ATOM 5297 C C . GLU B 1 233 ? -6.02 40 36.125 1 98.06 233 GLU B C 1
ATOM 5299 O O . GLU B 1 233 ? -6.398 41.156 36.438 1 98.06 233 GLU B O 1
ATOM 5304 N N . GLU B 1 234 ? -4.832 39.688 35.906 1 97.38 234 GLU B N 1
ATOM 5305 C CA . GLU B 1 234 ? -3.795 40.719 35.969 1 97.38 234 GLU B CA 1
ATOM 5306 C C . GLU B 1 234 ? -4.059 41.812 34.938 1 97.38 234 GLU B C 1
ATOM 5308 O O . GLU B 1 234 ? -3.941 43 35.219 1 97.38 234 GLU B O 1
ATOM 5313 N N . ALA B 1 235 ? -4.352 41.438 33.719 1 97.5 235 ALA B N 1
ATOM 5314 C CA . ALA B 1 235 ? -4.656 42.406 32.688 1 97.5 235 ALA B CA 1
ATOM 5315 C C . ALA B 1 235 ? -5.906 43.219 33.031 1 97.5 235 ALA B C 1
ATOM 5317 O O . ALA B 1 235 ? -5.941 44.438 32.812 1 97.5 235 ALA B O 1
ATOM 5318 N N . HIS B 1 236 ? -6.895 42.531 33.594 1 97.25 236 HIS B N 1
ATOM 5319 C CA . HIS B 1 236 ? -8.156 43.188 33.938 1 97.25 236 HIS B CA 1
ATOM 5320 C C . HIS B 1 236 ? -7.961 44.219 35.031 1 97.25 236 HIS B C 1
ATOM 5322 O O . HIS B 1 236 ? -8.508 45.312 34.969 1 97.25 236 HIS B O 1
ATOM 5328 N N . LYS B 1 237 ? -7.195 43.875 36 1 97.19 237 LYS B N 1
ATOM 5329 C CA . LYS B 1 237 ? -6.918 44.781 37.125 1 97.19 237 LYS B CA 1
ATOM 5330 C C . LYS B 1 237 ? -6.242 46.062 36.625 1 97.19 237 LYS B C 1
ATOM 5332 O O . LYS B 1 237 ? -6.371 47.094 37.25 1 97.19 237 LYS B O 1
ATOM 5337 N N . ASN B 1 238 ? -5.617 45.938 35.531 1 95.81 238 ASN B N 1
ATOM 5338 C CA . ASN B 1 238 ? -4.887 47.094 35 1 95.81 238 ASN B CA 1
ATOM 5339 C C . ASN B 1 238 ? -5.625 47.719 33.844 1 95.81 238 ASN B C 1
ATOM 5341 O O . ASN B 1 238 ? -5.008 48.375 33 1 95.81 238 ASN B O 1
ATOM 5345 N N . GLY B 1 239 ? -6.957 47.406 33.656 1 94.31 239 GLY B N 1
ATOM 5346 C CA . GLY B 1 239 ? -7.789 48.219 32.812 1 94.31 239 GLY B CA 1
ATOM 5347 C C . GLY B 1 239 ? -8.258 47.531 31.562 1 94.31 239 GLY B C 1
ATOM 5348 O O . GLY B 1 239 ? -9.07 48.062 30.797 1 94.31 239 GLY B O 1
ATOM 5349 N N . VAL B 1 240 ? -7.773 46.344 31.25 1 96.38 240 VAL B N 1
ATOM 5350 C CA . VAL B 1 240 ? -8.219 45.625 30.047 1 96.38 240 VAL B CA 1
ATOM 5351 C C . VAL B 1 240 ? -9.562 44.969 30.312 1 96.38 240 VAL B C 1
ATOM 5353 O O . VAL B 1 240 ? -9.695 44.156 31.25 1 96.38 240 VAL B O 1
ATOM 5356 N N . GLN B 1 241 ? -10.516 45.281 29.516 1 96.5 241 GLN B N 1
ATOM 5357 C CA . GLN B 1 241 ? -11.852 44.719 29.703 1 96.5 241 GLN B CA 1
ATOM 5358 C C . GLN B 1 241 ? -11.953 43.312 29.109 1 96.5 241 GLN B C 1
ATOM 5360 O O . GLN B 1 241 ? -11.781 43.125 27.906 1 96.5 241 GLN B O 1
ATOM 5365 N N . GLN B 1 242 ? -12.219 42.375 29.875 1 96.38 242 GLN B N 1
ATOM 5366 C CA . GLN B 1 242 ? -12.492 41 29.5 1 96.38 242 GLN B CA 1
ATOM 5367 C C . GLN B 1 242 ? -11.453 40.5 28.516 1 96.38 242 GLN B C 1
ATOM 5369 O O . GLN B 1 242 ? -11.805 40.031 27.422 1 96.38 242 GLN B O 1
ATOM 5374 N N . PRO B 1 243 ? -10.211 40.469 28.875 1 97.69 243 PRO B N 1
ATOM 5375 C CA . PRO B 1 243 ? -9.195 39.938 27.969 1 97.69 243 PRO B CA 1
ATOM 5376 C C . PRO B 1 243 ? -9.422 38.469 27.609 1 97.69 243 PRO B C 1
ATOM 5378 O O . PRO B 1 243 ? -9.852 37.688 28.469 1 97.69 243 PRO B O 1
ATOM 5381 N N . THR B 1 244 ? -9.25 38.062 26.359 1 96.56 244 THR B N 1
ATOM 5382 C CA . THR B 1 244 ? -9.406 36.656 25.938 1 96.56 244 THR B CA 1
ATOM 5383 C C . THR B 1 244 ? -8.148 35.875 26.266 1 96.56 244 THR B C 1
ATOM 5385 O O . THR B 1 244 ? -7.09 36.438 26.531 1 96.56 244 THR B O 1
ATOM 5388 N N . ARG B 1 245 ? -8.211 34.594 26.328 1 97.25 245 ARG B N 1
ATOM 5389 C CA . ARG B 1 245 ? -7.07 33.719 26.609 1 97.25 245 ARG B CA 1
ATOM 5390 C C . ARG B 1 245 ? -5.973 33.906 25.562 1 97.25 245 ARG B C 1
ATOM 5392 O O . ARG B 1 245 ? -4.789 33.938 25.906 1 97.25 245 ARG B O 1
ATOM 5399 N N . VAL B 1 246 ? -6.359 34.062 24.25 1 97.5 246 VAL B N 1
ATOM 5400 C CA . VAL B 1 246 ? -5.391 34.219 23.172 1 97.5 246 VAL B CA 1
ATOM 5401 C C . VAL B 1 246 ? -4.641 35.562 23.359 1 97.5 246 VAL B C 1
ATOM 5403 O O . VAL B 1 246 ? -3.418 35.594 23.188 1 97.5 246 VAL B O 1
ATOM 5406 N N . GLU B 1 247 ? -5.32 36.656 23.75 1 97.94 247 GLU B N 1
ATOM 5407 C CA . GLU B 1 247 ? -4.711 37.969 23.938 1 97.94 247 GLU B CA 1
ATOM 5408 C C . GLU B 1 247 ? -3.658 37.938 25.031 1 97.94 247 GLU B C 1
ATOM 5410 O O . GLU B 1 247 ? -2.537 38.406 24.844 1 97.94 247 GLU B O 1
ATOM 5415 N N . VAL B 1 248 ? -3.992 37.344 26.141 1 98.5 248 VAL B N 1
ATOM 5416 C CA . VAL B 1 248 ? -3.1 37.438 27.297 1 98.5 248 VAL B CA 1
ATOM 5417 C C . VAL B 1 248 ? -1.899 36.5 27.078 1 98.5 248 VAL B C 1
ATOM 5419 O O . VAL B 1 248 ? -0.776 36.844 27.469 1 98.5 248 VAL B O 1
ATOM 5422 N N . VAL B 1 249 ? -2.121 35.312 26.5 1 98.69 249 VAL B N 1
ATOM 5423 C CA . VAL B 1 249 ? -1.021 34.375 26.266 1 98.69 249 VAL B CA 1
ATOM 5424 C C . VAL B 1 249 ? -0.086 34.938 25.188 1 98.69 249 VAL B C 1
ATOM 5426 O O . VAL B 1 249 ? 1.137 34.906 25.344 1 98.69 249 VAL B O 1
ATOM 5429 N N . SER B 1 250 ? -0.641 35.531 24.109 1 98.62 250 SER B N 1
ATOM 5430 C CA . SER B 1 250 ? 0.169 36.156 23.078 1 98.62 250 SER B CA 1
ATOM 5431 C C . SER B 1 250 ? 0.995 37.312 23.641 1 98.62 250 SER B C 1
ATOM 5433 O O . SER B 1 250 ? 2.186 37.406 23.328 1 98.62 250 SER B O 1
ATOM 5435 N N . ALA B 1 251 ? 0.354 38.094 24.422 1 98.31 251 ALA B N 1
ATOM 5436 C CA . ALA B 1 251 ? 1.029 39.25 25 1 98.31 251 ALA B CA 1
ATOM 5437 C C . ALA B 1 251 ? 2.176 38.812 25.906 1 98.31 251 ALA B C 1
ATOM 5439 O O . ALA B 1 251 ? 3.254 39.438 25.891 1 98.31 251 ALA B O 1
ATOM 5440 N N . LEU B 1 252 ? 1.927 37.844 26.734 1 98.62 252 LEU B N 1
ATOM 5441 C CA . LEU B 1 252 ? 2.971 37.375 27.641 1 98.62 252 LEU B CA 1
ATOM 5442 C C . LEU B 1 252 ? 4.16 36.844 26.844 1 98.62 252 LEU B C 1
ATOM 5444 O O . LEU B 1 252 ? 5.312 37.156 27.172 1 98.62 252 LEU B O 1
ATOM 5448 N N . ILE B 1 253 ? 3.891 36 25.859 1 98.56 253 ILE B N 1
ATOM 5449 C CA . ILE B 1 253 ? 4.961 35.406 25.062 1 98.56 253 ILE B CA 1
ATOM 5450 C C . ILE B 1 253 ? 5.73 36.531 24.344 1 98.56 253 ILE B C 1
ATOM 5452 O O . ILE B 1 253 ? 6.961 36.5 24.297 1 98.56 253 ILE B O 1
ATOM 5456 N N . TRP B 1 254 ? 4.977 37.469 23.797 1 97.81 254 TRP B N 1
ATOM 5457 C CA . TRP B 1 254 ? 5.578 38.625 23.141 1 97.81 254 TRP B CA 1
ATOM 5458 C C . TRP B 1 254 ? 6.484 39.406 24.094 1 97.81 254 TRP B C 1
ATOM 5460 O O . TRP B 1 254 ? 7.621 39.719 23.734 1 97.81 254 TRP B O 1
ATOM 5470 N N . LYS B 1 255 ? 6.066 39.656 25.25 1 97.5 255 LYS B N 1
ATOM 5471 C CA . LYS B 1 255 ? 6.832 40.344 26.297 1 97.5 255 LYS B CA 1
ATOM 5472 C C . LYS B 1 255 ? 8.133 39.594 26.594 1 97.5 255 LYS B C 1
ATOM 5474 O O . LYS B 1 255 ? 9.203 40.219 26.625 1 97.5 255 LYS B O 1
ATOM 5479 N N . CYS B 1 256 ? 7.973 38.344 26.797 1 97.56 256 CYS B N 1
ATOM 5480 C CA . CYS B 1 256 ? 9.133 37.531 27.125 1 97.56 256 CYS B CA 1
ATOM 5481 C C . CYS B 1 256 ? 10.086 37.406 25.938 1 97.56 256 CYS B C 1
ATOM 5483 O O . CYS B 1 256 ? 11.305 37.344 26.125 1 97.56 256 CYS B O 1
ATOM 5485 N N . ALA B 1 257 ? 9.555 37.344 24.734 1 96.31 257 ALA B N 1
ATOM 5486 C CA . ALA B 1 257 ? 10.383 37.312 23.531 1 96.31 257 ALA B CA 1
ATOM 5487 C C . ALA B 1 257 ? 11.195 38.594 23.391 1 96.31 257 ALA B C 1
ATOM 5489 O O . ALA B 1 257 ? 12.367 38.562 23 1 96.31 257 ALA B O 1
ATOM 5490 N N . MET B 1 258 ? 10.578 39.688 23.656 1 95.31 258 MET B N 1
ATOM 5491 C CA . MET B 1 258 ? 11.281 40.969 23.609 1 95.31 258 MET B CA 1
ATOM 5492 C C . MET B 1 258 ? 12.406 41.031 24.641 1 95.31 258 MET B C 1
ATOM 5494 O O . MET B 1 258 ? 13.508 41.469 24.344 1 95.31 258 MET B O 1
ATOM 5498 N N . ALA B 1 259 ? 12.102 40.562 25.828 1 95.31 259 ALA B N 1
ATOM 5499 C CA . ALA B 1 259 ? 13.125 40.5 26.875 1 95.31 259 ALA B CA 1
ATOM 5500 C C . ALA B 1 259 ? 14.281 39.594 26.453 1 95.31 259 ALA B C 1
ATOM 5502 O O . ALA B 1 259 ? 15.445 39.906 26.719 1 95.31 259 ALA B O 1
ATOM 5503 N N . THR B 1 260 ? 13.93 38.5 25.891 1 95.69 260 THR B N 1
ATOM 5504 C CA . THR B 1 260 ? 14.914 37.562 25.391 1 95.69 260 THR B CA 1
ATOM 5505 C C . THR B 1 260 ? 15.797 38.188 24.328 1 95.69 260 THR B C 1
ATOM 5507 O O . THR B 1 260 ? 17.031 38.062 24.359 1 95.69 260 THR B O 1
ATOM 5510 N N . SER B 1 261 ? 15.164 38.844 23.359 1 93.31 261 SER B N 1
ATOM 5511 C CA . SER B 1 261 ? 15.898 39.531 22.312 1 93.31 261 SER B CA 1
ATOM 5512 C C . SER B 1 261 ? 16.828 40.594 22.891 1 93.31 261 SER B C 1
ATOM 5514 O O . SER B 1 261 ? 17.969 40.75 22.453 1 93.31 261 SER B O 1
ATOM 5516 N N . LYS B 1 262 ? 16.391 41.312 23.844 1 93.62 262 LYS B N 1
ATOM 5517 C CA . LYS B 1 262 ? 17.188 42.344 24.5 1 93.62 262 LYS B CA 1
ATOM 5518 C C . LYS B 1 262 ? 18.422 41.719 25.156 1 93.62 262 LYS B C 1
ATOM 5520 O O . LYS B 1 262 ? 19.531 42.25 25.031 1 93.62 262 LYS B O 1
ATOM 5525 N N . GLU B 1 263 ? 18.141 40.688 25.828 1 94.56 263 GLU B N 1
ATOM 5526 C CA . GLU B 1 263 ? 19.25 40 26.5 1 94.56 263 GLU B CA 1
ATOM 5527 C C . GLU B 1 263 ? 20.25 39.438 25.484 1 94.56 263 GLU B C 1
ATOM 5529 O O . GLU B 1 263 ? 21.469 39.5 25.703 1 94.56 263 GLU B O 1
ATOM 5534 N N . ALA B 1 264 ? 19.781 38.906 24.453 1 92 264 ALA B N 1
ATOM 5535 C CA . ALA B 1 264 ? 20.625 38.281 23.422 1 92 264 ALA B CA 1
ATOM 5536 C C . ALA B 1 264 ? 21.453 39.344 22.688 1 92 264 ALA B C 1
ATOM 5538 O O . ALA B 1 264 ? 22.609 39.125 22.344 1 92 264 ALA B O 1
ATOM 5539 N N . CYS B 1 265 ? 20.859 40.5 22.422 1 90.06 265 CYS B N 1
ATOM 5540 C CA . CYS B 1 265 ? 21.531 41.469 21.578 1 90.06 265 CYS B CA 1
ATOM 5541 C C . CYS B 1 265 ? 22.094 42.625 22.406 1 90.06 265 CYS B C 1
ATOM 5543 O O . CYS B 1 265 ? 22.953 43.375 21.938 1 90.06 265 CYS B O 1
ATOM 5545 N N . GLY B 1 266 ? 21.656 42.844 23.609 1 90.75 266 GLY B N 1
ATOM 5546 C CA . GLY B 1 266 ? 22.219 43.844 24.516 1 90.75 266 GLY B CA 1
ATOM 5547 C C . GLY B 1 266 ? 21.438 45.125 24.531 1 90.75 266 GLY B C 1
ATOM 5548 O O . GLY B 1 266 ? 21.766 46.031 25.312 1 90.75 266 GLY B O 1
ATOM 5549 N N . PHE B 1 267 ? 20.391 45.25 23.641 1 90.06 267 PHE B N 1
ATOM 5550 C CA . PHE B 1 267 ? 19.562 46.438 23.641 1 90.06 267 PHE B CA 1
ATOM 5551 C C . PHE B 1 267 ? 18.141 46.125 23.234 1 90.06 267 PHE B C 1
ATOM 5553 O O . PHE B 1 267 ? 17.875 45.062 22.656 1 90.06 267 PHE B O 1
ATOM 5560 N N . GLN B 1 268 ? 17.25 47 23.547 1 88.75 268 GLN B N 1
ATOM 5561 C CA . GLN B 1 268 ? 15.836 46.812 23.219 1 88.75 268 GLN B CA 1
ATOM 5562 C C . GLN B 1 268 ? 15.523 47.281 21.812 1 88.75 268 GLN B C 1
ATOM 5564 O O . GLN B 1 268 ? 15.805 48.406 21.453 1 88.75 268 GLN B O 1
ATOM 5569 N N . LYS B 1 269 ? 15.016 46.406 21.062 1 89.31 269 LYS B N 1
ATOM 5570 C CA . LYS B 1 269 ? 14.586 46.719 19.703 1 89.31 269 LYS B CA 1
ATOM 5571 C C . LYS B 1 269 ? 13.078 46.969 19.656 1 89.31 269 LYS B C 1
ATOM 5573 O O . LYS B 1 269 ? 12.344 46.562 20.562 1 89.31 269 LYS B O 1
ATOM 5578 N N . GLN B 1 270 ? 12.734 47.688 18.594 1 90.69 270 GLN B N 1
ATOM 5579 C CA . GLN B 1 270 ? 11.32 47.688 18.25 1 90.69 270 GLN B CA 1
ATOM 5580 C C . GLN B 1 270 ? 10.836 46.281 17.906 1 90.69 270 GLN B C 1
ATOM 5582 O O . GLN B 1 270 ? 11.586 45.469 17.344 1 90.69 270 GLN B O 1
ATOM 5587 N N . SER B 1 271 ? 9.617 46.031 18.359 1 92.25 271 SER B N 1
ATOM 5588 C CA . SER B 1 271 ? 9.078 44.688 18.156 1 92.25 271 SER B CA 1
ATOM 5589 C C . SER B 1 271 ? 7.676 44.719 17.578 1 92.25 271 SER B C 1
ATOM 5591 O O . SER B 1 271 ? 6.895 45.625 17.891 1 92.25 271 SER B O 1
ATOM 5593 N N . ARG B 1 272 ? 7.41 43.844 16.672 1 92 272 ARG B N 1
ATOM 5594 C CA . ARG B 1 272 ? 6.094 43.719 16.047 1 92 272 ARG B CA 1
ATOM 5595 C C . ARG B 1 272 ? 5.523 42.312 16.234 1 92 272 ARG B C 1
ATOM 5597 O O . ARG B 1 272 ? 6.23 41.312 16.047 1 92 272 ARG B O 1
ATOM 5604 N N . LEU B 1 273 ? 4.312 42.25 16.672 1 94.19 273 LEU B N 1
ATOM 5605 C CA . LEU B 1 273 ? 3.549 41.031 16.719 1 94.19 273 LEU B CA 1
ATOM 5606 C C . LEU B 1 273 ? 2.49 41 15.625 1 94.19 273 LEU B C 1
ATOM 5608 O O . LEU B 1 273 ? 1.672 41.906 15.523 1 94.19 273 LEU B O 1
ATOM 5612 N N . THR B 1 274 ? 2.604 40.031 14.781 1 92.69 274 THR B N 1
ATOM 5613 C CA . THR B 1 274 ? 1.597 39.812 13.742 1 92.69 274 THR B CA 1
ATOM 5614 C C . THR B 1 274 ? 0.707 38.625 14.086 1 92.69 274 THR B C 1
ATOM 5616 O O . THR B 1 274 ? 1.204 37.562 14.438 1 92.69 274 THR B O 1
ATOM 5619 N N . HIS B 1 275 ? -0.605 38.781 14.078 1 94.62 275 HIS B N 1
ATOM 5620 C CA . HIS B 1 275 ? -1.572 37.719 14.242 1 94.62 275 HIS B CA 1
ATOM 5621 C C . HIS B 1 275 ? -2.318 37.438 12.938 1 94.62 275 HIS B C 1
ATOM 5623 O O . HIS B 1 275 ? -2.715 38.375 12.242 1 94.62 275 HIS B O 1
ATOM 5629 N N . PHE B 1 276 ? -2.465 36.25 12.602 1 93.62 276 PHE B N 1
ATOM 5630 C CA . PHE B 1 276 ? -3.34 35.875 11.5 1 93.62 276 PHE B CA 1
ATOM 5631 C C . PHE B 1 276 ? -4.781 35.719 11.977 1 93.62 276 PHE B C 1
ATOM 5633 O O . PHE B 1 276 ? -5.066 34.938 12.883 1 93.62 276 PHE B O 1
ATOM 5640 N N . VAL B 1 277 ? -5.625 36.5 11.375 1 94.81 277 VAL B N 1
ATOM 5641 C CA . VAL B 1 277 ? -7.008 36.594 11.836 1 94.81 277 VAL B CA 1
ATOM 5642 C C . VAL B 1 277 ? -7.926 35.844 10.883 1 94.81 277 VAL B C 1
ATOM 5644 O O . VAL B 1 277 ? -7.863 36.031 9.664 1 94.81 277 VAL B O 1
ATOM 5647 N N . ASN B 1 278 ? -8.758 34.969 11.43 1 94.75 278 ASN B N 1
ATOM 5648 C CA . ASN B 1 278 ? -9.75 34.25 10.664 1 94.75 278 ASN B CA 1
ATOM 5649 C C . ASN B 1 278 ? -10.898 35.125 10.203 1 94.75 278 ASN B C 1
ATOM 5651 O O . ASN B 1 278 ? -11.586 35.75 11.023 1 94.75 278 ASN B O 1
ATOM 5655 N N . LEU B 1 279 ? -11.195 35.188 8.938 1 95.62 279 LEU B N 1
ATOM 5656 C CA . LEU B 1 279 ? -12.156 36.125 8.375 1 95.62 279 LEU B CA 1
ATOM 5657 C C . LEU B 1 279 ? -13.555 35.5 8.336 1 95.62 279 LEU B C 1
ATOM 5659 O O . LEU B 1 279 ? -14.539 36.219 8.141 1 95.62 279 LEU B O 1
ATOM 5663 N N . ARG B 1 280 ? -13.656 34.219 8.477 1 93.81 280 ARG B N 1
ATOM 5664 C CA . ARG B 1 280 ? -14.891 33.469 8.227 1 93.81 280 ARG B CA 1
ATOM 5665 C C . ARG B 1 280 ? -16.031 34.031 9.078 1 93.81 280 ARG B C 1
ATOM 5667 O O . ARG B 1 280 ? -17.141 34.219 8.586 1 93.81 280 ARG B O 1
ATOM 5674 N N . ARG B 1 281 ? -15.773 34.312 10.312 1 88.31 281 ARG B N 1
ATOM 5675 C CA . ARG B 1 281 ? -16.828 34.781 11.203 1 88.31 281 ARG B CA 1
ATOM 5676 C C . ARG B 1 281 ? -17.188 36.219 10.914 1 88.31 281 ARG B C 1
ATOM 5678 O O . ARG B 1 281 ? -18.219 36.719 11.375 1 88.31 281 ARG B O 1
ATOM 5685 N N . LYS B 1 282 ? -16.438 36.906 10.133 1 92.12 282 LYS B N 1
ATOM 5686 C CA . LYS B 1 282 ? -16.641 38.312 9.82 1 92.12 282 LYS B CA 1
ATOM 5687 C C . LYS B 1 282 ? -17.359 38.469 8.484 1 92.12 282 LYS B C 1
ATOM 5689 O O . LYS B 1 282 ? -17.703 39.594 8.094 1 92.12 282 LYS B O 1
ATOM 5694 N N . LEU B 1 283 ? -17.531 37.344 7.863 1 90.94 283 LEU B N 1
ATOM 5695 C CA . LEU B 1 283 ? -18.281 37.344 6.617 1 90.94 283 LEU B CA 1
ATOM 5696 C C . LEU B 1 283 ? -19.781 37.375 6.891 1 90.94 283 LEU B C 1
ATOM 5698 O O . LEU B 1 283 ? -20.219 37.125 8.023 1 90.94 283 LEU B O 1
ATOM 5702 N N . ALA B 1 284 ? -20.484 37.656 5.805 1 79.81 284 ALA B N 1
ATOM 5703 C CA . ALA B 1 284 ? -21.938 37.688 5.938 1 79.81 284 ALA B CA 1
ATOM 5704 C C . ALA B 1 284 ? -22.484 36.375 6.43 1 79.81 284 ALA B C 1
ATOM 5706 O O . ALA B 1 284 ? -22 35.312 6.047 1 79.81 284 ALA B O 1
ATOM 5707 N N . THR B 1 285 ? -23.5 36.406 7.207 1 72.25 285 THR B N 1
ATOM 5708 C CA . THR B 1 285 ? -24.031 35.281 7.984 1 72.25 285 THR B CA 1
ATOM 5709 C C . THR B 1 285 ? -24.656 34.25 7.066 1 72.25 285 THR B C 1
ATOM 5711 O O . THR B 1 285 ? -24.766 33.062 7.438 1 72.25 285 THR B O 1
ATOM 5714 N N . THR B 1 286 ? -24.938 34.469 5.969 1 71.75 286 THR B N 1
ATOM 5715 C CA . THR B 1 286 ? -25.688 33.562 5.113 1 71.75 286 THR B CA 1
ATOM 5716 C C . THR B 1 286 ? -24.766 32.562 4.422 1 71.75 286 THR B C 1
ATOM 5718 O O . THR B 1 286 ? -25.219 31.562 3.863 1 71.75 286 THR B O 1
ATOM 5721 N N . MET B 1 287 ? -23.609 32.75 4.707 1 72.69 287 MET B N 1
ATOM 5722 C CA . MET B 1 287 ? -22.672 31.891 3.969 1 72.69 287 MET B CA 1
ATOM 5723 C C . MET B 1 287 ? -22.156 30.75 4.844 1 72.69 287 MET B C 1
ATOM 5725 O O . MET B 1 287 ? -21.984 30.922 6.051 1 72.69 287 MET B O 1
ATOM 5729 N N . SER B 1 288 ? -22.047 29.625 4.211 1 80.25 288 SER B N 1
ATOM 5730 C CA . SER B 1 288 ? -21.375 28.547 4.914 1 80.25 288 SER B CA 1
ATOM 5731 C C . SER B 1 288 ? -19.938 28.938 5.293 1 80.25 288 SER B C 1
ATOM 5733 O O . SER B 1 288 ? -19.25 29.578 4.508 1 80.25 288 SER B O 1
ATOM 5735 N N . LYS B 1 289 ? -19.547 28.531 6.496 1 83.25 289 LYS B N 1
ATOM 5736 C CA . LYS B 1 289 ? -18.234 28.938 6.992 1 83.25 289 LYS B CA 1
ATOM 5737 C C . LYS B 1 289 ? -17.188 27.859 6.734 1 83.25 289 LYS B C 1
ATOM 5739 O O . LYS B 1 289 ? -16.031 28 7.133 1 83.25 289 LYS B O 1
ATOM 5744 N N . ASP B 1 290 ? -17.641 26.891 5.941 1 92.06 290 ASP B N 1
ATOM 5745 C CA . ASP B 1 290 ? -16.734 25.781 5.668 1 92.06 290 ASP B CA 1
ATOM 5746 C C . ASP B 1 290 ? -15.938 26.031 4.387 1 92.06 290 ASP B C 1
ATOM 5748 O O . ASP B 1 290 ? -15.898 25.172 3.502 1 92.06 290 ASP B O 1
ATOM 5752 N N . PHE B 1 291 ? -15.305 27.188 4.375 1 93 291 PHE B N 1
ATOM 5753 C CA . PHE B 1 291 ? -14.523 27.594 3.209 1 93 291 PHE B CA 1
ATOM 5754 C C . PHE B 1 291 ? -13.242 26.766 3.102 1 93 291 PHE B C 1
ATOM 5756 O O . PHE B 1 291 ? -12.602 26.484 4.113 1 93 291 PHE B O 1
ATOM 5763 N N . ILE B 1 292 ? -13.047 26.391 1.871 1 92.75 292 ILE B N 1
ATOM 5764 C CA . ILE B 1 292 ? -11.688 25.938 1.572 1 92.75 292 ILE B CA 1
ATOM 5765 C C . ILE B 1 292 ? -10.898 27.078 0.927 1 92.75 292 ILE B C 1
ATOM 5767 O O . ILE B 1 292 ? -11.484 28.047 0.438 1 92.75 292 ILE B O 1
ATOM 5771 N N . CYS B 1 293 ? -9.648 27.156 1.056 1 92.81 293 CYS B N 1
ATOM 5772 C CA . CYS B 1 293 ? -8.719 28.234 0.752 1 92.81 293 CYS B CA 1
ATOM 5773 C C . CYS B 1 293 ? -8.328 28.984 2.02 1 92.81 293 CYS B C 1
ATOM 5775 O O . CYS B 1 293 ? -8.789 28.656 3.113 1 92.81 293 CYS B O 1
ATOM 5777 N N . ASN B 1 294 ? -7.465 29.828 1.844 1 95 294 ASN B N 1
ATOM 5778 C CA . ASN B 1 294 ? -7.078 30.688 2.957 1 95 294 ASN B CA 1
ATOM 5779 C C . ASN B 1 294 ? -8.086 31.812 3.17 1 95 294 ASN B C 1
ATOM 5781 O O . ASN B 1 294 ? -8.422 32.531 2.232 1 95 294 ASN B O 1
ATOM 5785 N N . MET B 1 295 ? -8.672 31.859 4.336 1 95.31 295 MET B N 1
ATOM 5786 C CA . MET B 1 295 ? -9.562 32.938 4.766 1 95.31 295 MET B CA 1
ATOM 5787 C C . MET B 1 295 ? -8.992 33.656 5.977 1 95.31 295 MET B C 1
ATOM 5789 O O . MET B 1 295 ? -9.625 33.719 7.035 1 95.31 295 MET B O 1
ATOM 5793 N N . VAL B 1 296 ? -7.789 34.219 5.785 1 95.5 296 VAL B N 1
ATOM 5794 C CA . VAL B 1 296 ? -7.055 34.844 6.883 1 95.5 296 VAL B CA 1
ATOM 5795 C C . VAL B 1 296 ? -6.48 36.188 6.426 1 95.5 296 VAL B C 1
ATOM 5797 O O . VAL B 1 296 ? -6.246 36.406 5.234 1 95.5 296 VAL B O 1
ATOM 5800 N N . TRP B 1 297 ? -6.367 37.094 7.312 1 94.81 297 TRP B N 1
ATOM 5801 C CA . TRP B 1 297 ? -5.668 38.375 7.102 1 94.81 297 TRP B CA 1
ATOM 5802 C C . TRP B 1 297 ? -4.746 38.688 8.273 1 94.81 297 TRP B C 1
ATOM 5804 O O . TRP B 1 297 ? -4.738 37.969 9.273 1 94.81 297 TRP B O 1
ATOM 5814 N N . ILE B 1 298 ? -3.891 39.688 8.102 1 92.44 298 ILE B N 1
ATOM 5815 C CA . ILE B 1 298 ? -2.824 39.969 9.055 1 92.44 298 ILE B CA 1
ATOM 5816 C C . ILE B 1 298 ? -3.209 41.156 9.922 1 92.44 298 ILE B C 1
ATOM 5818 O O . ILE B 1 298 ? -3.701 42.156 9.406 1 92.44 298 ILE B O 1
ATOM 5822 N N . SER B 1 299 ? -3.072 41 11.18 1 93.81 299 SER B N 1
ATOM 5823 C CA . SER B 1 299 ? -3.127 42.094 12.125 1 93.81 299 SER B CA 1
ATOM 5824 C C . SER B 1 299 ? -1.762 42.344 12.758 1 93.81 299 SER B C 1
ATOM 5826 O O . SER B 1 299 ? -0.965 41.438 12.93 1 93.81 299 SER B O 1
ATOM 5828 N N . SER B 1 300 ? -1.47 43.594 13.07 1 92.81 300 SER B N 1
ATOM 5829 C CA . SER B 1 300 ? -0.156 43.906 13.617 1 92.81 300 SER B CA 1
ATOM 5830 C C . SER B 1 300 ? -0.274 44.781 14.867 1 92.81 300 SER B C 1
ATOM 5832 O O . SER B 1 300 ? -1.181 45.594 14.977 1 92.81 300 SER B O 1
ATOM 5834 N N . ALA B 1 301 ? 0.567 44.531 15.773 1 93.38 301 ALA B N 1
ATOM 5835 C CA . ALA B 1 301 ? 0.816 45.344 16.953 1 93.38 301 ALA B CA 1
ATOM 5836 C C . ALA B 1 301 ? 2.301 45.688 17.094 1 93.38 301 ALA B C 1
ATOM 5838 O O . ALA B 1 301 ? 3.154 44.781 16.953 1 93.38 301 ALA B O 1
ATOM 5839 N N . VAL B 1 302 ? 2.604 46.938 17.328 1 92.06 302 VAL B N 1
ATOM 5840 C CA . VAL B 1 302 ? 3.996 47.344 17.406 1 92.06 302 VAL B CA 1
ATOM 5841 C C . VAL B 1 302 ? 4.305 47.875 18.812 1 92.06 302 VAL B C 1
ATOM 5843 O O . VAL B 1 302 ? 3.484 48.562 19.422 1 92.06 302 VAL B O 1
ATOM 5846 N N . CYS B 1 303 ? 5.355 47.5 19.281 1 92.81 303 CYS B N 1
ATOM 5847 C CA . CYS B 1 303 ? 5.926 48 20.531 1 92.81 303 CYS B CA 1
ATOM 5848 C C . CYS B 1 303 ? 7.262 48.688 20.266 1 92.81 303 CYS B C 1
ATOM 5850 O O . CYS B 1 303 ? 8.242 48.031 19.891 1 92.81 303 CYS B O 1
ATOM 5852 N N . LEU B 1 304 ? 7.34 49.969 20.531 1 90.62 304 LEU B N 1
ATOM 5853 C CA . LEU B 1 304 ? 8.555 50.75 20.297 1 90.62 304 LEU B CA 1
ATOM 5854 C C . LEU B 1 304 ? 9.617 50.438 21.344 1 90.62 304 LEU B C 1
ATOM 5856 O O . LEU B 1 304 ? 9.289 49.969 22.438 1 90.62 304 LEU B O 1
ATOM 5860 N N . ALA B 1 305 ? 10.828 50.688 20.984 1 88.5 305 ALA B N 1
ATOM 5861 C CA . ALA B 1 305 ? 11.953 50.406 21.859 1 88.5 305 ALA B CA 1
ATOM 5862 C C . ALA B 1 305 ? 11.836 51.188 23.172 1 88.5 305 ALA B C 1
ATOM 5864 O O . ALA B 1 305 ? 12.289 50.719 24.219 1 88.5 305 ALA B O 1
ATOM 5865 N N . SER B 1 306 ? 11.188 52.281 23.141 1 84.88 306 SER B N 1
ATOM 5866 C CA . SER B 1 306 ? 11.117 53.156 24.281 1 84.88 306 SER B CA 1
ATOM 5867 C C . SER B 1 306 ? 9.922 52.844 25.172 1 84.88 306 SER B C 1
ATOM 5869 O O . SER B 1 306 ? 9.82 53.344 26.297 1 84.88 306 SER B O 1
ATOM 5871 N N . CYS B 1 307 ? 9.141 51.969 24.75 1 80.38 307 CYS B N 1
ATOM 5872 C CA . CYS B 1 307 ? 7.883 51.719 25.453 1 80.38 307 CYS B CA 1
ATOM 5873 C C . CYS B 1 307 ? 8.07 50.719 26.578 1 80.38 307 CYS B C 1
ATOM 5875 O O . CYS B 1 307 ? 8.945 49.875 26.516 1 80.38 307 CYS B O 1
ATOM 5877 N N . GLU B 1 308 ? 7.262 51 27.562 1 77.56 308 GLU B N 1
ATOM 5878 C CA . GLU B 1 308 ? 7.191 50 28.641 1 77.56 308 GLU B CA 1
ATOM 5879 C C . GLU B 1 308 ? 6.488 48.75 28.172 1 77.56 308 GLU B C 1
ATOM 5881 O O . GLU B 1 308 ? 5.508 48.812 27.422 1 77.56 308 GLU B O 1
ATOM 5886 N N . THR B 1 309 ? 6.969 47.688 28.594 1 87.56 309 THR B N 1
ATOM 5887 C CA . THR B 1 309 ? 6.469 46.406 28.125 1 87.56 309 THR B CA 1
ATOM 5888 C C . THR B 1 309 ? 5.66 45.688 29.219 1 87.56 309 THR B C 1
ATOM 5890 O O . THR B 1 309 ? 5.988 44.594 29.625 1 87.56 309 THR B O 1
ATOM 5893 N N . THR B 1 310 ? 4.512 46.375 29.578 1 94.5 310 THR B N 1
ATOM 5894 C CA . THR B 1 310 ? 3.66 45.719 30.547 1 94.5 310 THR B CA 1
ATOM 5895 C C . THR B 1 310 ? 2.668 44.781 29.859 1 94.5 310 THR B C 1
ATOM 5897 O O . THR B 1 310 ? 2.344 44.969 28.688 1 94.5 310 THR B O 1
ATOM 5900 N N . LEU B 1 311 ? 2.201 43.812 30.609 1 96.94 311 LEU B N 1
ATOM 5901 C CA . LEU B 1 311 ? 1.281 42.844 30.062 1 96.94 311 LEU B CA 1
ATOM 5902 C C . LEU B 1 311 ? 0.013 43.5 29.531 1 96.94 311 LEU B C 1
ATOM 5904 O O . LEU B 1 311 ? -0.428 43.219 28.422 1 96.94 311 LEU B O 1
ATOM 5908 N N . HIS B 1 312 ? -0.63 44.406 30.375 1 97.06 312 HIS B N 1
ATOM 5909 C CA . HIS B 1 312 ? -1.904 45 30 1 97.06 312 HIS B CA 1
ATOM 5910 C C . HIS B 1 312 ? -1.754 45.906 28.781 1 97.06 312 HIS B C 1
ATOM 5912 O O . HIS B 1 312 ? -2.645 45.969 27.922 1 97.06 312 HIS B O 1
ATOM 5918 N N . ASP B 1 313 ? -0.587 46.625 28.641 1 96.44 313 ASP B N 1
ATOM 5919 C CA . ASP B 1 313 ? -0.346 47.438 27.453 1 96.44 313 ASP B CA 1
ATOM 5920 C C . ASP B 1 313 ? -0.24 46.594 26.203 1 96.44 313 ASP B C 1
ATOM 5922 O O . ASP B 1 313 ? -0.766 46.969 25.141 1 96.44 313 ASP B O 1
ATOM 5926 N N . LEU B 1 314 ? 0.444 45.531 26.328 1 97.56 314 LEU B N 1
ATOM 5927 C CA . LEU B 1 314 ? 0.649 44.656 25.188 1 97.56 314 LEU B CA 1
ATOM 5928 C C . LEU B 1 314 ? -0.654 43.969 24.781 1 97.56 314 LEU B C 1
ATOM 5930 O O . LEU B 1 314 ? -0.928 43.781 23.594 1 97.56 314 LEU B O 1
ATOM 5934 N N . VAL B 1 315 ? -1.485 43.531 25.75 1 98.25 315 VAL B N 1
ATOM 5935 C CA . VAL B 1 315 ? -2.795 42.938 25.469 1 98.25 315 VAL B CA 1
ATOM 5936 C C . VAL B 1 315 ? -3.635 43.938 24.672 1 98.25 315 VAL B C 1
ATOM 5938 O O . VAL B 1 315 ? -4.277 43.562 23.688 1 98.25 315 VAL B O 1
ATOM 5941 N N . GLU B 1 316 ? -3.588 45.188 25.062 1 97.12 316 GLU B N 1
ATOM 5942 C CA . GLU B 1 316 ? -4.359 46.219 24.391 1 97.12 316 GLU B CA 1
ATOM 5943 C C . GLU B 1 316 ? -3.865 46.438 22.953 1 97.12 316 GLU B C 1
ATOM 5945 O O . GLU B 1 316 ? -4.664 46.656 22.047 1 97.12 316 GLU B O 1
ATOM 5950 N N . LYS B 1 317 ? -2.584 46.406 22.812 1 95.94 317 LYS B N 1
ATOM 5951 C CA . LYS B 1 317 ? -2.018 46.562 21.484 1 95.94 317 LYS B CA 1
ATOM 5952 C C . LYS B 1 317 ? -2.447 45.438 20.562 1 95.94 317 LYS B C 1
ATOM 5954 O O . LYS B 1 317 ? -2.777 45.656 19.391 1 95.94 317 LYS B O 1
ATOM 5959 N N . VAL B 1 318 ? -2.371 44.188 21.094 1 96.81 318 VAL B N 1
ATOM 5960 C CA . VAL B 1 318 ? -2.797 43 20.328 1 96.81 318 VAL B CA 1
ATOM 5961 C C . VAL B 1 318 ? -4.27 43.156 19.953 1 96.81 318 VAL B C 1
ATOM 5963 O O . VAL B 1 318 ? -4.645 42.938 18.797 1 96.81 318 VAL B O 1
ATOM 5966 N N . ARG B 1 319 ? -5.09 43.531 20.953 1 97.31 319 ARG B N 1
ATOM 5967 C CA . ARG B 1 319 ? -6.523 43.719 20.719 1 97.31 319 ARG B CA 1
ATOM 5968 C C . ARG B 1 319 ? -6.781 44.781 19.656 1 97.31 319 ARG B C 1
ATOM 5970 O O . ARG B 1 319 ? -7.621 44.594 18.781 1 97.31 319 ARG B O 1
ATOM 5977 N N . LYS B 1 320 ? -6.105 45.875 19.781 1 95.38 320 LYS B N 1
ATOM 5978 C CA . LYS B 1 320 ? -6.277 46.969 18.828 1 95.38 320 LYS B CA 1
ATOM 5979 C C . LYS B 1 320 ? -5.918 46.531 17.406 1 95.38 320 LYS B C 1
ATOM 5981 O O . LYS B 1 320 ? -6.629 46.844 16.453 1 95.38 320 LYS B O 1
ATOM 5986 N N . GLY B 1 321 ? -4.84 45.812 17.281 1 94.06 321 GLY B N 1
ATOM 5987 C CA . GLY B 1 321 ? -4.465 45.281 15.984 1 94.06 321 GLY B CA 1
ATOM 5988 C C . GLY B 1 321 ? -5.523 44.375 15.391 1 94.06 321 GLY B C 1
ATOM 5989 O O . GLY B 1 321 ? -5.91 44.531 14.227 1 94.06 321 GLY B O 1
ATOM 5990 N N . ILE B 1 322 ? -6.02 43.438 16.172 1 95 322 ILE B N 1
ATOM 5991 C CA . ILE B 1 322 ? -6.992 42.438 15.734 1 95 322 ILE B CA 1
ATOM 5992 C C . ILE B 1 322 ? -8.312 43.125 15.391 1 95 322 ILE B C 1
ATOM 5994 O O . ILE B 1 322 ? -8.984 42.781 14.422 1 95 322 ILE B O 1
ATOM 5998 N N . SER B 1 323 ? -8.695 44.156 16.125 1 94.31 323 SER B N 1
ATOM 5999 C CA . SER B 1 323 ? -9.984 44.844 15.992 1 94.31 323 SER B CA 1
ATOM 6000 C C . SER B 1 323 ? -10.07 45.594 14.672 1 94.31 323 SER B C 1
ATOM 6002 O O . SER B 1 323 ? -11.172 45.906 14.195 1 94.31 323 SER B O 1
ATOM 6004 N N . LYS B 1 324 ? -8.922 45.906 14.086 1 93.56 324 LYS B N 1
ATOM 6005 C CA . LYS B 1 324 ? -8.906 46.625 12.805 1 93.56 324 LYS B CA 1
ATOM 6006 C C . LYS B 1 324 ? -9.438 45.719 11.688 1 93.56 324 LYS B C 1
ATOM 6008 O O . LYS B 1 324 ? -9.883 46.219 10.648 1 93.56 324 LYS B O 1
ATOM 6013 N N . ILE B 1 325 ? -9.328 44.438 11.922 1 95.12 325 ILE B N 1
ATOM 6014 C CA . ILE B 1 325 ? -9.875 43.5 10.969 1 95.12 325 ILE B CA 1
ATOM 6015 C C . ILE B 1 325 ? -11.32 43.156 11.336 1 95.12 325 ILE B C 1
ATOM 6017 O O . ILE B 1 325 ? -11.602 42.094 11.906 1 95.12 325 ILE B O 1
ATOM 6021 N N . ASP B 1 326 ? -12.242 44.031 10.984 1 94.62 326 ASP B N 1
ATOM 6022 C CA . ASP B 1 326 ? -13.656 43.906 11.352 1 94.62 326 ASP B CA 1
ATOM 6023 C C . ASP B 1 326 ? -14.516 43.562 10.125 1 94.62 326 ASP B C 1
ATOM 6025 O O . ASP B 1 326 ? -14 43.469 9.008 1 94.62 326 ASP B O 1
ATOM 6029 N N . PRO B 1 327 ? -15.789 43.344 10.336 1 94.25 327 PRO B N 1
ATOM 6030 C CA . PRO B 1 327 ? -16.672 42.969 9.219 1 94.25 327 PRO B CA 1
ATOM 6031 C C . PRO B 1 327 ? -16.672 44.031 8.102 1 94.25 327 PRO B C 1
ATOM 6033 O O . PRO B 1 327 ? -16.812 43.656 6.93 1 94.25 327 PRO B O 1
ATOM 6036 N N . GLU B 1 328 ? -16.547 45.25 8.461 1 95.44 328 GLU B N 1
ATOM 6037 C CA . GLU B 1 328 ? -16.516 46.312 7.449 1 95.44 328 GLU B CA 1
ATOM 6038 C C . GLU B 1 328 ? -15.297 46.188 6.547 1 95.44 328 GLU B C 1
ATOM 6040 O O . GLU B 1 328 ? -15.406 46.312 5.324 1 95.44 328 GLU B O 1
ATOM 6045 N N . PHE B 1 329 ? -14.211 46 7.141 1 95.5 329 PHE B N 1
ATOM 6046 C CA . PHE B 1 329 ? -13.008 45.75 6.355 1 95.5 329 PHE B CA 1
ATOM 6047 C C . PHE B 1 329 ? -13.188 44.562 5.418 1 95.5 329 PHE B C 1
ATOM 6049 O O . PHE B 1 329 ? -12.852 44.656 4.234 1 95.5 329 PHE B O 1
ATOM 6056 N N . VAL B 1 330 ? -13.68 43.438 5.969 1 95.5 330 VAL B N 1
ATOM 6057 C CA . VAL B 1 330 ? -13.828 42.219 5.203 1 95.5 330 VAL B CA 1
ATOM 6058 C C . VAL B 1 330 ? -14.766 42.469 4.023 1 95.5 330 VAL B C 1
ATOM 6060 O O . VAL B 1 330 ? -14.523 41.969 2.92 1 95.5 330 VAL B O 1
ATOM 6063 N N . LYS B 1 331 ? -15.789 43.188 4.254 1 94.81 331 LYS B N 1
ATOM 6064 C CA . LYS B 1 331 ? -16.719 43.531 3.186 1 94.81 331 LYS B CA 1
ATOM 6065 C C . LYS B 1 331 ? -16.047 44.312 2.086 1 94.81 331 LYS B C 1
ATOM 6067 O O . LYS B 1 331 ? -16.203 44.031 0.9 1 94.81 331 LYS B O 1
ATOM 6072 N N . LYS B 1 332 ? -15.258 45.281 2.496 1 95.75 332 LYS B N 1
ATOM 6073 C CA . LYS B 1 332 ? -14.578 46.156 1.543 1 95.75 332 LYS B CA 1
ATOM 6074 C C . LYS B 1 332 ? -13.492 45.406 0.786 1 95.75 332 LYS B C 1
ATOM 6076 O O . LYS B 1 332 ? -13.141 45.781 -0.337 1 95.75 332 LYS B O 1
ATOM 6081 N N . ALA B 1 333 ? -12.977 44.406 1.401 1 95.69 333 ALA B N 1
ATOM 6082 C CA . ALA B 1 333 ? -11.883 43.625 0.824 1 95.69 333 ALA B CA 1
ATOM 6083 C C . ALA B 1 333 ? -12.391 42.656 -0.232 1 95.69 333 ALA B C 1
ATOM 6085 O O . ALA B 1 333 ? -11.594 42.031 -0.952 1 95.69 333 ALA B O 1
ATOM 6086 N N . GLN B 1 334 ? -13.68 42.469 -0.396 1 95.06 334 GLN B N 1
ATOM 6087 C CA . GLN B 1 334 ? -14.273 41.531 -1.344 1 95.06 334 GLN B CA 1
ATOM 6088 C C . GLN B 1 334 ? -14.445 42.188 -2.717 1 95.06 334 GLN B C 1
ATOM 6090 O O . GLN B 1 334 ? -14.422 43.406 -2.844 1 95.06 334 GLN B O 1
ATOM 6095 N N . GLY B 1 335 ? -14.594 41.312 -3.719 1 93.44 335 GLY B N 1
ATOM 6096 C CA . GLY B 1 335 ? -14.914 41.781 -5.059 1 93.44 335 GLY B CA 1
ATOM 6097 C C . GLY B 1 335 ? -13.688 42.188 -5.859 1 93.44 335 GLY B C 1
ATOM 6098 O O . GLY B 1 335 ? -12.562 42.094 -5.367 1 93.44 335 GLY B O 1
ATOM 6099 N N . ASP B 1 336 ? -13.859 42.688 -6.965 1 91.5 336 ASP B N 1
ATOM 6100 C CA . ASP B 1 336 ? -12.805 43 -7.926 1 91.5 336 ASP B CA 1
ATOM 6101 C C . ASP B 1 336 ? -11.938 44.156 -7.445 1 91.5 336 ASP B C 1
ATOM 6103 O O . ASP B 1 336 ? -10.75 44.219 -7.758 1 91.5 336 ASP B O 1
ATOM 6107 N N . GLU B 1 337 ? -12.57 45.031 -6.652 1 92.38 337 GLU B N 1
ATOM 6108 C CA . GLU B 1 337 ? -11.82 46.188 -6.195 1 92.38 337 GLU B CA 1
ATOM 6109 C C . GLU B 1 337 ? -11.344 46 -4.758 1 92.38 337 GLU B C 1
ATOM 6111 O O . GLU B 1 337 ? -10.75 46.938 -4.176 1 92.38 337 GLU B O 1
ATOM 6116 N N . GLY B 1 338 ? -11.586 44.906 -4.211 1 94.06 338 GLY B N 1
ATOM 6117 C CA . GLY B 1 338 ? -11.227 44.656 -2.83 1 94.06 338 GLY B CA 1
ATOM 6118 C C . GLY B 1 338 ? -9.734 44.75 -2.57 1 94.06 338 GLY B C 1
ATOM 6119 O O . GLY B 1 338 ? -9.312 45.062 -1.452 1 94.06 338 GLY B O 1
ATOM 6120 N N . TYR B 1 339 ? -8.961 44.562 -3.615 1 91.69 339 TYR B N 1
ATOM 6121 C CA . TYR B 1 339 ? -7.508 44.594 -3.488 1 91.69 339 TYR B CA 1
ATOM 6122 C C . TYR B 1 339 ? -7.039 45.969 -3.008 1 91.69 339 TYR B C 1
ATOM 6124 O O . TYR B 1 339 ? -6.008 46.094 -2.344 1 91.69 339 TYR B O 1
ATOM 6132 N N . ILE B 1 340 ? -7.785 46.969 -3.229 1 93.31 340 ILE B N 1
ATOM 6133 C CA . ILE B 1 340 ? -7.43 48.312 -2.824 1 93.31 340 ILE B CA 1
ATOM 6134 C C . ILE B 1 340 ? -7.43 48.406 -1.302 1 93.31 340 ILE B C 1
ATOM 6136 O O . ILE B 1 340 ? -6.473 48.906 -0.707 1 93.31 340 ILE B O 1
ATOM 6140 N N . GLU B 1 341 ? -8.516 47.938 -0.751 1 95 341 GLU B N 1
ATOM 6141 C CA . GLU B 1 341 ? -8.609 47.938 0.706 1 95 341 GLU B CA 1
ATOM 6142 C C . GLU B 1 341 ? -7.535 47.062 1.332 1 95 341 GLU B C 1
ATOM 6144 O O . GLU B 1 341 ? -6.984 47.406 2.385 1 95 341 GLU B O 1
ATOM 6149 N N . MET B 1 342 ? -7.234 45.969 0.736 1 93.94 342 MET B N 1
ATOM 6150 C CA . MET B 1 342 ? -6.215 45.062 1.233 1 93.94 342 MET B CA 1
ATOM 6151 C C . MET B 1 342 ? -4.836 45.688 1.199 1 93.94 342 MET B C 1
ATOM 6153 O O . MET B 1 342 ? -4.055 45.562 2.143 1 93.94 342 MET B O 1
ATOM 6157 N N . GLN B 1 343 ? -4.582 46.375 0.131 1 91.62 343 GLN B N 1
ATOM 6158 C CA . GLN B 1 343 ? -3.299 47.062 0.007 1 91.62 343 GLN B CA 1
ATOM 6159 C C . GLN B 1 343 ? -3.146 48.156 1.074 1 91.62 343 GLN B C 1
ATOM 6161 O O . GLN B 1 343 ? -2.08 48.281 1.676 1 91.62 343 GLN B O 1
ATOM 6166 N N . LYS B 1 344 ? -4.168 48.875 1.259 1 92.06 344 LYS B N 1
ATOM 6167 C CA . LYS B 1 344 ? -4.16 49.906 2.293 1 92.06 344 LYS B CA 1
ATOM 6168 C C . LYS B 1 344 ? -3.926 49.281 3.674 1 92.06 344 LYS B C 1
ATOM 6170 O O . LYS B 1 344 ? -3.117 49.812 4.453 1 92.06 344 LYS B O 1
ATOM 6175 N N . SER B 1 345 ? -4.652 48.281 3.9 1 92.12 345 SER B N 1
ATOM 6176 C CA . SER B 1 345 ? -4.527 47.625 5.184 1 92.12 345 SER B CA 1
ATOM 6177 C C . SER B 1 345 ? -3.117 47.062 5.387 1 92.12 345 SER B C 1
ATOM 6179 O O . SER B 1 345 ? -2.555 47.188 6.477 1 92.12 345 SER B O 1
ATOM 6181 N N . LEU B 1 346 ? -2.539 46.469 4.391 1 88.12 346 LEU B N 1
ATOM 6182 C CA . LEU B 1 346 ? -1.201 45.906 4.477 1 88.12 346 LEU B CA 1
ATOM 6183 C C . LEU B 1 346 ? -0.163 46.969 4.758 1 88.12 346 LEU B C 1
ATOM 6185 O O . LEU B 1 346 ? 0.763 46.75 5.543 1 88.12 346 LEU B O 1
ATOM 6189 N N . GLU B 1 347 ? -0.331 48.031 4.133 1 84.5 347 GLU B N 1
ATOM 6190 C CA . GLU B 1 347 ? 0.568 49.156 4.352 1 84.5 347 GLU B CA 1
ATOM 6191 C C . GLU B 1 347 ? 0.467 49.688 5.781 1 84.5 347 GLU B C 1
ATOM 6193 O O . GLU B 1 347 ? 1.478 50.031 6.391 1 84.5 347 GLU B O 1
ATOM 6198 N N . GLU B 1 348 ? -0.702 49.719 6.203 1 83.25 348 GLU B N 1
ATOM 6199 C CA . GLU B 1 348 ? -0.932 50.188 7.57 1 83.25 348 GLU B CA 1
ATOM 6200 C C . GLU B 1 348 ? -0.344 49.219 8.586 1 83.25 348 GLU B C 1
ATOM 6202 O O . GLU B 1 348 ? 0.187 49.625 9.617 1 83.25 348 GLU B O 1
ATOM 6207 N N . GLN B 1 349 ? -0.523 48 8.336 1 79.38 349 GLN B N 1
ATOM 6208 C CA . GLN B 1 349 ? -0.138 46.969 9.289 1 79.38 349 GLN B CA 1
ATOM 6209 C C . GLN B 1 349 ? 1.371 46.75 9.273 1 79.38 349 GLN B C 1
ATOM 6211 O O . GLN B 1 349 ? 1.984 46.531 10.32 1 79.38 349 GLN B O 1
ATOM 6216 N N . ILE B 1 350 ? 1.98 46.656 8.164 1 74.88 350 ILE B N 1
ATOM 6217 C CA . ILE B 1 350 ? 3.385 46.25 8.07 1 74.88 350 ILE B CA 1
ATOM 6218 C C . ILE B 1 350 ? 4.258 47.5 7.961 1 74.88 350 ILE B C 1
ATOM 6220 O O . ILE B 1 350 ? 5.398 47.5 8.43 1 74.88 350 ILE B O 1
ATOM 6224 N N . GLY B 1 351 ? 3.557 48.656 7.875 1 64.56 351 GLY B N 1
ATOM 6225 C CA . GLY B 1 351 ? 4.309 49.906 7.73 1 64.56 351 GLY B CA 1
ATOM 6226 C C . GLY B 1 351 ? 5.449 49.781 6.734 1 64.56 351 GLY B C 1
ATOM 6227 O O . GLY B 1 351 ? 5.379 49 5.785 1 64.56 351 GLY B O 1
ATOM 6228 N N . GLU B 1 352 ? 6.398 50.75 6.93 1 55.06 352 GLU B N 1
ATOM 6229 C CA . GLU B 1 352 ? 7.617 50.688 6.125 1 55.06 352 GLU B CA 1
ATOM 6230 C C . GLU B 1 352 ? 8.484 49.5 6.543 1 55.06 352 GLU B C 1
ATOM 6232 O O . GLU B 1 352 ? 8.734 49.281 7.73 1 55.06 352 GLU B O 1
ATOM 6237 N N . ILE B 1 353 ? 8.445 48.344 5.703 1 53.81 353 ILE B N 1
ATOM 6238 C CA . ILE B 1 353 ? 9.344 47.219 5.91 1 53.81 353 ILE B CA 1
ATOM 6239 C C . ILE B 1 353 ? 10.711 47.75 6.375 1 53.81 353 ILE B C 1
ATOM 6241 O O . ILE B 1 353 ? 11.367 48.5 5.66 1 53.81 353 ILE B O 1
ATOM 6245 N N . GLY B 1 354 ? 10.742 48.188 7.629 1 50.25 354 GLY B N 1
ATOM 6246 C CA . GLY B 1 354 ? 12 48.688 8.148 1 50.25 354 GLY B CA 1
ATOM 6247 C C . GLY B 1 354 ? 13.211 47.969 7.609 1 50.25 354 GLY B C 1
ATOM 6248 O O . GLY B 1 354 ? 13.07 46.875 7.016 1 50.25 354 GLY B O 1
ATOM 6249 N N . ALA B 1 355 ? 14.406 48.656 7.523 1 48.66 355 ALA B N 1
ATOM 6250 C CA . ALA B 1 355 ? 15.695 48.031 7.223 1 48.66 355 ALA B CA 1
ATOM 6251 C C . ALA B 1 355 ? 15.867 46.719 7.973 1 48.66 355 ALA B C 1
ATOM 6253 O O . ALA B 1 355 ? 15.398 46.594 9.109 1 48.66 355 ALA B O 1
ATOM 6254 N N . LYS B 1 356 ? 16.25 45.625 7.281 1 55.22 356 LYS B N 1
ATOM 6255 C CA . LYS B 1 356 ? 16.641 44.312 7.777 1 55.22 356 LYS B CA 1
ATOM 6256 C C . LYS B 1 356 ? 17.328 44.406 9.133 1 55.22 356 LYS B C 1
ATOM 6258 O O . LYS B 1 356 ? 18.281 45.188 9.289 1 55.22 356 LYS B O 1
ATOM 6263 N N . GLY B 1 357 ? 16.797 43.844 10.195 1 57.12 357 GLY B N 1
ATOM 6264 C CA . GLY B 1 357 ? 17.531 43.688 11.445 1 57.12 357 GLY B CA 1
ATOM 6265 C C . GLY B 1 357 ? 17.125 44.719 12.5 1 57.12 357 GLY B C 1
ATOM 6266 O O . GLY B 1 357 ? 17.484 44.562 13.672 1 57.12 357 GLY B O 1
ATOM 6267 N N . THR B 1 358 ? 16.125 45.656 12.164 1 66.69 358 THR B N 1
ATOM 6268 C CA . THR B 1 358 ? 15.883 46.688 13.148 1 66.69 358 THR B CA 1
ATOM 6269 C C . THR B 1 358 ? 14.617 46.406 13.953 1 66.69 358 THR B C 1
ATOM 6271 O O . THR B 1 358 ? 14.469 46.875 15.086 1 66.69 358 THR B O 1
ATOM 6274 N N . ILE B 1 359 ? 13.766 45.531 13.484 1 82.62 359 ILE B N 1
ATOM 6275 C CA . ILE B 1 359 ? 12.508 45.188 14.156 1 82.62 359 ILE B CA 1
ATOM 6276 C C . ILE B 1 359 ? 12.406 43.688 14.359 1 82.62 359 ILE B C 1
ATOM 6278 O O . ILE B 1 359 ? 12.734 42.906 13.461 1 82.62 359 ILE B O 1
ATOM 6282 N N . ASP B 1 360 ? 12.172 43.312 15.562 1 88 360 ASP B N 1
ATOM 6283 C CA . ASP B 1 360 ? 11.867 41.906 15.82 1 88 360 ASP B CA 1
ATOM 6284 C C . ASP B 1 360 ? 10.414 41.594 15.469 1 88 360 ASP B C 1
ATOM 6286 O O . ASP B 1 360 ? 9.492 42.188 16.016 1 88 360 ASP B O 1
ATOM 6290 N N . ASN B 1 361 ? 10.281 40.688 14.523 1 89.25 361 ASN B N 1
ATOM 6291 C CA . ASN B 1 361 ? 8.938 40.312 14.102 1 89.25 361 ASN B CA 1
ATOM 6292 C C . ASN B 1 361 ? 8.57 38.938 14.648 1 89.25 361 ASN B C 1
ATOM 6294 O O . ASN B 1 361 ? 9.336 37.969 14.516 1 89.25 361 ASN B O 1
ATOM 6298 N N . TYR B 1 362 ? 7.473 38.844 15.305 1 92.19 362 TYR B N 1
ATOM 6299 C CA . TYR B 1 362 ? 6.934 37.562 15.789 1 92.19 362 TYR B CA 1
ATOM 6300 C C . TYR B 1 362 ? 5.559 37.312 15.18 1 92.19 362 TYR B C 1
ATOM 6302 O O . TYR B 1 362 ? 4.648 38.125 15.297 1 92.19 362 TYR B O 1
ATOM 6310 N N . ASN B 1 363 ? 5.398 36.188 14.531 1 92 363 ASN B N 1
ATOM 6311 C CA . ASN B 1 363 ? 4.141 35.812 13.891 1 92 363 ASN B CA 1
ATOM 6312 C C . ASN B 1 363 ? 3.352 34.812 14.742 1 92 363 ASN B C 1
ATOM 6314 O O . ASN B 1 363 ? 3.879 33.781 15.156 1 92 363 ASN B O 1
ATOM 6318 N N . PHE B 1 364 ? 2.139 35.188 15.008 1 95.12 364 PHE B N 1
ATOM 6319 C CA . PHE B 1 364 ? 1.273 34.344 15.828 1 95.12 364 PHE B CA 1
ATOM 6320 C C . PHE B 1 364 ? 0.11 33.812 15 1 95.12 364 PHE B C 1
ATOM 6322 O O . PHE B 1 364 ? -0.447 34.531 14.164 1 95.12 364 PHE B O 1
ATOM 6329 N N . THR B 1 365 ? -0.175 32.562 15.18 1 95.06 365 THR B N 1
ATOM 6330 C CA . THR B 1 365 ? -1.388 31.953 14.648 1 95.06 365 THR B CA 1
ATOM 6331 C C . THR B 1 365 ? -2.094 31.141 15.719 1 95.06 365 THR B C 1
ATOM 6333 O O . THR B 1 365 ? -1.445 30.438 16.5 1 95.06 365 THR B O 1
ATOM 6336 N N . SER B 1 366 ? -3.377 31.344 15.883 1 96.31 366 SER B N 1
ATOM 6337 C CA . SER B 1 366 ? -4.148 30.594 16.875 1 96.31 366 SER B CA 1
ATOM 6338 C C . SER B 1 366 ? -5.043 29.562 16.203 1 96.31 366 SER B C 1
ATOM 6340 O O . SER B 1 366 ? -5.875 29.906 15.367 1 96.31 366 SER B O 1
ATOM 6342 N N . TRP B 1 367 ? -4.82 28.312 16.562 1 96.5 367 TRP B N 1
ATOM 6343 C CA . TRP B 1 367 ? -5.672 27.203 16.141 1 96.5 367 TRP B CA 1
ATOM 6344 C C . TRP B 1 367 ? -6.629 26.797 17.266 1 96.5 367 TRP B C 1
ATOM 6346 O O . TRP B 1 367 ? -7.199 25.703 17.234 1 96.5 367 TRP B O 1
ATOM 6356 N N . CYS B 1 368 ? -6.797 27.688 18.203 1 94.94 368 CYS B N 1
ATOM 6357 C CA . CYS B 1 368 ? -7.645 27.406 19.359 1 94.94 368 CYS B CA 1
ATOM 6358 C C . CYS B 1 368 ? -9.117 27.375 18.969 1 94.94 368 CYS B C 1
ATOM 6360 O O . CYS B 1 368 ? -9.531 28.125 18.078 1 94.94 368 CYS B O 1
ATOM 6362 N N . LYS B 1 369 ? -9.844 26.469 19.562 1 92.69 369 LYS B N 1
ATOM 6363 C CA . LYS B 1 369 ? -11.297 26.328 19.469 1 92.69 369 LYS B CA 1
ATOM 6364 C C . LYS B 1 369 ? -11.727 25.984 18.031 1 92.69 369 LYS B C 1
ATOM 6366 O O . LYS B 1 369 ? -12.773 26.422 17.578 1 92.69 369 LYS B O 1
ATOM 6371 N N . MET B 1 370 ? -10.891 25.359 17.297 1 92.62 370 MET B N 1
ATOM 6372 C CA . MET B 1 370 ? -11.234 24.906 15.945 1 92.62 370 MET B CA 1
ATOM 6373 C C . MET B 1 370 ? -11.844 23.516 15.969 1 92.62 370 MET B C 1
ATOM 6375 O O . MET B 1 370 ? -12.547 23.125 15.039 1 92.62 370 MET B O 1
ATOM 6379 N N . GLY B 1 371 ? -11.523 22.703 16.969 1 94 371 GLY B N 1
ATOM 6380 C CA . GLY B 1 371 ? -12.164 21.406 17.125 1 94 371 GLY B CA 1
ATOM 6381 C C . GLY B 1 371 ? -11.266 20.25 16.719 1 94 371 GLY B C 1
ATOM 6382 O O . GLY B 1 371 ? -11.742 19.125 16.547 1 94 371 GLY B O 1
ATOM 6383 N N . PHE B 1 372 ? -9.977 20.453 16.594 1 96.5 372 PHE B N 1
ATOM 6384 C CA . PHE B 1 372 ? -9.078 19.406 16.125 1 96.5 372 PHE B CA 1
ATOM 6385 C C . PHE B 1 372 ? -9.094 18.219 17.078 1 96.5 372 PHE B C 1
ATOM 6387 O O . PHE B 1 372 ? -8.938 17.078 16.656 1 96.5 372 PHE B O 1
ATOM 6394 N N . HIS B 1 373 ? -9.344 18.438 18.391 1 96.06 373 HIS B N 1
ATOM 6395 C CA . HIS B 1 373 ? -9.336 17.375 19.375 1 96.06 373 HIS B CA 1
ATOM 6396 C C . HIS B 1 373 ? -10.641 16.578 19.344 1 96.06 373 HIS B C 1
ATOM 6398 O O . HIS B 1 373 ? -10.805 15.602 20.078 1 96.06 373 HIS B O 1
ATOM 6404 N N . GLU B 1 374 ? -11.539 16.953 18.438 1 95.25 374 GLU B N 1
ATOM 6405 C CA . GLU B 1 374 ? -12.828 16.266 18.328 1 95.25 374 GLU B CA 1
ATOM 6406 C C . GLU B 1 374 ? -12.914 15.445 17.047 1 95.25 374 GLU B C 1
ATOM 6408 O O . GLU B 1 374 ? -13.961 14.883 16.719 1 95.25 374 GLU B O 1
ATOM 6413 N N . ILE B 1 375 ? -11.859 15.383 16.344 1 96.5 375 ILE B N 1
ATOM 6414 C CA . ILE B 1 375 ? -11.836 14.641 15.086 1 96.5 375 ILE B CA 1
ATOM 6415 C C . ILE B 1 375 ? -11.797 13.141 15.375 1 96.5 375 ILE B C 1
ATOM 6417 O O . ILE B 1 375 ? -10.727 12.578 15.602 1 96.5 375 ILE B O 1
ATOM 6421 N N . ASP B 1 376 ? -12.961 12.523 15.344 1 95.88 376 ASP B N 1
ATOM 6422 C CA . ASP B 1 376 ? -13.117 11.102 15.633 1 95.88 376 ASP B CA 1
ATOM 6423 C C . ASP B 1 376 ? -13.375 10.297 14.359 1 95.88 376 ASP B C 1
ATOM 6425 O O . ASP B 1 376 ? -14.438 10.422 13.742 1 95.88 376 ASP B O 1
ATOM 6429 N N . PHE B 1 377 ? -12.5 9.445 13.984 1 96.25 377 PHE B N 1
ATOM 6430 C CA . PHE B 1 377 ? -12.648 8.641 12.781 1 96.25 377 PHE B CA 1
ATOM 6431 C C . PHE B 1 377 ? -13.453 7.379 13.078 1 96.25 377 PHE B C 1
ATOM 6433 O O . PHE B 1 377 ? -13.57 6.5 12.219 1 96.25 377 PHE B O 1
ATOM 6440 N N . GLY B 1 378 ? -13.945 7.27 14.266 1 92.5 378 GLY B N 1
ATOM 6441 C CA . GLY B 1 378 ? -14.789 6.137 14.617 1 92.5 378 GLY B CA 1
ATOM 6442 C C . GLY B 1 378 ? -14.242 5.324 15.773 1 92.5 378 GLY B C 1
ATOM 6443 O O . GLY B 1 378 ? -14.883 4.383 16.234 1 92.5 378 GLY B O 1
ATOM 6444 N N . TRP B 1 379 ? -13.102 5.668 16.312 1 92.56 379 TRP B N 1
ATOM 6445 C CA . TRP B 1 379 ? -12.523 4.883 17.391 1 92.56 379 TRP B CA 1
ATOM 6446 C C . TRP B 1 379 ? -12.023 5.785 18.516 1 92.56 379 TRP B C 1
ATOM 6448 O O . TRP B 1 379 ? -11.07 5.441 19.219 1 92.56 379 TRP B O 1
ATOM 6458 N N . GLY B 1 380 ? -12.578 7.012 18.547 1 93 380 GLY B N 1
ATOM 6459 C CA . GLY B 1 380 ? -12.289 7.934 19.641 1 93 380 GLY B CA 1
ATOM 6460 C C . GLY B 1 380 ? -11.594 9.203 19.172 1 93 380 GLY B C 1
ATOM 6461 O O . GLY B 1 380 ? -11.094 9.266 18.047 1 93 380 GLY B O 1
ATOM 6462 N N . ASN B 1 381 ? -11.523 10.188 20.062 1 95 381 ASN B N 1
ATOM 6463 C CA . ASN B 1 381 ? -10.852 11.453 19.812 1 95 381 ASN B CA 1
ATOM 6464 C C . ASN B 1 381 ? -9.336 11.328 19.938 1 95 381 ASN B C 1
ATOM 6466 O O . ASN B 1 381 ? -8.844 10.453 20.641 1 95 381 ASN B O 1
ATOM 6470 N N . PRO B 1 382 ? -8.656 12.148 19.188 1 96.69 382 PRO B N 1
ATOM 6471 C CA . PRO B 1 382 ? -7.215 12.141 19.422 1 96.69 382 PRO B CA 1
ATOM 6472 C C . PRO B 1 382 ? -6.844 12.633 20.828 1 96.69 382 PRO B C 1
ATOM 6474 O O . PRO B 1 382 ? -7.508 13.516 21.359 1 96.69 382 PRO B O 1
ATOM 6477 N N . SER B 1 383 ? -5.805 12.07 21.359 1 95.62 383 SER B N 1
ATOM 6478 C CA . SER B 1 383 ? -5.316 12.484 22.672 1 95.62 383 SER B CA 1
ATOM 6479 C C . SER B 1 383 ? -4.414 13.711 22.562 1 95.62 383 SER B C 1
ATOM 6481 O O . SER B 1 383 ? -4.164 14.391 23.562 1 95.62 383 SER B O 1
ATOM 6483 N N . TRP B 1 384 ? -3.916 13.945 21.422 1 96.69 384 TRP B N 1
ATOM 6484 C CA . TRP B 1 384 ? -3.021 15.07 21.172 1 96.69 384 TRP B CA 1
ATOM 6485 C C . TRP B 1 384 ? -3.07 15.477 19.703 1 96.69 384 TRP B C 1
ATOM 6487 O O . TRP B 1 384 ? -3.461 14.688 18.844 1 96.69 384 TRP B O 1
ATOM 6497 N N . VAL B 1 385 ? -2.881 16.703 19.422 1 97.19 385 VAL B N 1
ATOM 6498 C CA . VAL B 1 385 ? -2.781 17.25 18.078 1 97.19 385 VAL B CA 1
ATOM 6499 C C . VAL B 1 385 ? -1.611 18.234 18 1 97.19 385 VAL B C 1
ATOM 6501 O O . VAL B 1 385 ? -1.466 19.094 18.859 1 97.19 385 VAL B O 1
ATOM 6504 N N . THR B 1 386 ? -0.772 18.016 17 1 95.94 386 THR B N 1
ATOM 6505 C CA . THR B 1 386 ? 0.363 18.922 16.844 1 95.94 386 THR B CA 1
ATOM 6506 C C . THR B 1 386 ? 0.369 19.547 15.461 1 95.94 386 THR B C 1
ATOM 6508 O O . THR B 1 386 ? -0.055 18.922 14.492 1 95.94 386 THR B O 1
ATOM 6511 N N . GLY B 1 387 ? 0.726 20.797 15.484 1 90.88 387 GLY B N 1
ATOM 6512 C CA . GLY B 1 387 ? 0.895 21.516 14.234 1 90.88 387 GLY B CA 1
ATOM 6513 C C . GLY B 1 387 ? 2.342 21.609 13.789 1 90.88 387 GLY B C 1
ATOM 6514 O O . GLY B 1 387 ? 3.104 20.656 13.938 1 90.88 387 GLY B O 1
ATOM 6515 N N . PRO B 1 388 ? 2.695 22.719 13.195 1 85.5 388 PRO B N 1
ATOM 6516 C CA . PRO B 1 388 ? 4.059 22.859 12.68 1 85.5 388 PRO B CA 1
ATOM 6517 C C . PRO B 1 388 ? 5.113 22.844 13.781 1 85.5 388 PRO B C 1
ATOM 6519 O O . PRO B 1 388 ? 4.953 23.516 14.805 1 85.5 388 PRO B O 1
ATOM 6522 N N . VAL B 1 389 ? 6.086 22.062 13.555 1 82.06 389 VAL B N 1
ATOM 6523 C CA . VAL B 1 389 ? 7.285 22.016 14.383 1 82.06 389 VAL B CA 1
ATOM 6524 C C . VAL B 1 389 ? 8.484 22.516 13.586 1 82.06 389 VAL B C 1
ATOM 6526 O O . VAL B 1 389 ? 8.758 22.016 12.492 1 82.06 389 VAL B O 1
ATOM 6529 N N . GLY B 1 390 ? 9.164 23.5 14.055 1 74.81 390 GLY B N 1
ATOM 6530 C CA . GLY B 1 390 ? 10.109 24.25 13.25 1 74.81 390 GLY B CA 1
ATOM 6531 C C . GLY B 1 390 ? 11.547 23.828 13.469 1 74.81 390 GLY B C 1
ATOM 6532 O O . GLY B 1 390 ? 12.477 24.469 12.969 1 74.81 390 GLY B O 1
ATOM 6533 N N . ASP B 1 391 ? 11.742 22.766 14.125 1 78 391 ASP B N 1
ATOM 6534 C CA . ASP B 1 391 ? 13.133 22.391 14.367 1 78 391 ASP B CA 1
ATOM 6535 C C . ASP B 1 391 ? 13.883 22.172 13.055 1 78 391 ASP B C 1
ATOM 6537 O O . ASP B 1 391 ? 13.516 21.297 12.266 1 78 391 ASP B O 1
ATOM 6541 N N . GLY B 1 392 ? 14.828 23.031 12.898 1 67.31 392 GLY B N 1
ATOM 6542 C CA . GLY B 1 392 ? 15.672 22.906 11.719 1 67.31 392 GLY B CA 1
ATOM 6543 C C . GLY B 1 392 ? 14.984 23.391 10.445 1 67.31 392 GLY B C 1
ATOM 6544 O O . GLY B 1 392 ? 15.461 23.125 9.344 1 67.31 392 GLY B O 1
ATOM 6545 N N . VAL B 1 393 ? 13.844 24.047 10.633 1 70.19 393 VAL B N 1
ATOM 6546 C CA . VAL B 1 393 ? 13.086 24.531 9.484 1 70.19 393 VAL B CA 1
ATOM 6547 C C . VAL B 1 393 ? 12.969 26.047 9.547 1 70.19 393 VAL B C 1
ATOM 6549 O O . VAL B 1 393 ? 12.023 26.578 10.133 1 70.19 393 VAL B O 1
ATOM 6552 N N . PRO B 1 394 ? 13.781 26.75 8.914 1 68.81 394 PRO B N 1
ATOM 6553 C CA . PRO B 1 394 ? 13.844 28.203 9.055 1 68.81 394 PRO B CA 1
ATOM 6554 C C . PRO B 1 394 ? 12.555 28.891 8.625 1 68.81 394 PRO B C 1
ATOM 6556 O O . PRO B 1 394 ? 12.305 30.031 9.023 1 68.81 394 PRO B O 1
ATOM 6559 N N . VAL B 1 395 ? 11.797 28.141 7.906 1 67 395 VAL B N 1
ATOM 6560 C CA . VAL B 1 395 ? 10.602 28.781 7.352 1 67 395 VAL B CA 1
ATOM 6561 C C . VAL B 1 395 ? 9.641 29.141 8.477 1 67 395 VAL B C 1
ATOM 6563 O O . VAL B 1 395 ? 8.805 30.047 8.328 1 67 395 VAL B O 1
ATOM 6566 N N . PHE B 1 396 ? 9.859 28.625 9.641 1 72.12 396 PHE B N 1
ATOM 6567 C CA . PHE B 1 396 ? 8.938 28.859 10.742 1 72.12 396 PHE B CA 1
ATOM 6568 C C . PHE B 1 396 ? 9.562 29.766 11.789 1 72.12 396 PHE B C 1
ATOM 6570 O O . PHE B 1 396 ? 9 29.984 12.859 1 72.12 396 PHE B O 1
ATOM 6577 N N . MET B 1 397 ? 10.633 30.359 11.477 1 82.06 397 MET B N 1
ATOM 6578 C CA . MET B 1 397 ? 11.336 31.203 12.453 1 82.06 397 MET B CA 1
ATOM 6579 C C . MET B 1 397 ? 10.414 32.312 12.984 1 82.06 397 MET B C 1
ATOM 6581 O O . MET B 1 397 ? 9.711 32.938 12.211 1 82.06 397 MET B O 1
ATOM 6585 N N . ASN B 1 398 ? 10.359 32.406 14.297 1 89.69 398 ASN B N 1
ATOM 6586 C CA . ASN B 1 398 ? 9.602 33.406 15.023 1 89.69 398 ASN B CA 1
ATOM 6587 C C . ASN B 1 398 ? 8.094 33.188 14.898 1 89.69 398 ASN B C 1
ATOM 6589 O O . ASN B 1 398 ? 7.309 34.125 15.039 1 89.69 398 ASN B O 1
ATOM 6593 N N . LEU B 1 399 ? 7.781 31.969 14.562 1 91.69 399 LEU B N 1
ATOM 6594 C CA . LEU B 1 399 ? 6.371 31.594 14.523 1 91.69 399 LEU B CA 1
ATOM 6595 C C . LEU B 1 399 ? 5.922 31.016 15.867 1 91.69 399 LEU B C 1
ATOM 6597 O O . LEU B 1 399 ? 6.633 30.219 16.469 1 91.69 399 LEU B O 1
ATOM 6601 N N . VAL B 1 400 ? 4.793 31.484 16.312 1 95.88 400 VAL B N 1
ATOM 6602 C CA . VAL B 1 400 ? 4.145 30.953 17.5 1 95.88 400 VAL B CA 1
ATOM 6603 C C . VAL B 1 400 ? 2.76 30.422 17.141 1 95.88 400 VAL B C 1
ATOM 6605 O O . VAL B 1 400 ? 1.896 31.172 16.688 1 95.88 400 VAL B O 1
ATOM 6608 N N . THR B 1 401 ? 2.559 29.141 17.328 1 96.38 401 THR B N 1
ATOM 6609 C CA . THR B 1 401 ? 1.267 28.516 17.078 1 96.38 401 THR B CA 1
ATOM 6610 C C . THR B 1 401 ? 0.571 28.172 18.391 1 96.38 401 THR B C 1
ATOM 6612 O O . THR B 1 401 ? 1.122 27.453 19.219 1 96.38 401 THR B O 1
ATOM 6615 N N . LEU B 1 402 ? -0.581 28.75 18.609 1 97.81 402 LEU B N 1
ATOM 6616 C CA . LEU B 1 402 ? -1.373 28.469 19.797 1 97.81 402 LEU B CA 1
ATOM 6617 C C . LEU B 1 402 ? -2.414 27.391 19.531 1 97.81 402 LEU B C 1
ATOM 6619 O O . LEU B 1 402 ? -3.225 27.531 18.609 1 97.81 402 LEU B O 1
ATOM 6623 N N . MET B 1 403 ? -2.359 26.375 20.281 1 96.81 403 MET B N 1
ATOM 6624 C CA . MET B 1 403 ? -3.295 25.266 20.141 1 96.81 403 MET B CA 1
ATOM 6625 C C . MET B 1 403 ? -3.945 24.922 21.469 1 96.81 403 MET B C 1
ATOM 6627 O O . MET B 1 403 ? -3.398 25.25 22.531 1 96.81 403 MET B O 1
ATOM 6631 N N . ASP B 1 404 ? -5.086 24.266 21.422 1 95.62 404 ASP B N 1
ATOM 6632 C CA . ASP B 1 404 ? -5.766 23.859 22.641 1 95.62 404 ASP B CA 1
ATOM 6633 C C . ASP B 1 404 ? -5.059 22.688 23.297 1 95.62 404 ASP B C 1
ATOM 6635 O O . ASP B 1 404 ? -4.512 21.812 22.609 1 95.62 404 ASP B O 1
ATOM 6639 N N . THR B 1 405 ? -5.059 22.688 24.578 1 93.94 405 THR B N 1
ATOM 6640 C CA . THR B 1 405 ? -4.781 21.438 25.281 1 93.94 405 THR B CA 1
ATOM 6641 C C . THR B 1 405 ? -5.941 20.469 25.125 1 93.94 405 THR B C 1
ATOM 6643 O O . THR B 1 405 ? -7.023 20.844 24.672 1 93.94 405 THR B O 1
ATOM 6646 N N . ASN B 1 406 ? -5.707 19.266 25.453 1 89.88 406 ASN B N 1
ATOM 6647 C CA . ASN B 1 406 ? -6.715 18.234 25.266 1 89.88 406 ASN B CA 1
ATOM 6648 C C . ASN B 1 406 ? -7.984 18.547 26.062 1 89.88 406 ASN B C 1
ATOM 6650 O O . ASN B 1 406 ? -9.094 18.234 25.625 1 89.88 406 ASN B O 1
ATOM 6654 N N . CYS B 1 407 ? -7.859 19.172 27.188 1 85.38 407 CYS B N 1
ATOM 6655 C CA . CYS B 1 407 ? -9.008 19.469 28.031 1 85.38 407 CYS B CA 1
ATOM 6656 C C . CYS B 1 407 ? -9.773 20.672 27.516 1 85.38 407 CYS B C 1
ATOM 6658 O O . CYS B 1 407 ? -10.914 20.922 27.922 1 85.38 407 CYS B O 1
ATOM 6660 N N . GLY B 1 408 ? -9.195 21.484 26.641 1 87.62 408 GLY B N 1
ATOM 6661 C CA . GLY B 1 408 ? -9.891 22.578 25.984 1 87.62 408 GLY B CA 1
ATOM 6662 C C . GLY B 1 408 ? -9.781 23.906 26.734 1 87.62 408 GLY B C 1
ATOM 6663 O O . GLY B 1 408 ? -10.156 24.953 26.219 1 87.62 408 GLY B O 1
ATOM 6664 N N . GLU B 1 409 ? -9.242 23.891 27.875 1 90.94 409 GLU B N 1
ATOM 6665 C CA . GLU B 1 409 ? -9.219 25.094 28.688 1 90.94 409 GLU B CA 1
ATOM 6666 C C . GLU B 1 409 ? -7.832 25.734 28.688 1 90.94 409 GLU B C 1
ATOM 6668 O O . GLU B 1 409 ? -7.684 26.906 29.031 1 90.94 409 GLU B O 1
ATOM 6673 N N . GLY B 1 410 ? -6.875 24.969 28.328 1 95.75 410 GLY B N 1
ATOM 6674 C CA . GLY B 1 410 ? -5.516 25.484 28.281 1 95.75 410 GLY B CA 1
ATOM 6675 C C . GLY B 1 410 ? -5.027 25.75 26.875 1 95.75 410 GLY B C 1
ATOM 6676 O O . GLY B 1 410 ? -5.77 25.578 25.906 1 95.75 410 GLY B O 1
ATOM 6677 N N . ILE B 1 411 ? -3.822 26.344 26.781 1 97.69 411 ILE B N 1
ATOM 6678 C CA . ILE B 1 411 ? -3.205 26.641 25.5 1 97.69 411 ILE B CA 1
ATOM 6679 C C . ILE B 1 411 ? -1.799 26.047 25.453 1 97.69 411 ILE B C 1
ATOM 6681 O O . ILE B 1 411 ? -1.017 26.203 26.391 1 97.69 411 ILE B O 1
ATOM 6685 N N . GLU B 1 412 ? -1.532 25.297 24.438 1 97.06 412 GLU B N 1
ATOM 6686 C CA . GLU B 1 412 ? -0.173 24.891 24.078 1 97.06 412 GLU B CA 1
ATOM 6687 C C . GLU B 1 412 ? 0.442 25.859 23.062 1 97.06 412 GLU B C 1
ATOM 6689 O O . GLU B 1 412 ? -0.007 25.922 21.922 1 97.06 412 GLU B O 1
ATOM 6694 N N . ALA B 1 413 ? 1.443 26.578 23.484 1 97.81 413 ALA B N 1
ATOM 6695 C CA . ALA B 1 413 ? 2.127 27.5 22.578 1 97.81 413 ALA B CA 1
ATOM 6696 C C . ALA B 1 413 ? 3.391 26.859 22 1 97.81 413 ALA B C 1
ATOM 6698 O O . ALA B 1 413 ? 4.328 26.547 22.734 1 97.81 413 ALA B O 1
ATOM 6699 N N . TRP B 1 414 ? 3.371 26.609 20.75 1 96.56 414 TRP B N 1
ATOM 6700 C CA . TRP B 1 414 ? 4.551 26.156 20.031 1 96.56 414 TRP B CA 1
ATOM 6701 C C . TRP B 1 414 ? 5.371 27.328 19.5 1 96.56 414 TRP B C 1
ATOM 6703 O O . TRP B 1 414 ? 4.984 27.984 18.531 1 96.56 414 TRP B O 1
ATOM 6713 N N . VAL B 1 415 ? 6.516 27.562 20.141 1 96.25 415 VAL B N 1
ATOM 6714 C CA . VAL B 1 415 ? 7.328 28.734 19.875 1 96.25 415 VAL B CA 1
ATOM 6715 C C . VAL B 1 415 ? 8.578 28.344 19.094 1 96.25 415 VAL B C 1
ATOM 6717 O O . VAL B 1 415 ? 9.32 27.453 19.516 1 96.25 415 VAL B O 1
ATOM 6720 N N . VAL B 1 416 ? 8.766 28.984 17.969 1 92.94 416 VAL B N 1
ATOM 6721 C CA . VAL B 1 416 ? 9.953 28.75 17.172 1 92.94 416 VAL B CA 1
ATOM 6722 C C . VAL B 1 416 ? 10.844 29.984 17.188 1 92.94 416 VAL B C 1
ATOM 6724 O O . VAL B 1 416 ? 10.422 31.062 16.766 1 92.94 416 VAL B O 1
ATOM 6727 N N . LEU B 1 417 ? 12.031 29.844 17.688 1 92.94 417 LEU B N 1
ATOM 6728 C CA . LEU B 1 417 ? 13.008 30.922 17.719 1 92.94 417 LEU B CA 1
ATOM 6729 C C . LEU B 1 417 ? 14.391 30.422 17.312 1 92.94 417 LEU B C 1
ATOM 6731 O O . LEU B 1 417 ? 14.586 29.234 17.109 1 92.94 417 LEU B O 1
ATOM 6735 N N . ASP B 1 418 ? 15.203 31.406 17.141 1 90.75 418 ASP B N 1
ATOM 6736 C CA . ASP B 1 418 ? 16.609 31.047 17 1 90.75 418 ASP B CA 1
ATOM 6737 C C . ASP B 1 418 ? 17.125 30.312 18.234 1 90.75 418 ASP B C 1
ATOM 6739 O O . ASP B 1 418 ? 16.719 30.609 19.359 1 90.75 418 ASP B O 1
ATOM 6743 N N . GLU B 1 419 ? 18.047 29.422 18 1 91.62 419 GLU B N 1
ATOM 6744 C CA . GLU B 1 419 ? 18.531 28.547 19.047 1 91.62 419 GLU B CA 1
ATOM 6745 C C . GLU B 1 419 ? 19.047 29.344 20.234 1 91.62 419 GLU B C 1
ATOM 6747 O O . GLU B 1 419 ? 18.812 28.984 21.391 1 91.62 419 GLU B O 1
ATOM 6752 N N . LYS B 1 420 ? 19.797 30.359 19.984 1 92 420 LYS B N 1
ATOM 6753 C CA . LYS B 1 420 ? 20.359 31.188 21.047 1 92 420 LYS B CA 1
ATOM 6754 C C . LYS B 1 420 ? 19.266 31.875 21.844 1 92 420 LYS B C 1
ATOM 6756 O O . LYS B 1 420 ? 19.312 31.938 23.078 1 92 420 LYS B O 1
ATOM 6761 N N . GLU B 1 421 ? 18.344 32.406 21.141 1 94 421 GLU B N 1
ATOM 6762 C CA . GLU B 1 421 ? 17.219 33.062 21.797 1 94 421 GLU B CA 1
ATOM 6763 C C . GLU B 1 421 ? 16.375 32.094 22.594 1 94 421 GLU B C 1
ATOM 6765 O O . GLU B 1 421 ? 15.898 32.406 23.688 1 94 421 GLU B O 1
ATOM 6770 N N . MET B 1 422 ? 16.219 30.922 22.031 1 95.44 422 MET B N 1
ATOM 6771 C CA . MET B 1 422 ? 15.406 29.922 22.719 1 95.44 422 MET B CA 1
ATOM 6772 C C . MET B 1 422 ? 16.078 29.484 24.016 1 95.44 422 MET B C 1
ATOM 6774 O O . MET B 1 422 ? 15.406 29.219 25.016 1 95.44 422 MET B O 1
ATOM 6778 N N . GLU B 1 423 ? 17.406 29.391 23.984 1 96.56 423 GLU B N 1
ATOM 6779 C CA . GLU B 1 423 ? 18.141 29.047 25.203 1 96.56 423 GLU B CA 1
ATOM 6780 C C . GLU B 1 423 ? 17.859 30.047 26.328 1 96.56 423 GLU B C 1
ATOM 6782 O O . GLU B 1 423 ? 17.812 29.672 27.5 1 96.56 423 GLU B O 1
ATOM 6787 N N . ILE B 1 424 ? 17.656 31.266 25.906 1 97.94 424 ILE B N 1
ATOM 6788 C CA . ILE B 1 424 ? 17.359 32.312 26.875 1 97.94 424 ILE B CA 1
ATOM 6789 C C . ILE B 1 424 ? 15.891 32.219 27.297 1 97.94 424 ILE B C 1
ATOM 6791 O O . ILE B 1 424 ? 15.578 32.219 28.484 1 97.94 424 ILE B O 1
ATOM 6795 N N . LEU B 1 425 ? 14.992 32.094 26.375 1 97.94 425 LEU B N 1
ATOM 6796 C CA . LEU B 1 425 ? 13.562 32.094 26.641 1 97.94 425 LEU B CA 1
ATOM 6797 C C . LEU B 1 425 ? 13.164 30.922 27.516 1 97.94 425 LEU B C 1
ATOM 6799 O O . LEU B 1 425 ? 12.352 31.078 28.438 1 97.94 425 LEU B O 1
ATOM 6803 N N . GLN B 1 426 ? 13.711 29.781 27.219 1 97.62 426 GLN B N 1
ATOM 6804 C CA . GLN B 1 426 ? 13.289 28.578 27.922 1 97.62 426 GLN B CA 1
ATOM 6805 C C . GLN B 1 426 ? 13.688 28.625 29.391 1 97.62 426 GLN B C 1
ATOM 6807 O O . GLN B 1 426 ? 13.188 27.844 30.203 1 97.62 426 GLN B O 1
ATOM 6812 N N . ARG B 1 427 ? 14.562 29.562 29.734 1 97.38 427 ARG B N 1
ATOM 6813 C CA . ARG B 1 427 ? 14.984 29.75 31.125 1 97.38 427 ARG B CA 1
ATOM 6814 C C . ARG B 1 427 ? 14.383 31.016 31.719 1 97.38 427 ARG B C 1
ATOM 6816 O O . ARG B 1 427 ? 14.641 31.359 32.875 1 97.38 427 ARG B O 1
ATOM 6823 N N . ASN B 1 428 ? 13.625 31.688 30.922 1 97.12 428 ASN B N 1
ATOM 6824 C CA . ASN B 1 428 ? 13.008 32.938 31.375 1 97.12 428 ASN B CA 1
ATOM 6825 C C . ASN B 1 428 ? 12.016 32.688 32.5 1 97.12 428 ASN B C 1
ATOM 6827 O O . ASN B 1 428 ? 11.039 31.938 32.344 1 97.12 428 ASN B O 1
ATOM 6831 N N . GLN B 1 429 ? 12.164 33.281 33.625 1 96.62 429 GLN B N 1
ATOM 6832 C CA . GLN B 1 429 ? 11.375 33 34.844 1 96.62 429 GLN B CA 1
ATOM 6833 C C . GLN B 1 429 ? 9.938 33.469 34.656 1 96.62 429 GLN B C 1
ATOM 6835 O O . GLN B 1 429 ? 9.008 32.875 35.188 1 96.62 429 GLN B O 1
ATOM 6840 N N . GLU B 1 430 ? 9.75 34.531 34 1 96.75 430 GLU B N 1
ATOM 6841 C CA . GLU B 1 430 ? 8.406 35.094 33.844 1 96.75 430 GLU B CA 1
ATOM 6842 C C . GLU B 1 430 ? 7.492 34.125 33.094 1 96.75 430 GLU B C 1
ATOM 6844 O O . GLU B 1 430 ? 6.379 33.844 33.562 1 96.75 430 GLU B O 1
ATOM 6849 N N . ILE B 1 431 ? 7.938 33.625 31.953 1 98.06 431 ILE B N 1
ATOM 6850 C CA . ILE B 1 431 ? 7.102 32.719 31.172 1 98.06 431 ILE B CA 1
ATOM 6851 C C . ILE B 1 431 ? 6.93 31.406 31.938 1 98.06 431 ILE B C 1
ATOM 6853 O O . ILE B 1 431 ? 5.855 30.797 31.906 1 98.06 431 ILE B O 1
ATOM 6857 N N . LEU B 1 432 ? 7.965 30.969 32.719 1 98.06 432 LEU B N 1
ATOM 6858 C CA . LEU B 1 432 ? 7.941 29.688 33.406 1 98.06 432 LEU B CA 1
ATOM 6859 C C . LEU B 1 432 ? 7.035 29.75 34.625 1 98.06 432 LEU B C 1
ATOM 6861 O O . LEU B 1 432 ? 6.629 28.719 35.156 1 98.06 432 LEU B O 1
ATOM 6865 N N . THR B 1 433 ? 6.719 30.922 35.094 1 97.81 433 THR B N 1
ATOM 6866 C CA . THR B 1 433 ? 5.766 31.094 36.188 1 97.81 433 THR B CA 1
ATOM 6867 C C . THR B 1 433 ? 4.363 30.672 35.75 1 97.81 433 THR B C 1
ATOM 6869 O O . THR B 1 433 ? 3.566 30.203 36.562 1 97.81 433 THR B O 1
ATOM 6872 N N . TYR B 1 434 ? 4.082 30.781 34.469 1 98.06 434 TYR B N 1
ATOM 6873 C CA . TYR B 1 434 ? 2.717 30.578 34 1 98.06 434 TYR B CA 1
ATOM 6874 C C . TYR B 1 434 ? 2.629 29.344 33.094 1 98.06 434 TYR B C 1
ATOM 6876 O O . TYR B 1 434 ? 1.54 28.797 32.875 1 98.06 434 TYR B O 1
ATOM 6884 N N . ALA B 1 435 ? 3.736 28.922 32.562 1 98.19 435 ALA B N 1
ATOM 6885 C CA . ALA B 1 435 ? 3.684 27.844 31.578 1 98.19 435 ALA B CA 1
ATOM 6886 C C . ALA B 1 435 ? 4.66 26.719 31.938 1 98.19 435 ALA B C 1
ATOM 6888 O O . ALA B 1 435 ? 5.711 26.969 32.531 1 98.19 435 ALA B O 1
ATOM 6889 N N . SER B 1 436 ? 4.309 25.469 31.609 1 96.75 436 SER B N 1
ATOM 6890 C CA . SER B 1 436 ? 5.203 24.312 31.719 1 96.75 436 SER B CA 1
ATOM 6891 C C . SER B 1 436 ? 5.91 24.031 30.406 1 96.75 436 SER B C 1
ATOM 6893 O O . SER B 1 436 ? 5.293 24.078 29.344 1 96.75 436 SER B O 1
ATOM 6895 N N . LEU B 1 437 ? 7.172 23.734 30.5 1 96.88 437 LEU B N 1
ATOM 6896 C CA . LEU B 1 437 ? 7.992 23.5 29.328 1 96.88 437 LEU B CA 1
ATOM 6897 C C . LEU B 1 437 ? 7.953 22.031 28.922 1 96.88 437 LEU B C 1
ATOM 6899 O O . LEU B 1 437 ? 8.406 21.172 29.672 1 96.88 437 LEU B O 1
ATOM 6903 N N . ASP B 1 438 ? 7.406 21.672 27.797 1 95 438 ASP B N 1
ATOM 6904 C CA . ASP B 1 438 ? 7.391 20.391 27.109 1 95 438 ASP B CA 1
ATOM 6905 C C . ASP B 1 438 ? 6.852 19.281 28.016 1 95 438 ASP B C 1
ATOM 6907 O O . ASP B 1 438 ? 7.477 18.234 28.156 1 95 438 ASP B O 1
ATOM 6911 N N . PRO B 1 439 ? 5.676 19.484 28.625 1 95.44 439 PRO B N 1
ATOM 6912 C CA . PRO B 1 439 ? 5.105 18.406 29.438 1 95.44 439 PRO B CA 1
ATOM 6913 C C . PRO B 1 439 ? 4.473 17.312 28.578 1 95.44 439 PRO B C 1
ATOM 6915 O O . PRO B 1 439 ? 4.289 17.484 27.375 1 95.44 439 PRO B O 1
ATOM 6918 N N . SER B 1 440 ? 4.238 16.156 29.203 1 95.31 440 SER B N 1
ATOM 6919 C CA . SER B 1 440 ? 3.449 15.141 28.531 1 95.31 440 SER B CA 1
ATOM 6920 C C . SER B 1 440 ? 2.051 15.648 28.203 1 95.31 440 SER B C 1
ATOM 6922 O O . SER B 1 440 ? 1.436 16.359 29 1 95.31 440 SER B O 1
ATOM 6924 N N . PRO B 1 441 ? 1.6 15.383 27 1 93.44 441 PRO B N 1
ATOM 6925 C CA . PRO B 1 441 ? 0.226 15.781 26.688 1 93.44 441 PRO B CA 1
ATOM 6926 C C . PRO B 1 441 ? -0.816 14.898 27.375 1 93.44 441 PRO B C 1
ATOM 6928 O O . PRO B 1 441 ? -2.016 15.172 27.266 1 93.44 441 PRO B O 1
ATOM 6931 N N . LEU B 1 442 ? -0.3 13.812 27.969 1 87 442 LEU B N 1
ATOM 6932 C CA . LEU B 1 442 ? -1.212 12.906 28.656 1 87 442 LEU B CA 1
ATOM 6933 C C . LEU B 1 442 ? -1.605 13.469 30.016 1 87 442 LEU B C 1
ATOM 6935 O O . LEU B 1 442 ? -0.789 14.102 30.688 1 87 442 LEU B O 1
ATOM 6939 N N . ALA B 1 443 ? -2.873 13.789 30.203 1 64.31 443 ALA B N 1
ATOM 6940 C CA . ALA B 1 443 ? -3.402 14.352 31.438 1 64.31 443 ALA B CA 1
ATOM 6941 C C . ALA B 1 443 ? -2.914 13.57 32.656 1 64.31 443 ALA B C 1
ATOM 6943 O O . ALA B 1 443 ? -2.838 12.336 32.625 1 64.31 443 ALA B O 1
ATOM 6944 N N . LYS B 1 444 ? -2.139 14.266 33.656 1 50.62 444 LYS B N 1
ATOM 6945 C CA . LYS B 1 444 ? -2.041 13.648 34.969 1 50.62 444 LYS B CA 1
ATOM 6946 C C . LYS B 1 444 ? -3.416 13.516 35.625 1 50.62 444 LYS B C 1
ATOM 6948 O O . LYS B 1 444 ? -4.312 14.32 35.344 1 50.62 444 LYS B O 1
#

Sequence (888 aa):
MEIEIISKESIKPSSPTPPDLKTFKLSILDQLFVIPYVPIVLYYPDRNGNNVFQALERSVVLKKSLSETLVQFYPLAGTIKSDFSIDCNDVGANYVLALVHSRLDDFLHHPDHRLIHKFLPFRPSFDESSGGARVLHVQVNIFRCGGITIGLCVSHKIVDAAALYTFLKGWANMACGAIEVVYPNLTAPSLFPATSFWMKEKSMDIAKSVLKQGKSCTKRFVFGSNAIATLKEEAHKNGVQQPTRVEVVSALIWKCAMATSKEACGFQKQSRLTHFVNLRRKLATTMSKDFICNMVWISSAVCLASCETTLHDLVEKVRKGISKIDPEFVKKAQGDEGYIEMQKSLEEQIGEIGAKGTIDNYNFTSWCKMGFHEIDFGWGNPSWVTGPVGDGVPVFMNLVTLMDTNCGEGIEAWVVLDEKEMEILQRNQEILTYASLDPSPLAKMEIEIISKESIKPSSPTPPDLKTFKLSILDQLFVIPYVPIVLYYPDRNGNNVFQALERSVVLKKSLSETLVQFYPLAGTIKSDFSIDCNDVGANYVLALVHSRLDDFLHHPDHRLIHKFLPFRPSFDESSGGARVLHVQVNIFRCGGITIGLCVSHKIVDAAALYTFLKGWANMACGAIEVVYPNLTAPSLFPATSFWMKEKSMDIAKSVLKQGKSCTKRFVFGSNAIATLKEEAHKNGVQQPTRVEVVSALIWKCAMATSKEACGFQKQSRLTHFVNLRRKLATTMSKDFICNMVWISSAVCLASCETTLHDLVEKVRKGISKIDPEFVKKAQGDEGYIEMQKSLEEQIGEIGAKGTIDNYNFTSWCKMGFHEIDFGWGNPSWVTGPVGDGVPVFMNLVTLMDTNCGEGIEAWVVLDEKEMEILQRNQEILTYASLDPSPLAK

Radius of gyration: 35.64 Å; Cα contacts (8 Å, |Δi|>4): 1958; chains: 2; bounding box: 52×110×76 Å

InterPro domains:
  IPR023213 Chloramphenicol acetyltransferase-like domain superfamily [G3DSA:3.30.559.10] (1-202)
  IPR023213 Chloramphenicol acetyltransferase-like domain superfamily [G3DSA:3.30.559.10] (215-435)

pLDDT: mean 91.21, std 9.29, range [48.66, 98.75]